Protein 1G9P (pdb70)

Secondary structure (DSSP, 8-state):
---BS--SSB-SSGGGSBTT--EEETTEEE---SS-SS-SS----

Foldseek 3Di:
DPFAPDQPQFADAQSNGGPQFSGQPPRGTHNDPDDDDDDDDDDDD

CATH classification: 4.10.40.10

GO terms:
  GO:0019855 calcium channel inhibitor activity (F, IDA)
  GO:0005576 extracellular region (C, EXP)

Nearest PDB structures (foldseek):
  1g9p-assembly1_A  TM=7.557E-01  e=1.421E-07  Hadronyche versuta
  1hp3-assembly1_A  TM=9.179E-01  e=2.725E-05  unclassified
  2n5q-assembly1_A  TM=6.840E-01  e=4.674E-01  Jasminum sambac
  5o57-assembly1_A  TM=5.249E-01  e=1.001E+00  Homo sapiens
  1g9p-assembly1_A  TM=7.283E-01  e=6.520E-08  Hadronyche versuta

Organism: Hadronyche versuta (NCBI:txid6904)

Structure (mmCIF, N/CA/C/O backbone):
data_1G9P
#
_entry.id   1G9P
#
_cell.length_a   1
_cell.length_b   1
_cell.length_c   1
_cell.angle_alpha   90
_cell.angle_beta   90
_cell.angle_gamma   90
#
_symmetry.space_group_name_H-M   'P 1'
#
loop_
_atom_site.group_PDB
_atom_site.id
_atom_site.type_symbol
_atom_site.label_atom_id
_atom_site.label_alt_id
_atom_site.label_comp_id
_atom_site.label_asym_id
_atom_site.label_entity_id
_atom_site.label_seq_id
_atom_site.pdbx_PDB_ins_code
_atom_site.Cartn_x
_atom_site.Cartn_y
_atom_site.Cartn_z
_atom_site.occupancy
_atom_site.B_iso_or_equiv
_atom_site.auth_seq_id
_atom_site.auth_comp_id
_atom_site.auth_asym_id
_atom_site.auth_atom_id
_atom_site.pdbx_PDB_model_num
ATOM 1 N N . LEU A 1 1 ? 2.931 -0.085 -16.172 1.00 0.00 1 LEU A N 1
ATOM 2 C CA . LEU A 1 1 ? 2.007 -0.473 -15.069 1.00 0.00 1 LEU A CA 1
ATOM 3 C C . LEU A 1 1 ? 2.770 -0.476 -13.742 1.00 0.00 1 LEU A C 1
ATOM 4 O O . LEU A 1 1 ? 3.901 -0.917 -13.670 1.00 0.00 1 LEU A O 1
ATOM 22 N N . LEU A 1 2 ? 2.155 0.013 -12.695 1.00 0.00 2 LEU A N 1
ATOM 23 C CA . LEU A 1 2 ? 2.836 0.043 -11.367 1.00 0.00 2 LEU A CA 1
ATOM 24 C C . LEU A 1 2 ? 1.787 0.124 -10.256 1.00 0.00 2 LEU A C 1
ATOM 25 O O . LEU A 1 2 ? 1.423 1.196 -9.813 1.00 0.00 2 LEU A O 1
ATOM 41 N N . ALA A 1 3 ? 1.302 -1.005 -9.806 1.00 0.00 3 ALA A N 1
ATOM 42 C CA . ALA A 1 3 ? 0.277 -1.008 -8.723 1.00 0.00 3 ALA A CA 1
ATOM 43 C C . ALA A 1 3 ? 0.438 -2.276 -7.877 1.00 0.00 3 ALA A C 1
ATOM 44 O O . ALA A 1 3 ? -0.481 -3.059 -7.725 1.00 0.00 3 ALA A O 1
ATOM 51 N N . CYS A 1 4 ? 1.608 -2.479 -7.325 1.00 0.00 4 CYS A N 1
ATOM 52 C CA . CYS A 1 4 ? 1.854 -3.687 -6.487 1.00 0.00 4 CYS A CA 1
ATOM 53 C C . CYS A 1 4 ? 3.276 -3.617 -5.929 1.00 0.00 4 CYS A C 1
ATOM 54 O O . CYS A 1 4 ? 4.231 -3.982 -6.589 1.00 0.00 4 CYS A O 1
ATOM 61 N N . LEU A 1 5 ? 3.417 -3.143 -4.721 1.00 0.00 5 LEU A N 1
ATOM 62 C CA . LEU A 1 5 ? 4.773 -3.030 -4.104 1.00 0.00 5 LEU A CA 1
ATOM 63 C C . LEU A 1 5 ? 5.275 -4.418 -3.708 1.00 0.00 5 LEU A C 1
ATOM 64 O O . LEU A 1 5 ? 6.465 -4.674 -3.695 1.00 0.00 5 LEU A O 1
ATOM 80 N N . PHE A 1 6 ? 4.378 -5.312 -3.378 1.00 0.00 6 PHE A N 1
ATOM 81 C CA . PHE A 1 6 ? 4.804 -6.686 -2.975 1.00 0.00 6 PHE A CA 1
ATOM 82 C C . PHE A 1 6 ? 3.878 -7.729 -3.607 1.00 0.00 6 PHE A C 1
ATOM 83 O O . PHE A 1 6 ? 4.220 -8.355 -4.593 1.00 0.00 6 PHE A O 1
ATOM 100 N N . GLY A 1 7 ? 2.712 -7.924 -3.046 1.00 0.00 7 GLY A N 1
ATOM 101 C CA . GLY A 1 7 ? 1.761 -8.929 -3.606 1.00 0.00 7 GLY A CA 1
ATOM 102 C C . GLY A 1 7 ? 2.151 -10.330 -3.129 1.00 0.00 7 GLY A C 1
ATOM 103 O O . GLY A 1 7 ? 1.885 -11.314 -3.794 1.00 0.00 7 GLY A O 1
ATOM 107 N N . ASN A 1 8 ? 2.778 -10.428 -1.983 1.00 0.00 8 ASN A N 1
ATOM 108 C CA . ASN A 1 8 ? 3.183 -11.767 -1.459 1.00 0.00 8 ASN A CA 1
ATOM 109 C C . ASN A 1 8 ? 2.074 -12.353 -0.573 1.00 0.00 8 ASN A C 1
ATOM 110 O O . ASN A 1 8 ? 2.265 -13.367 0.073 1.00 0.00 8 ASN A O 1
ATOM 121 N N . GLY A 1 9 ? 0.914 -11.734 -0.539 1.00 0.00 9 GLY A N 1
ATOM 122 C CA . GLY A 1 9 ? -0.199 -12.264 0.297 1.00 0.00 9 GLY A CA 1
ATOM 123 C C . GLY A 1 9 ? -0.047 -11.825 1.762 1.00 0.00 9 GLY A C 1
ATOM 124 O O . GLY A 1 9 ? -0.919 -12.077 2.572 1.00 0.00 9 GLY A O 1
ATOM 128 N N . ARG A 1 10 ? 1.041 -11.174 2.114 1.00 0.00 10 ARG A N 1
ATOM 129 C CA . ARG A 1 10 ? 1.224 -10.731 3.529 1.00 0.00 10 ARG A CA 1
ATOM 130 C C . ARG A 1 10 ? 1.491 -9.228 3.560 1.00 0.00 10 ARG A C 1
ATOM 131 O O . ARG A 1 10 ? 2.193 -8.695 2.720 1.00 0.00 10 ARG A O 1
ATOM 152 N N . CYS A 1 11 ? 0.929 -8.543 4.518 1.00 0.00 11 CYS A N 1
ATOM 153 C CA . CYS A 1 11 ? 1.136 -7.065 4.611 1.00 0.00 11 CYS A CA 1
ATOM 154 C C . CYS A 1 11 ? 1.061 -6.596 6.061 1.00 0.00 11 CYS A C 1
ATOM 155 O O . CYS A 1 11 ? 0.573 -7.288 6.933 1.00 0.00 11 CYS A O 1
ATOM 162 N N . SER A 1 12 ? 1.517 -5.396 6.304 1.00 0.00 12 SER A N 1
ATOM 163 C CA . SER A 1 12 ? 1.457 -4.819 7.678 1.00 0.00 12 SER A CA 1
ATOM 164 C C . SER A 1 12 ? 0.359 -3.751 7.715 1.00 0.00 12 SER A C 1
ATOM 165 O O . SER A 1 12 ? -0.228 -3.478 8.745 1.00 0.00 12 SER A O 1
ATOM 173 N N . SER A 1 13 ? 0.075 -3.158 6.585 1.00 0.00 13 SER A N 1
ATOM 174 C CA . SER A 1 13 ? -0.984 -2.116 6.502 1.00 0.00 13 SER A CA 1
ATOM 175 C C . SER A 1 13 ? -1.639 -2.207 5.121 1.00 0.00 13 SER A C 1
ATOM 176 O O . SER A 1 13 ? -1.296 -3.062 4.326 1.00 0.00 13 SER A O 1
ATOM 184 N N . ASN A 1 14 ? -2.575 -1.343 4.831 1.00 0.00 14 ASN A N 1
ATOM 185 C CA . ASN A 1 14 ? -3.251 -1.387 3.498 1.00 0.00 14 ASN A CA 1
ATOM 186 C C . ASN A 1 14 ? -2.255 -1.017 2.395 1.00 0.00 14 ASN A C 1
ATOM 187 O O . ASN A 1 14 ? -2.292 -1.559 1.305 1.00 0.00 14 ASN A O 1
ATOM 198 N N . ARG A 1 15 ? -1.367 -0.094 2.669 1.00 0.00 15 ARG A N 1
ATOM 199 C CA . ARG A 1 15 ? -0.369 0.325 1.637 1.00 0.00 15 ARG A CA 1
ATOM 200 C C . ARG A 1 15 ? 0.630 -0.804 1.351 1.00 0.00 15 ARG A C 1
ATOM 201 O O . ARG A 1 15 ? 1.396 -0.725 0.408 1.00 0.00 15 ARG A O 1
ATOM 222 N N . ASP A 1 16 ? 0.630 -1.851 2.140 1.00 0.00 16 ASP A N 1
ATOM 223 C CA . ASP A 1 16 ? 1.581 -2.974 1.892 1.00 0.00 16 ASP A CA 1
ATOM 224 C C . ASP A 1 16 ? 0.954 -4.002 0.937 1.00 0.00 16 ASP A C 1
ATOM 225 O O . ASP A 1 16 ? 1.445 -5.109 0.814 1.00 0.00 16 ASP A O 1
ATOM 234 N N . CYS A 1 17 ? -0.122 -3.656 0.261 1.00 0.00 17 CYS A N 1
ATOM 235 C CA . CYS A 1 17 ? -0.760 -4.631 -0.675 1.00 0.00 17 CYS A CA 1
ATOM 236 C C . CYS A 1 17 ? -0.670 -4.110 -2.112 1.00 0.00 17 CYS A C 1
ATOM 237 O O . CYS A 1 17 ? 0.010 -3.138 -2.384 1.00 0.00 17 CYS A O 1
ATOM 244 N N . CYS A 1 18 ? -1.343 -4.756 -3.036 1.00 0.00 18 CYS A N 1
ATOM 245 C CA . CYS A 1 18 ? -1.287 -4.306 -4.461 1.00 0.00 18 CYS A CA 1
ATOM 246 C C . CYS A 1 18 ? -2.676 -3.847 -4.914 1.00 0.00 18 CYS A C 1
ATOM 247 O O . CYS A 1 18 ? -3.613 -3.812 -4.139 1.00 0.00 18 CYS A O 1
ATOM 254 N N . GLU A 1 19 ? -2.809 -3.487 -6.166 1.00 0.00 19 GLU A N 1
ATOM 255 C CA . GLU A 1 19 ? -4.128 -3.017 -6.688 1.00 0.00 19 GLU A CA 1
ATOM 256 C C . GLU A 1 19 ? -5.172 -4.130 -6.561 1.00 0.00 19 GLU A C 1
ATOM 257 O O . GLU A 1 19 ? -6.262 -3.913 -6.066 1.00 0.00 19 GLU A O 1
ATOM 269 N N . LEU A 1 20 ? -4.848 -5.320 -7.007 1.00 0.00 20 LEU A N 1
ATOM 270 C CA . LEU A 1 20 ? -5.821 -6.457 -6.922 1.00 0.00 20 LEU A CA 1
ATOM 271 C C . LEU A 1 20 ? -6.293 -6.645 -5.472 1.00 0.00 20 LEU A C 1
ATOM 272 O O . LEU A 1 20 ? -7.357 -7.179 -5.224 1.00 0.00 20 LEU A O 1
ATOM 288 N N . THR A 1 21 ? -5.509 -6.206 -4.520 1.00 0.00 21 THR A N 1
ATOM 289 C CA . THR A 1 21 ? -5.900 -6.352 -3.089 1.00 0.00 21 THR A CA 1
ATOM 290 C C . THR A 1 21 ? -5.681 -5.013 -2.374 1.00 0.00 21 THR A C 1
ATOM 291 O O . THR A 1 21 ? -4.633 -4.789 -1.809 1.00 0.00 21 THR A O 1
ATOM 302 N N . PRO A 1 22 ? -6.670 -4.150 -2.417 1.00 0.00 22 PRO A N 1
ATOM 303 C CA . PRO A 1 22 ? -6.603 -2.803 -1.769 1.00 0.00 22 PRO A CA 1
ATOM 304 C C . PRO A 1 22 ? -6.842 -2.879 -0.255 1.00 0.00 22 PRO A C 1
ATOM 305 O O . PRO A 1 22 ? -6.938 -1.856 0.399 1.00 0.00 22 PRO A O 1
ATOM 316 N N . VAL A 1 23 ? -6.936 -4.063 0.318 1.00 0.00 23 VAL A N 1
ATOM 317 C CA . VAL A 1 23 ? -7.166 -4.145 1.795 1.00 0.00 23 VAL A CA 1
ATOM 318 C C . VAL A 1 23 ? -6.101 -5.024 2.465 1.00 0.00 23 VAL A C 1
ATOM 319 O O . VAL A 1 23 ? -5.612 -5.980 1.892 1.00 0.00 23 VAL A O 1
ATOM 332 N N . CYS A 1 24 ? -5.757 -4.702 3.686 1.00 0.00 24 CYS A N 1
ATOM 333 C CA . CYS A 1 24 ? -4.742 -5.499 4.434 1.00 0.00 24 CYS A CA 1
ATOM 334 C C . CYS A 1 24 ? -5.374 -5.969 5.746 1.00 0.00 24 CYS A C 1
ATOM 335 O O . CYS A 1 24 ? -5.427 -5.236 6.717 1.00 0.00 24 CYS A O 1
ATOM 342 N N . LYS A 1 25 ? -5.863 -7.180 5.774 1.00 0.00 25 LYS A N 1
ATOM 343 C CA . LYS A 1 25 ? -6.510 -7.706 7.014 1.00 0.00 25 LYS A CA 1
ATOM 344 C C . LYS A 1 25 ? -5.851 -9.023 7.430 1.00 0.00 25 LYS A C 1
ATOM 345 O O . LYS A 1 25 ? -5.471 -9.826 6.601 1.00 0.00 25 LYS A O 1
ATOM 364 N N . ARG A 1 26 ? -5.725 -9.249 8.715 1.00 0.00 26 ARG A N 1
ATOM 365 C CA . ARG A 1 26 ? -5.100 -10.514 9.211 1.00 0.00 26 ARG A CA 1
ATOM 366 C C . ARG A 1 26 ? -3.667 -10.631 8.687 1.00 0.00 26 ARG A C 1
ATOM 367 O O . ARG A 1 26 ? -3.195 -11.711 8.384 1.00 0.00 26 ARG A O 1
ATOM 388 N N . GLY A 1 27 ? -2.971 -9.526 8.581 1.00 0.00 27 GLY A N 1
ATOM 389 C CA . GLY A 1 27 ? -1.563 -9.562 8.080 1.00 0.00 27 GLY A CA 1
ATOM 390 C C . GLY A 1 27 ? -1.526 -10.156 6.668 1.00 0.00 27 GLY A C 1
ATOM 391 O O . GLY A 1 27 ? -0.542 -10.744 6.260 1.00 0.00 27 GLY A O 1
ATOM 395 N N . SER A 1 28 ? -2.591 -10.005 5.923 1.00 0.00 28 SER A N 1
ATOM 396 C CA . SER A 1 28 ? -2.629 -10.556 4.538 1.00 0.00 28 SER A CA 1
ATOM 397 C C . SER A 1 28 ? -3.335 -9.560 3.618 1.00 0.00 28 SER A C 1
ATOM 398 O O . SER A 1 28 ? -3.972 -8.633 4.075 1.00 0.00 28 SER A O 1
ATOM 406 N N . CYS A 1 29 ? -3.223 -9.740 2.327 1.00 0.00 29 CYS A N 1
ATOM 407 C CA . CYS A 1 29 ? -3.889 -8.796 1.379 1.00 0.00 29 CYS A CA 1
ATOM 408 C C . CYS A 1 29 ? -5.081 -9.475 0.711 1.00 0.00 29 CYS A C 1
ATOM 409 O O . CYS A 1 29 ? -5.007 -10.621 0.311 1.00 0.00 29 CYS A O 1
ATOM 416 N N . VAL A 1 30 ? -6.174 -8.766 0.561 1.00 0.00 30 VAL A N 1
ATOM 417 C CA . VAL A 1 30 ? -7.360 -9.356 -0.109 1.00 0.00 30 VAL A CA 1
ATOM 418 C C . VAL A 1 30 ? -8.153 -8.240 -0.796 1.00 0.00 30 VAL A C 1
ATOM 419 O O . VAL A 1 30 ? -7.719 -7.096 -0.861 1.00 0.00 30 VAL A O 1
ATOM 432 N N . SER A 1 31 ? -9.307 -8.573 -1.306 1.00 0.00 31 SER A N 1
ATOM 433 C CA . SER A 1 31 ? -10.149 -7.560 -1.999 1.00 0.00 31 SER A CA 1
ATOM 434 C C . SER A 1 31 ? -10.972 -6.783 -0.973 1.00 0.00 31 SER A C 1
ATOM 435 O O . SER A 1 31 ? -11.758 -7.347 -0.236 1.00 0.00 31 SER A O 1
ATOM 443 N N . SER A 1 32 ? -10.791 -5.489 -0.924 1.00 0.00 32 SER A N 1
ATOM 444 C CA . SER A 1 32 ? -11.552 -4.651 0.052 1.00 0.00 32 SER A CA 1
ATOM 445 C C . SER A 1 32 ? -13.054 -4.780 -0.216 1.00 0.00 32 SER A C 1
ATOM 446 O O . SER A 1 32 ? -13.815 -5.165 0.652 1.00 0.00 32 SER A O 1
ATOM 454 N N . GLY A 1 33 ? -13.482 -4.460 -1.410 1.00 0.00 33 GLY A N 1
ATOM 455 C CA . GLY A 1 33 ? -14.934 -4.560 -1.742 1.00 0.00 33 GLY A CA 1
ATOM 456 C C . GLY A 1 33 ? -15.690 -3.385 -1.100 1.00 0.00 33 GLY A C 1
ATOM 457 O O . GLY A 1 33 ? -15.125 -2.323 -0.925 1.00 0.00 33 GLY A O 1
ATOM 461 N N . PRO A 1 34 ? -16.949 -3.598 -0.762 1.00 0.00 34 PRO A N 1
ATOM 462 C CA . PRO A 1 34 ? -17.819 -2.559 -0.128 1.00 0.00 34 PRO A CA 1
ATOM 463 C C . PRO A 1 34 ? -17.633 -2.559 1.392 1.00 0.00 34 PRO A C 1
ATOM 464 O O . PRO A 1 34 ? -16.863 -3.332 1.930 1.00 0.00 34 PRO A O 1
ATOM 475 N N . GLY A 1 35 ? -18.333 -1.696 2.083 1.00 0.00 35 GLY A N 1
ATOM 476 C CA . GLY A 1 35 ? -18.204 -1.638 3.570 1.00 0.00 35 GLY A CA 1
ATOM 477 C C . GLY A 1 35 ? -18.674 -2.961 4.176 1.00 0.00 35 GLY A C 1
ATOM 478 O O . GLY A 1 35 ? -17.919 -3.910 4.276 1.00 0.00 35 GLY A O 1
ATOM 482 N N . LEU A 1 36 ? -19.917 -3.029 4.581 1.00 0.00 36 LEU A N 1
ATOM 483 C CA . LEU A 1 36 ? -20.446 -4.287 5.184 1.00 0.00 36 LEU A CA 1
ATOM 484 C C . LEU A 1 36 ? -21.865 -4.541 4.670 1.00 0.00 36 LEU A C 1
ATOM 485 O O . LEU A 1 36 ? -22.540 -3.636 4.216 1.00 0.00 36 LEU A O 1
ATOM 501 N N . VAL A 1 37 ? -22.321 -5.766 4.740 1.00 0.00 37 VAL A N 1
ATOM 502 C CA . VAL A 1 37 ? -23.696 -6.089 4.258 1.00 0.00 37 VAL A CA 1
ATOM 503 C C . VAL A 1 37 ? -24.724 -5.331 5.101 1.00 0.00 37 VAL A C 1
ATOM 504 O O . VAL A 1 37 ? -24.385 -4.686 6.075 1.00 0.00 37 VAL A O 1
ATOM 517 N N . GLY A 1 38 ? -25.978 -5.406 4.731 1.00 0.00 38 GLY A N 1
ATOM 518 C CA . GLY A 1 38 ? -27.036 -4.692 5.503 1.00 0.00 38 GLY A CA 1
ATOM 519 C C . GLY A 1 38 ? -26.917 -3.187 5.265 1.00 0.00 38 GLY A C 1
ATOM 520 O O . GLY A 1 38 ? -27.676 -2.608 4.511 1.00 0.00 38 GLY A O 1
ATOM 524 N N . GLY A 1 39 ? -25.965 -2.551 5.901 1.00 0.00 39 GLY A N 1
ATOM 525 C CA . GLY A 1 39 ? -25.787 -1.081 5.716 1.00 0.00 39 GLY A CA 1
ATOM 526 C C . GLY A 1 39 ? -26.171 -0.351 7.003 1.00 0.00 39 GLY A C 1
ATOM 527 O O . GLY A 1 39 ? -27.197 -0.623 7.598 1.00 0.00 39 GLY A O 1
ATOM 531 N N . ILE A 1 40 ? -25.353 0.575 7.437 1.00 0.00 40 ILE A N 1
ATOM 532 C CA . ILE A 1 40 ? -25.661 1.331 8.686 1.00 0.00 40 ILE A CA 1
ATOM 533 C C . ILE A 1 40 ? -26.772 2.349 8.420 1.00 0.00 40 ILE A C 1
ATOM 534 O O . ILE A 1 40 ? -27.488 2.747 9.319 1.00 0.00 40 ILE A O 1
ATOM 550 N N . LEU A 1 41 ? -26.919 2.769 7.192 1.00 0.00 41 LEU A N 1
ATOM 551 C CA . LEU A 1 41 ? -27.982 3.762 6.854 1.00 0.00 41 LEU A CA 1
ATOM 552 C C . LEU A 1 41 ? -28.949 3.148 5.840 1.00 0.00 41 LEU A C 1
ATOM 553 O O . LEU A 1 41 ? -28.695 3.148 4.650 1.00 0.00 41 LEU A O 1
ATOM 569 N N . GLY A 1 42 ? -30.056 2.626 6.305 1.00 0.00 42 GLY A N 1
ATOM 570 C CA . GLY A 1 42 ? -31.048 2.009 5.375 1.00 0.00 42 GLY A CA 1
ATOM 571 C C . GLY A 1 42 ? -30.566 0.617 4.963 1.00 0.00 42 GLY A C 1
ATOM 572 O O . GLY A 1 42 ? -29.651 0.478 4.172 1.00 0.00 42 GLY A O 1
ATOM 576 N N . GLY A 1 43 ? -31.176 -0.412 5.494 1.00 0.00 43 GLY A N 1
ATOM 577 C CA . GLY A 1 43 ? -30.762 -1.800 5.140 1.00 0.00 43 GLY A CA 1
ATOM 578 C C . GLY A 1 43 ? -31.702 -2.363 4.073 1.00 0.00 43 GLY A C 1
ATOM 579 O O . GLY A 1 43 ? -31.934 -3.555 4.006 1.00 0.00 43 GLY A O 1
ATOM 583 N N . ILE A 1 44 ? -32.243 -1.512 3.241 1.00 0.00 44 ILE A N 1
ATOM 584 C CA . ILE A 1 44 ? -33.172 -1.985 2.173 1.00 0.00 44 ILE A CA 1
ATOM 585 C C . ILE A 1 44 ? -32.755 -1.383 0.830 1.00 0.00 44 ILE A C 1
ATOM 586 O O . ILE A 1 44 ? -32.309 -0.255 0.756 1.00 0.00 44 ILE A O 1
ATOM 602 N N . LEU A 1 45 ? -32.899 -2.133 -0.236 1.00 0.00 45 LEU A N 1
ATOM 603 C CA . LEU A 1 45 ? -32.516 -1.620 -1.587 1.00 0.00 45 LEU A CA 1
ATOM 604 C C . LEU A 1 45 ? -31.026 -1.260 -1.600 1.00 0.00 45 LEU A C 1
ATOM 605 O O . LEU A 1 45 ? -30.591 -0.656 -2.565 1.00 0.00 45 LEU A O 1
ATOM 622 N N . LEU A 1 1 ? 0.826 3.416 -15.358 1.00 0.00 1 LEU A N 2
ATOM 623 C CA . LEU A 1 1 ? 1.633 3.155 -14.131 1.00 0.00 1 LEU A CA 2
ATOM 624 C C . LEU A 1 1 ? 1.309 1.760 -13.595 1.00 0.00 1 LEU A C 2
ATOM 625 O O . LEU A 1 1 ? 0.677 0.961 -14.261 1.00 0.00 1 LEU A O 2
ATOM 643 N N . LEU A 1 2 ? 1.737 1.463 -12.394 1.00 0.00 2 LEU A N 2
ATOM 644 C CA . LEU A 1 2 ? 1.459 0.126 -11.802 1.00 0.00 2 LEU A CA 2
ATOM 645 C C . LEU A 1 2 ? 0.910 0.314 -10.388 1.00 0.00 2 LEU A C 2
ATOM 646 O O . LEU A 1 2 ? 0.603 1.416 -9.972 1.00 0.00 2 LEU A O 2
ATOM 662 N N . ALA A 1 3 ? 0.785 -0.755 -9.650 1.00 0.00 3 ALA A N 2
ATOM 663 C CA . ALA A 1 3 ? 0.257 -0.656 -8.258 1.00 0.00 3 ALA A CA 2
ATOM 664 C C . ALA A 1 3 ? 0.440 -1.998 -7.545 1.00 0.00 3 ALA A C 2
ATOM 665 O O . ALA A 1 3 ? -0.467 -2.806 -7.484 1.00 0.00 3 ALA A O 2
ATOM 672 N N . CYS A 1 4 ? 1.608 -2.235 -7.004 1.00 0.00 4 CYS A N 2
ATOM 673 C CA . CYS A 1 4 ? 1.863 -3.519 -6.289 1.00 0.00 4 CYS A CA 2
ATOM 674 C C . CYS A 1 4 ? 3.276 -3.490 -5.704 1.00 0.00 4 CYS A C 2
ATOM 675 O O . CYS A 1 4 ? 4.245 -3.781 -6.379 1.00 0.00 4 CYS A O 2
ATOM 682 N N . LEU A 1 5 ? 3.390 -3.139 -4.452 1.00 0.00 5 LEU A N 2
ATOM 683 C CA . LEU A 1 5 ? 4.733 -3.082 -3.801 1.00 0.00 5 LEU A CA 2
ATOM 684 C C . LEU A 1 5 ? 5.236 -4.504 -3.549 1.00 0.00 5 LEU A C 2
ATOM 685 O O . LEU A 1 5 ? 6.425 -4.761 -3.563 1.00 0.00 5 LEU A O 2
ATOM 701 N N . PHE A 1 6 ? 4.336 -5.425 -3.317 1.00 0.00 6 PHE A N 2
ATOM 702 C CA . PHE A 1 6 ? 4.752 -6.834 -3.059 1.00 0.00 6 PHE A CA 2
ATOM 703 C C . PHE A 1 6 ? 3.712 -7.796 -3.642 1.00 0.00 6 PHE A C 2
ATOM 704 O O . PHE A 1 6 ? 3.908 -8.363 -4.702 1.00 0.00 6 PHE A O 2
ATOM 721 N N . GLY A 1 7 ? 2.613 -7.983 -2.959 1.00 0.00 7 GLY A N 2
ATOM 722 C CA . GLY A 1 7 ? 1.556 -8.908 -3.465 1.00 0.00 7 GLY A CA 2
ATOM 723 C C . GLY A 1 7 ? 1.896 -10.346 -3.066 1.00 0.00 7 GLY A C 2
ATOM 724 O O . GLY A 1 7 ? 1.523 -11.288 -3.740 1.00 0.00 7 GLY A O 2
ATOM 728 N N . ASN A 1 8 ? 2.599 -10.523 -1.973 1.00 0.00 8 ASN A N 2
ATOM 729 C CA . ASN A 1 8 ? 2.963 -11.900 -1.527 1.00 0.00 8 ASN A CA 2
ATOM 730 C C . ASN A 1 8 ? 1.883 -12.459 -0.589 1.00 0.00 8 ASN A C 2
ATOM 731 O O . ASN A 1 8 ? 2.080 -13.477 0.047 1.00 0.00 8 ASN A O 2
ATOM 742 N N . GLY A 1 9 ? 0.742 -11.811 -0.502 1.00 0.00 9 GLY A N 2
ATOM 743 C CA . GLY A 1 9 ? -0.344 -12.314 0.386 1.00 0.00 9 GLY A CA 2
ATOM 744 C C . GLY A 1 9 ? -0.108 -11.888 1.844 1.00 0.00 9 GLY A C 2
ATOM 745 O O . GLY A 1 9 ? -0.941 -12.132 2.696 1.00 0.00 9 GLY A O 2
ATOM 749 N N . ARG A 1 10 ? 1.006 -11.255 2.142 1.00 0.00 10 ARG A N 2
ATOM 750 C CA . ARG A 1 10 ? 1.272 -10.822 3.548 1.00 0.00 10 ARG A CA 2
ATOM 751 C C . ARG A 1 10 ? 1.568 -9.324 3.565 1.00 0.00 10 ARG A C 2
ATOM 752 O O . ARG A 1 10 ? 2.285 -8.815 2.725 1.00 0.00 10 ARG A O 2
ATOM 773 N N . CYS A 1 11 ? 1.013 -8.618 4.512 1.00 0.00 11 CYS A N 2
ATOM 774 C CA . CYS A 1 11 ? 1.247 -7.143 4.587 1.00 0.00 11 CYS A CA 2
ATOM 775 C C . CYS A 1 11 ? 1.162 -6.652 6.031 1.00 0.00 11 CYS A C 2
ATOM 776 O O . CYS A 1 11 ? 0.743 -7.363 6.925 1.00 0.00 11 CYS A O 2
ATOM 783 N N . SER A 1 12 ? 1.534 -5.418 6.246 1.00 0.00 12 SER A N 2
ATOM 784 C CA . SER A 1 12 ? 1.460 -4.821 7.612 1.00 0.00 12 SER A CA 2
ATOM 785 C C . SER A 1 12 ? 0.470 -3.640 7.606 1.00 0.00 12 SER A C 2
ATOM 786 O O . SER A 1 12 ? 0.162 -3.075 8.638 1.00 0.00 12 SER A O 2
ATOM 794 N N . SER A 1 13 ? -0.031 -3.269 6.449 1.00 0.00 13 SER A N 2
ATOM 795 C CA . SER A 1 13 ? -0.997 -2.142 6.352 1.00 0.00 13 SER A CA 2
ATOM 796 C C . SER A 1 13 ? -1.633 -2.180 4.961 1.00 0.00 13 SER A C 2
ATOM 797 O O . SER A 1 13 ? -1.234 -2.963 4.118 1.00 0.00 13 SER A O 2
ATOM 805 N N . ASN A 1 14 ? -2.616 -1.356 4.712 1.00 0.00 14 ASN A N 2
ATOM 806 C CA . ASN A 1 14 ? -3.276 -1.358 3.370 1.00 0.00 14 ASN A CA 2
ATOM 807 C C . ASN A 1 14 ? -2.259 -0.986 2.286 1.00 0.00 14 ASN A C 2
ATOM 808 O O . ASN A 1 14 ? -2.280 -1.525 1.193 1.00 0.00 14 ASN A O 2
ATOM 819 N N . ARG A 1 15 ? -1.373 -0.067 2.577 1.00 0.00 15 ARG A N 2
ATOM 820 C CA . ARG A 1 15 ? -0.356 0.350 1.563 1.00 0.00 15 ARG A CA 2
ATOM 821 C C . ARG A 1 15 ? 0.644 -0.781 1.291 1.00 0.00 15 ARG A C 2
ATOM 822 O O . ARG A 1 15 ? 1.422 -0.705 0.358 1.00 0.00 15 ARG A O 2
ATOM 843 N N . ASP A 1 16 ? 0.633 -1.825 2.083 1.00 0.00 16 ASP A N 2
ATOM 844 C CA . ASP A 1 16 ? 1.585 -2.950 1.851 1.00 0.00 16 ASP A CA 2
ATOM 845 C C . ASP A 1 16 ? 0.963 -3.987 0.903 1.00 0.00 16 ASP A C 2
ATOM 846 O O . ASP A 1 16 ? 1.447 -5.099 0.801 1.00 0.00 16 ASP A O 2
ATOM 855 N N . CYS A 1 17 ? -0.102 -3.643 0.210 1.00 0.00 17 CYS A N 2
ATOM 856 C CA . CYS A 1 17 ? -0.737 -4.627 -0.721 1.00 0.00 17 CYS A CA 2
ATOM 857 C C . CYS A 1 17 ? -0.665 -4.106 -2.160 1.00 0.00 17 CYS A C 2
ATOM 858 O O . CYS A 1 17 ? 0.002 -3.127 -2.438 1.00 0.00 17 CYS A O 2
ATOM 865 N N . CYS A 1 18 ? -1.338 -4.762 -3.079 1.00 0.00 18 CYS A N 2
ATOM 866 C CA . CYS A 1 18 ? -1.296 -4.311 -4.504 1.00 0.00 18 CYS A CA 2
ATOM 867 C C . CYS A 1 18 ? -2.690 -3.862 -4.953 1.00 0.00 18 CYS A C 2
ATOM 868 O O . CYS A 1 18 ? -3.629 -3.851 -4.180 1.00 0.00 18 CYS A O 2
ATOM 875 N N . GLU A 1 19 ? -2.824 -3.489 -6.202 1.00 0.00 19 GLU A N 2
ATOM 876 C CA . GLU A 1 19 ? -4.147 -3.029 -6.723 1.00 0.00 19 GLU A CA 2
ATOM 877 C C . GLU A 1 19 ? -5.176 -4.156 -6.605 1.00 0.00 19 GLU A C 2
ATOM 878 O O . GLU A 1 19 ? -6.270 -3.956 -6.111 1.00 0.00 19 GLU A O 2
ATOM 890 N N . LEU A 1 20 ? -4.837 -5.340 -7.057 1.00 0.00 20 LEU A N 2
ATOM 891 C CA . LEU A 1 20 ? -5.795 -6.490 -6.977 1.00 0.00 20 LEU A CA 2
ATOM 892 C C . LEU A 1 20 ? -6.267 -6.684 -5.530 1.00 0.00 20 LEU A C 2
ATOM 893 O O . LEU A 1 20 ? -7.336 -7.207 -5.282 1.00 0.00 20 LEU A O 2
ATOM 909 N N . THR A 1 21 ? -5.475 -6.260 -4.579 1.00 0.00 21 THR A N 2
ATOM 910 C CA . THR A 1 21 ? -5.860 -6.406 -3.147 1.00 0.00 21 THR A CA 2
ATOM 911 C C . THR A 1 21 ? -5.640 -5.063 -2.440 1.00 0.00 21 THR A C 2
ATOM 912 O O . THR A 1 21 ? -4.591 -4.835 -1.878 1.00 0.00 21 THR A O 2
ATOM 923 N N . PRO A 1 22 ? -6.631 -4.200 -2.487 1.00 0.00 22 PRO A N 2
ATOM 924 C CA . PRO A 1 22 ? -6.562 -2.847 -1.851 1.00 0.00 22 PRO A CA 2
ATOM 925 C C . PRO A 1 22 ? -6.788 -2.910 -0.335 1.00 0.00 22 PRO A C 2
ATOM 926 O O . PRO A 1 22 ? -6.871 -1.881 0.312 1.00 0.00 22 PRO A O 2
ATOM 937 N N . VAL A 1 23 ? -6.886 -4.088 0.247 1.00 0.00 23 VAL A N 2
ATOM 938 C CA . VAL A 1 23 ? -7.104 -4.157 1.725 1.00 0.00 23 VAL A CA 2
ATOM 939 C C . VAL A 1 23 ? -6.034 -5.033 2.394 1.00 0.00 23 VAL A C 2
ATOM 940 O O . VAL A 1 23 ? -5.571 -6.011 1.838 1.00 0.00 23 VAL A O 2
ATOM 953 N N . CYS A 1 24 ? -5.653 -4.679 3.594 1.00 0.00 24 CYS A N 2
ATOM 954 C CA . CYS A 1 24 ? -4.628 -5.465 4.340 1.00 0.00 24 CYS A CA 2
ATOM 955 C C . CYS A 1 24 ? -5.234 -5.880 5.684 1.00 0.00 24 CYS A C 2
ATOM 956 O O . CYS A 1 24 ? -5.235 -5.120 6.635 1.00 0.00 24 CYS A O 2
ATOM 963 N N . LYS A 1 25 ? -5.756 -7.074 5.759 1.00 0.00 25 LYS A N 2
ATOM 964 C CA . LYS A 1 25 ? -6.378 -7.547 7.032 1.00 0.00 25 LYS A CA 2
ATOM 965 C C . LYS A 1 25 ? -5.774 -8.891 7.441 1.00 0.00 25 LYS A C 2
ATOM 966 O O . LYS A 1 25 ? -5.396 -9.690 6.608 1.00 0.00 25 LYS A O 2
ATOM 985 N N . ARG A 1 26 ? -5.689 -9.142 8.725 1.00 0.00 26 ARG A N 2
ATOM 986 C CA . ARG A 1 26 ? -5.115 -10.432 9.216 1.00 0.00 26 ARG A CA 2
ATOM 987 C C . ARG A 1 26 ? -3.673 -10.582 8.725 1.00 0.00 26 ARG A C 2
ATOM 988 O O . ARG A 1 26 ? -3.207 -11.676 8.466 1.00 0.00 26 ARG A O 2
ATOM 1009 N N . GLY A 1 27 ? -2.964 -9.488 8.601 1.00 0.00 27 GLY A N 2
ATOM 1010 C CA . GLY A 1 27 ? -1.546 -9.554 8.133 1.00 0.00 27 GLY A CA 2
ATOM 1011 C C . GLY A 1 27 ? -1.491 -10.150 6.725 1.00 0.00 27 GLY A C 2
ATOM 1012 O O . GLY A 1 27 ? -0.523 -10.785 6.351 1.00 0.00 27 GLY A O 2
ATOM 1016 N N . SER A 1 28 ? -2.522 -9.949 5.945 1.00 0.00 28 SER A N 2
ATOM 1017 C CA . SER A 1 28 ? -2.536 -10.500 4.559 1.00 0.00 28 SER A CA 2
ATOM 1018 C C . SER A 1 28 ? -3.255 -9.523 3.630 1.00 0.00 28 SER A C 2
ATOM 1019 O O . SER A 1 28 ? -3.887 -8.589 4.078 1.00 0.00 28 SER A O 2
ATOM 1027 N N . CYS A 1 29 ? -3.158 -9.727 2.341 1.00 0.00 29 CYS A N 2
ATOM 1028 C CA . CYS A 1 29 ? -3.837 -8.800 1.384 1.00 0.00 29 CYS A CA 2
ATOM 1029 C C . CYS A 1 29 ? -5.028 -9.496 0.734 1.00 0.00 29 CYS A C 2
ATOM 1030 O O . CYS A 1 29 ? -4.951 -10.651 0.358 1.00 0.00 29 CYS A O 2
ATOM 1037 N N . VAL A 1 30 ? -6.121 -8.793 0.573 1.00 0.00 30 VAL A N 2
ATOM 1038 C CA . VAL A 1 30 ? -7.307 -9.398 -0.083 1.00 0.00 30 VAL A CA 2
ATOM 1039 C C . VAL A 1 30 ? -8.099 -8.295 -0.789 1.00 0.00 30 VAL A C 2
ATOM 1040 O O . VAL A 1 30 ? -7.672 -7.147 -0.857 1.00 0.00 30 VAL A O 2
ATOM 1053 N N . SER A 1 31 ? -9.242 -8.639 -1.313 1.00 0.00 31 SER A N 2
ATOM 1054 C CA . SER A 1 31 ? -10.078 -7.635 -2.024 1.00 0.00 31 SER A CA 2
ATOM 1055 C C . SER A 1 31 ? -10.918 -6.853 -1.016 1.00 0.00 31 SER A C 2
ATOM 1056 O O . SER A 1 31 ? -11.698 -7.416 -0.272 1.00 0.00 31 SER A O 2
ATOM 1064 N N . SER A 1 32 ? -10.760 -5.555 -0.992 1.00 0.00 32 SER A N 2
ATOM 1065 C CA . SER A 1 32 ? -11.542 -4.711 -0.037 1.00 0.00 32 SER A CA 2
ATOM 1066 C C . SER A 1 32 ? -13.041 -4.891 -0.296 1.00 0.00 32 SER A C 2
ATOM 1067 O O . SER A 1 32 ? -13.853 -4.766 0.602 1.00 0.00 32 SER A O 2
ATOM 1075 N N . GLY A 1 33 ? -13.410 -5.183 -1.518 1.00 0.00 33 GLY A N 2
ATOM 1076 C CA . GLY A 1 33 ? -14.854 -5.376 -1.844 1.00 0.00 33 GLY A CA 2
ATOM 1077 C C . GLY A 1 33 ? -15.540 -4.007 -1.976 1.00 0.00 33 GLY A C 2
ATOM 1078 O O . GLY A 1 33 ? -16.194 -3.564 -1.053 1.00 0.00 33 GLY A O 2
ATOM 1082 N N . PRO A 1 34 ? -15.376 -3.370 -3.120 1.00 0.00 34 PRO A N 2
ATOM 1083 C CA . PRO A 1 34 ? -15.977 -2.031 -3.411 1.00 0.00 34 PRO A CA 2
ATOM 1084 C C . PRO A 1 34 ? -17.396 -2.191 -3.965 1.00 0.00 34 PRO A C 2
ATOM 1085 O O . PRO A 1 34 ? -17.739 -1.630 -4.988 1.00 0.00 34 PRO A O 2
ATOM 1096 N N . GLY A 1 35 ? -18.220 -2.956 -3.292 1.00 0.00 35 GLY A N 2
ATOM 1097 C CA . GLY A 1 35 ? -19.619 -3.162 -3.770 1.00 0.00 35 GLY A CA 2
ATOM 1098 C C . GLY A 1 35 ? -19.982 -4.643 -3.662 1.00 0.00 35 GLY A C 2
ATOM 1099 O O . GLY A 1 35 ? -21.122 -4.994 -3.419 1.00 0.00 35 GLY A O 2
ATOM 1103 N N . LEU A 1 36 ? -19.020 -5.513 -3.841 1.00 0.00 36 LEU A N 2
ATOM 1104 C CA . LEU A 1 36 ? -19.299 -6.976 -3.751 1.00 0.00 36 LEU A CA 2
ATOM 1105 C C . LEU A 1 36 ? -18.686 -7.529 -2.460 1.00 0.00 36 LEU A C 2
ATOM 1106 O O . LEU A 1 36 ? -17.573 -7.195 -2.100 1.00 0.00 36 LEU A O 2
ATOM 1122 N N . VAL A 1 37 ? -19.408 -8.371 -1.765 1.00 0.00 37 VAL A N 2
ATOM 1123 C CA . VAL A 1 37 ? -18.876 -8.951 -0.495 1.00 0.00 37 VAL A CA 2
ATOM 1124 C C . VAL A 1 37 ? -18.416 -10.388 -0.742 1.00 0.00 37 VAL A C 2
ATOM 1125 O O . VAL A 1 37 ? -18.406 -10.863 -1.862 1.00 0.00 37 VAL A O 2
ATOM 1138 N N . GLY A 1 38 ? -18.033 -11.082 0.301 1.00 0.00 38 GLY A N 2
ATOM 1139 C CA . GLY A 1 38 ? -17.571 -12.491 0.140 1.00 0.00 38 GLY A CA 2
ATOM 1140 C C . GLY A 1 38 ? -17.163 -13.053 1.504 1.00 0.00 38 GLY A C 2
ATOM 1141 O O . GLY A 1 38 ? -17.843 -13.891 2.066 1.00 0.00 38 GLY A O 2
ATOM 1145 N N . GLY A 1 39 ? -16.058 -12.596 2.036 1.00 0.00 39 GLY A N 2
ATOM 1146 C CA . GLY A 1 39 ? -15.597 -13.098 3.365 1.00 0.00 39 GLY A CA 2
ATOM 1147 C C . GLY A 1 39 ? -14.178 -13.656 3.237 1.00 0.00 39 GLY A C 2
ATOM 1148 O O . GLY A 1 39 ? -13.222 -12.916 3.104 1.00 0.00 39 GLY A O 2
ATOM 1152 N N . ILE A 1 40 ? -14.039 -14.956 3.280 1.00 0.00 40 ILE A N 2
ATOM 1153 C CA . ILE A 1 40 ? -12.686 -15.575 3.162 1.00 0.00 40 ILE A CA 2
ATOM 1154 C C . ILE A 1 40 ? -12.627 -16.431 1.893 1.00 0.00 40 ILE A C 2
ATOM 1155 O O . ILE A 1 40 ? -12.282 -17.599 1.930 1.00 0.00 40 ILE A O 2
ATOM 1171 N N . LEU A 1 41 ? -12.963 -15.854 0.767 1.00 0.00 41 LEU A N 2
ATOM 1172 C CA . LEU A 1 41 ? -12.931 -16.620 -0.515 1.00 0.00 41 LEU A CA 2
ATOM 1173 C C . LEU A 1 41 ? -11.496 -17.056 -0.814 1.00 0.00 41 LEU A C 2
ATOM 1174 O O . LEU A 1 41 ? -10.548 -16.490 -0.303 1.00 0.00 41 LEU A O 2
ATOM 1190 N N . GLY A 1 42 ? -11.331 -18.058 -1.639 1.00 0.00 42 GLY A N 2
ATOM 1191 C CA . GLY A 1 42 ? -9.959 -18.539 -1.980 1.00 0.00 42 GLY A CA 2
ATOM 1192 C C . GLY A 1 42 ? -9.799 -19.991 -1.527 1.00 0.00 42 GLY A C 2
ATOM 1193 O O . GLY A 1 42 ? -8.935 -20.309 -0.731 1.00 0.00 42 GLY A O 2
ATOM 1197 N N . GLY A 1 43 ? -10.625 -20.873 -2.030 1.00 0.00 43 GLY A N 2
ATOM 1198 C CA . GLY A 1 43 ? -10.528 -22.310 -1.635 1.00 0.00 43 GLY A CA 2
ATOM 1199 C C . GLY A 1 43 ? -11.856 -23.011 -1.926 1.00 0.00 43 GLY A C 2
ATOM 1200 O O . GLY A 1 43 ? -12.302 -23.065 -3.057 1.00 0.00 43 GLY A O 2
ATOM 1204 N N . ILE A 1 44 ? -12.488 -23.546 -0.913 1.00 0.00 44 ILE A N 2
ATOM 1205 C CA . ILE A 1 44 ? -13.790 -24.246 -1.120 1.00 0.00 44 ILE A CA 2
ATOM 1206 C C . ILE A 1 44 ? -14.827 -23.244 -1.645 1.00 0.00 44 ILE A C 2
ATOM 1207 O O . ILE A 1 44 ? -14.667 -22.046 -1.507 1.00 0.00 44 ILE A O 2
ATOM 1223 N N . LEU A 1 45 ? -15.885 -23.730 -2.246 1.00 0.00 45 LEU A N 2
ATOM 1224 C CA . LEU A 1 45 ? -16.939 -22.816 -2.786 1.00 0.00 45 LEU A CA 2
ATOM 1225 C C . LEU A 1 45 ? -16.328 -21.891 -3.843 1.00 0.00 45 LEU A C 2
ATOM 1226 O O . LEU A 1 45 ? -17.063 -21.094 -4.401 1.00 0.00 45 LEU A O 2
ATOM 1243 N N . LEU A 1 1 ? 4.775 -0.976 -16.125 1.00 0.00 1 LEU A N 3
ATOM 1244 C CA . LEU A 1 1 ? 3.564 -1.104 -15.265 1.00 0.00 1 LEU A CA 3
ATOM 1245 C C . LEU A 1 1 ? 3.962 -0.939 -13.797 1.00 0.00 1 LEU A C 3
ATOM 1246 O O . LEU A 1 1 ? 5.044 -1.322 -13.392 1.00 0.00 1 LEU A O 3
ATOM 1264 N N . LEU A 1 2 ? 3.094 -0.371 -12.998 1.00 0.00 2 LEU A N 3
ATOM 1265 C CA . LEU A 1 2 ? 3.414 -0.177 -11.554 1.00 0.00 2 LEU A CA 3
ATOM 1266 C C . LEU A 1 2 ? 2.114 -0.131 -10.745 1.00 0.00 2 LEU A C 3
ATOM 1267 O O 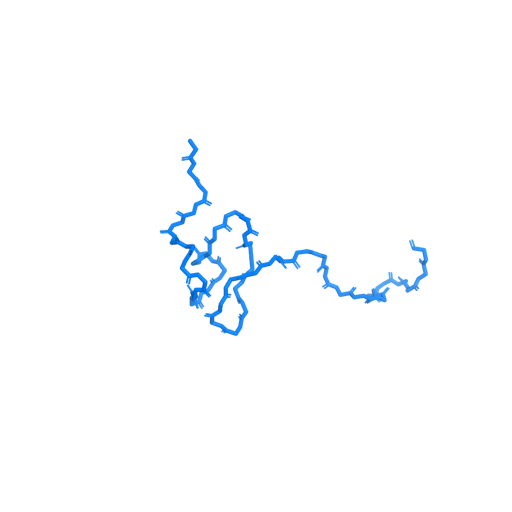. LEU A 1 2 ? 1.364 0.823 -10.815 1.00 0.00 2 LEU A O 3
ATOM 1283 N N . ALA A 1 3 ? 1.849 -1.159 -9.979 1.00 0.00 3 ALA A N 3
ATOM 1284 C CA . ALA A 1 3 ? 0.602 -1.189 -9.160 1.00 0.00 3 ALA A CA 3
ATOM 1285 C C . ALA A 1 3 ? 0.650 -2.389 -8.209 1.00 0.00 3 ALA A C 3
ATOM 1286 O O . ALA A 1 3 ? -0.317 -3.112 -8.056 1.00 0.00 3 ALA A O 3
ATOM 1293 N N . CYS A 1 4 ? 1.771 -2.599 -7.570 1.00 0.00 4 CYS A N 3
ATOM 1294 C CA . CYS A 1 4 ? 1.903 -3.745 -6.625 1.00 0.00 4 CYS A CA 3
ATOM 1295 C C . CYS A 1 4 ? 3.295 -3.695 -5.986 1.00 0.00 4 CYS A C 3
ATOM 1296 O O . CYS A 1 4 ? 4.267 -4.153 -6.554 1.00 0.00 4 CYS A O 3
ATOM 1303 N N . LEU A 1 5 ? 3.386 -3.133 -4.810 1.00 0.00 5 LEU A N 3
ATOM 1304 C CA . LEU A 1 5 ? 4.705 -3.035 -4.119 1.00 0.00 5 LEU A CA 3
ATOM 1305 C C . LEU A 1 5 ? 5.183 -4.432 -3.727 1.00 0.00 5 LEU A C 3
ATOM 1306 O O . LEU A 1 5 ? 6.367 -4.715 -3.728 1.00 0.00 5 LEU A O 3
ATOM 1322 N N . PHE A 1 6 ? 4.270 -5.304 -3.388 1.00 0.00 6 PHE A N 3
ATOM 1323 C CA . PHE A 1 6 ? 4.665 -6.689 -2.990 1.00 0.00 6 PHE A CA 3
ATOM 1324 C C . PHE A 1 6 ? 3.724 -7.709 -3.638 1.00 0.00 6 PHE A C 3
ATOM 1325 O O . PHE A 1 6 ? 4.056 -8.321 -4.636 1.00 0.00 6 PHE A O 3
ATOM 1342 N N . GLY A 1 7 ? 2.556 -7.899 -3.079 1.00 0.00 7 GLY A N 3
ATOM 1343 C CA . GLY A 1 7 ? 1.592 -8.883 -3.655 1.00 0.00 7 GLY A CA 3
ATOM 1344 C C . GLY A 1 7 ? 1.979 -10.297 -3.219 1.00 0.00 7 GLY A C 3
ATOM 1345 O O . GLY A 1 7 ? 1.719 -11.260 -3.917 1.00 0.00 7 GLY A O 3
ATOM 1349 N N . ASN A 1 8 ? 2.596 -10.429 -2.071 1.00 0.00 8 ASN A N 3
ATOM 1350 C CA . ASN A 1 8 ? 2.999 -11.782 -1.585 1.00 0.00 8 ASN A CA 3
ATOM 1351 C C . ASN A 1 8 ? 1.919 -12.364 -0.660 1.00 0.00 8 ASN A C 3
ATOM 1352 O O . ASN A 1 8 ? 2.123 -13.389 -0.037 1.00 0.00 8 ASN A O 3
ATOM 1363 N N . GLY A 1 9 ? 0.773 -11.729 -0.570 1.00 0.00 9 GLY A N 3
ATOM 1364 C CA . GLY A 1 9 ? -0.314 -12.254 0.304 1.00 0.00 9 GLY A CA 3
ATOM 1365 C C . GLY A 1 9 ? -0.092 -11.848 1.770 1.00 0.00 9 GLY A C 3
ATOM 1366 O O . GLY A 1 9 ? -0.933 -12.104 2.611 1.00 0.00 9 GLY A O 3
ATOM 1370 N N . ARG A 1 10 ? 1.018 -11.219 2.089 1.00 0.00 10 ARG A N 3
ATOM 1371 C CA . ARG A 1 10 ? 1.269 -10.809 3.504 1.00 0.00 10 ARG A CA 3
ATOM 1372 C C . ARG A 1 10 ? 1.547 -9.307 3.554 1.00 0.00 10 ARG A C 3
ATOM 1373 O O . ARG A 1 10 ? 2.255 -8.770 2.722 1.00 0.00 10 ARG A O 3
ATOM 1394 N N . CYS A 1 11 ? 0.990 -8.630 4.519 1.00 0.00 11 CYS A N 3
ATOM 1395 C CA . CYS A 1 11 ? 1.208 -7.156 4.629 1.00 0.00 11 CYS A CA 3
ATOM 1396 C C . CYS A 1 11 ? 1.121 -6.703 6.086 1.00 0.00 11 CYS A C 3
ATOM 1397 O O . CYS A 1 11 ? 0.760 -7.454 6.969 1.00 0.00 11 CYS A O 3
ATOM 1404 N N . SER A 1 12 ? 1.419 -5.453 6.319 1.00 0.00 12 SER A N 3
ATOM 1405 C CA . SER A 1 12 ? 1.332 -4.886 7.695 1.00 0.00 12 SER A CA 3
ATOM 1406 C C . SER A 1 12 ? 0.401 -3.656 7.682 1.00 0.00 12 SER A C 3
ATOM 1407 O O . SER A 1 12 ? 0.237 -2.984 8.682 1.00 0.00 12 SER A O 3
ATOM 1415 N N . SER A 1 13 ? -0.211 -3.362 6.553 1.00 0.00 13 SER A N 3
ATOM 1416 C CA . SER A 1 13 ? -1.127 -2.194 6.455 1.00 0.00 13 SER A CA 3
ATOM 1417 C C . SER A 1 13 ? -1.755 -2.200 5.059 1.00 0.00 13 SER A C 3
ATOM 1418 O O . SER A 1 13 ? -1.347 -2.958 4.200 1.00 0.00 13 SER A O 3
ATOM 1426 N N . ASN A 1 14 ? -2.740 -1.372 4.825 1.00 0.00 14 ASN A N 3
ATOM 1427 C CA . ASN A 1 14 ? -3.393 -1.345 3.479 1.00 0.00 14 ASN A CA 3
ATOM 1428 C C . ASN A 1 14 ? -2.369 -0.941 2.412 1.00 0.00 14 ASN A C 3
ATOM 1429 O O . ASN A 1 14 ? -2.366 -1.465 1.314 1.00 0.00 14 ASN A O 3
ATOM 1440 N N . ARG A 1 15 ? -1.501 -0.014 2.729 1.00 0.00 15 ARG A N 3
ATOM 1441 C CA . ARG A 1 15 ? -0.476 0.432 1.737 1.00 0.00 15 ARG A CA 3
ATOM 1442 C C . ARG A 1 15 ? 0.545 -0.682 1.468 1.00 0.00 15 ARG A C 3
ATOM 1443 O O . ARG A 1 15 ? 1.337 -0.586 0.549 1.00 0.00 15 ARG A O 3
ATOM 1464 N N . ASP A 1 16 ? 0.536 -1.734 2.250 1.00 0.00 16 ASP A N 3
ATOM 1465 C CA . ASP A 1 16 ? 1.506 -2.844 2.024 1.00 0.00 16 ASP A CA 3
ATOM 1466 C C . ASP A 1 16 ? 0.908 -3.881 1.060 1.00 0.00 16 ASP A C 3
ATOM 1467 O O . ASP A 1 16 ? 1.406 -4.987 0.959 1.00 0.00 16 ASP A O 3
ATOM 1476 N N . CYS A 1 17 ? -0.149 -3.543 0.352 1.00 0.00 17 CYS A N 3
ATOM 1477 C CA . CYS A 1 17 ? -0.758 -4.526 -0.595 1.00 0.00 17 CYS A CA 3
ATOM 1478 C C . CYS A 1 17 ? -0.671 -3.992 -2.028 1.00 0.00 17 CYS A C 3
ATOM 1479 O O . CYS A 1 17 ? -0.015 -3.001 -2.288 1.00 0.00 17 CYS A O 3
ATOM 1486 N N . CYS A 1 18 ? -1.319 -4.650 -2.962 1.00 0.00 18 CYS A N 3
ATOM 1487 C CA . CYS A 1 18 ? -1.264 -4.189 -4.382 1.00 0.00 18 CYS A CA 3
ATOM 1488 C C . CYS A 1 18 ? -2.658 -3.749 -4.840 1.00 0.00 18 CYS A C 3
ATOM 1489 O O . CYS A 1 18 ? -3.597 -3.728 -4.067 1.00 0.00 18 CYS A O 3
ATOM 1496 N N . GLU A 1 19 ? -2.793 -3.392 -6.093 1.00 0.00 19 GLU A N 3
ATOM 1497 C CA . GLU A 1 19 ? -4.119 -2.944 -6.616 1.00 0.00 19 GLU A CA 3
ATOM 1498 C C . GLU A 1 19 ? -5.130 -4.089 -6.521 1.00 0.00 19 GLU A C 3
ATOM 1499 O O . GLU A 1 19 ? -6.247 -3.904 -6.079 1.00 0.00 19 GLU A O 3
ATOM 1511 N N . LEU A 1 20 ? -4.745 -5.272 -6.933 1.00 0.00 20 LEU A N 3
ATOM 1512 C CA . LEU A 1 20 ? -5.679 -6.441 -6.870 1.00 0.00 20 LEU A CA 3
ATOM 1513 C C . LEU A 1 20 ? -6.173 -6.646 -5.432 1.00 0.00 20 LEU A C 3
ATOM 1514 O O . LEU A 1 20 ? -7.219 -7.224 -5.203 1.00 0.00 20 LEU A O 3
ATOM 1530 N N . THR A 1 21 ? -5.426 -6.174 -4.464 1.00 0.00 21 THR A N 3
ATOM 1531 C CA . THR A 1 21 ? -5.839 -6.331 -3.039 1.00 0.00 21 THR A CA 3
ATOM 1532 C C . THR A 1 21 ? -5.660 -4.989 -2.319 1.00 0.00 21 THR A C 3
ATOM 1533 O O . THR A 1 21 ? -4.623 -4.741 -1.744 1.00 0.00 21 THR A O 3
ATOM 1544 N N . PRO A 1 22 ? -6.670 -4.151 -2.369 1.00 0.00 22 PRO A N 3
ATOM 1545 C CA . PRO A 1 22 ? -6.641 -2.804 -1.717 1.00 0.00 22 PRO A CA 3
ATOM 1546 C C . PRO A 1 22 ? -6.866 -2.890 -0.201 1.00 0.00 22 PRO A C 3
ATOM 1547 O O . PRO A 1 22 ? -6.959 -1.873 0.460 1.00 0.00 22 PRO A O 3
ATOM 1558 N N . VAL A 1 23 ? -6.952 -4.077 0.363 1.00 0.00 23 VAL A N 3
ATOM 1559 C CA . VAL A 1 23 ? -7.167 -4.171 1.843 1.00 0.00 23 VAL A CA 3
ATOM 1560 C C . VAL A 1 23 ? -6.093 -5.054 2.494 1.00 0.00 23 VAL A C 3
ATOM 1561 O O . VAL A 1 23 ? -5.623 -6.015 1.918 1.00 0.00 23 VAL A O 3
ATOM 1574 N N . CYS A 1 24 ? -5.715 -4.723 3.704 1.00 0.00 24 CYS A N 3
ATOM 1575 C CA . CYS A 1 24 ? -4.685 -5.520 4.432 1.00 0.00 24 CYS A CA 3
ATOM 1576 C C . CYS A 1 24 ? -5.279 -5.962 5.772 1.00 0.00 24 CYS A C 3
ATOM 1577 O O . CYS A 1 24 ? -5.287 -5.217 6.735 1.00 0.00 24 CYS A O 3
ATOM 1584 N N . LYS A 1 25 ? -5.780 -7.167 5.834 1.00 0.00 25 LYS A N 3
ATOM 1585 C CA . LYS A 1 25 ? -6.384 -7.669 7.105 1.00 0.00 25 LYS A CA 3
ATOM 1586 C C . LYS A 1 25 ? -5.744 -9.002 7.493 1.00 0.00 25 LYS A C 3
ATOM 1587 O O . LYS A 1 25 ? -5.377 -9.794 6.647 1.00 0.00 25 LYS A O 3
ATOM 1606 N N . ARG A 1 26 ? -5.612 -9.253 8.772 1.00 0.00 26 ARG A N 3
ATOM 1607 C CA . ARG A 1 26 ? -4.999 -10.533 9.242 1.00 0.00 26 ARG A CA 3
ATOM 1608 C C . ARG A 1 26 ? -3.566 -10.648 8.714 1.00 0.00 26 ARG A C 3
ATOM 1609 O O . ARG A 1 26 ? -3.090 -11.729 8.424 1.00 0.00 26 ARG A O 3
ATOM 1630 N N . GLY A 1 27 ? -2.879 -9.541 8.591 1.00 0.00 27 GLY A N 3
ATOM 1631 C CA . GLY A 1 27 ? -1.473 -9.574 8.087 1.00 0.00 27 GLY A CA 3
ATOM 1632 C C . GLY A 1 27 ? -1.442 -10.159 6.673 1.00 0.00 27 GLY A C 3
ATOM 1633 O O . GLY A 1 27 ? -0.467 -10.760 6.263 1.00 0.00 27 GLY A O 3
ATOM 1637 N N . SER A 1 28 ? -2.504 -9.987 5.927 1.00 0.00 28 SER A N 3
ATOM 1638 C CA . SER A 1 28 ? -2.546 -10.528 4.538 1.00 0.00 28 SER A CA 3
ATOM 1639 C C . SER A 1 28 ? -3.280 -9.540 3.632 1.00 0.00 28 SER A C 3
ATOM 1640 O O . SER A 1 28 ? -3.921 -8.623 4.102 1.00 0.00 28 SER A O 3
ATOM 1648 N N . CYS A 1 29 ? -3.186 -9.715 2.338 1.00 0.00 29 CYS A N 3
ATOM 1649 C CA . CYS A 1 29 ? -3.879 -8.773 1.405 1.00 0.00 29 CYS A CA 3
ATOM 1650 C C . CYS A 1 29 ? -5.066 -9.468 0.742 1.00 0.00 29 CYS A C 3
ATOM 1651 O O . CYS A 1 29 ? -4.982 -10.617 0.351 1.00 0.00 29 CYS A O 3
ATOM 1658 N N . VAL A 1 30 ? -6.164 -8.768 0.588 1.00 0.00 30 VAL A N 3
ATOM 1659 C CA . VAL A 1 30 ? -7.344 -9.372 -0.080 1.00 0.00 30 VAL A CA 3
ATOM 1660 C C . VAL A 1 30 ? -8.143 -8.267 -0.775 1.00 0.00 30 VAL A C 3
ATOM 1661 O O . VAL A 1 30 ? -7.729 -7.113 -0.825 1.00 0.00 30 VAL A O 3
ATOM 1674 N N . SER A 1 31 ? -9.278 -8.618 -1.313 1.00 0.00 31 SER A N 3
ATOM 1675 C CA . SER A 1 31 ? -10.121 -7.616 -2.020 1.00 0.00 31 SER A CA 3
ATOM 1676 C C . SER A 1 31 ? -10.974 -6.847 -1.013 1.00 0.00 31 SER A C 3
ATOM 1677 O O . SER A 1 31 ? -11.797 -7.414 -0.319 1.00 0.00 31 SER A O 3
ATOM 1685 N N . SER A 1 32 ? -10.783 -5.555 -0.937 1.00 0.00 32 SER A N 3
ATOM 1686 C CA . SER A 1 32 ? -11.577 -4.728 0.018 1.00 0.00 32 SER A CA 3
ATOM 1687 C C . SER A 1 32 ? -13.059 -4.795 -0.362 1.00 0.00 32 SER A C 3
ATOM 1688 O O . SER A 1 32 ? -13.910 -5.051 0.469 1.00 0.00 32 SER A O 3
ATOM 1696 N N . GLY A 1 33 ? -13.368 -4.569 -1.613 1.00 0.00 33 GLY A N 3
ATOM 1697 C CA . GLY A 1 33 ? -14.792 -4.619 -2.061 1.00 0.00 33 GLY A CA 3
ATOM 1698 C C . GLY A 1 33 ? -15.499 -3.308 -1.676 1.00 0.00 33 GLY A C 3
ATOM 1699 O O . GLY A 1 33 ? -15.130 -2.684 -0.701 1.00 0.00 33 GLY A O 3
ATOM 1703 N N . PRO A 1 34 ? -16.500 -2.923 -2.447 1.00 0.00 34 PRO A N 3
ATOM 1704 C CA . PRO A 1 34 ? -17.291 -1.673 -2.204 1.00 0.00 34 PRO A CA 3
ATOM 1705 C C . PRO A 1 34 ? -18.414 -1.938 -1.197 1.00 0.00 34 PRO A C 3
ATOM 1706 O O . PRO A 1 34 ? -19.564 -2.094 -1.564 1.00 0.00 34 PRO A O 3
ATOM 1717 N N . GLY A 1 35 ? -18.087 -1.990 0.069 1.00 0.00 35 GLY A N 3
ATOM 1718 C CA . GLY A 1 35 ? -19.128 -2.243 1.108 1.00 0.00 35 GLY A CA 3
ATOM 1719 C C . GLY A 1 35 ? -18.923 -3.634 1.712 1.00 0.00 35 GLY A C 3
ATOM 1720 O O . GLY A 1 35 ? -19.196 -4.639 1.082 1.00 0.00 35 GLY A O 3
ATOM 1724 N N . LEU A 1 36 ? -18.441 -3.695 2.926 1.00 0.00 36 LEU A N 3
ATOM 1725 C CA . LEU A 1 36 ? -18.213 -5.017 3.581 1.00 0.00 36 LEU A CA 3
ATOM 1726 C C . LEU A 1 36 ? -19.511 -5.496 4.233 1.00 0.00 36 LEU A C 3
ATOM 1727 O O . LEU A 1 36 ? -19.939 -4.969 5.242 1.00 0.00 36 LEU A O 3
ATOM 1743 N N . VAL A 1 37 ? -20.140 -6.490 3.659 1.00 0.00 37 VAL A N 3
ATOM 1744 C CA . VAL A 1 37 ? -21.414 -7.012 4.236 1.00 0.00 37 VAL A CA 3
ATOM 1745 C C . VAL A 1 37 ? -21.120 -8.253 5.081 1.00 0.00 37 VAL A C 3
ATOM 1746 O O . VAL A 1 37 ? -21.707 -8.453 6.128 1.00 0.00 37 VAL A O 3
ATOM 1759 N N . GLY A 1 38 ? -20.217 -9.085 4.631 1.00 0.00 38 GLY A N 3
ATOM 1760 C CA . GLY A 1 38 ? -19.878 -10.320 5.401 1.00 0.00 38 GLY A CA 3
ATOM 1761 C C . GLY A 1 38 ? -18.699 -10.035 6.332 1.00 0.00 38 GLY A C 3
ATOM 1762 O O . GLY A 1 38 ? -18.879 -9.708 7.490 1.00 0.00 38 GLY A O 3
ATOM 1766 N N . GLY A 1 39 ? -17.495 -10.159 5.834 1.00 0.00 39 GLY A N 3
ATOM 1767 C CA . GLY A 1 39 ? -16.296 -9.898 6.683 1.00 0.00 39 GLY A CA 3
ATOM 1768 C C . GLY A 1 39 ? -15.874 -11.194 7.380 1.00 0.00 39 GLY A C 3
ATOM 1769 O O . GLY A 1 39 ? -16.397 -12.257 7.100 1.00 0.00 39 GLY A O 3
ATOM 1773 N N . ILE A 1 40 ? -14.933 -11.111 8.286 1.00 0.00 40 ILE A N 3
ATOM 1774 C CA . ILE A 1 40 ? -14.469 -12.333 9.007 1.00 0.00 40 ILE A CA 3
ATOM 1775 C C . ILE A 1 40 ? -15.124 -12.385 10.389 1.00 0.00 40 ILE A C 3
ATOM 1776 O O . ILE A 1 40 ? -14.527 -12.833 11.352 1.00 0.00 40 ILE A O 3
ATOM 1792 N N . LEU A 1 41 ? -16.347 -11.932 10.493 1.00 0.00 41 LEU A N 3
ATOM 1793 C CA . LEU A 1 41 ? -17.050 -11.951 11.809 1.00 0.00 41 LEU A CA 3
ATOM 1794 C C . LEU A 1 41 ? -18.218 -12.939 11.749 1.00 0.00 41 LEU A C 3
ATOM 1795 O O . LEU A 1 41 ? -19.345 -12.565 11.487 1.00 0.00 41 LEU A O 3
ATOM 1811 N N . GLY A 1 42 ? -17.952 -14.198 11.993 1.00 0.00 42 GLY A N 3
ATOM 1812 C CA . GLY A 1 42 ? -19.039 -15.220 11.952 1.00 0.00 42 GLY A CA 3
ATOM 1813 C C . GLY A 1 42 ? -18.430 -16.609 11.751 1.00 0.00 42 GLY A C 3
ATOM 1814 O O . GLY A 1 42 ? -17.913 -17.207 12.675 1.00 0.00 42 GLY A O 3
ATOM 1818 N N . GLY A 1 43 ? -18.491 -17.123 10.549 1.00 0.00 43 GLY A N 3
ATOM 1819 C CA . GLY A 1 43 ? -17.919 -18.474 10.277 1.00 0.00 43 GLY A CA 3
ATOM 1820 C C . GLY A 1 43 ? -18.905 -19.550 10.731 1.00 0.00 43 GLY A C 3
ATOM 1821 O O . GLY A 1 43 ? -18.517 -20.637 11.112 1.00 0.00 43 GLY A O 3
ATOM 1825 N N . ILE A 1 44 ? -20.180 -19.252 10.691 1.00 0.00 44 ILE A N 3
ATOM 1826 C CA . ILE A 1 44 ? -21.212 -20.246 11.117 1.00 0.00 44 ILE A CA 3
ATOM 1827 C C . ILE A 1 44 ? -20.989 -20.618 12.587 1.00 0.00 44 ILE A C 3
ATOM 1828 O O . ILE A 1 44 ? -19.928 -20.396 13.140 1.00 0.00 44 ILE A O 3
ATOM 1844 N N . LEU A 1 45 ? -21.986 -21.182 13.222 1.00 0.00 45 LEU A N 3
ATOM 1845 C CA . LEU A 1 45 ? -21.844 -21.572 14.655 1.00 0.00 45 LEU A CA 3
ATOM 1846 C C . LEU A 1 45 ? -21.885 -23.096 14.776 1.00 0.00 45 LEU A C 3
ATOM 1847 O O . LEU A 1 45 ? -22.173 -23.742 13.782 1.00 0.00 45 LEU A O 3
ATOM 1864 N N . LEU A 1 1 ? 4.393 -0.463 -14.228 1.00 0.00 1 LEU A N 4
ATOM 1865 C CA . LEU A 1 1 ? 3.423 0.239 -13.339 1.00 0.00 1 LEU A CA 4
ATOM 1866 C C . LEU A 1 1 ? 3.916 0.171 -11.892 1.00 0.00 1 LEU A C 4
ATOM 1867 O O . LEU A 1 1 ? 4.948 -0.408 -11.606 1.00 0.00 1 LEU A O 4
ATOM 1885 N N . LEU A 1 2 ? 3.184 0.759 -10.980 1.00 0.00 2 LEU A N 4
ATOM 1886 C CA . LEU A 1 2 ? 3.601 0.734 -9.548 1.00 0.00 2 LEU A CA 4
ATOM 1887 C C . LEU A 1 2 ? 2.378 0.471 -8.666 1.00 0.00 2 LEU A C 4
ATOM 1888 O O . LEU A 1 2 ? 2.244 1.028 -7.592 1.00 0.00 2 LEU A O 4
ATOM 1904 N N . ALA A 1 3 ? 1.486 -0.375 -9.115 1.00 0.00 3 ALA A N 4
ATOM 1905 C CA . ALA A 1 3 ? 0.265 -0.681 -8.313 1.00 0.00 3 ALA A CA 4
ATOM 1906 C C . ALA A 1 3 ? 0.450 -2.021 -7.595 1.00 0.00 3 ALA A C 4
ATOM 1907 O O . ALA A 1 3 ? -0.466 -2.817 -7.504 1.00 0.00 3 ALA A O 4
ATOM 1914 N N . CYS A 1 4 ? 1.628 -2.270 -7.082 1.00 0.00 4 CYS A N 4
ATOM 1915 C CA . CYS A 1 4 ? 1.886 -3.550 -6.363 1.00 0.00 4 CYS A CA 4
ATOM 1916 C C . CYS A 1 4 ? 3.318 -3.534 -5.827 1.00 0.00 4 CYS A C 4
ATOM 1917 O O . CYS A 1 4 ? 4.262 -3.826 -6.538 1.00 0.00 4 CYS A O 4
ATOM 1924 N N . LEU A 1 5 ? 3.478 -3.192 -4.578 1.00 0.00 5 LEU A N 4
ATOM 1925 C CA . LEU A 1 5 ? 4.845 -3.149 -3.976 1.00 0.00 5 LEU A CA 4
ATOM 1926 C C . LEU A 1 5 ? 5.342 -4.575 -3.742 1.00 0.00 5 LEU A C 4
ATOM 1927 O O . LEU A 1 5 ? 6.527 -4.844 -3.803 1.00 0.00 5 LEU A O 4
ATOM 1943 N N . PHE A 1 6 ? 4.444 -5.487 -3.475 1.00 0.00 6 PHE A N 4
ATOM 1944 C CA . PHE A 1 6 ? 4.856 -6.901 -3.233 1.00 0.00 6 PHE A CA 4
ATOM 1945 C C . PHE A 1 6 ? 3.787 -7.852 -3.779 1.00 0.00 6 PHE A C 4
ATOM 1946 O O . PHE A 1 6 ? 3.945 -8.434 -4.836 1.00 0.00 6 PHE A O 4
ATOM 1963 N N . GLY A 1 7 ? 2.705 -8.014 -3.064 1.00 0.00 7 GLY A N 4
ATOM 1964 C CA . GLY A 1 7 ? 1.622 -8.927 -3.528 1.00 0.00 7 GLY A CA 4
ATOM 1965 C C . GLY A 1 7 ? 1.943 -10.361 -3.101 1.00 0.00 7 GLY A C 4
ATOM 1966 O O . GLY A 1 7 ? 1.569 -11.312 -3.761 1.00 0.00 7 GLY A O 4
ATOM 1970 N N . ASN A 1 8 ? 2.636 -10.520 -2.000 1.00 0.00 8 ASN A N 4
ATOM 1971 C CA . ASN A 1 8 ? 2.985 -11.891 -1.522 1.00 0.00 8 ASN A CA 4
ATOM 1972 C C . ASN A 1 8 ? 1.888 -12.425 -0.590 1.00 0.00 8 ASN A C 4
ATOM 1973 O O . ASN A 1 8 ? 2.074 -13.425 0.078 1.00 0.00 8 ASN A O 4
ATOM 1984 N N . GLY A 1 9 ? 0.745 -11.777 -0.541 1.00 0.00 9 GLY A N 4
ATOM 1985 C CA . GLY A 1 9 ? -0.355 -12.256 0.341 1.00 0.00 9 GLY A CA 4
ATOM 1986 C C . GLY A 1 9 ? -0.123 -11.822 1.797 1.00 0.00 9 GLY A C 4
ATOM 1987 O O . GLY A 1 9 ? -0.945 -12.086 2.654 1.00 0.00 9 GLY A O 4
ATOM 1991 N N . ARG A 1 10 ? 0.978 -11.162 2.090 1.00 0.00 10 ARG A N 4
ATOM 1992 C CA . ARG A 1 10 ? 1.237 -10.724 3.495 1.00 0.00 10 ARG A CA 4
ATOM 1993 C C . ARG A 1 10 ? 1.510 -9.220 3.514 1.00 0.00 10 ARG A C 4
ATOM 1994 O O . ARG A 1 10 ? 2.205 -8.696 2.664 1.00 0.00 10 ARG A O 4
ATOM 2015 N N . CYS A 1 11 ? 0.962 -8.528 4.474 1.00 0.00 11 CYS A N 4
ATOM 2016 C CA . CYS A 1 11 ? 1.177 -7.049 4.556 1.00 0.00 11 CYS A CA 4
ATOM 2017 C C . CYS A 1 11 ? 1.116 -6.572 6.005 1.00 0.00 11 CYS A C 4
ATOM 2018 O O . CYS A 1 11 ? 0.651 -7.267 6.888 1.00 0.00 11 CYS A O 4
ATOM 2025 N N . SER A 1 12 ? 1.558 -5.364 6.235 1.00 0.00 12 SER A N 4
ATOM 2026 C CA . SER A 1 12 ? 1.511 -4.782 7.606 1.00 0.00 12 SER A CA 4
ATOM 2027 C C . SER A 1 12 ? 0.404 -3.721 7.655 1.00 0.00 12 SER A C 4
ATOM 2028 O O . SER A 1 12 ? -0.170 -3.450 8.691 1.00 0.00 12 SER A O 4
ATOM 2036 N N . SER A 1 13 ? 0.100 -3.137 6.526 1.00 0.00 13 SER A N 4
ATOM 2037 C CA . SER A 1 13 ? -0.969 -2.104 6.454 1.00 0.00 13 SER A CA 4
ATOM 2038 C C . SER A 1 13 ? -1.629 -2.190 5.076 1.00 0.00 13 SER A C 4
ATOM 2039 O O . SER A 1 13 ? -1.264 -3.017 4.261 1.00 0.00 13 SER A O 4
ATOM 2047 N N . ASN A 1 14 ? -2.595 -1.350 4.809 1.00 0.00 14 ASN A N 4
ATOM 2048 C CA . ASN A 1 14 ? -3.281 -1.392 3.481 1.00 0.00 14 ASN A CA 4
ATOM 2049 C C . ASN A 1 14 ? -2.292 -1.017 2.370 1.00 0.00 14 ASN A C 4
ATOM 2050 O O . ASN A 1 14 ? -2.325 -1.571 1.287 1.00 0.00 14 ASN A O 4
ATOM 2061 N N . ARG A 1 15 ? -1.420 -0.076 2.631 1.00 0.00 15 ARG A N 4
ATOM 2062 C CA . ARG A 1 15 ? -0.434 0.349 1.591 1.00 0.00 15 ARG A CA 4
ATOM 2063 C C . ARG A 1 15 ? 0.578 -0.766 1.299 1.00 0.00 15 ARG A C 4
ATOM 2064 O O . ARG A 1 15 ? 1.338 -0.675 0.353 1.00 0.00 15 ARG A O 4
ATOM 2085 N N . ASP A 1 16 ? 0.600 -1.813 2.088 1.00 0.00 16 ASP A N 4
ATOM 2086 C CA . ASP A 1 16 ? 1.567 -2.920 1.833 1.00 0.00 16 ASP A CA 4
ATOM 2087 C C . ASP A 1 16 ? 0.954 -3.959 0.882 1.00 0.00 16 ASP A C 4
ATOM 2088 O O . ASP A 1 16 ? 1.461 -5.058 0.758 1.00 0.00 16 ASP A O 4
ATOM 2097 N N . CYS A 1 17 ? -0.130 -3.630 0.209 1.00 0.00 17 CYS A N 4
ATOM 2098 C CA . CYS A 1 17 ? -0.755 -4.617 -0.725 1.00 0.00 17 CYS A CA 4
ATOM 2099 C C . CYS A 1 17 ? -0.671 -4.101 -2.164 1.00 0.00 17 CYS A C 4
ATOM 2100 O O . CYS A 1 17 ? -0.029 -3.105 -2.439 1.00 0.00 17 CYS A O 4
ATOM 2107 N N . CYS A 1 18 ? -1.313 -4.779 -3.087 1.00 0.00 18 CYS A N 4
ATOM 2108 C CA . CYS A 1 18 ? -1.269 -4.339 -4.514 1.00 0.00 18 CYS A CA 4
ATOM 2109 C C . CYS A 1 18 ? -2.665 -3.894 -4.961 1.00 0.00 18 CYS A C 4
ATOM 2110 O O . CYS A 1 18 ? -3.594 -3.849 -4.176 1.00 0.00 18 CYS A O 4
ATOM 2117 N N . GLU A 1 19 ? -2.815 -3.562 -6.220 1.00 0.00 19 GLU A N 4
ATOM 2118 C CA . GLU A 1 19 ? -4.142 -3.112 -6.734 1.00 0.00 19 GLU A CA 4
ATOM 2119 C C . GLU A 1 19 ? -5.162 -4.246 -6.609 1.00 0.00 19 GLU A C 4
ATOM 2120 O O . GLU A 1 19 ? -6.274 -4.042 -6.156 1.00 0.00 19 GLU A O 4
ATOM 2132 N N . LEU A 1 20 ? -4.794 -5.439 -7.006 1.00 0.00 20 LEU A N 4
ATOM 2133 C CA . LEU A 1 20 ? -5.740 -6.598 -6.915 1.00 0.00 20 LEU A CA 4
ATOM 2134 C C . LEU A 1 20 ? -6.217 -6.778 -5.466 1.00 0.00 20 LEU A C 4
ATOM 2135 O O . LEU A 1 20 ? -7.265 -7.345 -5.218 1.00 0.00 20 LEU A O 4
ATOM 2151 N N . THR A 1 21 ? -5.456 -6.299 -4.515 1.00 0.00 21 THR A N 4
ATOM 2152 C CA . THR A 1 21 ? -5.854 -6.436 -3.084 1.00 0.00 21 THR A CA 4
ATOM 2153 C C . THR A 1 21 ? -5.683 -5.078 -2.390 1.00 0.00 21 THR A C 4
ATOM 2154 O O . THR A 1 21 ? -4.646 -4.812 -1.822 1.00 0.00 21 THR A O 4
ATOM 2165 N N . PRO A 1 22 ? -6.700 -4.248 -2.458 1.00 0.00 22 PRO A N 4
ATOM 2166 C CA . PRO A 1 22 ? -6.680 -2.886 -1.838 1.00 0.00 22 PRO A CA 4
ATOM 2167 C C . PRO A 1 22 ? -6.898 -2.935 -0.320 1.00 0.00 22 PRO A C 4
ATOM 2168 O O . PRO A 1 22 ? -7.000 -1.901 0.315 1.00 0.00 22 PRO A O 4
ATOM 2179 N N . VAL A 1 23 ? -6.970 -4.107 0.277 1.00 0.00 23 VAL A N 4
ATOM 2180 C CA . VAL A 1 23 ? -7.178 -4.161 1.759 1.00 0.00 23 VAL A CA 4
ATOM 2181 C C . VAL A 1 23 ? -6.108 -5.033 2.432 1.00 0.00 23 VAL A C 4
ATOM 2182 O O . VAL A 1 23 ? -5.645 -6.012 1.879 1.00 0.00 23 VAL A O 4
ATOM 2195 N N . CYS A 1 24 ? -5.729 -4.676 3.632 1.00 0.00 24 CYS A N 4
ATOM 2196 C CA . CYS A 1 24 ? -4.708 -5.465 4.382 1.00 0.00 24 CYS A CA 4
ATOM 2197 C C . CYS A 1 24 ? -5.331 -5.916 5.706 1.00 0.00 24 CYS A C 4
ATOM 2198 O O . CYS A 1 24 ? -5.358 -5.176 6.672 1.00 0.00 24 CYS A O 4
ATOM 2205 N N . LYS A 1 25 ? -5.839 -7.118 5.747 1.00 0.00 25 LYS A N 4
ATOM 2206 C CA . LYS A 1 25 ? -6.477 -7.626 7.000 1.00 0.00 25 LYS A CA 4
ATOM 2207 C C . LYS A 1 25 ? -5.824 -8.944 7.421 1.00 0.00 25 LYS A C 4
ATOM 2208 O O . LYS A 1 25 ? -5.437 -9.746 6.595 1.00 0.00 25 LYS A O 4
ATOM 2227 N N . ARG A 1 26 ? -5.705 -9.170 8.707 1.00 0.00 26 ARG A N 4
ATOM 2228 C CA . ARG A 1 26 ? -5.083 -10.434 9.207 1.00 0.00 26 ARG A CA 4
ATOM 2229 C C . ARG A 1 26 ? -3.644 -10.543 8.695 1.00 0.00 26 ARG A C 4
ATOM 2230 O O . ARG A 1 26 ? -3.157 -11.623 8.418 1.00 0.00 26 ARG A O 4
ATOM 2251 N N . GLY A 1 27 ? -2.962 -9.433 8.573 1.00 0.00 27 GLY A N 4
ATOM 2252 C CA . GLY A 1 27 ? -1.550 -9.461 8.083 1.00 0.00 27 GLY A CA 4
ATOM 2253 C C . GLY A 1 27 ? -1.500 -10.067 6.678 1.00 0.00 27 GLY A C 4
ATOM 2254 O O . GLY A 1 27 ? -0.515 -10.665 6.287 1.00 0.00 27 GLY A O 4
ATOM 2258 N N . SER A 1 28 ? -2.557 -9.917 5.920 1.00 0.00 28 SER A N 4
ATOM 2259 C CA . SER A 1 28 ? -2.582 -10.482 4.541 1.00 0.00 28 SER A CA 4
ATOM 2260 C C . SER A 1 28 ? -3.304 -9.510 3.609 1.00 0.00 28 SER A C 4
ATOM 2261 O O . SER A 1 28 ? -3.943 -8.578 4.054 1.00 0.00 28 SER A O 4
ATOM 2269 N N . CYS A 1 29 ? -3.203 -9.713 2.321 1.00 0.00 29 CYS A N 4
ATOM 2270 C CA . CYS A 1 29 ? -3.882 -8.790 1.361 1.00 0.00 29 CYS A CA 4
ATOM 2271 C C . CYS A 1 29 ? -5.070 -9.491 0.703 1.00 0.00 29 CYS A C 4
ATOM 2272 O O . CYS A 1 29 ? -4.981 -10.639 0.308 1.00 0.00 29 CYS A O 4
ATOM 2279 N N . VAL A 1 30 ? -6.173 -8.798 0.560 1.00 0.00 30 VAL A N 4
ATOM 2280 C CA . VAL A 1 30 ? -7.357 -9.407 -0.097 1.00 0.00 30 VAL A CA 4
ATOM 2281 C C . VAL A 1 30 ? -8.177 -8.308 -0.781 1.00 0.00 30 VAL A C 4
ATOM 2282 O O . VAL A 1 30 ? -7.770 -7.152 -0.844 1.00 0.00 30 VAL A O 4
ATOM 2295 N N . SER A 1 31 ? -9.324 -8.666 -1.286 1.00 0.00 31 SER A N 4
ATOM 2296 C CA . SER A 1 31 ? -10.192 -7.672 -1.973 1.00 0.00 31 SER A CA 4
ATOM 2297 C C . SER A 1 31 ? -10.972 -6.862 -0.940 1.00 0.00 31 SER A C 4
ATOM 2298 O O . SER A 1 31 ? -11.785 -7.390 -0.205 1.00 0.00 31 SER A O 4
ATOM 2306 N N . SER A 1 32 ? -10.723 -5.578 -0.880 1.00 0.00 32 SER A N 4
ATOM 2307 C CA . SER A 1 32 ? -11.438 -4.707 0.103 1.00 0.00 32 SER A CA 4
ATOM 2308 C C . SER A 1 32 ? -12.953 -4.815 -0.102 1.00 0.00 32 SER A C 4
ATOM 2309 O O . SER A 1 32 ? -13.724 -4.676 0.828 1.00 0.00 32 SER A O 4
ATOM 2317 N N . GLY A 1 33 ? -13.381 -5.060 -1.315 1.00 0.00 33 GLY A N 4
ATOM 2318 C CA . GLY A 1 33 ? -14.844 -5.177 -1.589 1.00 0.00 33 GLY A CA 4
ATOM 2319 C C . GLY A 1 33 ? -15.062 -5.825 -2.964 1.00 0.00 33 GLY A C 4
ATOM 2320 O O . GLY A 1 33 ? -15.545 -6.937 -3.043 1.00 0.00 33 GLY A O 4
ATOM 2324 N N . PRO A 1 34 ? -14.702 -5.116 -4.018 1.00 0.00 34 PRO A N 4
ATOM 2325 C CA . PRO A 1 34 ? -14.849 -5.600 -5.426 1.00 0.00 34 PRO A CA 4
ATOM 2326 C C . PRO A 1 34 ? -13.630 -6.432 -5.837 1.00 0.00 34 PRO A C 4
ATOM 2327 O O . PRO A 1 34 ? -12.582 -5.899 -6.150 1.00 0.00 34 PRO A O 4
ATOM 2338 N N . GLY A 1 35 ? -13.766 -7.734 -5.838 1.00 0.00 35 GLY A N 4
ATOM 2339 C CA . GLY A 1 35 ? -12.622 -8.611 -6.229 1.00 0.00 35 GLY A CA 4
ATOM 2340 C C . GLY A 1 35 ? -13.086 -9.612 -7.288 1.00 0.00 35 GLY A C 4
ATOM 2341 O O . GLY A 1 35 ? -12.438 -9.805 -8.299 1.00 0.00 35 GLY A O 4
ATOM 2345 N N . LEU A 1 36 ? -14.208 -10.250 -7.062 1.00 0.00 36 LEU A N 4
ATOM 2346 C CA . LEU A 1 36 ? -14.733 -11.243 -8.048 1.00 0.00 36 LEU A CA 4
ATOM 2347 C C . LEU A 1 36 ? -13.695 -12.353 -8.270 1.00 0.00 36 LEU A C 4
ATOM 2348 O O . LEU A 1 36 ? -13.210 -12.555 -9.369 1.00 0.00 36 LEU A O 4
ATOM 2364 N N . VAL A 1 37 ? -13.355 -13.071 -7.230 1.00 0.00 37 VAL A N 4
ATOM 2365 C CA . VAL A 1 37 ? -12.353 -14.170 -7.366 1.00 0.00 37 VAL A CA 4
ATOM 2366 C C . VAL A 1 37 ? -13.049 -15.520 -7.191 1.00 0.00 37 VAL A C 4
ATOM 2367 O O . VAL A 1 37 ? -14.259 -15.596 -7.089 1.00 0.00 37 VAL A O 4
ATOM 2380 N N . GLY A 1 38 ? -12.290 -16.586 -7.155 1.00 0.00 38 GLY A N 4
ATOM 2381 C CA . GLY A 1 38 ? -12.897 -17.939 -6.986 1.00 0.00 38 GLY A CA 4
ATOM 2382 C C . GLY A 1 38 ? -13.429 -18.088 -5.560 1.00 0.00 38 GLY A C 4
ATOM 2383 O O . GLY A 1 38 ? -12.758 -17.753 -4.601 1.00 0.00 38 GLY A O 4
ATOM 2387 N N . GLY A 1 39 ? -14.629 -18.588 -5.415 1.00 0.00 39 GLY A N 4
ATOM 2388 C CA . GLY A 1 39 ? -15.215 -18.763 -4.053 1.00 0.00 39 GLY A CA 4
ATOM 2389 C C . GLY A 1 39 ? -15.271 -20.252 -3.708 1.00 0.00 39 GLY A C 4
ATOM 2390 O O . GLY A 1 39 ? -14.320 -20.982 -3.915 1.00 0.00 39 GLY A O 4
ATOM 2394 N N . ILE A 1 40 ? -16.380 -20.706 -3.180 1.00 0.00 40 ILE A N 4
ATOM 2395 C CA . ILE A 1 40 ? -16.509 -22.148 -2.817 1.00 0.00 40 ILE A CA 4
ATOM 2396 C C . ILE A 1 40 ? -17.663 -22.772 -3.604 1.00 0.00 40 ILE A C 4
ATOM 2397 O O . ILE A 1 40 ? -18.343 -23.660 -3.125 1.00 0.00 40 ILE A O 4
ATOM 2413 N N . LEU A 1 41 ? -17.886 -22.312 -4.809 1.00 0.00 41 LEU A N 4
ATOM 2414 C CA . LEU A 1 41 ? -18.993 -22.872 -5.638 1.00 0.00 41 LEU A CA 4
ATOM 2415 C C . LEU A 1 41 ? -18.404 -23.655 -6.813 1.00 0.00 41 LEU A C 4
ATOM 2416 O O . LEU A 1 41 ? -17.528 -23.176 -7.509 1.00 0.00 41 LEU A O 4
ATOM 2432 N N . GLY A 1 42 ? -18.877 -24.854 -7.035 1.00 0.00 42 GLY A N 4
ATOM 2433 C CA . GLY A 1 42 ? -18.350 -25.678 -8.163 1.00 0.00 42 GLY A CA 4
ATOM 2434 C C . GLY A 1 42 ? -18.670 -24.990 -9.491 1.00 0.00 42 GLY A C 4
ATOM 2435 O O . GLY A 1 42 ? -18.083 -23.980 -9.832 1.00 0.00 42 GLY A O 4
ATOM 2439 N N . GLY A 1 43 ? -19.594 -25.533 -10.241 1.00 0.00 43 GLY A N 4
ATOM 2440 C CA . GLY A 1 43 ? -19.959 -24.918 -11.552 1.00 0.00 43 GLY A CA 4
ATOM 2441 C C . GLY A 1 43 ? -20.595 -25.977 -12.454 1.00 0.00 43 GLY A C 4
ATOM 2442 O O . GLY A 1 43 ? -19.920 -26.846 -12.975 1.00 0.00 43 GLY A O 4
ATOM 2446 N N . ILE A 1 44 ? -21.889 -25.910 -12.639 1.00 0.00 44 ILE A N 4
ATOM 2447 C CA . ILE A 1 44 ? -22.579 -26.910 -13.506 1.00 0.00 44 ILE A CA 4
ATOM 2448 C C . ILE A 1 44 ? -23.026 -26.235 -14.804 1.00 0.00 44 ILE A C 4
ATOM 2449 O O . ILE A 1 44 ? -23.090 -26.861 -15.847 1.00 0.00 44 ILE A O 4
ATOM 2465 N N . LEU A 1 45 ? -23.334 -24.965 -14.747 1.00 0.00 45 LEU A N 4
ATOM 2466 C CA . LEU A 1 45 ? -23.777 -24.240 -15.974 1.00 0.00 45 LEU A CA 4
ATOM 2467 C C . LEU A 1 45 ? -22.995 -22.932 -16.103 1.00 0.00 45 LEU A C 4
ATOM 2468 O O . LEU A 1 45 ? -21.976 -22.806 -15.445 1.00 0.00 45 LEU A O 4
ATOM 2485 N N . LEU A 1 1 ? 3.775 1.214 -15.189 1.00 0.00 1 LEU A N 5
ATOM 2486 C CA . LEU A 1 1 ? 2.762 0.291 -14.606 1.00 0.00 1 LEU A CA 5
ATOM 2487 C C . LEU A 1 1 ? 3.259 -0.222 -13.253 1.00 0.00 1 LEU A C 5
ATOM 2488 O O . LEU A 1 1 ? 3.951 -1.219 -13.175 1.00 0.00 1 LEU A O 5
ATOM 2506 N N . LEU A 1 2 ? 2.909 0.454 -12.188 1.00 0.00 2 LEU A N 5
ATOM 2507 C CA . LEU A 1 2 ? 3.357 0.014 -10.834 1.00 0.00 2 LEU A CA 5
ATOM 2508 C C . LEU A 1 2 ? 2.160 0.005 -9.878 1.00 0.00 2 LEU A C 5
ATOM 2509 O O . LEU A 1 2 ? 1.878 0.987 -9.216 1.00 0.00 2 LEU A O 5
ATOM 2525 N N . ALA A 1 3 ? 1.457 -1.097 -9.805 1.00 0.00 3 ALA A N 5
ATOM 2526 C CA . ALA A 1 3 ? 0.278 -1.182 -8.895 1.00 0.00 3 ALA A CA 5
ATOM 2527 C C . ALA A 1 3 ? 0.419 -2.414 -7.996 1.00 0.00 3 ALA A C 5
ATOM 2528 O O . ALA A 1 3 ? -0.503 -3.194 -7.839 1.00 0.00 3 ALA A O 5
ATOM 2535 N N . CYS A 1 4 ? 1.573 -2.592 -7.404 1.00 0.00 4 CYS A N 5
ATOM 2536 C CA . CYS A 1 4 ? 1.797 -3.766 -6.512 1.00 0.00 4 CYS A CA 5
ATOM 2537 C C . CYS A 1 4 ? 3.202 -3.668 -5.913 1.00 0.00 4 CYS A C 5
ATOM 2538 O O . CYS A 1 4 ? 4.178 -4.062 -6.524 1.00 0.00 4 CYS A O 5
ATOM 2545 N N . LEU A 1 5 ? 3.305 -3.138 -4.724 1.00 0.00 5 LEU A N 5
ATOM 2546 C CA . LEU A 1 5 ? 4.640 -2.997 -4.069 1.00 0.00 5 LEU A CA 5
ATOM 2547 C C . LEU A 1 5 ? 5.156 -4.371 -3.649 1.00 0.00 5 LEU A C 5
ATOM 2548 O O . LEU A 1 5 ? 6.349 -4.613 -3.620 1.00 0.00 5 LEU A O 5
ATOM 2564 N N . PHE A 1 6 ? 4.267 -5.269 -3.316 1.00 0.00 6 PHE A N 5
ATOM 2565 C CA . PHE A 1 6 ? 4.702 -6.632 -2.886 1.00 0.00 6 PHE A CA 5
ATOM 2566 C C . PHE A 1 6 ? 3.862 -7.701 -3.595 1.00 0.00 6 PHE A C 5
ATOM 2567 O O . PHE A 1 6 ? 4.291 -8.285 -4.573 1.00 0.00 6 PHE A O 5
ATOM 2584 N N . GLY A 1 7 ? 2.675 -7.962 -3.109 1.00 0.00 7 GLY A N 5
ATOM 2585 C CA . GLY A 1 7 ? 1.808 -8.995 -3.747 1.00 0.00 7 GLY A CA 5
ATOM 2586 C C . GLY A 1 7 ? 2.202 -10.383 -3.240 1.00 0.00 7 GLY A C 5
ATOM 2587 O O . GLY A 1 7 ? 2.040 -11.372 -3.931 1.00 0.00 7 GLY A O 5
ATOM 2591 N N . ASN A 1 8 ? 2.718 -10.465 -2.039 1.00 0.00 8 ASN A N 5
ATOM 2592 C CA . ASN A 1 8 ? 3.123 -11.790 -1.481 1.00 0.00 8 ASN A CA 5
ATOM 2593 C C . ASN A 1 8 ? 2.014 -12.358 -0.584 1.00 0.00 8 ASN A C 5
ATOM 2594 O O . ASN A 1 8 ? 2.199 -13.369 0.068 1.00 0.00 8 ASN A O 5
ATOM 2605 N N . GLY A 1 9 ? 0.863 -11.725 -0.546 1.00 0.00 9 GLY A N 5
ATOM 2606 C CA . GLY A 1 9 ? -0.252 -12.237 0.301 1.00 0.00 9 GLY A CA 5
ATOM 2607 C C . GLY A 1 9 ? -0.071 -11.817 1.769 1.00 0.00 9 GLY A C 5
ATOM 2608 O O . GLY A 1 9 ? -0.929 -12.076 2.591 1.00 0.00 9 GLY A O 5
ATOM 2612 N N . ARG A 1 10 ? 1.024 -11.173 2.110 1.00 0.00 10 ARG A N 5
ATOM 2613 C CA . ARG A 1 10 ? 1.236 -10.748 3.526 1.00 0.00 10 ARG A CA 5
ATOM 2614 C C . ARG A 1 10 ? 1.508 -9.245 3.570 1.00 0.00 10 ARG A C 5
ATOM 2615 O O . ARG A 1 10 ? 2.214 -8.709 2.735 1.00 0.00 10 ARG A O 5
ATOM 2636 N N . CYS A 1 11 ? 0.947 -8.565 4.532 1.00 0.00 11 CYS A N 5
ATOM 2637 C CA . CYS A 1 11 ? 1.161 -7.087 4.635 1.00 0.00 11 CYS A CA 5
ATOM 2638 C C . CYS A 1 11 ? 1.082 -6.624 6.087 1.00 0.00 11 CYS A C 5
ATOM 2639 O O . CYS A 1 11 ? 0.602 -7.326 6.956 1.00 0.00 11 CYS A O 5
ATOM 2646 N N . SER A 1 12 ? 1.526 -5.421 6.334 1.00 0.00 12 SER A N 5
ATOM 2647 C CA . SER A 1 12 ? 1.460 -4.849 7.709 1.00 0.00 12 SER A CA 5
ATOM 2648 C C . SER A 1 12 ? 0.358 -3.784 7.750 1.00 0.00 12 SER A C 5
ATOM 2649 O O . SER A 1 12 ? -0.230 -3.517 8.781 1.00 0.00 12 SER A O 5
ATOM 2657 N N . SER A 1 13 ? 0.074 -3.188 6.622 1.00 0.00 13 SER A N 5
ATOM 2658 C CA . SER A 1 13 ? -0.989 -2.149 6.544 1.00 0.00 13 SER A CA 5
ATOM 2659 C C . SER A 1 13 ? -1.630 -2.221 5.154 1.00 0.00 13 SER A C 5
ATOM 2660 O O . SER A 1 13 ? -1.267 -3.054 4.344 1.00 0.00 13 SER A O 5
ATOM 2668 N N . ASN A 1 14 ? -2.576 -1.363 4.872 1.00 0.00 14 ASN A N 5
ATOM 2669 C CA . ASN A 1 14 ? -3.242 -1.390 3.534 1.00 0.00 14 ASN A CA 5
ATOM 2670 C C . ASN A 1 14 ? -2.235 -1.010 2.442 1.00 0.00 14 ASN A C 5
ATOM 2671 O O . ASN A 1 14 ? -2.265 -1.542 1.347 1.00 0.00 14 ASN A O 5
ATOM 2682 N N . ARG A 1 15 ? -1.349 -0.091 2.731 1.00 0.00 15 ARG A N 5
ATOM 2683 C CA . ARG A 1 15 ? -0.342 0.336 1.711 1.00 0.00 15 ARG A CA 5
ATOM 2684 C C . ARG A 1 15 ? 0.653 -0.792 1.415 1.00 0.00 15 ARG A C 5
ATOM 2685 O O . ARG A 1 15 ? 1.423 -0.706 0.476 1.00 0.00 15 ARG A O 5
ATOM 2706 N N . ASP A 1 16 ? 0.649 -1.848 2.194 1.00 0.00 16 ASP A N 5
ATOM 2707 C CA . ASP A 1 16 ? 1.598 -2.971 1.937 1.00 0.00 16 ASP A CA 5
ATOM 2708 C C . ASP A 1 16 ? 0.960 -3.996 0.986 1.00 0.00 16 ASP A C 5
ATOM 2709 O O . ASP A 1 16 ? 1.436 -5.111 0.872 1.00 0.00 16 ASP A O 5
ATOM 2718 N N . CYS A 1 17 ? -0.109 -3.638 0.307 1.00 0.00 17 CYS A N 5
ATOM 2719 C CA . CYS A 1 17 ? -0.761 -4.609 -0.625 1.00 0.00 17 CYS A CA 5
ATOM 2720 C C . CYS A 1 17 ? -0.658 -4.101 -2.066 1.00 0.00 17 CYS A C 5
ATOM 2721 O O . CYS A 1 17 ? 0.044 -3.146 -2.343 1.00 0.00 17 CYS A O 5
ATOM 2728 N N . CYS A 1 18 ? -1.344 -4.738 -2.988 1.00 0.00 18 CYS A N 5
ATOM 2729 C CA . CYS A 1 18 ? -1.274 -4.298 -4.415 1.00 0.00 1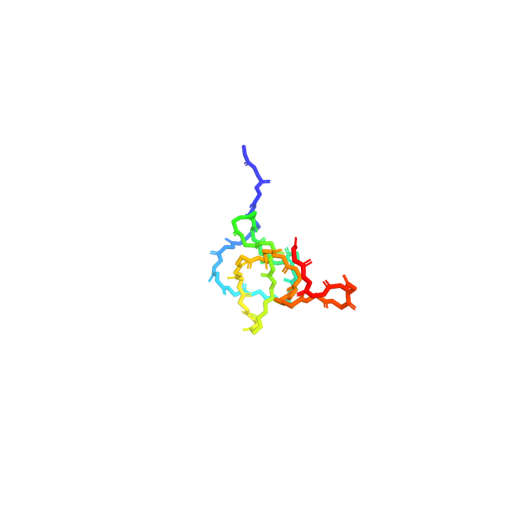8 CYS A CA 5
ATOM 2730 C C . CYS A 1 18 ? -2.651 -3.820 -4.883 1.00 0.00 18 CYS A C 5
ATOM 2731 O O . CYS A 1 18 ? -3.597 -3.775 -4.119 1.00 0.00 18 CYS A O 5
ATOM 2738 N N . GLU A 1 19 ? -2.763 -3.454 -6.136 1.00 0.00 19 GLU A N 5
ATOM 2739 C CA . GLU A 1 19 ? -4.068 -2.964 -6.672 1.00 0.00 19 GLU A CA 5
ATOM 2740 C C . GLU A 1 19 ? -5.131 -4.061 -6.563 1.00 0.00 19 GLU A C 5
ATOM 2741 O O . GLU A 1 19 ? -6.222 -3.830 -6.076 1.00 0.00 19 GLU A O 5
ATOM 2753 N N . LEU A 1 20 ? -4.825 -5.253 -7.017 1.00 0.00 20 LEU A N 5
ATOM 2754 C CA . LEU A 1 20 ? -5.819 -6.372 -6.947 1.00 0.00 20 LEU A CA 5
ATOM 2755 C C . LEU A 1 20 ? -6.303 -6.565 -5.503 1.00 0.00 20 LEU A C 5
ATOM 2756 O O . LEU A 1 20 ? -7.376 -7.090 -5.266 1.00 0.00 20 LEU A O 5
ATOM 2772 N N . THR A 1 21 ? -5.521 -6.145 -4.542 1.00 0.00 21 THR A N 5
ATOM 2773 C CA . THR A 1 21 ? -5.924 -6.296 -3.115 1.00 0.00 21 THR A CA 5
ATOM 2774 C C . THR A 1 21 ? -5.688 -4.966 -2.387 1.00 0.00 21 THR A C 5
ATOM 2775 O O . THR A 1 21 ? -4.631 -4.757 -1.834 1.00 0.00 21 THR A O 5
ATOM 2786 N N . PRO A 1 22 ? -6.671 -4.096 -2.406 1.00 0.00 22 PRO A N 5
ATOM 2787 C CA . PRO A 1 22 ? -6.583 -2.759 -1.742 1.00 0.00 22 PRO A CA 5
ATOM 2788 C C . PRO A 1 22 ? -6.835 -2.852 -0.231 1.00 0.00 22 PRO A C 5
ATOM 2789 O O . PRO A 1 22 ? -6.932 -1.837 0.435 1.00 0.00 22 PRO A O 5
ATOM 2800 N N . VAL A 1 23 ? -6.938 -4.042 0.325 1.00 0.00 23 VAL A N 5
ATOM 2801 C CA . VAL A 1 23 ? -7.179 -4.143 1.800 1.00 0.00 23 VAL A CA 5
ATOM 2802 C C . VAL A 1 23 ? -6.112 -5.024 2.465 1.00 0.00 23 VAL A C 5
ATOM 2803 O O . VAL A 1 23 ? -5.630 -5.983 1.893 1.00 0.00 23 VAL A O 5
ATOM 2816 N N . CYS A 1 24 ? -5.751 -4.694 3.679 1.00 0.00 24 CYS A N 5
ATOM 2817 C CA . CYS A 1 24 ? -4.730 -5.490 4.421 1.00 0.00 24 CYS A CA 5
ATOM 2818 C C . CYS A 1 24 ? -5.347 -5.946 5.746 1.00 0.00 24 CYS A C 5
ATOM 2819 O O . CYS A 1 24 ? -5.387 -5.205 6.710 1.00 0.00 24 CYS A O 5
ATOM 2826 N N . LYS A 1 25 ? -5.836 -7.156 5.790 1.00 0.00 25 LYS A N 5
ATOM 2827 C CA . LYS A 1 25 ? -6.465 -7.670 7.045 1.00 0.00 25 LYS A CA 5
ATOM 2828 C C . LYS A 1 25 ? -5.807 -8.988 7.459 1.00 0.00 25 LYS A C 5
ATOM 2829 O O . LYS A 1 25 ? -5.439 -9.796 6.629 1.00 0.00 25 LYS A O 5
ATOM 2848 N N . ARG A 1 26 ? -5.665 -9.208 8.743 1.00 0.00 26 ARG A N 5
ATOM 2849 C CA . ARG A 1 26 ? -5.038 -10.471 9.238 1.00 0.00 26 ARG A CA 5
ATOM 2850 C C . ARG A 1 26 ? -3.609 -10.591 8.699 1.00 0.00 26 ARG A C 5
ATOM 2851 O O . ARG A 1 26 ? -3.143 -11.672 8.392 1.00 0.00 26 ARG A O 5
ATOM 2872 N N . GLY A 1 27 ? -2.913 -9.486 8.586 1.00 0.00 27 GLY A N 5
ATOM 2873 C CA . GLY A 1 27 ? -1.510 -9.524 8.071 1.00 0.00 27 GLY A CA 5
ATOM 2874 C C . GLY A 1 27 ? -1.486 -10.123 6.662 1.00 0.00 27 GLY A C 5
ATOM 2875 O O . GLY A 1 27 ? -0.508 -10.716 6.249 1.00 0.00 27 GLY A O 5
ATOM 2879 N N . SER A 1 28 ? -2.557 -9.971 5.925 1.00 0.00 28 SER A N 5
ATOM 2880 C CA . SER A 1 28 ? -2.608 -10.527 4.542 1.00 0.00 28 SER A CA 5
ATOM 2881 C C . SER A 1 28 ? -3.317 -9.534 3.623 1.00 0.00 28 SER A C 5
ATOM 2882 O O . SER A 1 28 ? -3.951 -8.604 4.080 1.00 0.00 28 SER A O 5
ATOM 2890 N N . CYS A 1 29 ? -3.209 -9.717 2.332 1.00 0.00 29 CYS A N 5
ATOM 2891 C CA . CYS A 1 29 ? -3.876 -8.774 1.383 1.00 0.00 29 CYS A CA 5
ATOM 2892 C C . CYS A 1 29 ? -5.059 -9.458 0.703 1.00 0.00 29 CYS A C 5
ATOM 2893 O O . CYS A 1 29 ? -4.974 -10.603 0.299 1.00 0.00 29 CYS A O 5
ATOM 2900 N N . VAL A 1 30 ? -6.152 -8.754 0.543 1.00 0.00 30 VAL A N 5
ATOM 2901 C CA . VAL A 1 30 ? -7.327 -9.348 -0.143 1.00 0.00 30 VAL A CA 5
ATOM 2902 C C . VAL A 1 30 ? -8.114 -8.233 -0.833 1.00 0.00 30 VAL A C 5
ATOM 2903 O O . VAL A 1 30 ? -7.697 -7.080 -0.859 1.00 0.00 30 VAL A O 5
ATOM 2916 N N . SER A 1 31 ? -9.244 -8.572 -1.387 1.00 0.00 31 SER A N 5
ATOM 2917 C CA . SER A 1 31 ? -10.077 -7.558 -2.086 1.00 0.00 31 SER A CA 5
ATOM 2918 C C . SER A 1 31 ? -10.990 -6.859 -1.081 1.00 0.00 31 SER A C 5
ATOM 2919 O O . SER A 1 31 ? -11.803 -7.482 -0.425 1.00 0.00 31 SER A O 5
ATOM 2927 N N . SER A 1 32 ? -10.859 -5.564 -0.960 1.00 0.00 32 SER A N 5
ATOM 2928 C CA . SER A 1 32 ? -11.713 -4.801 0.000 1.00 0.00 32 SER A CA 5
ATOM 2929 C C . SER A 1 32 ? -13.188 -4.971 -0.376 1.00 0.00 32 SER A C 5
ATOM 2930 O O . SER A 1 32 ? -14.029 -5.202 0.472 1.00 0.00 32 SER A O 5
ATOM 2938 N N . GLY A 1 33 ? -13.503 -4.859 -1.641 1.00 0.00 33 GLY A N 5
ATOM 2939 C CA . GLY A 1 33 ? -14.921 -5.014 -2.083 1.00 0.00 33 GLY A CA 5
ATOM 2940 C C . GLY A 1 33 ? -15.785 -3.918 -1.441 1.00 0.00 33 GLY A C 5
ATOM 2941 O O . GLY A 1 33 ? -15.304 -3.174 -0.608 1.00 0.00 33 GLY A O 5
ATOM 2945 N N . PRO A 1 34 ? -17.040 -3.842 -1.841 1.00 0.00 34 PRO A N 5
ATOM 2946 C CA . PRO A 1 34 ? -18.014 -2.833 -1.317 1.00 0.00 34 PRO A CA 5
ATOM 2947 C C . PRO A 1 34 ? -18.687 -3.352 -0.042 1.00 0.00 34 PRO A C 5
ATOM 2948 O O . PRO A 1 34 ? -18.248 -4.317 0.552 1.00 0.00 34 PRO A O 5
ATOM 2959 N N . GLY A 1 35 ? -19.752 -2.714 0.376 1.00 0.00 35 GLY A N 5
ATOM 2960 C CA . GLY A 1 35 ? -20.462 -3.162 1.611 1.00 0.00 35 GLY A CA 5
ATOM 2961 C C . GLY A 1 35 ? -21.793 -3.810 1.227 1.00 0.00 35 GLY A C 5
ATOM 2962 O O . GLY A 1 35 ? -22.849 -3.372 1.645 1.00 0.00 35 GLY A O 5
ATOM 2966 N N . LEU A 1 36 ? -21.749 -4.850 0.432 1.00 0.00 36 LEU A N 5
ATOM 2967 C CA . LEU A 1 36 ? -23.008 -5.533 0.014 1.00 0.00 36 LEU A CA 5
ATOM 2968 C C . LEU A 1 36 ? -22.972 -6.992 0.472 1.00 0.00 36 LEU A C 5
ATOM 2969 O O . LEU A 1 36 ? -22.601 -7.877 -0.275 1.00 0.00 36 LEU A O 5
ATOM 2985 N N . VAL A 1 37 ? -23.358 -7.247 1.697 1.00 0.00 37 VAL A N 5
ATOM 2986 C CA . VAL A 1 37 ? -23.351 -8.646 2.216 1.00 0.00 37 VAL A CA 5
ATOM 2987 C C . VAL A 1 37 ? -24.790 -9.109 2.445 1.00 0.00 37 VAL A C 5
ATOM 2988 O O . VAL A 1 37 ? -25.274 -10.010 1.785 1.00 0.00 37 VAL A O 5
ATOM 3001 N N . GLY A 1 38 ? -25.474 -8.500 3.380 1.00 0.00 38 GLY A N 5
ATOM 3002 C CA . GLY A 1 38 ? -26.883 -8.895 3.665 1.00 0.00 38 GLY A CA 5
ATOM 3003 C C . GLY A 1 38 ? -26.894 -10.118 4.584 1.00 0.00 38 GLY A C 5
ATOM 3004 O O . GLY A 1 38 ? -26.972 -11.244 4.130 1.00 0.00 38 GLY A O 5
ATOM 3008 N N . GLY A 1 39 ? -26.814 -9.902 5.873 1.00 0.00 39 GLY A N 5
ATOM 3009 C CA . GLY A 1 39 ? -26.818 -11.046 6.831 1.00 0.00 39 GLY A CA 5
ATOM 3010 C C . GLY A 1 39 ? -28.218 -11.217 7.425 1.00 0.00 39 GLY A C 5
ATOM 3011 O O . GLY A 1 39 ? -28.618 -12.309 7.781 1.00 0.00 39 GLY A O 5
ATOM 3015 N N . ILE A 1 40 ? -28.962 -10.145 7.535 1.00 0.00 40 ILE A N 5
ATOM 3016 C CA . ILE A 1 40 ? -30.338 -10.239 8.106 1.00 0.00 40 ILE A CA 5
ATOM 3017 C C . ILE A 1 40 ? -31.339 -9.624 7.125 1.00 0.00 40 ILE A C 5
ATOM 3018 O O . ILE A 1 40 ? -31.746 -8.485 7.267 1.00 0.00 40 ILE A O 5
ATOM 3034 N N . LEU A 1 41 ? -31.733 -10.374 6.134 1.00 0.00 41 LEU A N 5
ATOM 3035 C CA . LEU A 1 41 ? -32.709 -9.852 5.132 1.00 0.00 41 LEU A CA 5
ATOM 3036 C C . LEU A 1 41 ? -34.130 -10.228 5.558 1.00 0.00 41 LEU A C 5
ATOM 3037 O O . LEU A 1 41 ? -34.363 -11.296 6.094 1.00 0.00 41 LEU A O 5
ATOM 3053 N N . GLY A 1 42 ? -35.078 -9.357 5.324 1.00 0.00 42 GLY A N 5
ATOM 3054 C CA . GLY A 1 42 ? -36.488 -9.654 5.713 1.00 0.00 42 GLY A CA 5
ATOM 3055 C C . GLY A 1 42 ? -37.052 -10.740 4.796 1.00 0.00 42 GLY A C 5
ATOM 3056 O O . GLY A 1 42 ? -37.108 -11.901 5.156 1.00 0.00 42 GLY A O 5
ATOM 3060 N N . GLY A 1 43 ? -37.469 -10.369 3.612 1.00 0.00 43 GLY A N 5
ATOM 3061 C CA . GLY A 1 43 ? -38.031 -11.371 2.660 1.00 0.00 43 GLY A CA 5
ATOM 3062 C C . GLY A 1 43 ? -37.687 -10.963 1.227 1.00 0.00 43 GLY A C 5
ATOM 3063 O O . GLY A 1 43 ? -38.353 -10.140 0.630 1.00 0.00 43 GLY A O 5
ATOM 3067 N N . ILE A 1 44 ? -36.646 -11.536 0.673 1.00 0.00 44 ILE A N 5
ATOM 3068 C CA . ILE A 1 44 ? -36.243 -11.191 -0.725 1.00 0.00 44 ILE A CA 5
ATOM 3069 C C . ILE A 1 44 ? -35.931 -9.693 -0.818 1.00 0.00 44 ILE A C 5
ATOM 3070 O O . ILE A 1 44 ? -36.715 -8.914 -1.326 1.00 0.00 44 ILE A O 5
ATOM 3086 N N . LEU A 1 45 ? -34.785 -9.286 -0.325 1.00 0.00 45 LEU A N 5
ATOM 3087 C CA . LEU A 1 45 ? -34.406 -7.841 -0.374 1.00 0.00 45 LEU A CA 5
ATOM 3088 C C . LEU A 1 45 ? -35.439 -7.010 0.391 1.00 0.00 45 LEU A C 5
ATOM 3089 O O . LEU A 1 45 ? -35.187 -6.703 1.546 1.00 0.00 45 LEU A O 5
ATOM 3106 N N . LEU A 1 1 ? 2.414 0.165 -15.302 1.00 0.00 1 LEU A N 6
ATOM 3107 C CA . LEU A 1 1 ? 2.082 -1.111 -14.608 1.00 0.00 1 LEU A CA 6
ATOM 3108 C C . LEU A 1 1 ? 2.576 -1.045 -13.160 1.00 0.00 1 LEU A C 6
ATOM 3109 O O . LEU A 1 1 ? 3.056 -2.023 -12.616 1.00 0.00 1 LEU A O 6
ATOM 3127 N N . LEU A 1 2 ? 2.461 0.099 -12.536 1.00 0.00 2 LEU A N 6
ATOM 3128 C CA . LEU A 1 2 ? 2.921 0.239 -11.124 1.00 0.00 2 LEU A CA 6
ATOM 3129 C C . LEU A 1 2 ? 1.712 0.202 -10.187 1.00 0.00 2 LEU A C 6
ATOM 3130 O O . LEU A 1 2 ? 1.047 1.200 -9.981 1.00 0.00 2 LEU A O 6
ATOM 3146 N N . ALA A 1 3 ? 1.425 -0.943 -9.621 1.00 0.00 3 ALA A N 6
ATOM 3147 C CA . ALA A 1 3 ? 0.261 -1.055 -8.694 1.00 0.00 3 ALA A CA 6
ATOM 3148 C C . ALA A 1 3 ? 0.405 -2.324 -7.848 1.00 0.00 3 ALA A C 6
ATOM 3149 O O . ALA A 1 3 ? -0.541 -3.066 -7.657 1.00 0.00 3 ALA A O 6
ATOM 3156 N N . CYS A 1 4 ? 1.584 -2.571 -7.336 1.00 0.00 4 CYS A N 6
ATOM 3157 C CA . CYS A 1 4 ? 1.807 -3.783 -6.497 1.00 0.00 4 CYS A CA 6
ATOM 3158 C C . CYS A 1 4 ? 3.252 -3.775 -5.992 1.00 0.00 4 CYS A C 6
ATOM 3159 O O . CYS A 1 4 ? 4.164 -4.193 -6.681 1.00 0.00 4 CYS A O 6
ATOM 3166 N N . LEU A 1 5 ? 3.459 -3.300 -4.794 1.00 0.00 5 LEU A N 6
ATOM 3167 C CA . LEU A 1 5 ? 4.839 -3.253 -4.226 1.00 0.00 5 LEU A CA 6
ATOM 3168 C C . LEU A 1 5 ? 5.364 -4.676 -4.053 1.00 0.00 5 LEU A C 6
ATOM 3169 O O . LEU A 1 5 ? 6.533 -4.947 -4.253 1.00 0.00 5 LEU A O 6
ATOM 3185 N N . PHE A 1 6 ? 4.501 -5.583 -3.682 1.00 0.00 6 PHE A N 6
ATOM 3186 C CA . PHE A 1 6 ? 4.933 -7.000 -3.490 1.00 0.00 6 PHE A CA 6
ATOM 3187 C C . PHE A 1 6 ? 3.834 -7.941 -3.989 1.00 0.00 6 PHE A C 6
ATOM 3188 O O . PHE A 1 6 ? 3.935 -8.513 -5.059 1.00 0.00 6 PHE A O 6
ATOM 3205 N N . GLY A 1 7 ? 2.788 -8.102 -3.222 1.00 0.00 7 GLY A N 6
ATOM 3206 C CA . GLY A 1 7 ? 1.675 -9.004 -3.641 1.00 0.00 7 GLY A CA 6
ATOM 3207 C C . GLY A 1 7 ? 1.945 -10.424 -3.141 1.00 0.00 7 GLY A C 6
ATOM 3208 O O . GLY A 1 7 ? 1.570 -11.394 -3.773 1.00 0.00 7 GLY A O 6
ATOM 3212 N N . ASN A 1 8 ? 2.592 -10.552 -2.010 1.00 0.00 8 ASN A N 6
ATOM 3213 C CA . ASN A 1 8 ? 2.888 -11.910 -1.463 1.00 0.00 8 ASN A CA 6
ATOM 3214 C C . ASN A 1 8 ? 1.776 -12.345 -0.496 1.00 0.00 8 ASN A C 6
ATOM 3215 O O . ASN A 1 8 ? 1.946 -13.273 0.271 1.00 0.00 8 ASN A O 6
ATOM 3226 N N . GLY A 1 9 ? 0.638 -11.688 -0.531 1.00 0.00 9 GLY A N 6
ATOM 3227 C CA . GLY A 1 9 ? -0.481 -12.068 0.378 1.00 0.00 9 GLY A CA 6
ATOM 3228 C C . GLY A 1 9 ? -0.152 -11.711 1.836 1.00 0.00 9 GLY A C 6
ATOM 3229 O O . GLY A 1 9 ? -0.881 -12.078 2.737 1.00 0.00 9 GLY A O 6
ATOM 3233 N N . ARG A 1 10 ? 0.926 -10.998 2.080 1.00 0.00 10 ARG A N 6
ATOM 3234 C CA . ARG A 1 10 ? 1.281 -10.626 3.482 1.00 0.00 10 ARG A CA 6
ATOM 3235 C C . ARG A 1 10 ? 1.548 -9.123 3.547 1.00 0.00 10 ARG A C 6
ATOM 3236 O O . ARG A 1 10 ? 2.223 -8.568 2.699 1.00 0.00 10 ARG A O 6
ATOM 3257 N N . CYS A 1 11 ? 1.014 -8.462 4.537 1.00 0.00 11 CYS A N 6
ATOM 3258 C CA . CYS A 1 11 ? 1.223 -6.984 4.654 1.00 0.00 11 CYS A CA 6
ATOM 3259 C C . CYS A 1 11 ? 1.184 -6.536 6.110 1.00 0.00 11 CYS A C 6
ATOM 3260 O O . CYS A 1 11 ? 0.742 -7.249 6.990 1.00 0.00 11 CYS A O 6
ATOM 3267 N N . SER A 1 12 ? 1.614 -5.326 6.349 1.00 0.00 12 SER A N 6
ATOM 3268 C CA . SER A 1 12 ? 1.582 -4.760 7.728 1.00 0.00 12 SER A CA 6
ATOM 3269 C C . SER A 1 12 ? 0.460 -3.717 7.799 1.00 0.00 12 SER A C 6
ATOM 3270 O O . SER A 1 12 ? -0.134 -3.492 8.835 1.00 0.00 12 SER A O 6
ATOM 3278 N N . SER A 1 13 ? 0.166 -3.096 6.687 1.00 0.00 13 SER A N 6
ATOM 3279 C CA . SER A 1 13 ? -0.917 -2.077 6.634 1.00 0.00 13 SER A CA 6
ATOM 3280 C C . SER A 1 13 ? -1.598 -2.172 5.265 1.00 0.00 13 SER A C 6
ATOM 3281 O O . SER A 1 13 ? -1.259 -3.019 4.460 1.00 0.00 13 SER A O 6
ATOM 3289 N N . ASN A 1 14 ? -2.553 -1.318 4.993 1.00 0.00 14 ASN A N 6
ATOM 3290 C CA . ASN A 1 14 ? -3.254 -1.369 3.675 1.00 0.00 14 ASN A CA 6
ATOM 3291 C C . ASN A 1 14 ? -2.287 -0.979 2.551 1.00 0.00 14 ASN A C 6
ATOM 3292 O O . ASN A 1 14 ? -2.327 -1.532 1.467 1.00 0.00 14 ASN A O 6
ATOM 3303 N N . ARG A 1 15 ? -1.422 -0.028 2.800 1.00 0.00 15 ARG A N 6
ATOM 3304 C CA . ARG A 1 15 ? -0.454 0.409 1.747 1.00 0.00 15 ARG A CA 6
ATOM 3305 C C . ARG A 1 15 ? 0.560 -0.700 1.436 1.00 0.00 15 ARG A C 6
ATOM 3306 O O . ARG A 1 15 ? 1.302 -0.606 0.477 1.00 0.00 15 A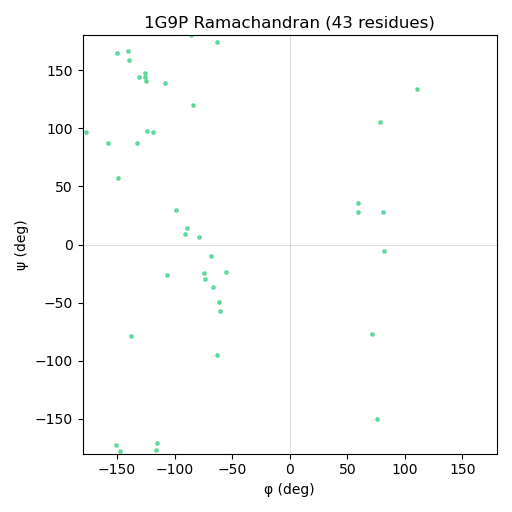RG A O 6
ATOM 3327 N N . ASP A 1 16 ? 0.600 -1.748 2.225 1.00 0.00 16 ASP A N 6
ATOM 3328 C CA . ASP A 1 16 ? 1.567 -2.851 1.956 1.00 0.00 16 ASP A CA 6
ATOM 3329 C C . ASP A 1 16 ? 0.943 -3.889 1.009 1.00 0.00 16 ASP A C 6
ATOM 3330 O O . ASP A 1 16 ? 1.446 -4.991 0.884 1.00 0.00 16 ASP A O 6
ATOM 3339 N N . CYS A 1 17 ? -0.145 -3.559 0.345 1.00 0.00 17 CYS A N 6
ATOM 3340 C CA . CYS A 1 17 ? -0.782 -4.545 -0.582 1.00 0.00 17 CYS A CA 6
ATOM 3341 C C . CYS A 1 17 ? -0.698 -4.042 -2.027 1.00 0.00 17 CYS A C 6
ATOM 3342 O O . CYS A 1 17 ? -0.026 -3.068 -2.314 1.00 0.00 17 CYS A O 6
ATOM 3349 N N . CYS A 1 18 ? -1.365 -4.708 -2.943 1.00 0.00 18 CYS A N 6
ATOM 3350 C CA . CYS A 1 18 ? -1.314 -4.278 -4.375 1.00 0.00 18 CYS A CA 6
ATOM 3351 C C . CYS A 1 18 ? -2.689 -3.770 -4.820 1.00 0.00 18 CYS A C 6
ATOM 3352 O O . CYS A 1 18 ? -3.630 -3.735 -4.050 1.00 0.00 18 CYS A O 6
ATOM 3359 N N . GLU A 1 19 ? -2.805 -3.370 -6.063 1.00 0.00 19 GLU A N 6
ATOM 3360 C CA . GLU A 1 19 ? -4.107 -2.850 -6.579 1.00 0.00 19 GLU A CA 6
ATOM 3361 C C . GLU A 1 19 ? -5.184 -3.936 -6.486 1.00 0.00 19 GLU A C 6
ATOM 3362 O O . GLU A 1 19 ? -6.261 -3.706 -5.967 1.00 0.00 19 GLU A O 6
ATOM 3374 N N . LEU A 1 20 ? -4.905 -5.116 -6.984 1.00 0.00 20 LEU A N 6
ATOM 3375 C CA . LEU A 1 20 ? -5.912 -6.225 -6.929 1.00 0.00 20 LEU A CA 6
ATOM 3376 C C . LEU A 1 20 ? -6.379 -6.447 -5.482 1.00 0.00 20 LEU A C 6
ATOM 3377 O O . LEU A 1 20 ? -7.459 -6.951 -5.240 1.00 0.00 20 LEU A O 6
ATOM 3393 N N . THR A 1 21 ? -5.572 -6.066 -4.526 1.00 0.00 21 THR A N 6
ATOM 3394 C CA . THR A 1 21 ? -5.949 -6.238 -3.096 1.00 0.00 21 THR A CA 6
ATOM 3395 C C . THR A 1 21 ? -5.675 -4.924 -2.360 1.00 0.00 21 THR A C 6
ATOM 3396 O O . THR A 1 21 ? -4.597 -4.731 -1.844 1.00 0.00 21 THR A O 6
ATOM 3407 N N . PRO A 1 22 ? -6.647 -4.041 -2.331 1.00 0.00 22 PRO A N 6
ATOM 3408 C CA . PRO A 1 22 ? -6.518 -2.717 -1.657 1.00 0.00 22 PRO A CA 6
ATOM 3409 C C . PRO A 1 22 ? -6.783 -2.821 -0.151 1.00 0.00 22 PRO A C 6
ATOM 3410 O O . PRO A 1 22 ? -6.902 -1.812 0.521 1.00 0.00 22 PRO A O 6
ATOM 3421 N N . VAL A 1 23 ? -6.875 -4.017 0.395 1.00 0.00 23 VAL A N 6
ATOM 3422 C CA . VAL A 1 23 ? -7.130 -4.132 1.863 1.00 0.00 23 VAL A CA 6
ATOM 3423 C C . VAL A 1 23 ? -6.069 -5.015 2.531 1.00 0.00 23 VAL A C 6
ATOM 3424 O O . VAL A 1 23 ? -5.589 -5.978 1.963 1.00 0.00 23 VAL A O 6
ATOM 3437 N N . CYS A 1 24 ? -5.713 -4.684 3.745 1.00 0.00 24 CYS A N 6
ATOM 3438 C CA . CYS A 1 24 ? -4.696 -5.479 4.490 1.00 0.00 24 CYS A CA 6
ATOM 3439 C C . CYS A 1 24 ? -5.333 -5.954 5.799 1.00 0.00 24 CYS A C 6
ATOM 3440 O O . CYS A 1 24 ? -5.386 -5.228 6.773 1.00 0.00 24 CYS A O 6
ATOM 3447 N N . LYS A 1 25 ? -5.826 -7.164 5.816 1.00 0.00 25 LYS A N 6
ATOM 3448 C CA . LYS A 1 25 ? -6.478 -7.693 7.052 1.00 0.00 25 LYS A CA 6
ATOM 3449 C C . LYS A 1 25 ? -5.833 -9.019 7.457 1.00 0.00 25 LYS A C 6
ATOM 3450 O O . LYS A 1 25 ? -5.423 -9.799 6.620 1.00 0.00 25 LYS A O 6
ATOM 3469 N N . ARG A 1 26 ? -5.745 -9.274 8.738 1.00 0.00 26 ARG A N 6
ATOM 3470 C CA . ARG A 1 26 ? -5.130 -10.546 9.228 1.00 0.00 26 ARG A CA 6
ATOM 3471 C C . ARG A 1 26 ? -3.683 -10.647 8.738 1.00 0.00 26 ARG A C 6
ATOM 3472 O O . ARG A 1 26 ? -3.192 -11.721 8.446 1.00 0.00 26 ARG A O 6
ATOM 3493 N N . GLY A 1 27 ? -3.000 -9.534 8.654 1.00 0.00 27 GLY A N 6
ATOM 3494 C CA . GLY A 1 27 ? -1.579 -9.547 8.192 1.00 0.00 27 GLY A CA 6
ATOM 3495 C C . GLY A 1 27 ? -1.494 -10.113 6.772 1.00 0.00 27 GLY A C 6
ATOM 3496 O O . GLY A 1 27 ? -0.486 -10.672 6.380 1.00 0.00 27 GLY A O 6
ATOM 3500 N N . SER A 1 28 ? -2.541 -9.970 5.999 1.00 0.00 28 SER A N 6
ATOM 3501 C CA . SER A 1 28 ? -2.524 -10.495 4.604 1.00 0.00 28 SER A CA 6
ATOM 3502 C C . SER A 1 28 ? -3.234 -9.506 3.680 1.00 0.00 28 SER A C 6
ATOM 3503 O O . SER A 1 28 ? -3.873 -8.578 4.133 1.00 0.00 28 SER A O 6
ATOM 3511 N N . CYS A 1 29 ? -3.120 -9.692 2.390 1.00 0.00 29 CYS A N 6
ATOM 3512 C CA . CYS A 1 29 ? -3.785 -8.753 1.435 1.00 0.00 29 CYS A CA 6
ATOM 3513 C C . CYS A 1 29 ? -4.955 -9.444 0.742 1.00 0.00 29 CYS A C 6
ATOM 3514 O O . CYS A 1 29 ? -4.861 -10.593 0.353 1.00 0.00 29 CYS A O 6
ATOM 3521 N N . VAL A 1 30 ? -6.045 -8.741 0.552 1.00 0.00 30 VAL A N 6
ATOM 3522 C CA . VAL A 1 30 ? -7.202 -9.344 -0.153 1.00 0.00 30 VAL A CA 6
ATOM 3523 C C . VAL A 1 30 ? -7.968 -8.237 -0.879 1.00 0.00 30 VAL A C 6
ATOM 3524 O O . VAL A 1 30 ? -7.614 -7.064 -0.812 1.00 0.00 30 VAL A O 6
ATOM 3537 N N . SER A 1 31 ? -9.005 -8.609 -1.574 1.00 0.00 31 SER A N 6
ATOM 3538 C CA . SER A 1 31 ? -9.809 -7.609 -2.325 1.00 0.00 31 SER A CA 6
ATOM 3539 C C . SER A 1 31 ? -10.986 -7.144 -1.471 1.00 0.00 31 SER A C 6
ATOM 3540 O O . SER A 1 31 ? -11.923 -7.884 -1.233 1.00 0.00 31 SER A O 6
ATOM 3548 N N . SER A 1 32 ? -10.945 -5.920 -1.016 1.00 0.00 32 SER A N 6
ATOM 3549 C CA . SER A 1 32 ? -12.062 -5.390 -0.178 1.00 0.00 32 SER A CA 6
ATOM 3550 C C . SER A 1 32 ? -13.316 -5.234 -1.039 1.00 0.00 32 SER A C 6
ATOM 3551 O O . SER A 1 32 ? -14.344 -5.828 -0.767 1.00 0.00 32 SER A O 6
ATOM 3559 N N . GLY A 1 33 ? -13.239 -4.439 -2.076 1.00 0.00 33 GLY A N 6
ATOM 3560 C CA . GLY A 1 33 ? -14.423 -4.237 -2.962 1.00 0.00 33 GLY A CA 6
ATOM 3561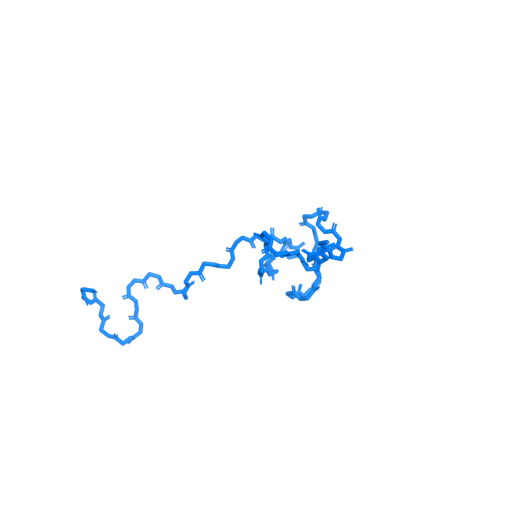 C C . GLY A 1 33 ? -15.520 -3.488 -2.189 1.00 0.00 33 GLY A C 6
ATOM 3562 O O . GLY A 1 33 ? -16.537 -4.066 -1.864 1.00 0.00 33 GLY A O 6
ATOM 3566 N N . PRO A 1 34 ? -15.289 -2.218 -1.913 1.00 0.00 34 PRO A N 6
ATOM 3567 C CA . PRO A 1 34 ? -16.252 -1.347 -1.169 1.00 0.00 34 PRO A CA 6
ATOM 3568 C C . PRO A 1 34 ? -17.271 -0.732 -2.135 1.00 0.00 34 PRO A C 6
ATOM 3569 O O . PRO A 1 34 ? -17.153 0.414 -2.525 1.00 0.00 34 PRO A O 6
ATOM 3580 N N . GLY A 1 35 ? -18.267 -1.489 -2.518 1.00 0.00 35 GLY A N 6
ATOM 3581 C CA . GLY A 1 35 ? -19.298 -0.959 -3.459 1.00 0.00 35 GLY A CA 6
ATOM 3582 C C . GLY A 1 35 ? -18.898 -1.300 -4.896 1.00 0.00 35 GLY A C 6
ATOM 3583 O O . GLY A 1 35 ? -18.298 -0.500 -5.588 1.00 0.00 35 GLY A O 6
ATOM 3587 N N . LEU A 1 36 ? -19.228 -2.485 -5.347 1.00 0.00 36 LEU A N 6
ATOM 3588 C CA . LEU A 1 36 ? -18.870 -2.889 -6.739 1.00 0.00 36 LEU A CA 6
ATOM 3589 C C . LEU A 1 36 ? -20.143 -3.224 -7.521 1.00 0.00 36 LEU A C 6
ATOM 3590 O O . LEU A 1 36 ? -20.125 -4.036 -8.426 1.00 0.00 36 LEU A O 6
ATOM 3606 N N . VAL A 1 37 ? -21.244 -2.606 -7.175 1.00 0.00 37 VAL A N 6
ATOM 3607 C CA . VAL A 1 37 ? -22.521 -2.884 -7.895 1.00 0.00 37 VAL A CA 6
ATOM 3608 C C . VAL A 1 37 ? -22.937 -1.647 -8.693 1.00 0.00 37 VAL A C 6
ATOM 3609 O O . VAL A 1 37 ? -22.276 -0.626 -8.658 1.00 0.00 37 VAL A O 6
ATOM 3622 N N . GLY A 1 38 ? -24.029 -1.731 -9.409 1.00 0.00 38 GLY A N 6
ATOM 3623 C CA . GLY A 1 38 ? -24.497 -0.563 -10.212 1.00 0.00 38 GLY A CA 6
ATOM 3624 C C . GLY A 1 38 ? -24.950 -1.041 -11.592 1.00 0.00 38 GLY A C 6
ATOM 3625 O O . GLY A 1 38 ? -24.220 -1.717 -12.293 1.00 0.00 38 GLY A O 6
ATOM 3629 N N . GLY A 1 39 ? -26.149 -0.694 -11.986 1.00 0.00 39 GLY A N 6
ATOM 3630 C CA . GLY A 1 39 ? -26.658 -1.124 -13.321 1.00 0.00 39 GLY A CA 6
ATOM 3631 C C . GLY A 1 39 ? -28.136 -0.751 -13.449 1.00 0.00 39 GLY A C 6
ATOM 3632 O O . GLY A 1 39 ? -28.617 0.151 -12.789 1.00 0.00 39 GLY A O 6
ATOM 3636 N N . ILE A 1 40 ? -28.858 -1.442 -14.294 1.00 0.00 40 ILE A N 6
ATOM 3637 C CA . ILE A 1 40 ? -30.308 -1.137 -14.474 1.00 0.00 40 ILE A CA 6
ATOM 3638 C C . ILE A 1 40 ? -31.142 -2.312 -13.956 1.00 0.00 40 ILE A C 6
ATOM 3639 O O . ILE A 1 40 ? -32.132 -2.694 -14.553 1.00 0.00 40 ILE A O 6
ATOM 3655 N N . LEU A 1 41 ? -30.747 -2.886 -12.848 1.00 0.00 41 LEU A N 6
ATOM 3656 C CA . LEU A 1 41 ? -31.506 -4.039 -12.281 1.00 0.00 41 LEU A CA 6
ATOM 3657 C C . LEU A 1 41 ? -32.486 -3.533 -11.220 1.00 0.00 41 LEU A C 6
ATOM 3658 O O . LEU A 1 41 ? -32.418 -2.396 -10.792 1.00 0.00 41 LEU A O 6
ATOM 3674 N N . GLY A 1 42 ? -33.396 -4.372 -10.795 1.00 0.00 42 GLY A N 6
ATOM 3675 C CA . GLY A 1 42 ? -34.386 -3.952 -9.760 1.00 0.00 42 GLY A CA 6
ATOM 3676 C C . GLY A 1 42 ? -34.096 -4.685 -8.449 1.00 0.00 42 GLY A C 6
ATOM 3677 O O . GLY A 1 42 ? -34.285 -4.147 -7.374 1.00 0.00 42 GLY A O 6
ATOM 3681 N N . GLY A 1 43 ? -33.641 -5.909 -8.533 1.00 0.00 43 GLY A N 6
ATOM 3682 C CA . GLY A 1 43 ? -33.336 -6.687 -7.295 1.00 0.00 43 GLY A CA 6
ATOM 3683 C C . GLY A 1 43 ? -32.800 -8.068 -7.676 1.00 0.00 43 GLY A C 6
ATOM 3684 O O . GLY A 1 43 ? -33.460 -8.833 -8.354 1.00 0.00 43 GLY A O 6
ATOM 3688 N N . ILE A 1 44 ? -31.608 -8.389 -7.242 1.00 0.00 44 ILE A N 6
ATOM 3689 C CA . ILE A 1 44 ? -31.018 -9.720 -7.572 1.00 0.00 44 ILE A CA 6
ATOM 3690 C C . ILE A 1 44 ? -31.150 -10.650 -6.364 1.00 0.00 44 ILE A C 6
ATOM 3691 O O . ILE A 1 44 ? -30.307 -10.662 -5.487 1.00 0.00 44 ILE A O 6
ATOM 3707 N N . LEU A 1 45 ? -32.202 -11.426 -6.314 1.00 0.00 45 LEU A N 6
ATOM 3708 C CA . LEU A 1 45 ? -32.398 -12.359 -5.165 1.00 0.00 45 LEU A CA 6
ATOM 3709 C C . LEU A 1 45 ? -31.797 -13.723 -5.506 1.00 0.00 45 LEU A C 6
ATOM 3710 O O . LEU A 1 45 ? -32.315 -14.371 -6.400 1.00 0.00 45 LEU A O 6
ATOM 3727 N N . LEU A 1 1 ? 4.228 0.729 -13.882 1.00 0.00 1 LEU A N 7
ATOM 3728 C CA . LEU A 1 1 ? 3.264 -0.111 -13.116 1.00 0.00 1 LEU A CA 7
ATOM 3729 C C . LEU A 1 1 ? 3.418 0.170 -11.621 1.00 0.00 1 LEU A C 7
ATOM 3730 O O . LEU A 1 1 ? 4.118 -0.533 -10.917 1.00 0.00 1 LEU A O 7
ATOM 3748 N N . LEU A 1 2 ? 2.765 1.195 -11.132 1.00 0.00 2 LEU A N 7
ATOM 3749 C CA . LEU A 1 2 ? 2.865 1.531 -9.682 1.00 0.00 2 LEU A CA 7
ATOM 3750 C C . LEU A 1 2 ? 1.553 1.160 -8.985 1.00 0.00 2 LEU A C 7
ATOM 3751 O O . LEU A 1 2 ? 0.742 2.012 -8.672 1.00 0.00 2 LEU A O 7
ATOM 3767 N N . ALA A 1 3 ? 1.340 -0.109 -8.741 1.00 0.00 3 ALA A N 7
ATOM 3768 C CA . ALA A 1 3 ? 0.083 -0.546 -8.066 1.00 0.00 3 ALA A CA 7
ATOM 3769 C C . ALA A 1 3 ? 0.297 -1.916 -7.418 1.00 0.00 3 ALA A C 7
ATOM 3770 O O . ALA A 1 3 ? -0.605 -2.730 -7.360 1.00 0.00 3 ALA A O 7
ATOM 3777 N N . CYS A 1 4 ? 1.483 -2.170 -6.925 1.00 0.00 4 CYS A N 7
ATOM 3778 C CA . CYS A 1 4 ? 1.767 -3.479 -6.271 1.00 0.00 4 CYS A CA 7
ATOM 3779 C C . CYS A 1 4 ? 3.199 -3.472 -5.739 1.00 0.00 4 CYS A C 7
ATOM 3780 O O . CYS A 1 4 ? 4.145 -3.717 -6.466 1.00 0.00 4 CYS A O 7
ATOM 3787 N N . LEU A 1 5 ? 3.357 -3.193 -4.476 1.00 0.00 5 LEU A N 7
ATOM 3788 C CA . LEU A 1 5 ? 4.721 -3.165 -3.871 1.00 0.00 5 LEU A CA 7
ATOM 3789 C C . LEU A 1 5 ? 5.212 -4.598 -3.660 1.00 0.00 5 LEU A C 7
ATOM 3790 O O . LEU A 1 5 ? 6.396 -4.870 -3.708 1.00 0.00 5 LEU A O 7
ATOM 3806 N N . PHE A 1 6 ? 4.306 -5.513 -3.424 1.00 0.00 6 PHE A N 7
ATOM 3807 C CA . PHE A 1 6 ? 4.709 -6.932 -3.206 1.00 0.00 6 PHE A CA 7
ATOM 3808 C C . PHE A 1 6 ? 3.615 -7.865 -3.731 1.00 0.00 6 PHE A C 7
ATOM 3809 O O . PHE A 1 6 ? 3.744 -8.453 -4.788 1.00 0.00 6 PHE A O 7
ATOM 3826 N N . GLY A 1 7 ? 2.544 -8.006 -2.994 1.00 0.00 7 GLY A N 7
ATOM 3827 C CA . GLY A 1 7 ? 1.436 -8.902 -3.435 1.00 0.00 7 GLY A CA 7
ATOM 3828 C C . GLY A 1 7 ? 1.762 -10.345 -3.051 1.00 0.00 7 GLY A C 7
ATOM 3829 O O . GLY A 1 7 ? 1.361 -11.280 -3.719 1.00 0.00 7 GLY A O 7
ATOM 3833 N N . ASN A 1 8 ? 2.487 -10.532 -1.975 1.00 0.00 8 ASN A N 7
ATOM 3834 C CA . ASN A 1 8 ? 2.843 -11.914 -1.538 1.00 0.00 8 ASN A CA 7
ATOM 3835 C C . ASN A 1 8 ? 1.776 -12.458 -0.577 1.00 0.00 8 ASN A C 7
ATOM 3836 O O . ASN A 1 8 ? 1.980 -13.471 0.068 1.00 0.00 8 ASN A O 7
ATOM 3847 N N . GLY A 1 9 ? 0.640 -11.805 -0.476 1.00 0.00 9 GLY A N 7
ATOM 3848 C CA . GLY A 1 9 ? -0.431 -12.292 0.437 1.00 0.00 9 GLY A CA 7
ATOM 3849 C C . GLY A 1 9 ? -0.162 -11.853 1.884 1.00 0.00 9 GLY A C 7
ATOM 3850 O O . GLY A 1 9 ? -0.968 -12.100 2.762 1.00 0.00 9 GLY A O 7
ATOM 3854 N N . ARG A 1 10 ? 0.955 -11.208 2.149 1.00 0.00 10 ARG A N 7
ATOM 3855 C CA . ARG A 1 10 ? 1.254 -10.764 3.542 1.00 0.00 10 ARG A CA 7
ATOM 3856 C C . ARG A 1 10 ? 1.547 -9.264 3.545 1.00 0.00 10 ARG A C 7
ATOM 3857 O O . ARG A 1 10 ? 2.228 -8.754 2.675 1.00 0.00 10 ARG A O 7
ATOM 3878 N N . CYS A 1 11 ? 1.032 -8.558 4.514 1.00 0.00 11 CYS A N 7
ATOM 3879 C CA . CYS A 1 11 ? 1.270 -7.082 4.579 1.00 0.00 11 CYS A CA 7
ATOM 3880 C C . CYS A 1 11 ? 1.253 -6.589 6.022 1.00 0.00 11 CYS A C 7
ATOM 3881 O O . CYS A 1 11 ? 0.799 -7.265 6.925 1.00 0.00 11 CYS A O 7
ATOM 3888 N N . SER A 1 12 ? 1.720 -5.385 6.225 1.00 0.00 12 SER A N 7
ATOM 3889 C CA . SER A 1 12 ? 1.714 -4.783 7.588 1.00 0.00 12 SER A CA 7
ATOM 3890 C C . SER A 1 12 ? 0.622 -3.709 7.644 1.00 0.00 12 SER A C 7
ATOM 3891 O O . SER A 1 12 ? 0.050 -3.437 8.681 1.00 0.00 12 SER A O 7
ATOM 3899 N N . SER A 1 13 ? 0.327 -3.115 6.519 1.00 0.00 13 SER A N 7
ATOM 3900 C CA . SER A 1 13 ? -0.729 -2.069 6.452 1.00 0.00 13 SER A CA 7
ATOM 3901 C C . SER A 1 13 ? -1.430 -2.180 5.095 1.00 0.00 13 SER A C 7
ATOM 3902 O O . SER A 1 13 ? -1.123 -3.057 4.308 1.00 0.00 13 SER A O 7
ATOM 3910 N N . ASN A 1 14 ? -2.364 -1.309 4.814 1.00 0.00 14 ASN A N 7
ATOM 3911 C CA . ASN A 1 14 ? -3.083 -1.375 3.505 1.00 0.00 14 ASN A CA 7
ATOM 3912 C C . ASN A 1 14 ? -2.121 -1.026 2.365 1.00 0.00 14 ASN A C 7
ATOM 3913 O O . ASN A 1 14 ? -2.192 -1.590 1.288 1.00 0.00 14 ASN A O 7
ATOM 3924 N N . ARG A 1 15 ? -1.224 -0.101 2.594 1.00 0.00 15 ARG A N 7
ATOM 3925 C CA . ARG A 1 15 ? -0.256 0.294 1.525 1.00 0.00 15 ARG A CA 7
ATOM 3926 C C . ARG A 1 15 ? 0.723 -0.847 1.222 1.00 0.00 15 ARG A C 7
ATOM 3927 O O . ARG A 1 15 ? 1.458 -0.789 0.256 1.00 0.00 15 ARG A O 7
ATOM 3948 N N . ASP A 1 16 ? 0.743 -1.883 2.02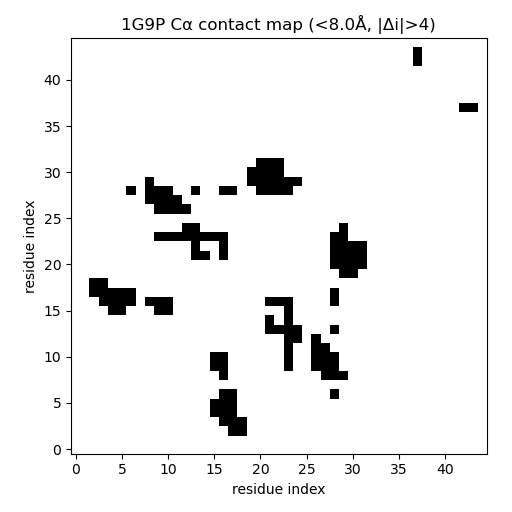9 1.00 0.00 16 ASP A N 7
ATOM 3949 C CA . ASP A 1 16 ? 1.677 -3.016 1.768 1.00 0.00 16 ASP A CA 7
ATOM 3950 C C . ASP A 1 16 ? 1.023 -4.047 0.834 1.00 0.00 16 ASP A C 7
ATOM 3951 O O . ASP A 1 16 ? 1.505 -5.158 0.709 1.00 0.00 16 ASP A O 7
ATOM 3960 N N . CYS A 1 17 ? -0.064 -3.699 0.178 1.00 0.00 17 CYS A N 7
ATOM 3961 C CA . CYS A 1 17 ? -0.728 -4.679 -0.738 1.00 0.00 17 CYS A CA 7
ATOM 3962 C C . CYS A 1 17 ? -0.683 -4.162 -2.181 1.00 0.00 17 CYS A C 7
ATOM 3963 O O . CYS A 1 17 ? 0.005 -3.204 -2.479 1.00 0.00 17 CYS A O 7
ATOM 3970 N N . CYS A 1 18 ? -1.399 -4.799 -3.081 1.00 0.00 18 CYS A N 7
ATOM 3971 C CA . CYS A 1 18 ? -1.382 -4.350 -4.508 1.00 0.00 18 CYS A CA 7
ATOM 3972 C C . CYS A 1 18 ? -2.781 -3.901 -4.942 1.00 0.00 18 CYS A C 7
ATOM 3973 O O . CYS A 1 18 ? -3.713 -3.890 -4.161 1.00 0.00 18 CYS A O 7
ATOM 3980 N N . GLU A 1 19 ? -2.924 -3.526 -6.191 1.00 0.00 19 GLU A N 7
ATOM 3981 C CA . GLU A 1 19 ? -4.250 -3.063 -6.703 1.00 0.00 19 GLU A CA 7
ATOM 3982 C C . GLU A 1 19 ? -5.292 -4.176 -6.557 1.00 0.00 19 GLU A C 7
ATOM 3983 O O . GLU A 1 19 ? -6.354 -3.970 -6.001 1.00 0.00 19 GLU A O 7
ATOM 3995 N N . LEU A 1 20 ? -4.998 -5.356 -7.053 1.00 0.00 20 LEU A N 7
ATOM 3996 C CA . LEU A 1 20 ? -5.972 -6.492 -6.947 1.00 0.00 20 LEU A CA 7
ATOM 3997 C C . LEU A 1 20 ? -6.408 -6.680 -5.487 1.00 0.00 20 LEU A C 7
ATOM 3998 O O . LEU A 1 20 ? -7.481 -7.180 -5.208 1.00 0.00 20 LEU A O 7
ATOM 4014 N N . THR A 1 21 ? -5.580 -6.272 -4.561 1.00 0.00 21 THR A N 7
ATOM 4015 C CA . THR A 1 21 ? -5.923 -6.406 -3.119 1.00 0.00 21 THR A CA 7
ATOM 4016 C C . THR A 1 21 ? -5.625 -5.071 -2.426 1.00 0.00 21 THR A C 7
ATOM 4017 O O . THR A 1 21 ? -4.540 -4.877 -1.923 1.00 0.00 21 THR A O 7
ATOM 4028 N N . PRO A 1 22 ? -6.586 -4.174 -2.423 1.00 0.00 22 PRO A N 7
ATOM 4029 C CA . PRO A 1 22 ? -6.433 -2.828 -1.798 1.00 0.00 22 PRO A CA 7
ATOM 4030 C C . PRO A 1 22 ? -6.688 -2.873 -0.288 1.00 0.00 22 PRO A C 7
ATOM 4031 O O . PRO A 1 22 ? -6.759 -1.840 0.351 1.00 0.00 22 PRO A O 7
ATOM 4042 N N . VAL A 1 23 ? -6.821 -4.048 0.295 1.00 0.00 23 VAL A N 7
ATOM 4043 C CA . VAL A 1 23 ? -7.064 -4.106 1.770 1.00 0.00 23 VAL A CA 7
ATOM 4044 C C . VAL A 1 23 ? -6.021 -5.000 2.451 1.00 0.00 23 VAL A C 7
ATOM 4045 O O . VAL A 1 23 ? -5.579 -5.994 1.906 1.00 0.00 23 VAL A O 7
ATOM 4058 N N . CYS A 1 24 ? -5.634 -4.640 3.646 1.00 0.00 24 CYS A N 7
ATOM 4059 C CA . CYS A 1 24 ? -4.628 -5.441 4.401 1.00 0.00 24 CYS A CA 7
ATOM 4060 C C . CYS A 1 24 ? -5.249 -5.853 5.738 1.00 0.00 24 CYS A C 7
ATOM 4061 O O . CYS A 1 24 ? -5.249 -5.097 6.692 1.00 0.00 24 CYS A O 7
ATOM 4068 N N . LYS A 1 25 ? -5.785 -7.043 5.807 1.00 0.00 25 LYS A N 7
ATOM 4069 C CA . LYS A 1 25 ? -6.419 -7.512 7.075 1.00 0.00 25 LYS A CA 7
ATOM 4070 C C . LYS A 1 25 ? -5.800 -8.842 7.506 1.00 0.00 25 LYS A C 7
ATOM 4071 O O . LYS A 1 25 ? -5.425 -9.658 6.687 1.00 0.00 25 LYS A O 7
ATOM 4090 N N . ARG A 1 26 ? -5.695 -9.063 8.793 1.00 0.00 26 ARG A N 7
ATOM 4091 C CA . ARG A 1 26 ? -5.105 -10.337 9.307 1.00 0.00 26 ARG A CA 7
ATOM 4092 C C . ARG A 1 26 ? -3.665 -10.484 8.805 1.00 0.00 26 ARG A C 7
ATOM 4093 O O . ARG A 1 26 ? -3.194 -11.578 8.555 1.00 0.00 26 ARG A O 7
ATOM 4114 N N . GLY A 1 27 ? -2.963 -9.387 8.662 1.00 0.00 27 GLY A N 7
ATOM 4115 C CA . GLY A 1 27 ? -1.549 -9.450 8.183 1.00 0.00 27 GLY A CA 7
ATOM 4116 C C . GLY A 1 27 ? -1.500 -10.060 6.781 1.00 0.00 27 GLY A C 7
ATOM 4117 O O . GLY A 1 27 ? -0.525 -10.684 6.403 1.00 0.00 27 GLY A O 7
ATOM 4121 N N . SER A 1 28 ? -2.541 -9.884 6.009 1.00 0.00 28 SER A N 7
ATOM 4122 C CA . SER A 1 28 ? -2.560 -10.450 4.629 1.00 0.00 28 SER A CA 7
ATOM 4123 C C . SER A 1 28 ? -3.273 -9.476 3.692 1.00 0.00 28 SER A C 7
ATOM 4124 O O . SER A 1 28 ? -3.901 -8.534 4.131 1.00 0.00 28 SER A O 7
ATOM 4132 N N . CYS A 1 29 ? -3.176 -9.691 2.406 1.00 0.00 29 CYS A N 7
ATOM 4133 C CA . CYS A 1 29 ? -3.847 -8.768 1.440 1.00 0.00 29 CYS A CA 7
ATOM 4134 C C . CYS A 1 29 ? -5.029 -9.468 0.777 1.00 0.00 29 CYS A C 7
ATOM 4135 O O . CYS A 1 29 ? -4.955 -10.633 0.432 1.00 0.00 29 CYS A O 7
ATOM 4142 N N . VAL A 1 30 ? -6.108 -8.756 0.563 1.00 0.00 30 VAL A N 7
ATOM 4143 C CA . VAL A 1 30 ? -7.277 -9.367 -0.115 1.00 0.00 30 VAL A CA 7
ATOM 4144 C C . VAL A 1 30 ? -8.027 -8.276 -0.881 1.00 0.00 30 VAL A C 7
ATOM 4145 O O . VAL A 1 30 ? -7.675 -7.102 -0.828 1.00 0.00 30 VAL A O 7
ATOM 4158 N N . SER A 1 31 ? -9.043 -8.664 -1.597 1.00 0.00 31 SER A N 7
ATOM 4159 C CA . SER A 1 31 ? -9.828 -7.679 -2.388 1.00 0.00 31 SER A CA 7
ATOM 4160 C C . SER A 1 31 ? -11.013 -7.180 -1.564 1.00 0.00 31 SER A C 7
ATOM 4161 O O . SER A 1 31 ? -11.964 -7.901 -1.325 1.00 0.00 31 SER A O 7
ATOM 4169 N N . SER A 1 32 ? -10.957 -5.948 -1.132 1.00 0.00 32 SER A N 7
ATOM 4170 C CA . SER A 1 32 ? -12.076 -5.383 -0.324 1.00 0.00 32 SER A CA 7
ATOM 4171 C C . SER A 1 32 ? -13.261 -5.072 -1.240 1.00 0.00 32 SER A C 7
ATOM 4172 O O . SER A 1 32 ? -14.382 -5.461 -0.971 1.00 0.00 32 SER A O 7
ATOM 4180 N N . GLY A 1 33 ? -13.017 -4.372 -2.319 1.00 0.00 33 GLY A N 7
ATOM 4181 C CA . GLY A 1 33 ? -14.122 -4.027 -3.261 1.00 0.00 33 GLY A CA 7
ATOM 4182 C C . GLY A 1 33 ? -14.344 -2.507 -3.253 1.00 0.00 33 GLY A C 7
ATOM 4183 O O . GLY A 1 33 ? -14.061 -1.846 -4.232 1.00 0.00 33 GLY A O 7
ATOM 4187 N N . PRO A 1 34 ? -14.842 -1.987 -2.146 1.00 0.00 34 PRO A N 7
ATOM 4188 C CA . PRO A 1 34 ? -15.116 -0.526 -1.971 1.00 0.00 34 PRO A CA 7
ATOM 4189 C C . PRO A 1 34 ? -13.860 0.195 -1.473 1.00 0.00 34 PRO A C 7
ATOM 4190 O O . PRO A 1 34 ? -12.767 -0.337 -1.529 1.00 0.00 34 PRO A O 7
ATOM 4201 N N . GLY A 1 35 ? -14.009 1.402 -0.988 1.00 0.00 35 GLY A N 7
ATOM 4202 C CA . GLY A 1 35 ? -12.827 2.163 -0.485 1.00 0.00 35 GLY A CA 7
ATOM 4203 C C . GLY A 1 35 ? -13.170 2.836 0.846 1.00 0.00 35 GLY A C 7
ATOM 4204 O O . GLY A 1 35 ? -12.394 2.805 1.783 1.00 0.00 35 GLY A O 7
ATOM 4208 N N . LEU A 1 36 ? -14.325 3.448 0.933 1.00 0.00 36 LEU A N 7
ATOM 4209 C CA . LEU A 1 36 ? -14.723 4.129 2.200 1.00 0.00 36 LEU A CA 7
ATOM 4210 C C . LEU A 1 36 ? -15.570 3.178 3.054 1.00 0.00 36 LEU A C 7
ATOM 4211 O O . LEU A 1 36 ? -16.765 3.359 3.204 1.00 0.00 36 LEU A O 7
ATOM 4227 N N . VAL A 1 37 ? -14.955 2.167 3.614 1.00 0.00 37 VAL A N 7
ATOM 4228 C CA . VAL A 1 37 ? -15.710 1.199 4.459 1.00 0.00 37 VAL A CA 7
ATOM 4229 C C . VAL A 1 37 ? -15.002 1.040 5.807 1.00 0.00 37 VAL A C 7
ATOM 4230 O O . VAL A 1 37 ? -13.834 1.349 5.943 1.00 0.00 37 VAL A O 7
ATOM 4243 N N . GLY A 1 38 ? -15.705 0.558 6.801 1.00 0.00 38 GLY A N 7
ATOM 4244 C CA . GLY A 1 38 ? -15.083 0.374 8.146 1.00 0.00 38 GLY A CA 7
ATOM 4245 C C . GLY A 1 38 ? -14.663 1.733 8.705 1.00 0.00 38 GLY A C 7
ATOM 4246 O O . GLY A 1 38 ? -13.542 2.169 8.522 1.00 0.00 38 GLY A O 7
ATOM 4250 N N . GLY A 1 39 ? -15.555 2.406 9.387 1.00 0.00 39 GLY A N 7
ATOM 4251 C CA . GLY A 1 39 ? -15.217 3.740 9.965 1.00 0.00 39 GLY A CA 7
ATOM 4252 C C . GLY A 1 39 ? -16.211 4.085 11.075 1.00 0.00 39 GLY A C 7
ATOM 4253 O O . GLY A 1 39 ? -17.176 3.377 11.295 1.00 0.00 39 GLY A O 7
ATOM 4257 N N . ILE A 1 40 ? -15.981 5.166 11.774 1.00 0.00 40 ILE A N 7
ATOM 4258 C CA . ILE A 1 40 ? -16.907 5.566 12.873 1.00 0.00 40 ILE A CA 7
ATOM 4259 C C . ILE A 1 40 ? -17.866 6.648 12.363 1.00 0.00 40 ILE A C 7
ATOM 4260 O O . ILE A 1 40 ? -18.025 7.692 12.972 1.00 0.00 40 ILE A O 7
ATOM 4276 N N . LEU A 1 41 ? -18.507 6.402 11.249 1.00 0.00 41 LEU A N 7
ATOM 4277 C CA . LEU A 1 41 ? -19.459 7.405 10.689 1.00 0.00 41 LEU A CA 7
ATOM 4278 C C . LEU A 1 41 ? -20.894 6.987 11.019 1.00 0.00 41 LEU A C 7
ATOM 4279 O O . LEU A 1 41 ? -21.125 5.956 11.621 1.00 0.00 41 LEU A O 7
ATOM 4295 N N . GLY A 1 42 ? -21.857 7.783 10.627 1.00 0.00 42 GLY A N 7
ATOM 4296 C CA . GLY A 1 42 ? -23.282 7.439 10.914 1.00 0.00 42 GLY A CA 7
ATOM 4297 C C . GLY A 1 42 ? -23.824 6.540 9.801 1.00 0.00 42 GLY A C 7
ATOM 4298 O O . GLY A 1 42 ? -24.783 6.876 9.132 1.00 0.00 42 GLY A O 7
ATOM 4302 N N . GLY A 1 43 ? -23.215 5.398 9.601 1.00 0.00 43 GLY A N 7
ATOM 4303 C CA . GLY A 1 43 ? -23.688 4.469 8.533 1.00 0.00 43 GLY A CA 7
ATOM 4304 C C . GLY A 1 43 ? -23.232 3.045 8.854 1.00 0.00 43 GLY A C 7
ATOM 4305 O O . GLY A 1 43 ? -22.064 2.721 8.759 1.00 0.00 43 GLY A O 7
ATOM 4309 N N . ILE A 1 44 ? -24.150 2.191 9.234 1.00 0.00 44 ILE A N 7
ATOM 4310 C CA . ILE A 1 44 ? -23.783 0.783 9.562 1.00 0.00 44 ILE A CA 7
ATOM 4311 C C . ILE A 1 44 ? -24.548 -0.170 8.642 1.00 0.00 44 ILE A C 7
ATOM 4312 O O . ILE A 1 44 ? -24.005 -1.144 8.154 1.00 0.00 44 ILE A O 7
ATOM 4328 N N . LEU A 1 45 ? -25.806 0.106 8.405 1.00 0.00 45 LEU A N 7
ATOM 4329 C CA . LEU A 1 45 ? -26.617 -0.777 7.518 1.00 0.00 45 LEU A CA 7
ATOM 4330 C C . LEU A 1 45 ? -26.428 -0.349 6.061 1.00 0.00 45 LEU A C 7
ATOM 4331 O O . LEU A 1 45 ? -27.308 -0.629 5.263 1.00 0.00 45 LEU A O 7
ATOM 4348 N N . LEU A 1 1 ? 2.871 1.242 -15.831 1.00 0.00 1 LEU A N 8
ATOM 4349 C CA . LEU A 1 1 ? 1.741 1.054 -14.877 1.00 0.00 1 LEU A CA 8
ATOM 4350 C C . LEU A 1 1 ? 2.148 0.051 -13.795 1.00 0.00 1 LEU A C 8
ATOM 4351 O O . LEU A 1 1 ? 2.145 -1.145 -14.016 1.00 0.00 1 LEU A O 8
ATOM 4369 N N . LEU A 1 2 ? 2.498 0.533 -12.629 1.00 0.00 2 LEU A N 8
ATOM 4370 C CA . LEU A 1 2 ? 2.908 -0.386 -11.525 1.00 0.00 2 LEU A CA 8
ATOM 4371 C C . LEU A 1 2 ? 1.988 -0.183 -10.318 1.00 0.00 2 LEU A C 8
ATOM 4372 O O . LEU A 1 2 ? 1.978 0.867 -9.704 1.00 0.00 2 LEU A O 8
ATOM 4388 N N . ALA A 1 3 ? 1.217 -1.183 -9.978 1.00 0.00 3 ALA A N 8
ATOM 4389 C CA . ALA A 1 3 ? 0.294 -1.063 -8.812 1.00 0.00 3 ALA A CA 8
ATOM 4390 C C . ALA A 1 3 ? 0.424 -2.311 -7.931 1.00 0.00 3 ALA A C 8
ATOM 4391 O O . ALA A 1 3 ? -0.526 -3.043 -7.723 1.00 0.00 3 ALA A O 8
ATOM 4398 N N . CYS A 1 4 ? 1.601 -2.553 -7.411 1.00 0.00 4 CYS A N 8
ATOM 4399 C CA . CYS A 1 4 ? 1.816 -3.745 -6.541 1.00 0.00 4 CYS A CA 8
ATOM 4400 C C . CYS A 1 4 ? 3.259 -3.732 -6.033 1.00 0.00 4 CYS A C 8
ATOM 4401 O O . CYS A 1 4 ? 4.172 -4.161 -6.713 1.00 0.00 4 CYS A O 8
ATOM 4408 N N . LEU A 1 5 ? 3.464 -3.235 -4.844 1.00 0.00 5 LEU A N 8
ATOM 4409 C CA . LEU A 1 5 ? 4.844 -3.177 -4.273 1.00 0.00 5 LEU A CA 8
ATOM 4410 C C . LEU A 1 5 ? 5.287 -4.579 -3.855 1.00 0.00 5 LEU A C 8
ATOM 4411 O O . LEU A 1 5 ? 6.460 -4.900 -3.880 1.00 0.00 5 LEU A O 8
ATOM 4427 N N . PHE A 1 6 ? 4.357 -5.411 -3.465 1.00 0.00 6 PHE A N 8
ATOM 4428 C CA . PHE A 1 6 ? 4.721 -6.795 -3.036 1.00 0.00 6 PHE A CA 8
ATOM 4429 C C . PHE A 1 6 ? 3.748 -7.807 -3.653 1.00 0.00 6 PHE A C 8
ATOM 4430 O O . PHE A 1 6 ? 4.057 -8.453 -4.636 1.00 0.00 6 PHE A O 8
ATOM 4447 N N . GLY A 1 7 ? 2.579 -7.950 -3.081 1.00 0.00 7 GLY A N 8
ATOM 4448 C CA . GLY A 1 7 ? 1.584 -8.919 -3.626 1.00 0.00 7 GLY A CA 8
ATOM 4449 C C . GLY A 1 7 ? 1.940 -10.334 -3.166 1.00 0.00 7 GLY A C 8
ATOM 4450 O O . GLY A 1 7 ? 1.649 -11.305 -3.841 1.00 0.00 7 GLY A O 8
ATOM 4454 N N . ASN A 1 8 ? 2.566 -10.458 -2.021 1.00 0.00 8 ASN A N 8
ATOM 4455 C CA . ASN A 1 8 ? 2.940 -11.811 -1.512 1.00 0.00 8 ASN A CA 8
ATOM 4456 C C . ASN A 1 8 ? 1.854 -12.347 -0.568 1.00 0.00 8 ASN A C 8
ATOM 4457 O O . ASN A 1 8 ? 2.043 -13.357 0.086 1.00 0.00 8 ASN A O 8
ATOM 4468 N N . GLY A 1 9 ? 0.717 -11.693 -0.494 1.00 0.00 9 GLY A N 8
ATOM 4469 C CA . GLY A 1 9 ? -0.375 -12.173 0.399 1.00 0.00 9 GLY A CA 8
ATOM 4470 C C . GLY A 1 9 ? -0.114 -11.767 1.860 1.00 0.00 9 GLY A C 8
ATOM 4471 O O . GLY A 1 9 ? -0.929 -12.030 2.723 1.00 0.00 9 GLY A O 8
ATOM 4475 N N . ARG A 1 10 ? 1.000 -11.129 2.148 1.00 0.00 10 ARG A N 8
ATOM 4476 C CA . ARG A 1 10 ? 1.288 -10.717 3.554 1.00 0.00 10 ARG A CA 8
ATOM 4477 C C . ARG A 1 10 ? 1.564 -9.213 3.593 1.00 0.00 10 ARG A C 8
ATOM 4478 O O . ARG A 1 10 ? 2.255 -8.678 2.746 1.00 0.00 10 ARG A O 8
ATOM 4499 N N . CYS A 1 11 ? 1.021 -8.532 4.566 1.00 0.00 11 CYS A N 8
ATOM 4500 C CA . CYS A 1 11 ? 1.241 -7.054 4.663 1.00 0.00 11 CYS A CA 8
ATOM 4501 C C . CYS A 1 11 ? 1.188 -6.588 6.114 1.00 0.00 11 CYS A C 8
ATOM 4502 O O . CYS A 1 11 ? 0.716 -7.283 6.994 1.00 0.00 11 CYS A O 8
ATOM 4509 N N . SER A 1 12 ? 1.643 -5.387 6.351 1.00 0.00 12 SER A N 8
ATOM 4510 C CA . SER A 1 12 ? 1.605 -4.810 7.725 1.00 0.00 12 SER A CA 8
ATOM 4511 C C . SER A 1 12 ? 0.498 -3.751 7.783 1.00 0.00 12 SER A C 8
ATOM 4512 O O . SER A 1 12 ? -0.077 -3.490 8.822 1.00 0.00 12 SER A O 8
ATOM 4520 N N . SER A 1 13 ? 0.194 -3.155 6.660 1.00 0.00 13 SER A N 8
ATOM 4521 C CA . SER A 1 13 ? -0.875 -2.121 6.599 1.00 0.00 13 SER A CA 8
ATOM 4522 C C . SER A 1 13 ? -1.530 -2.188 5.215 1.00 0.00 13 SER A C 8
ATOM 4523 O O . SER A 1 13 ? -1.181 -3.023 4.402 1.00 0.00 13 SER A O 8
ATOM 4531 N N . ASN A 1 14 ? -2.471 -1.322 4.942 1.00 0.00 14 ASN A N 8
ATOM 4532 C CA . ASN A 1 14 ? -3.146 -1.343 3.608 1.00 0.00 14 ASN A CA 8
ATOM 4533 C C . ASN A 1 14 ? -2.148 -0.952 2.513 1.00 0.00 14 ASN A C 8
ATOM 4534 O O . ASN A 1 14 ? -2.193 -1.467 1.410 1.00 0.00 14 ASN A O 8
ATOM 4545 N N . ARG A 1 15 ? -1.252 -0.045 2.808 1.00 0.00 15 ARG A N 8
ATOM 4546 C CA . ARG A 1 15 ? -0.251 0.390 1.786 1.00 0.00 15 ARG A CA 8
ATOM 4547 C C . ARG A 1 15 ? 0.730 -0.743 1.463 1.00 0.00 15 ARG A C 8
ATOM 4548 O O . ARG A 1 15 ? 1.487 -0.654 0.514 1.00 0.00 15 ARG A O 8
ATOM 4569 N N . ASP A 1 16 ? 0.725 -1.808 2.228 1.00 0.00 16 ASP A N 8
ATOM 4570 C CA . ASP A 1 16 ? 1.658 -2.938 1.948 1.00 0.00 16 ASP A CA 8
ATOM 4571 C C . ASP A 1 16 ? 0.992 -3.951 1.004 1.00 0.00 16 ASP A C 8
ATOM 4572 O O . ASP A 1 16 ? 1.442 -5.076 0.890 1.00 0.00 16 ASP A O 8
ATOM 4581 N N . CYS A 1 17 ? -0.075 -3.573 0.334 1.00 0.00 17 CYS A N 8
ATOM 4582 C CA . CYS A 1 17 ? -0.755 -4.533 -0.589 1.00 0.00 17 CYS A CA 8
ATOM 4583 C C . CYS A 1 17 ? -0.688 -4.018 -2.030 1.00 0.00 17 CYS A C 8
ATOM 4584 O O . CYS A 1 17 ? 0.009 -3.062 -2.323 1.00 0.00 17 CYS A O 8
ATOM 4591 N N . CYS A 1 18 ? -1.395 -4.653 -2.939 1.00 0.00 18 CYS A N 8
ATOM 4592 C CA . CYS A 1 18 ? -1.358 -4.211 -4.367 1.00 0.00 18 CYS A CA 8
ATOM 4593 C C . CYS A 1 18 ? -2.750 -3.743 -4.809 1.00 0.00 18 CYS A C 8
ATOM 4594 O O . CYS A 1 18 ? -3.689 -3.738 -4.034 1.00 0.00 18 CYS A O 8
ATOM 4601 N N . GLU A 1 19 ? -2.883 -3.346 -6.051 1.00 0.00 19 GLU A N 8
ATOM 4602 C CA . GLU A 1 19 ? -4.203 -2.867 -6.561 1.00 0.00 19 GLU A CA 8
ATOM 4603 C C . GLU A 1 19 ? -5.244 -3.985 -6.461 1.00 0.00 19 GLU A C 8
ATOM 4604 O O . GLU A 1 19 ? -6.323 -3.790 -5.933 1.00 0.00 19 GLU A O 8
ATOM 4616 N N . LEU A 1 20 ? -4.932 -5.156 -6.963 1.00 0.00 20 LEU A N 8
ATOM 4617 C CA . LEU A 1 20 ? -5.904 -6.297 -6.899 1.00 0.00 20 LEU A CA 8
ATOM 4618 C C . LEU A 1 20 ? -6.369 -6.514 -5.453 1.00 0.00 20 LEU A C 8
ATOM 4619 O O . LEU A 1 20 ? -7.442 -7.032 -5.206 1.00 0.00 20 LEU A O 8
ATOM 4635 N N . THR A 1 21 ? -5.568 -6.111 -4.501 1.00 0.00 21 THR A N 8
ATOM 4636 C CA . THR A 1 21 ? -5.942 -6.272 -3.069 1.00 0.00 21 THR A CA 8
ATOM 4637 C C . THR A 1 21 ? -5.679 -4.945 -2.351 1.00 0.00 21 THR A C 8
ATOM 4638 O O . THR A 1 21 ? -4.603 -4.736 -1.838 1.00 0.00 21 THR A O 8
ATOM 4649 N N . PRO A 1 22 ? -6.658 -4.070 -2.336 1.00 0.00 22 PRO A N 8
ATOM 4650 C CA . PRO A 1 22 ? -6.538 -2.734 -1.683 1.00 0.00 22 PRO A CA 8
ATOM 4651 C C . PRO A 1 22 ? -6.795 -2.820 -0.175 1.00 0.00 22 PRO A C 8
ATOM 4652 O O . PRO A 1 22 ? -6.891 -1.803 0.489 1.00 0.00 22 PRO A O 8
ATOM 4663 N N . VAL A 1 23 ? -6.904 -4.010 0.382 1.00 0.00 23 VAL A N 8
ATOM 4664 C CA . VAL A 1 23 ? -7.148 -4.108 1.853 1.00 0.00 23 VAL A CA 8
ATOM 4665 C C . VAL A 1 23 ? -6.085 -4.996 2.515 1.00 0.00 23 VAL A C 8
ATOM 4666 O O . VAL A 1 23 ? -5.631 -5.974 1.955 1.00 0.00 23 VAL A O 8
ATOM 4679 N N . CYS A 1 24 ? -5.694 -4.646 3.714 1.00 0.00 24 CYS A N 8
ATOM 4680 C CA . CYS A 1 24 ? -4.670 -5.444 4.448 1.00 0.00 24 CYS A CA 8
ATOM 4681 C C . CYS A 1 24 ? -5.276 -5.884 5.784 1.00 0.00 24 CYS A C 8
ATOM 4682 O O . CYS A 1 24 ? -5.278 -5.143 6.749 1.00 0.00 24 CYS A O 8
ATOM 4689 N N . LYS A 1 25 ? -5.792 -7.082 5.837 1.00 0.00 25 LYS A N 8
ATOM 4690 C CA . LYS A 1 25 ? -6.409 -7.583 7.102 1.00 0.00 25 LYS A CA 8
ATOM 4691 C C . LYS A 1 25 ? -5.828 -8.954 7.449 1.00 0.00 25 LYS A C 8
ATOM 4692 O O . LYS A 1 25 ? -5.433 -9.705 6.579 1.00 0.00 25 LYS A O 8
ATOM 4711 N N . ARG A 1 26 ? -5.774 -9.279 8.716 1.00 0.00 26 ARG A N 8
ATOM 4712 C CA . ARG A 1 26 ? -5.217 -10.599 9.142 1.00 0.00 26 ARG A CA 8
ATOM 4713 C C . ARG A 1 26 ? -3.758 -10.711 8.693 1.00 0.00 26 ARG A C 8
ATOM 4714 O O . ARG A 1 26 ? -3.266 -11.788 8.412 1.00 0.00 26 ARG A O 8
ATOM 4735 N N . GLY A 1 27 ? -3.065 -9.601 8.628 1.00 0.00 27 GLY A N 8
ATOM 4736 C CA . GLY A 1 27 ? -1.634 -9.626 8.202 1.00 0.00 27 GLY A CA 8
ATOM 4737 C C . GLY A 1 27 ? -1.526 -10.152 6.770 1.00 0.00 27 GLY A C 8
ATOM 4738 O O . GLY A 1 27 ? -0.524 -10.730 6.389 1.00 0.00 27 GLY A O 8
ATOM 4742 N N . SER A 1 28 ? -2.548 -9.956 5.975 1.00 0.00 28 SER A N 8
ATOM 4743 C CA . SER A 1 28 ? -2.507 -10.444 4.566 1.00 0.00 28 SER A CA 8
ATOM 4744 C C . SER A 1 28 ? -3.246 -9.457 3.663 1.00 0.00 28 SER A C 8
ATOM 4745 O O . SER A 1 28 ? -3.896 -8.545 4.133 1.00 0.00 28 SER A O 8
ATOM 4753 N N . CYS A 1 29 ? -3.145 -9.630 2.370 1.00 0.00 29 CYS A N 8
ATOM 4754 C CA . CYS A 1 29 ? -3.838 -8.696 1.432 1.00 0.00 29 CYS A CA 8
ATOM 4755 C C . CYS A 1 29 ? -5.003 -9.404 0.747 1.00 0.00 29 CYS A C 8
ATOM 4756 O O . CYS A 1 29 ? -4.900 -10.558 0.372 1.00 0.00 29 CYS A O 8
ATOM 4763 N N . VAL A 1 30 ? -6.094 -8.711 0.546 1.00 0.00 30 VAL A N 8
ATOM 4764 C CA . VAL A 1 30 ? -7.247 -9.328 -0.152 1.00 0.00 30 VAL A CA 8
ATOM 4765 C C . VAL A 1 30 ? -8.016 -8.235 -0.893 1.00 0.00 30 VAL A C 8
ATOM 4766 O O . VAL A 1 30 ? -7.684 -7.056 -0.814 1.00 0.00 30 VAL A O 8
ATOM 4779 N N . SER A 1 31 ? -9.027 -8.622 -1.617 1.00 0.00 31 SER A N 8
ATOM 4780 C CA . SER A 1 31 ? -9.829 -7.633 -2.384 1.00 0.00 31 SER A CA 8
ATOM 4781 C C . SER A 1 31 ? -11.017 -7.167 -1.546 1.00 0.00 31 SER A C 8
ATOM 4782 O O . SER A 1 31 ? -11.983 -7.887 -1.369 1.00 0.00 31 SER A O 8
ATOM 4790 N N . SER A 1 32 ? -10.952 -5.967 -1.034 1.00 0.00 32 SER A N 8
ATOM 4791 C CA . SER A 1 32 ? -12.079 -5.440 -0.208 1.00 0.00 32 SER A CA 8
ATOM 4792 C C . SER A 1 32 ? -13.327 -5.307 -1.084 1.00 0.00 32 SER A C 8
ATOM 4793 O O . SER A 1 32 ? -14.427 -5.610 -0.663 1.00 0.00 32 SER A O 8
ATOM 4801 N N . GLY A 1 33 ? -13.159 -4.855 -2.301 1.00 0.00 33 GLY A N 8
ATOM 4802 C CA . GLY A 1 33 ? -14.326 -4.699 -3.217 1.00 0.00 33 GLY A CA 8
ATOM 4803 C C . GLY A 1 33 ? -15.299 -3.657 -2.641 1.00 0.00 33 GLY A C 8
ATOM 4804 O O . GLY A 1 33 ? -15.286 -3.407 -1.453 1.00 0.00 33 GLY A O 8
ATOM 4808 N N . PRO A 1 34 ? -16.120 -3.073 -3.495 1.00 0.00 34 PRO A N 8
ATOM 4809 C CA . PRO A 1 34 ? -17.126 -2.040 -3.098 1.00 0.00 34 PRO A CA 8
ATOM 4810 C C . PRO A 1 34 ? -18.433 -2.709 -2.658 1.00 0.00 34 PRO A C 8
ATOM 4811 O O . PRO A 1 34 ? -19.506 -2.341 -3.099 1.00 0.00 34 PRO A O 8
ATOM 4822 N N . GLY A 1 35 ? -18.348 -3.687 -1.792 1.00 0.00 35 GLY A N 8
ATOM 4823 C CA . GLY A 1 35 ? -19.578 -4.386 -1.319 1.00 0.00 35 GLY A CA 8
ATOM 4824 C C . GLY A 1 35 ? -20.072 -5.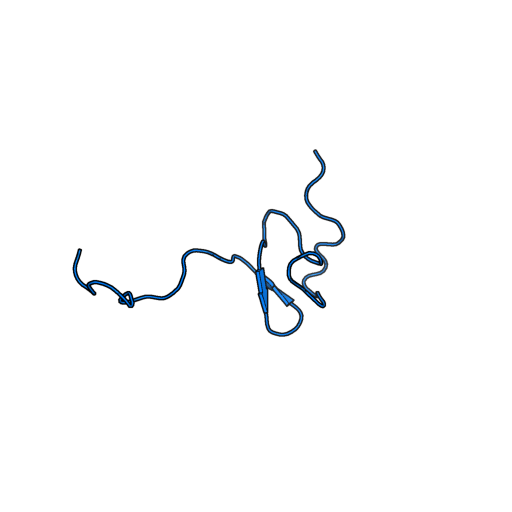342 -2.406 1.00 0.00 35 GLY A C 8
ATOM 4825 O O . GLY A 1 35 ? -21.227 -5.316 -2.789 1.00 0.00 35 GLY A O 8
ATOM 4829 N N . LEU A 1 36 ? -19.204 -6.186 -2.903 1.00 0.00 36 LEU A N 8
ATOM 4830 C CA . LEU A 1 36 ? -19.613 -7.149 -3.967 1.00 0.00 36 LEU A CA 8
ATOM 4831 C C . LEU A 1 36 ? -20.677 -8.101 -3.415 1.00 0.00 36 LEU A C 8
ATOM 4832 O O . LEU A 1 36 ? -20.796 -8.284 -2.218 1.00 0.00 36 LEU A O 8
ATOM 4848 N N . VAL A 1 37 ? -21.450 -8.705 -4.281 1.00 0.00 37 VAL A N 8
ATOM 4849 C CA . VAL A 1 37 ? -22.514 -9.648 -3.816 1.00 0.00 37 VAL A CA 8
ATOM 4850 C C . VAL A 1 37 ? -22.298 -11.009 -4.476 1.00 0.00 37 VAL A C 8
ATOM 4851 O O . VAL A 1 37 ? -21.538 -11.136 -5.418 1.00 0.00 37 VAL A O 8
ATOM 4864 N N . GLY A 1 38 ? -22.965 -12.026 -3.992 1.00 0.00 38 GLY A N 8
ATOM 4865 C CA . GLY A 1 38 ? -22.809 -13.380 -4.592 1.00 0.00 38 GLY A CA 8
ATOM 4866 C C . GLY A 1 38 ? -22.914 -14.441 -3.496 1.00 0.00 38 GLY A C 8
ATOM 4867 O O . GLY A 1 38 ? -23.484 -15.498 -3.696 1.00 0.00 38 GLY A O 8
ATOM 4871 N N . GLY A 1 39 ? -22.371 -14.165 -2.338 1.00 0.00 39 GLY A N 8
ATOM 4872 C CA . GLY A 1 39 ? -22.435 -15.150 -1.219 1.00 0.00 39 GLY A CA 8
ATOM 4873 C C . GLY A 1 39 ? -23.520 -14.726 -0.227 1.00 0.00 39 GLY A C 8
ATOM 4874 O O . GLY A 1 39 ? -23.574 -13.586 0.194 1.00 0.00 39 GLY A O 8
ATOM 4878 N N . ILE A 1 40 ? -24.383 -15.636 0.145 1.00 0.00 40 ILE A N 8
ATOM 4879 C CA . ILE A 1 40 ? -25.470 -15.296 1.109 1.00 0.00 40 ILE A CA 8
ATOM 4880 C C . ILE A 1 40 ? -24.983 -15.553 2.540 1.00 0.00 40 ILE A C 8
ATOM 4881 O O . ILE A 1 40 ? -25.627 -16.236 3.315 1.00 0.00 40 ILE A O 8
ATOM 4897 N N . LEU A 1 41 ? -23.847 -15.005 2.892 1.00 0.00 41 LEU A N 8
ATOM 4898 C CA . LEU A 1 41 ? -23.307 -15.208 4.269 1.00 0.00 41 LEU A CA 8
ATOM 4899 C C . LEU A 1 41 ? -23.921 -14.174 5.215 1.00 0.00 41 LEU A C 8
ATOM 4900 O O . LEU A 1 41 ? -23.628 -12.996 5.133 1.00 0.00 41 LEU A O 8
ATOM 4916 N N . GLY A 1 42 ? -24.771 -14.608 6.110 1.00 0.00 42 GLY A N 8
ATOM 4917 C CA . GLY A 1 42 ? -25.411 -13.657 7.066 1.00 0.00 42 GLY A CA 8
ATOM 4918 C C . GLY A 1 42 ? -26.620 -12.998 6.400 1.00 0.00 42 GLY A C 8
ATOM 4919 O O . GLY A 1 42 ? -26.491 -12.316 5.400 1.00 0.00 42 GLY A O 8
ATOM 4923 N N . GLY A 1 43 ? -27.792 -13.197 6.948 1.00 0.00 43 GLY A N 8
ATOM 4924 C CA . GLY A 1 43 ? -29.016 -12.585 6.353 1.00 0.00 43 GLY A CA 8
ATOM 4925 C C . GLY A 1 43 ? -30.062 -12.366 7.447 1.00 0.00 43 GLY A C 8
ATOM 4926 O O . GLY A 1 43 ? -29.785 -11.772 8.473 1.00 0.00 43 GLY A O 8
ATOM 4930 N N . ILE A 1 44 ? -31.262 -12.844 7.235 1.00 0.00 44 ILE A N 8
ATOM 4931 C CA . ILE A 1 44 ? -32.336 -12.669 8.256 1.00 0.00 44 ILE A CA 8
ATOM 4932 C C . ILE A 1 44 ? -32.678 -14.026 8.873 1.00 0.00 44 ILE A C 8
ATOM 4933 O O . ILE A 1 44 ? -32.779 -15.023 8.183 1.00 0.00 44 ILE A O 8
ATOM 4949 N N . LEU A 1 45 ? -32.858 -14.069 10.169 1.00 0.00 45 LEU A N 8
ATOM 4950 C CA . LEU A 1 45 ? -33.194 -15.358 10.843 1.00 0.00 45 LEU A CA 8
ATOM 4951 C C . LEU A 1 45 ? -34.710 -15.559 10.830 1.00 0.00 45 LEU A C 8
ATOM 4952 O O . LEU A 1 45 ? -35.416 -14.625 11.175 1.00 0.00 45 LEU A O 8
ATOM 4969 N N . LEU A 1 1 ? 3.459 -0.743 -15.947 1.00 0.00 1 LEU A N 9
ATOM 4970 C CA . LEU A 1 1 ? 2.544 -1.535 -15.078 1.00 0.00 1 LEU A CA 9
ATOM 4971 C C . LEU A 1 1 ? 2.991 -1.411 -13.619 1.00 0.00 1 LEU A C 9
ATOM 4972 O O . LEU A 1 1 ? 3.796 -2.187 -13.141 1.00 0.00 1 LEU A O 9
ATOM 4990 N N . LEU A 1 2 ? 2.471 -0.439 -12.912 1.00 0.00 2 LEU A N 9
ATOM 4991 C CA . LEU A 1 2 ? 2.860 -0.257 -11.482 1.00 0.00 2 LEU A CA 9
ATOM 4992 C C . LEU A 1 2 ? 1.604 -0.258 -10.608 1.00 0.00 2 LEU A C 9
ATOM 4993 O O . LEU A 1 2 ? 0.839 0.688 -10.607 1.00 0.00 2 LEU A O 9
ATOM 5009 N N . ALA A 1 3 ? 1.390 -1.315 -9.868 1.00 0.00 3 ALA A N 9
ATOM 5010 C CA . ALA A 1 3 ? 0.185 -1.390 -8.990 1.00 0.00 3 ALA A CA 9
ATOM 5011 C C . ALA A 1 3 ? 0.321 -2.586 -8.045 1.00 0.00 3 ALA A C 9
ATOM 5012 O O . ALA A 1 3 ? -0.633 -3.295 -7.784 1.00 0.00 3 ALA A O 9
ATOM 5019 N N . CYS A 1 4 ? 1.503 -2.811 -7.530 1.00 0.00 4 CYS A N 9
ATOM 5020 C CA . CYS A 1 4 ? 1.722 -3.954 -6.599 1.00 0.00 4 CYS A CA 9
ATOM 5021 C C . CYS A 1 4 ? 3.173 -3.925 -6.116 1.00 0.00 4 CYS A C 9
ATOM 5022 O O . CYS A 1 4 ? 4.072 -4.396 -6.788 1.00 0.00 4 CYS A O 9
ATOM 5029 N N . LEU A 1 5 ? 3.402 -3.368 -4.958 1.00 0.00 5 LEU A N 9
ATOM 5030 C CA . LEU A 1 5 ? 4.791 -3.291 -4.415 1.00 0.00 5 LEU A CA 9
ATOM 5031 C C . LEU A 1 5 ? 5.269 -4.690 -4.035 1.00 0.00 5 LEU A C 9
ATOM 5032 O O . LEU A 1 5 ? 6.439 -5.007 -4.141 1.00 0.00 5 LEU A O 9
ATOM 5048 N N . PHE A 1 6 ? 4.370 -5.526 -3.588 1.00 0.00 6 PHE A N 9
ATOM 5049 C CA . PHE A 1 6 ? 4.762 -6.912 -3.191 1.00 0.00 6 PHE A CA 9
ATOM 5050 C C . PHE A 1 6 ? 3.780 -7.921 -3.796 1.00 0.00 6 PHE A C 9
ATOM 5051 O O . PHE A 1 6 ? 4.068 -8.555 -4.794 1.00 0.00 6 PHE A O 9
ATOM 5068 N N . GLY A 1 7 ? 2.627 -8.073 -3.199 1.00 0.00 7 GLY A N 9
ATOM 5069 C CA . GLY A 1 7 ? 1.621 -9.039 -3.730 1.00 0.00 7 GLY A CA 9
ATOM 5070 C C . GLY A 1 7 ? 1.919 -10.443 -3.196 1.00 0.00 7 GLY A C 9
ATOM 5071 O O . GLY A 1 7 ? 1.605 -11.433 -3.829 1.00 0.00 7 GLY A O 9
ATOM 5075 N N . ASN A 1 8 ? 2.518 -10.534 -2.034 1.00 0.00 8 ASN A N 9
ATOM 5076 C CA . ASN A 1 8 ? 2.833 -11.874 -1.454 1.00 0.00 8 ASN A CA 9
ATOM 5077 C C . ASN A 1 8 ? 1.728 -12.301 -0.475 1.00 0.00 8 ASN A C 9
ATOM 5078 O O . ASN A 1 8 ? 1.901 -13.230 0.291 1.00 0.00 8 ASN A O 9
ATOM 5089 N N . GLY A 1 9 ? 0.595 -11.636 -0.495 1.00 0.00 9 GLY A N 9
ATOM 5090 C CA . GLY A 1 9 ? -0.516 -12.008 0.429 1.00 0.00 9 GLY A CA 9
ATOM 5091 C C . GLY A 1 9 ? -0.150 -11.676 1.885 1.00 0.00 9 GLY A C 9
ATOM 5092 O O . GLY A 1 9 ? -0.857 -12.057 2.797 1.00 0.00 9 GLY A O 9
ATOM 5096 N N . ARG A 1 10 ? 0.935 -10.968 2.113 1.00 0.00 10 ARG A N 9
ATOM 5097 C CA . ARG A 1 10 ? 1.328 -10.615 3.510 1.00 0.00 10 ARG A CA 9
ATOM 5098 C C . ARG A 1 10 ? 1.592 -9.112 3.585 1.00 0.00 10 ARG A C 9
ATOM 5099 O O . ARG A 1 10 ? 2.269 -8.551 2.744 1.00 0.00 10 ARG A O 9
ATOM 5120 N N . CYS A 1 11 ? 1.055 -8.457 4.578 1.00 0.00 11 CYS A N 9
ATOM 5121 C CA . CYS A 1 11 ? 1.264 -6.980 4.703 1.00 0.00 11 CYS A CA 9
ATOM 5122 C C . CYS A 1 11 ? 1.216 -6.537 6.162 1.00 0.00 11 CYS A C 9
ATOM 5123 O O . CYS A 1 11 ? 0.767 -7.254 7.035 1.00 0.00 11 CYS A O 9
ATOM 5130 N N . SER A 1 12 ? 1.646 -5.328 6.409 1.00 0.00 12 SER A N 9
ATOM 5131 C CA . SER A 1 12 ? 1.605 -4.769 7.790 1.00 0.00 12 SER A CA 9
ATOM 5132 C C . SER A 1 12 ? 0.481 -3.730 7.863 1.00 0.00 12 SER A C 9
ATOM 5133 O O . SER A 1 12 ? -0.112 -3.505 8.900 1.00 0.00 12 SER A O 9
ATOM 5141 N N . SER A 1 13 ? 0.183 -3.110 6.752 1.00 0.00 13 SER A N 9
ATOM 5142 C CA . SER A 1 13 ? -0.902 -2.092 6.702 1.00 0.00 13 SER A CA 9
ATOM 5143 C C . SER A 1 13 ? -1.569 -2.169 5.325 1.00 0.00 13 SER A C 9
ATOM 5144 O O . SER A 1 13 ? -1.214 -2.999 4.508 1.00 0.00 13 SER A O 9
ATOM 5152 N N . ASN A 1 14 ? -2.527 -1.320 5.059 1.00 0.00 14 ASN A N 9
ATOM 5153 C CA . ASN A 1 14 ? -3.213 -1.354 3.731 1.00 0.00 14 ASN A CA 9
ATOM 5154 C C . ASN A 1 14 ? -2.235 -0.930 2.630 1.00 0.00 14 ASN A C 9
ATOM 5155 O O . ASN A 1 14 ? -2.273 -1.441 1.525 1.00 0.00 14 ASN A O 9
ATOM 5166 N N . ARG A 1 15 ? -1.359 -0.002 2.924 1.00 0.00 15 ARG A N 9
ATOM 5167 C CA . ARG A 1 15 ? -0.377 0.463 1.896 1.00 0.00 15 ARG A CA 9
ATOM 5168 C C . ARG A 1 15 ? 0.629 -0.647 1.561 1.00 0.00 15 ARG A C 9
ATOM 5169 O O . ARG A 1 15 ? 1.378 -0.534 0.608 1.00 0.00 15 ARG A O 9
ATOM 5190 N N . ASP A 1 16 ? 0.654 -1.714 2.322 1.00 0.00 16 ASP A N 9
ATOM 5191 C CA . ASP A 1 16 ? 1.610 -2.821 2.029 1.00 0.00 16 ASP A CA 9
ATOM 5192 C C . ASP A 1 16 ? 0.964 -3.843 1.083 1.00 0.00 16 ASP A C 9
ATOM 5193 O O . ASP A 1 16 ? 1.438 -4.958 0.961 1.00 0.00 16 ASP A O 9
ATOM 5202 N N . CYS A 1 17 ? -0.114 -3.485 0.416 1.00 0.00 17 CYS A N 9
ATOM 5203 C CA . CYS A 1 17 ? -0.776 -4.457 -0.508 1.00 0.00 17 CYS A CA 9
ATOM 5204 C C . CYS A 1 17 ? -0.697 -3.955 -1.953 1.00 0.00 17 CYS A C 9
ATOM 5205 O O . CYS A 1 17 ? -0.010 -2.993 -2.246 1.00 0.00 17 CYS A O 9
ATOM 5212 N N . CYS A 1 18 ? -1.382 -4.611 -2.862 1.00 0.00 18 CYS A N 9
ATOM 5213 C CA . CYS A 1 18 ? -1.333 -4.186 -4.296 1.00 0.00 18 CYS A CA 9
ATOM 5214 C C . CYS A 1 18 ? -2.704 -3.657 -4.732 1.00 0.00 18 CYS A C 9
ATOM 5215 O O . CYS A 1 18 ? -3.653 -3.658 -3.970 1.00 0.00 18 CYS A O 9
ATOM 5222 N N . GLU A 1 19 ? -2.807 -3.204 -5.957 1.00 0.00 19 GLU A N 9
ATOM 5223 C CA . GLU A 1 19 ? -4.106 -2.667 -6.463 1.00 0.00 19 GLU A CA 9
ATOM 5224 C C . GLU A 1 19 ? -5.166 -3.771 -6.445 1.00 0.00 19 GLU A C 9
ATOM 5225 O O . GLU A 1 19 ? -6.269 -3.573 -5.972 1.00 0.00 19 GLU A O 9
ATOM 5237 N N . LEU A 1 20 ? -4.839 -4.935 -6.954 1.00 0.00 20 LEU A N 9
ATOM 5238 C CA . LEU A 1 20 ? -5.825 -6.064 -6.965 1.00 0.00 20 LEU A CA 9
ATOM 5239 C C . LEU A 1 20 ? -6.327 -6.329 -5.538 1.00 0.00 20 LEU A C 9
ATOM 5240 O O . LEU A 1 20 ? -7.420 -6.824 -5.335 1.00 0.00 20 LEU A O 9
ATOM 5256 N N . THR A 1 21 ? -5.534 -5.988 -4.556 1.00 0.00 21 THR A N 9
ATOM 5257 C CA . THR A 1 21 ? -5.942 -6.195 -3.138 1.00 0.00 21 THR A CA 9
ATOM 5258 C C . THR A 1 21 ? -5.688 -4.893 -2.370 1.00 0.00 21 THR A C 9
ATOM 5259 O O . THR A 1 21 ? -4.621 -4.707 -1.829 1.00 0.00 21 THR A O 9
ATOM 5270 N N . PRO A 1 22 ? -6.664 -4.013 -2.348 1.00 0.00 22 PRO A N 9
ATOM 5271 C CA . PRO A 1 22 ? -6.554 -2.698 -1.650 1.00 0.00 22 PRO A CA 9
ATOM 5272 C C . PRO A 1 22 ? -6.814 -2.825 -0.144 1.00 0.00 22 PRO A C 9
ATOM 5273 O O . PRO A 1 22 ? -6.939 -1.825 0.540 1.00 0.00 22 PRO A O 9
ATOM 5284 N N . VAL A 1 23 ? -6.896 -4.029 0.389 1.00 0.00 23 VAL A N 9
ATOM 5285 C CA . VAL A 1 23 ? -7.147 -4.160 1.858 1.00 0.00 23 VAL A CA 9
ATOM 5286 C C . VAL A 1 23 ? -6.069 -5.031 2.518 1.00 0.00 23 VAL A C 9
ATOM 5287 O O . VAL A 1 23 ? -5.585 -5.990 1.948 1.00 0.00 23 VAL A O 9
ATOM 5300 N N . CYS A 1 24 ? -5.703 -4.693 3.729 1.00 0.00 24 CYS A N 9
ATOM 5301 C CA . CYS A 1 24 ? -4.672 -5.478 4.467 1.00 0.00 24 CYS A CA 9
ATOM 5302 C C . CYS A 1 24 ? -5.294 -5.956 5.782 1.00 0.00 24 CYS A C 9
ATOM 5303 O O . CYS A 1 24 ? -5.323 -5.236 6.763 1.00 0.00 24 CYS A O 9
ATOM 5310 N N . LYS A 1 25 ? -5.797 -7.161 5.801 1.00 0.00 25 LYS A N 9
ATOM 5311 C CA . LYS A 1 25 ? -6.433 -7.694 7.043 1.00 0.00 25 LYS A CA 9
ATOM 5312 C C . LYS A 1 25 ? -5.815 -9.045 7.401 1.00 0.00 25 LYS A C 9
ATOM 5313 O O . LYS A 1 25 ? -5.380 -9.783 6.540 1.00 0.00 25 LYS A O 9
ATOM 5332 N N . ARG A 1 26 ? -5.772 -9.367 8.671 1.00 0.00 26 ARG A N 9
ATOM 5333 C CA . ARG A 1 26 ? -5.181 -10.668 9.112 1.00 0.00 26 ARG A CA 9
ATOM 5334 C C . ARG A 1 26 ? -3.716 -10.742 8.674 1.00 0.00 26 ARG A C 9
ATOM 5335 O O . ARG A 1 26 ? -3.199 -11.804 8.384 1.00 0.00 26 ARG A O 9
ATOM 5356 N N . GLY A 1 27 ? -3.048 -9.618 8.630 1.00 0.00 27 GLY A N 9
ATOM 5357 C CA . GLY A 1 27 ? -1.614 -9.604 8.217 1.00 0.00 27 GLY A CA 9
ATOM 5358 C C . GLY A 1 27 ? -1.477 -10.125 6.785 1.00 0.00 27 GLY A C 9
ATOM 5359 O O . GLY A 1 27 ? -0.456 -10.673 6.413 1.00 0.00 27 GLY A O 9
ATOM 5363 N N . SER A 1 28 ? -2.497 -9.959 5.980 1.00 0.00 28 SER A N 9
ATOM 5364 C CA . SER A 1 28 ? -2.430 -10.444 4.573 1.00 0.00 28 SER A CA 9
ATOM 5365 C C . SER A 1 28 ? -3.164 -9.465 3.660 1.00 0.00 28 SER A C 9
ATOM 5366 O O . SER A 1 28 ? -3.829 -8.559 4.120 1.00 0.00 28 SER A O 9
ATOM 5374 N N . CYS A 1 29 ? -3.042 -9.634 2.367 1.00 0.00 29 CYS A N 9
ATOM 5375 C CA . CYS A 1 29 ? -3.729 -8.703 1.422 1.00 0.00 29 CYS A CA 9
ATOM 5376 C C . CYS A 1 29 ? -4.878 -9.417 0.719 1.00 0.00 29 CYS A C 9
ATOM 5377 O O . CYS A 1 29 ? -4.757 -10.563 0.326 1.00 0.00 29 CYS A O 9
ATOM 5384 N N . VAL A 1 30 ? -5.980 -8.738 0.528 1.00 0.00 30 VAL A N 9
ATOM 5385 C CA . VAL A 1 30 ? -7.122 -9.361 -0.184 1.00 0.00 30 VAL A CA 9
ATOM 5386 C C . VAL A 1 30 ? -7.906 -8.262 -0.903 1.00 0.00 30 VAL A C 9
ATOM 5387 O O . VAL A 1 30 ? -7.570 -7.085 -0.828 1.00 0.00 30 VAL A O 9
ATOM 5400 N N . SER A 1 31 ? -8.937 -8.643 -1.603 1.00 0.00 31 SER A N 9
ATOM 5401 C CA . SER A 1 31 ? -9.753 -7.647 -2.343 1.00 0.00 31 SER A CA 9
ATOM 5402 C C . SER A 1 31 ? -10.895 -7.159 -1.455 1.00 0.00 31 SER A C 9
ATOM 5403 O O . SER A 1 31 ? -11.659 -7.940 -0.922 1.00 0.00 31 SER A O 9
ATOM 5411 N N . SER A 1 32 ? -11.013 -5.866 -1.297 1.00 0.00 32 SER A N 9
ATOM 5412 C CA . SER A 1 32 ? -12.102 -5.303 -0.444 1.00 0.00 32 SER A CA 9
ATOM 5413 C C . SER A 1 32 ? -13.464 -5.703 -1.020 1.00 0.00 32 SER A C 9
ATOM 5414 O O . SER A 1 32 ? -14.303 -6.247 -0.327 1.00 0.00 32 SER A O 9
ATOM 5422 N N . GLY A 1 33 ? -13.685 -5.439 -2.283 1.00 0.00 33 GLY A N 9
ATOM 5423 C CA . GLY A 1 33 ? -14.989 -5.802 -2.912 1.00 0.00 33 GLY A CA 9
ATOM 5424 C C . GLY A 1 33 ? -15.799 -4.528 -3.199 1.00 0.00 33 GLY A C 9
ATOM 5425 O O . GLY A 1 33 ? -15.870 -4.095 -4.332 1.00 0.00 33 GLY A O 9
ATOM 5429 N N . PRO A 1 34 ? -16.390 -3.957 -2.167 1.00 0.00 34 PRO A N 9
ATOM 5430 C CA . PRO A 1 34 ? -17.216 -2.713 -2.274 1.00 0.00 34 PRO A CA 9
ATOM 5431 C C . PRO A 1 34 ? -16.328 -1.467 -2.191 1.00 0.00 34 PRO A C 9
ATOM 5432 O O . PRO A 1 34 ? -16.409 -0.696 -1.253 1.00 0.00 34 PRO A O 9
ATOM 5443 N N . GLY A 1 35 ? -15.482 -1.268 -3.170 1.00 0.00 35 GLY A N 9
ATOM 5444 C CA . GLY A 1 35 ? -14.584 -0.075 -3.161 1.00 0.00 35 GLY A CA 9
ATOM 5445 C C . GLY A 1 35 ? -15.062 0.927 -4.214 1.00 0.00 35 GLY A C 9
ATOM 5446 O O . GLY A 1 35 ? -14.950 2.126 -4.038 1.00 0.00 35 GLY A O 9
ATOM 5450 N N . LEU A 1 36 ? -15.594 0.440 -5.307 1.00 0.00 36 LEU A N 9
ATOM 5451 C CA . LEU A 1 36 ? -16.084 1.355 -6.380 1.00 0.00 36 LEU A CA 9
ATOM 5452 C C . LEU A 1 36 ? -17.490 0.922 -6.807 1.00 0.00 36 LEU A C 9
ATOM 5453 O O . LEU A 1 36 ? -17.783 -0.255 -6.902 1.00 0.00 36 LEU A O 9
ATOM 5469 N N . VAL A 1 37 ? -18.359 1.868 -7.065 1.00 0.00 37 VAL A N 9
ATOM 5470 C CA . VAL A 1 37 ? -19.748 1.521 -7.489 1.00 0.00 37 VAL A CA 9
ATOM 5471 C C . VAL A 1 37 ? -19.702 0.788 -8.831 1.00 0.00 37 VAL A C 9
ATOM 5472 O O . VAL A 1 37 ? -18.643 0.480 -9.343 1.00 0.00 37 VAL A O 9
ATOM 5485 N N . GLY A 1 38 ? -20.847 0.509 -9.402 1.00 0.00 38 GLY A N 9
ATOM 5486 C CA . GLY A 1 38 ? -20.881 -0.204 -10.714 1.00 0.00 38 GLY A CA 9
ATOM 5487 C C . GLY A 1 38 ? -22.316 -0.636 -11.023 1.00 0.00 38 GLY A C 9
ATOM 5488 O O . GLY A 1 38 ? -23.012 -1.160 -10.174 1.00 0.00 38 GLY A O 9
ATOM 5492 N N . GLY A 1 39 ? -22.761 -0.418 -12.234 1.00 0.00 39 GLY A N 9
ATOM 5493 C CA . GLY A 1 39 ? -24.151 -0.811 -12.610 1.00 0.00 39 GLY A CA 9
ATOM 5494 C C . GLY A 1 39 ? -24.105 -1.981 -13.595 1.00 0.00 39 GLY A C 9
ATOM 5495 O O . GLY A 1 39 ? -23.492 -2.999 -13.333 1.00 0.00 39 GLY A O 9
ATOM 5499 N N . ILE A 1 40 ? -24.749 -1.841 -14.726 1.00 0.00 40 ILE A N 9
ATOM 5500 C CA . ILE A 1 40 ? -24.749 -2.939 -15.738 1.00 0.00 40 ILE A CA 9
ATOM 5501 C C . ILE A 1 40 ? -23.623 -2.701 -16.750 1.00 0.00 40 ILE A C 9
ATOM 5502 O O . ILE A 1 40 ? -23.816 -2.816 -17.946 1.00 0.00 40 ILE A O 9
ATOM 5518 N N . LEU A 1 41 ? -22.449 -2.368 -16.275 1.00 0.00 41 LEU A N 9
ATOM 5519 C CA . LEU A 1 41 ? -21.306 -2.117 -17.199 1.00 0.00 41 LEU A CA 9
ATOM 5520 C C . LEU A 1 41 ? -20.335 -3.298 -17.144 1.00 0.00 41 LEU A C 9
ATOM 5521 O O . LEU A 1 41 ? -19.133 -3.128 -17.232 1.00 0.00 41 LEU A O 9
ATOM 5537 N N . GLY A 1 42 ? -20.848 -4.493 -16.999 1.00 0.00 42 GLY A N 9
ATOM 5538 C CA . GLY A 1 42 ? -19.963 -5.693 -16.938 1.00 0.00 42 GLY A CA 9
ATOM 5539 C C . GLY A 1 42 ? -19.716 -6.075 -15.478 1.00 0.00 42 GLY A C 9
ATOM 5540 O O . GLY A 1 42 ? -20.287 -7.022 -14.971 1.00 0.00 42 GLY A O 9
ATOM 5544 N N . GLY A 1 43 ? -18.867 -5.344 -14.802 1.00 0.00 43 GLY A N 9
ATOM 5545 C CA . GLY A 1 43 ? -18.574 -5.656 -13.373 1.00 0.00 43 GLY A CA 9
ATOM 5546 C C . GLY A 1 43 ? -17.273 -6.455 -13.281 1.00 0.00 43 GLY A C 9
ATOM 5547 O O . GLY A 1 43 ? -17.177 -7.561 -13.781 1.00 0.00 43 GLY A O 9
ATOM 5551 N N . ILE A 1 44 ? -16.271 -5.902 -12.645 1.00 0.00 44 ILE A N 9
ATOM 5552 C CA . ILE A 1 44 ? -14.970 -6.619 -12.514 1.00 0.00 44 ILE A CA 9
ATOM 5553 C C . ILE A 1 44 ? -14.999 -7.490 -11.249 1.00 0.00 44 ILE A C 9
ATOM 5554 O O . ILE A 1 44 ? -14.161 -7.360 -10.376 1.00 0.00 44 ILE A O 9
ATOM 5570 N N . LEU A 1 45 ? -15.960 -8.372 -11.149 1.00 0.00 45 LEU A N 9
ATOM 5571 C CA . LEU A 1 45 ? -16.055 -9.253 -9.949 1.00 0.00 45 LEU A CA 9
ATOM 5572 C C . LEU A 1 45 ? -17.095 -10.347 -10.199 1.00 0.00 45 LEU A C 9
ATOM 5573 O O . LEU A 1 45 ? -17.034 -11.360 -9.523 1.00 0.00 45 LEU A O 9
ATOM 5590 N N . LEU A 1 1 ? 4.430 4.031 -13.104 1.00 0.00 1 LEU A N 10
ATOM 5591 C CA . LEU A 1 1 ? 4.383 3.731 -11.645 1.00 0.00 1 LEU A CA 10
ATOM 5592 C C . LEU A 1 1 ? 4.142 2.231 -11.445 1.00 0.00 1 LEU A C 10
ATOM 5593 O O . LEU A 1 1 ? 4.322 1.441 -12.352 1.00 0.00 1 LEU A O 10
ATOM 5611 N N . LEU A 1 2 ? 3.738 1.834 -10.263 1.00 0.00 2 LEU A N 10
ATOM 5612 C CA . LEU A 1 2 ? 3.486 0.388 -9.998 1.00 0.00 2 LEU A CA 10
ATOM 5613 C C . LEU A 1 2 ? 2.309 0.243 -9.030 1.00 0.00 2 LEU A C 10
ATOM 5614 O O . LEU A 1 2 ? 2.243 0.909 -8.015 1.00 0.00 2 LEU A O 10
ATOM 5630 N N . ALA A 1 3 ? 1.383 -0.629 -9.341 1.00 0.00 3 ALA A N 10
ATOM 5631 C CA . ALA A 1 3 ? 0.206 -0.832 -8.447 1.00 0.00 3 ALA A CA 10
ATOM 5632 C C . ALA A 1 3 ? 0.383 -2.140 -7.669 1.00 0.00 3 ALA A C 10
ATOM 5633 O O . ALA A 1 3 ? -0.525 -2.944 -7.568 1.00 0.00 3 ALA A O 10
ATOM 5640 N N . CYS A 1 4 ? 1.550 -2.352 -7.116 1.00 0.00 4 CYS A N 10
ATOM 5641 C CA . CYS A 1 4 ? 1.806 -3.599 -6.341 1.00 0.00 4 CYS A CA 10
ATOM 5642 C C . CYS A 1 4 ? 3.216 -3.534 -5.752 1.00 0.00 4 CYS A C 10
ATOM 5643 O O . CYS A 1 4 ? 4.190 -3.851 -6.408 1.00 0.00 4 CYS A O 10
ATOM 5650 N N . LEU A 1 5 ? 3.324 -3.117 -4.519 1.00 0.00 5 LEU A N 10
ATOM 5651 C CA . LEU A 1 5 ? 4.665 -3.013 -3.869 1.00 0.00 5 LEU A CA 10
ATOM 5652 C C . LEU A 1 5 ? 5.161 -4.407 -3.483 1.00 0.00 5 LEU A C 10
ATOM 5653 O O . LEU A 1 5 ? 6.351 -4.653 -3.422 1.00 0.00 5 LEU A O 10
ATOM 5669 N N . PHE A 1 6 ? 4.259 -5.317 -3.215 1.00 0.00 6 PHE A N 10
ATOM 5670 C CA . PHE A 1 6 ? 4.681 -6.697 -2.826 1.00 0.00 6 PHE A CA 10
ATOM 5671 C C . PHE A 1 6 ? 3.780 -7.732 -3.509 1.00 0.00 6 PHE A C 10
ATOM 5672 O O . PHE A 1 6 ? 4.153 -8.327 -4.501 1.00 0.00 6 PHE A O 10
ATOM 5689 N N . GLY A 1 7 ? 2.603 -7.952 -2.980 1.00 0.00 7 GLY A N 10
ATOM 5690 C CA . GLY A 1 7 ? 1.677 -8.950 -3.590 1.00 0.00 7 GLY A CA 10
ATOM 5691 C C . GLY A 1 7 ? 2.075 -10.359 -3.145 1.00 0.00 7 GLY A C 10
ATOM 5692 O O . GLY A 1 7 ? 1.834 -11.327 -3.843 1.00 0.00 7 GLY A O 10
ATOM 5696 N N . ASN A 1 8 ? 2.680 -10.483 -1.990 1.00 0.00 8 ASN A N 10
ATOM 5697 C CA . ASN A 1 8 ? 3.092 -11.831 -1.496 1.00 0.00 8 ASN A CA 10
ATOM 5698 C C . ASN A 1 8 ? 2.008 -12.422 -0.583 1.00 0.00 8 ASN A C 10
ATOM 5699 O O . ASN A 1 8 ? 2.211 -13.450 0.037 1.00 0.00 8 ASN A O 10
ATOM 5710 N N . GLY A 1 9 ? 0.858 -11.791 -0.497 1.00 0.00 9 GLY A N 10
ATOM 5711 C CA . GLY A 1 9 ? -0.233 -12.324 0.368 1.00 0.00 9 GLY A CA 10
ATOM 5712 C C . GLY A 1 9 ? -0.057 -11.867 1.824 1.00 0.00 9 GLY A C 10
ATOM 5713 O O . GLY A 1 9 ? -0.937 -12.066 2.641 1.00 0.00 9 GLY A O 10
ATOM 5717 N N . ARG A 1 10 ? 1.057 -11.258 2.159 1.00 0.00 10 ARG A N 10
ATOM 5718 C CA . ARG A 1 10 ? 1.268 -10.798 3.564 1.00 0.00 10 ARG A CA 10
ATOM 5719 C C . ARG A 1 10 ? 1.557 -9.298 3.568 1.00 0.00 10 ARG A C 10
ATOM 5720 O O . ARG A 1 10 ? 2.275 -8.792 2.726 1.00 0.00 10 ARG A O 10
ATOM 5741 N N . CYS A 1 11 ? 0.996 -8.586 4.508 1.00 0.00 11 CYS A N 10
ATOM 5742 C CA . CYS A 1 11 ? 1.226 -7.110 4.576 1.00 0.00 11 CYS A CA 10
ATOM 5743 C C . CYS A 1 11 ? 1.148 -6.616 6.018 1.00 0.00 11 CYS A C 10
ATOM 5744 O O . CYS A 1 11 ? 0.671 -7.300 6.902 1.00 0.00 11 CYS A O 10
ATOM 5751 N N . SER A 1 12 ? 1.593 -5.408 6.242 1.00 0.00 12 SER A N 10
ATOM 5752 C CA . SER A 1 12 ? 1.532 -4.814 7.609 1.00 0.00 12 SER A CA 10
ATOM 5753 C C . SER A 1 12 ? 0.445 -3.732 7.635 1.00 0.00 12 SER A C 10
ATOM 5754 O O . SER A 1 12 ? -0.117 -3.423 8.669 1.00 0.00 12 SER A O 10
ATOM 5762 N N . SER A 1 13 ? 0.145 -3.167 6.496 1.00 0.00 13 SER A N 10
ATOM 5763 C CA . SER A 1 13 ? -0.904 -2.114 6.408 1.00 0.00 13 SER A CA 10
ATOM 5764 C C . SER A 1 13 ? -1.546 -2.188 5.021 1.00 0.00 13 SER A C 10
ATOM 5765 O O . SER A 1 13 ? -1.181 -3.019 4.210 1.00 0.00 13 SER A O 10
ATOM 5773 N N . ASN A 1 14 ? -2.496 -1.335 4.740 1.00 0.00 14 ASN A N 10
ATOM 5774 C CA . ASN A 1 14 ? -3.161 -1.365 3.403 1.00 0.00 14 ASN A CA 10
ATOM 5775 C C . ASN A 1 14 ? -2.153 -0.995 2.311 1.00 0.00 14 ASN A C 10
ATOM 5776 O O . ASN A 1 14 ? -2.196 -1.518 1.212 1.00 0.00 14 ASN A O 10
ATOM 5787 N N . ARG A 1 15 ? -1.249 -0.093 2.603 1.00 0.00 15 ARG A N 10
ATOM 5788 C CA . ARG A 1 15 ? -0.238 0.321 1.582 1.00 0.00 15 ARG A CA 10
ATOM 5789 C C . ARG A 1 15 ? 0.739 -0.823 1.285 1.00 0.00 15 ARG A C 10
ATOM 5790 O O . ARG A 1 15 ? 1.504 -0.753 0.339 1.00 0.00 15 ARG A O 10
ATOM 5811 N N . ASP A 1 16 ? 0.722 -1.875 2.067 1.00 0.00 16 ASP A N 10
ATOM 5812 C CA . ASP A 1 16 ? 1.649 -3.016 1.809 1.00 0.00 16 ASP A CA 10
ATOM 5813 C C . ASP A 1 16 ? 0.982 -4.039 0.877 1.00 0.00 16 ASP A C 10
ATOM 5814 O O . ASP A 1 16 ? 1.431 -5.165 0.772 1.00 0.00 16 ASP A O 10
ATOM 5823 N N . CYS A 1 17 ? -0.086 -3.665 0.204 1.00 0.00 17 CYS A N 10
ATOM 5824 C CA . CYS A 1 17 ? -0.769 -4.629 -0.711 1.00 0.00 17 CYS A CA 10
ATOM 5825 C C . CYS A 1 17 ? -0.685 -4.127 -2.155 1.00 0.00 17 CYS A C 10
ATOM 5826 O O . CYS A 1 17 ? 0.020 -3.179 -2.447 1.00 0.00 17 CYS A O 10
ATOM 5833 N N . CYS A 1 18 ? -1.392 -4.761 -3.062 1.00 0.00 18 CYS A N 10
ATOM 5834 C CA . CYS A 1 18 ? -1.340 -4.325 -4.493 1.00 0.00 18 CYS A CA 10
ATOM 5835 C C . CYS A 1 18 ? -2.732 -3.878 -4.951 1.00 0.00 18 CYS A C 10
ATOM 5836 O O . CYS A 1 18 ? -3.670 -3.844 -4.178 1.00 0.00 18 CYS A O 10
ATOM 5843 N N . GLU A 1 19 ? -2.864 -3.528 -6.207 1.00 0.00 19 GLU A N 10
ATOM 5844 C CA . GLU A 1 19 ? -4.186 -3.071 -6.734 1.00 0.00 19 GLU A CA 10
ATOM 5845 C C . GLU A 1 19 ? -5.214 -4.200 -6.619 1.00 0.00 19 GLU A C 10
ATOM 5846 O O . GLU A 1 19 ? -6.315 -3.997 -6.146 1.00 0.00 19 GLU A O 10
ATOM 5858 N N . LEU A 1 20 ? -4.862 -5.388 -7.049 1.00 0.00 20 LEU A N 10
ATOM 5859 C CA . LEU A 1 20 ? -5.815 -6.540 -6.970 1.00 0.00 20 LEU A CA 10
ATOM 5860 C C . LEU A 1 20 ? -6.305 -6.722 -5.525 1.00 0.00 20 LEU A C 10
ATOM 5861 O O . LEU A 1 20 ? -7.363 -7.271 -5.285 1.00 0.00 20 LEU A O 10
ATOM 5877 N N . THR A 1 21 ? -5.540 -6.260 -4.569 1.00 0.00 21 THR A N 10
ATOM 5878 C CA . THR A 1 21 ? -5.944 -6.393 -3.140 1.00 0.00 21 THR A CA 10
ATOM 5879 C C . THR A 1 21 ? -5.730 -5.046 -2.441 1.00 0.00 21 THR A C 10
ATOM 5880 O O . THR A 1 21 ? -4.680 -4.808 -1.885 1.00 0.00 21 THR A O 10
ATOM 5891 N N . PRO A 1 22 ? -6.726 -4.189 -2.486 1.00 0.00 22 PRO A N 10
ATOM 5892 C CA . PRO A 1 22 ? -6.662 -2.834 -1.854 1.00 0.00 22 PRO A CA 10
ATOM 5893 C C . PRO A 1 22 ? -6.873 -2.895 -0.335 1.00 0.00 22 PRO A C 10
ATOM 5894 O O . PRO A 1 22 ? -6.956 -1.867 0.311 1.00 0.00 22 PRO A O 10
ATOM 5905 N N . VAL A 1 23 ? -6.959 -4.072 0.249 1.00 0.00 23 VAL A N 10
ATOM 5906 C CA . VAL A 1 23 ? -7.162 -4.143 1.730 1.00 0.00 23 VAL A CA 10
ATOM 5907 C C . VAL A 1 23 ? -6.083 -5.016 2.388 1.00 0.00 23 VAL A C 10
ATOM 5908 O O . VAL A 1 23 ? -5.622 -5.992 1.828 1.00 0.00 23 VAL A O 10
ATOM 5921 N N . CYS A 1 24 ? -5.694 -4.662 3.587 1.00 0.00 24 CYS A N 10
ATOM 5922 C CA . CYS A 1 24 ? -4.662 -5.446 4.325 1.00 0.00 24 CYS A CA 10
ATOM 5923 C C . CYS A 1 24 ? -5.258 -5.863 5.673 1.00 0.00 24 CYS A C 10
ATOM 5924 O O . CYS A 1 24 ? -5.248 -5.107 6.626 1.00 0.00 24 CYS A O 10
ATOM 5931 N N . LYS A 1 25 ? -5.783 -7.058 5.750 1.00 0.00 25 LYS A N 10
ATOM 5932 C CA . LYS A 1 25 ? -6.395 -7.533 7.027 1.00 0.00 25 LYS A CA 10
ATOM 5933 C C . LYS A 1 25 ? -5.813 -8.895 7.405 1.00 0.00 25 LYS A C 10
ATOM 5934 O O . LYS A 1 25 ? -5.432 -9.675 6.554 1.00 0.00 25 LYS A O 10
ATOM 5953 N N . ARG A 1 26 ? -5.744 -9.185 8.682 1.00 0.00 26 ARG A N 10
ATOM 5954 C CA . ARG A 1 26 ? -5.188 -10.494 9.140 1.00 0.00 26 ARG A CA 10
ATOM 5955 C C . ARG A 1 26 ? -3.737 -10.631 8.672 1.00 0.00 26 ARG A C 10
ATOM 5956 O O . ARG A 1 26 ? -3.262 -11.718 8.405 1.00 0.00 26 ARG A O 10
ATOM 5977 N N . GLY A 1 27 ? -3.032 -9.531 8.574 1.00 0.00 27 GLY A N 10
ATOM 5978 C CA . GLY A 1 27 ? -1.608 -9.582 8.127 1.00 0.00 27 GLY A CA 10
ATOM 5979 C C . GLY A 1 27 ? -1.532 -10.150 6.708 1.00 0.00 27 GLY A C 10
ATOM 5980 O O . GLY A 1 27 ? -0.554 -10.768 6.331 1.00 0.00 27 GLY A O 10
ATOM 5984 N N . SER A 1 28 ? -2.559 -9.946 5.921 1.00 0.00 28 SER A N 10
ATOM 5985 C CA . SER A 1 28 ? -2.556 -10.472 4.526 1.00 0.00 28 SER A CA 10
ATOM 5986 C C . SER A 1 28 ? -3.279 -9.489 3.609 1.00 0.00 28 SER A C 10
ATOM 5987 O O . SER A 1 28 ? -3.914 -8.559 4.064 1.00 0.00 28 SER A O 10
ATOM 5995 N N . CYS A 1 29 ? -3.185 -9.685 2.319 1.00 0.00 29 CYS A N 10
ATOM 5996 C CA . CYS A 1 29 ? -3.866 -8.757 1.366 1.00 0.00 29 CYS A CA 10
ATOM 5997 C C . CYS A 1 29 ? -5.055 -9.456 0.713 1.00 0.00 29 CYS A C 10
ATOM 5998 O O . CYS A 1 29 ? -4.971 -10.609 0.331 1.00 0.00 29 CYS A O 10
ATOM 6005 N N . VAL A 1 30 ? -6.154 -8.760 0.556 1.00 0.00 30 VAL A N 10
ATOM 6006 C CA . VAL A 1 30 ? -7.335 -9.372 -0.100 1.00 0.00 30 VAL A CA 10
ATOM 6007 C C . VAL A 1 30 ? -8.140 -8.277 -0.805 1.00 0.00 30 VAL A C 10
ATOM 6008 O O . VAL A 1 30 ? -7.716 -7.130 -0.894 1.00 0.00 30 VAL A O 10
ATOM 6021 N N . SER A 1 31 ? -9.296 -8.629 -1.299 1.00 0.00 31 SER A N 10
ATOM 6022 C CA . SER A 1 31 ? -10.151 -7.637 -2.002 1.00 0.00 31 SER A CA 10
ATOM 6023 C C . SER A 1 31 ? -10.956 -6.840 -0.978 1.00 0.00 31 SER A C 10
ATOM 6024 O O . SER A 1 31 ? -11.665 -7.397 -0.161 1.00 0.00 31 SER A O 10
ATOM 6032 N N . SER A 1 32 ? -10.843 -5.538 -1.017 1.00 0.00 32 SER A N 10
ATOM 6033 C CA . SER A 1 32 ? -11.591 -4.673 -0.047 1.00 0.00 32 SER A CA 10
ATOM 6034 C C . SER A 1 32 ? -13.086 -5.019 -0.067 1.00 0.00 32 SER A C 10
ATOM 6035 O O . SER A 1 32 ? -13.693 -5.231 0.966 1.00 0.00 32 SER A O 10
ATOM 6043 N N . GLY A 1 33 ? -13.679 -5.078 -1.233 1.00 0.00 33 GLY A N 10
ATOM 6044 C CA . GLY A 1 33 ? -15.132 -5.413 -1.323 1.00 0.00 33 GLY A CA 10
ATOM 6045 C C . GLY A 1 33 ? -15.954 -4.331 -0.602 1.00 0.00 33 GLY A C 10
ATOM 6046 O O . GLY A 1 33 ? -15.583 -3.174 -0.622 1.00 0.00 33 GLY A O 10
ATOM 6050 N N . PRO A 1 34 ? -17.052 -4.725 0.021 1.00 0.00 34 PRO A N 10
ATOM 6051 C CA . PRO A 1 34 ? -17.953 -3.789 0.766 1.00 0.00 34 PRO A CA 10
ATOM 6052 C C . PRO A 1 34 ? -17.425 -3.552 2.185 1.00 0.00 34 PRO A C 10
ATOM 6053 O O . PRO A 1 34 ? -16.290 -3.863 2.492 1.00 0.00 34 PRO A O 10
ATOM 6064 N N . GLY A 1 35 ? -18.242 -3.003 3.049 1.00 0.00 35 GLY A N 10
ATOM 6065 C CA . GLY A 1 35 ? -17.795 -2.740 4.449 1.00 0.00 35 GLY A CA 10
ATOM 6066 C C . GLY A 1 35 ? -18.257 -3.880 5.359 1.00 0.00 35 GLY A C 10
ATOM 6067 O O . GLY A 1 35 ? -17.764 -4.988 5.277 1.00 0.00 35 GLY A O 10
ATOM 6071 N N . LEU A 1 36 ? -19.199 -3.611 6.226 1.00 0.00 36 LEU A N 10
ATOM 6072 C CA . LEU A 1 36 ? -19.701 -4.672 7.148 1.00 0.00 36 LEU A CA 10
ATOM 6073 C C . LEU A 1 36 ? -20.793 -5.483 6.449 1.00 0.00 36 LEU A C 10
ATOM 6074 O O . LEU A 1 36 ? -21.419 -5.018 5.519 1.00 0.00 36 LEU A O 10
ATOM 6090 N N . VAL A 1 37 ? -21.022 -6.695 6.897 1.00 0.00 37 VAL A N 10
ATOM 6091 C CA . VAL A 1 37 ? -22.072 -7.567 6.278 1.00 0.00 37 VAL A CA 10
ATOM 6092 C C . VAL A 1 37 ? -21.653 -7.957 4.856 1.00 0.00 37 VAL A C 10
ATOM 6093 O O . VAL A 1 37 ? -21.324 -9.098 4.593 1.00 0.00 37 VAL A O 10
ATOM 6106 N N . GLY A 1 38 ? -21.663 -7.022 3.939 1.00 0.00 38 GLY A N 10
ATOM 6107 C CA . GLY A 1 38 ? -21.266 -7.337 2.534 1.00 0.00 38 GLY A CA 10
ATOM 6108 C C . GLY A 1 38 ? -22.318 -8.245 1.896 1.00 0.00 38 GLY A C 10
ATOM 6109 O O . GLY A 1 38 ? -23.492 -8.160 2.203 1.00 0.00 38 GLY A O 10
ATOM 6113 N N . GLY A 1 39 ? -21.903 -9.114 1.009 1.00 0.00 39 GLY A N 10
ATOM 6114 C CA . GLY A 1 39 ? -22.871 -10.034 0.343 1.00 0.00 39 GLY A CA 10
ATOM 6115 C C . GLY A 1 39 ? -22.329 -10.442 -1.027 1.00 0.00 39 GLY A C 10
ATOM 6116 O O . GLY A 1 39 ? -21.553 -9.727 -1.635 1.00 0.00 39 GLY A O 10
ATOM 6120 N N . ILE A 1 40 ? -22.733 -11.586 -1.517 1.00 0.00 40 ILE A N 10
ATOM 6121 C CA . ILE A 1 40 ? -22.246 -12.051 -2.849 1.00 0.00 40 ILE A CA 10
ATOM 6122 C C . ILE A 1 40 ? -23.357 -11.902 -3.894 1.00 0.00 40 ILE A C 10
ATOM 6123 O O . ILE A 1 40 ? -23.094 -11.805 -5.078 1.00 0.00 40 ILE A O 10
ATOM 6139 N N . LEU A 1 41 ? -24.589 -11.885 -3.463 1.00 0.00 41 LEU A N 10
ATOM 6140 C CA . LEU A 1 41 ? -25.724 -11.743 -4.422 1.00 0.00 41 LEU A CA 10
ATOM 6141 C C . LEU A 1 41 ? -26.788 -10.822 -3.821 1.00 0.00 41 LEU A C 10
ATOM 6142 O O . LEU A 1 41 ? -26.787 -10.552 -2.635 1.00 0.00 41 LEU A O 10
ATOM 6158 N N . GLY A 1 42 ? -27.694 -10.340 -4.633 1.00 0.00 42 GLY A N 10
ATOM 6159 C CA . GLY A 1 42 ? -28.763 -9.434 -4.119 1.00 0.00 42 GLY A CA 10
ATOM 6160 C C . GLY A 1 42 ? -29.933 -10.270 -3.595 1.00 0.00 42 GLY A C 10
ATOM 6161 O O . GLY A 1 42 ? -30.031 -10.540 -2.412 1.00 0.00 42 GLY A O 10
ATOM 6165 N N . GLY A 1 43 ? -30.817 -10.679 -4.467 1.00 0.00 43 GLY A N 10
ATOM 6166 C CA . GLY A 1 43 ? -31.986 -11.498 -4.030 1.00 0.00 43 GLY A CA 10
ATOM 6167 C C . GLY A 1 43 ? -32.737 -12.016 -5.259 1.00 0.00 43 GLY A C 10
ATOM 6168 O O . GLY A 1 43 ? -32.161 -12.640 -6.129 1.00 0.00 43 GLY A O 10
ATOM 6172 N N . ILE A 1 44 ? -34.018 -11.761 -5.331 1.00 0.00 44 ILE A N 10
ATOM 6173 C CA . ILE A 1 44 ? -34.816 -12.234 -6.500 1.00 0.00 44 ILE A CA 10
ATOM 6174 C C . ILE A 1 44 ? -35.642 -11.073 -7.059 1.00 0.00 44 ILE A C 10
ATOM 6175 O O . ILE A 1 44 ? -36.598 -10.632 -6.448 1.00 0.00 44 ILE A O 10
ATOM 6191 N N . LEU A 1 45 ? -35.279 -10.578 -8.214 1.00 0.00 45 LEU A N 10
ATOM 6192 C CA . LEU A 1 45 ? -36.037 -9.446 -8.822 1.00 0.00 45 LEU A CA 10
ATOM 6193 C C . LEU A 1 45 ? -36.783 -9.939 -10.064 1.00 0.00 45 LEU A C 10
ATOM 6194 O O . LEU A 1 45 ? -38.000 -9.859 -10.071 1.00 0.00 45 LEU A O 10
ATOM 6211 N N . LEU A 1 1 ? 3.261 -2.173 -14.576 1.00 0.00 1 LEU A N 11
ATOM 6212 C CA . LEU A 1 1 ? 2.905 -0.796 -14.134 1.00 0.00 1 LEU A CA 11
ATOM 6213 C C . LEU A 1 1 ? 3.150 -0.662 -12.631 1.00 0.00 1 LEU A C 11
ATOM 6214 O O . LEU A 1 1 ? 3.292 -1.645 -11.927 1.00 0.00 1 LEU A O 11
ATOM 6232 N N . LEU A 1 2 ? 3.203 0.549 -12.135 1.00 0.00 2 LEU A N 11
ATOM 6233 C CA . LEU A 1 2 ? 3.440 0.758 -10.676 1.00 0.00 2 LEU A CA 11
ATOM 6234 C C . LEU A 1 2 ? 2.113 0.646 -9.922 1.00 0.00 2 LEU A C 11
ATOM 6235 O O . LEU A 1 2 ? 1.333 1.579 -9.881 1.00 0.00 2 LEU A O 11
ATOM 6251 N N . ALA A 1 3 ? 1.856 -0.490 -9.326 1.00 0.00 3 ALA A N 11
ATOM 6252 C CA . ALA A 1 3 ? 0.581 -0.675 -8.571 1.00 0.00 3 ALA A CA 11
ATOM 6253 C C . ALA A 1 3 ? 0.636 -1.993 -7.795 1.00 0.00 3 ALA A C 11
ATOM 6254 O O . ALA A 1 3 ? -0.350 -2.697 -7.683 1.00 0.00 3 ALA A O 11
ATOM 6261 N N . CYS A 1 4 ? 1.781 -2.326 -7.258 1.00 0.00 4 CYS A N 11
ATOM 6262 C CA . CYS A 1 4 ? 1.916 -3.594 -6.484 1.00 0.00 4 CYS A CA 11
ATOM 6263 C C . CYS A 1 4 ? 3.342 -3.688 -5.935 1.00 0.00 4 CYS A C 11
ATOM 6264 O O . CYS A 1 4 ? 4.257 -4.100 -6.622 1.00 0.00 4 CYS A O 11
ATOM 6271 N N . LEU A 1 5 ? 3.527 -3.305 -4.700 1.00 0.00 5 LEU A N 11
ATOM 6272 C CA . LEU A 1 5 ? 4.887 -3.366 -4.087 1.00 0.00 5 LEU A CA 11
ATOM 6273 C C . LEU A 1 5 ? 5.310 -4.826 -3.946 1.00 0.00 5 LEU A C 11
ATOM 6274 O O . LEU A 1 5 ? 6.469 -5.165 -4.097 1.00 0.00 5 LEU A O 11
ATOM 6290 N N . PHE A 1 6 ? 4.373 -5.688 -3.657 1.00 0.00 6 PHE A N 11
ATOM 6291 C CA . PHE A 1 6 ? 4.702 -7.135 -3.501 1.00 0.00 6 PHE A CA 11
ATOM 6292 C C . PHE A 1 6 ? 3.503 -7.982 -3.929 1.00 0.00 6 PHE A C 11
ATOM 6293 O O . PHE A 1 6 ? 3.499 -8.574 -4.992 1.00 0.00 6 PHE A O 11
ATOM 6310 N N . GLY A 1 7 ? 2.490 -8.044 -3.106 1.00 0.00 7 GLY A N 11
ATOM 6311 C CA . GLY A 1 7 ? 1.284 -8.852 -3.450 1.00 0.00 7 GLY A CA 11
ATOM 6312 C C . GLY A 1 7 ? 1.530 -10.317 -3.090 1.00 0.00 7 GLY A C 11
ATOM 6313 O O . GLY A 1 7 ? 1.067 -11.216 -3.768 1.00 0.00 7 GLY A O 11
ATOM 6317 N N . ASN A 1 8 ? 2.256 -10.565 -2.028 1.00 0.00 8 ASN A N 11
ATOM 6318 C CA . ASN A 1 8 ? 2.533 -11.972 -1.617 1.00 0.00 8 ASN A CA 11
ATOM 6319 C C . ASN A 1 8 ? 1.515 -12.419 -0.559 1.00 0.00 8 ASN A C 11
ATOM 6320 O O . ASN A 1 8 ? 1.757 -13.350 0.186 1.00 0.00 8 ASN A O 11
ATOM 6331 N N . GLY A 1 9 ? 0.375 -11.773 -0.497 1.00 0.00 9 GLY A N 11
ATOM 6332 C CA . GLY A 1 9 ? -0.666 -12.164 0.496 1.00 0.00 9 GLY A CA 11
ATOM 6333 C C . GLY A 1 9 ? -0.249 -11.778 1.923 1.00 0.00 9 GLY A C 11
ATOM 6334 O O . GLY A 1 9 ? -0.922 -12.131 2.872 1.00 0.00 9 GLY A O 11
ATOM 6338 N N . ARG A 1 10 ? 0.839 -11.057 2.091 1.00 0.00 10 ARG A N 11
ATOM 6339 C CA . ARG A 1 10 ? 1.272 -10.660 3.467 1.00 0.00 10 ARG A CA 11
ATOM 6340 C C . ARG A 1 10 ? 1.544 -9.155 3.498 1.00 0.00 10 ARG A C 11
ATOM 6341 O O . ARG A 1 10 ? 2.191 -8.614 2.622 1.00 0.00 10 ARG A O 11
ATOM 6362 N N . CYS A 1 11 ? 1.045 -8.479 4.498 1.00 0.00 11 CYS A N 11
ATOM 6363 C CA . CYS A 1 11 ? 1.262 -7.001 4.593 1.00 0.00 11 CYS A CA 11
ATOM 6364 C C . CYS A 1 11 ? 1.256 -6.540 6.048 1.00 0.00 11 CYS A C 11
ATOM 6365 O O . CYS A 1 11 ? 0.841 -7.251 6.942 1.00 0.00 11 CYS A O 11
ATOM 6372 N N . SER A 1 12 ? 1.679 -5.325 6.269 1.00 0.00 12 SER A N 11
ATOM 6373 C CA . SER A 1 12 ? 1.674 -4.752 7.644 1.00 0.00 12 SER A CA 11
ATOM 6374 C C . SER A 1 12 ? 0.535 -3.730 7.738 1.00 0.00 12 SER A C 11
ATOM 6375 O O . SER A 1 12 ? -0.047 -3.519 8.784 1.00 0.00 12 SER A O 11
ATOM 6383 N N . SER A 1 13 ? 0.213 -3.111 6.633 1.00 0.00 13 SER A N 11
ATOM 6384 C CA . SER A 1 13 ? -0.889 -2.111 6.598 1.00 0.00 13 SER A CA 11
ATOM 6385 C C . SER A 1 13 ? -1.586 -2.210 5.238 1.00 0.00 13 SER A C 11
ATOM 6386 O O . SER A 1 13 ? -1.242 -3.046 4.422 1.00 0.00 13 SER A O 11
ATOM 6394 N N . ASN A 1 14 ? -2.558 -1.373 4.984 1.00 0.00 14 ASN A N 11
ATOM 6395 C CA . ASN A 1 14 ? -3.275 -1.427 3.674 1.00 0.00 14 ASN A CA 11
ATOM 6396 C C . ASN A 1 14 ? -2.327 -1.020 2.541 1.00 0.00 14 ASN A C 11
ATOM 6397 O O . ASN A 1 14 ? -2.373 -1.569 1.454 1.00 0.00 14 ASN A O 11
ATOM 6408 N N . ARG A 1 15 ? -1.473 -0.058 2.784 1.00 0.00 15 ARG A N 11
ATOM 6409 C CA . ARG A 1 15 ? -0.525 0.398 1.721 1.00 0.00 15 ARG A CA 11
ATOM 6410 C C . ARG A 1 15 ? 0.510 -0.688 1.400 1.00 0.00 15 ARG A C 11
ATOM 6411 O O . ARG A 1 15 ? 1.251 -0.570 0.441 1.00 0.00 15 ARG A O 11
ATOM 6432 N N . ASP A 1 16 ? 0.573 -1.741 2.180 1.00 0.00 16 ASP A N 11
ATOM 6433 C CA . ASP A 1 16 ? 1.565 -2.821 1.899 1.00 0.00 16 ASP A CA 11
ATOM 6434 C C . ASP A 1 16 ? 0.968 -3.859 0.937 1.00 0.00 16 ASP A C 11
ATOM 6435 O O . ASP A 1 16 ? 1.510 -4.938 0.782 1.00 0.00 16 ASP A O 11
ATOM 6444 N N . CYS A 1 17 ? -0.139 -3.556 0.289 1.00 0.00 17 CYS A N 11
ATOM 6445 C CA . CYS A 1 17 ? -0.746 -4.545 -0.653 1.00 0.00 17 CYS A CA 11
ATOM 6446 C C . CYS A 1 17 ? -0.690 -4.008 -2.087 1.00 0.00 17 CYS A C 11
ATOM 6447 O O . CYS A 1 17 ? -0.056 -3.005 -2.356 1.00 0.00 17 CYS A O 11
ATOM 6454 N N . CYS A 1 18 ? -1.341 -4.677 -3.011 1.00 0.00 18 CYS A N 11
ATOM 6455 C CA . CYS A 1 18 ? -1.317 -4.214 -4.433 1.00 0.00 18 CYS A CA 11
ATOM 6456 C C . CYS A 1 18 ? -2.713 -3.741 -4.852 1.00 0.00 18 CYS A C 11
ATOM 6457 O O . CYS A 1 18 ? -3.649 -3.771 -4.075 1.00 0.00 18 CYS A O 11
ATOM 6464 N N . GLU A 1 19 ? -2.852 -3.302 -6.078 1.00 0.00 19 GLU A N 11
ATOM 6465 C CA . GLU A 1 19 ? -4.177 -2.816 -6.568 1.00 0.00 19 GLU A CA 11
ATOM 6466 C C . GLU A 1 19 ? -5.205 -3.948 -6.501 1.00 0.00 19 GLU A C 11
ATOM 6467 O O . GLU A 1 19 ? -6.309 -3.765 -6.024 1.00 0.00 19 GLU A O 11
ATOM 6479 N N . LEU A 1 20 ? -4.852 -5.119 -6.976 1.00 0.00 20 LEU A N 11
ATOM 6480 C CA . LEU A 1 20 ? -5.807 -6.274 -6.943 1.00 0.00 20 LEU A CA 11
ATOM 6481 C C . LEU A 1 20 ? -6.280 -6.516 -5.504 1.00 0.00 20 LEU A C 11
ATOM 6482 O O . LEU A 1 20 ? -7.371 -7.001 -5.272 1.00 0.00 20 LEU A O 11
ATOM 6498 N N . THR A 1 21 ? -5.464 -6.169 -4.543 1.00 0.00 21 THR A N 11
ATOM 6499 C CA . THR A 1 21 ? -5.846 -6.358 -3.115 1.00 0.00 21 THR A CA 11
ATOM 6500 C C . THR A 1 21 ? -5.624 -5.035 -2.374 1.00 0.00 21 THR A C 11
ATOM 6501 O O . THR A 1 21 ? -4.567 -4.817 -1.821 1.00 0.00 21 THR A O 11
ATOM 6512 N N . PRO A 1 22 ? -6.616 -4.173 -2.386 1.00 0.00 22 PRO A N 11
ATOM 6513 C CA . PRO A 1 22 ? -6.541 -2.840 -1.717 1.00 0.00 22 PRO A CA 11
ATOM 6514 C C . PRO A 1 22 ? -6.808 -2.940 -0.212 1.00 0.00 22 PRO A C 11
ATOM 6515 O O . PRO A 1 22 ? -6.924 -1.927 0.456 1.00 0.00 22 PRO A O 11
ATOM 6526 N N . VAL A 1 23 ? -6.908 -4.133 0.339 1.00 0.00 23 VAL A N 11
ATOM 6527 C CA . VAL A 1 23 ? -7.165 -4.239 1.809 1.00 0.00 23 VAL A CA 11
ATOM 6528 C C . VAL A 1 23 ? -6.096 -5.109 2.485 1.00 0.00 23 VAL A C 11
ATOM 6529 O O . VAL A 1 23 ? -5.629 -6.089 1.936 1.00 0.00 23 VAL A O 11
ATOM 6542 N N . CYS A 1 24 ? -5.716 -4.744 3.683 1.00 0.00 24 CYS A N 11
ATOM 6543 C CA . CYS A 1 24 ? -4.689 -5.523 4.434 1.00 0.00 24 CYS A CA 11
ATOM 6544 C C . CYS A 1 24 ? -5.310 -5.976 5.758 1.00 0.00 24 CYS A C 11
ATOM 6545 O O . CYS A 1 24 ? -5.335 -5.242 6.727 1.00 0.00 24 CYS A O 11
ATOM 6552 N N . LYS A 1 25 ? -5.820 -7.179 5.796 1.00 0.00 25 LYS A N 11
ATOM 6553 C CA . LYS A 1 25 ? -6.457 -7.690 7.047 1.00 0.00 25 LYS A CA 11
ATOM 6554 C C . LYS A 1 25 ? -5.750 -8.964 7.515 1.00 0.00 25 LYS A C 11
ATOM 6555 O O . LYS A 1 25 ? -5.333 -9.780 6.718 1.00 0.00 25 LYS A O 11
ATOM 6574 N N . ARG A 1 26 ? -5.621 -9.133 8.807 1.00 0.00 26 ARG A N 11
ATOM 6575 C CA . ARG A 1 26 ? -4.949 -10.350 9.358 1.00 0.00 26 ARG A CA 11
ATOM 6576 C C . ARG A 1 26 ? -3.512 -10.438 8.833 1.00 0.00 26 ARG A C 11
ATOM 6577 O O . ARG A 1 26 ? -2.997 -11.513 8.590 1.00 0.00 26 ARG A O 11
ATOM 6598 N N . GLY A 1 27 ? -2.864 -9.313 8.665 1.00 0.00 27 GLY A N 11
ATOM 6599 C CA . GLY A 1 27 ? -1.457 -9.317 8.163 1.00 0.00 27 GLY A CA 11
ATOM 6600 C C . GLY A 1 27 ? -1.402 -9.952 6.772 1.00 0.00 27 GLY A C 11
ATOM 6601 O O . GLY A 1 27 ? -0.408 -10.542 6.392 1.00 0.00 27 GLY A O 11
ATOM 6605 N N . SER A 1 28 ? -2.460 -9.831 6.012 1.00 0.00 28 SER A N 11
ATOM 6606 C CA . SER A 1 28 ? -2.475 -10.424 4.643 1.00 0.00 28 SER A CA 11
ATOM 6607 C C . SER A 1 28 ? -3.206 -9.477 3.690 1.00 0.00 28 SER A C 11
ATOM 6608 O O . SER A 1 28 ? -3.867 -8.554 4.119 1.00 0.00 28 SER A O 11
ATOM 6616 N N . CYS A 1 29 ? -3.087 -9.691 2.404 1.00 0.00 29 CYS A N 11
ATOM 6617 C CA . CYS A 1 29 ? -3.774 -8.786 1.433 1.00 0.00 29 CYS A CA 11
ATOM 6618 C C . CYS A 1 29 ? -4.931 -9.512 0.755 1.00 0.00 29 CYS A C 11
ATOM 6619 O O . CYS A 1 29 ? -4.817 -10.667 0.387 1.00 0.00 29 CYS A O 11
ATOM 6626 N N . VAL A 1 30 ? -6.032 -8.832 0.555 1.00 0.00 30 VAL A N 11
ATOM 6627 C CA . VAL A 1 30 ? -7.180 -9.463 -0.136 1.00 0.00 30 VAL A CA 11
ATOM 6628 C C . VAL A 1 30 ? -7.963 -8.377 -0.876 1.00 0.00 30 VAL A C 11
ATOM 6629 O O . VAL A 1 30 ? -7.613 -7.202 -0.840 1.00 0.00 30 VAL A O 11
ATOM 6642 N N . SER A 1 31 ? -9.008 -8.767 -1.549 1.00 0.00 31 SER A N 11
ATOM 6643 C CA . SER A 1 31 ? -9.823 -7.782 -2.309 1.00 0.00 31 SER A CA 11
ATOM 6644 C C . SER A 1 31 ? -10.934 -7.231 -1.416 1.00 0.00 31 SER A C 11
ATOM 6645 O O . SER A 1 31 ? -11.811 -7.953 -0.981 1.00 0.00 31 SER A O 11
ATOM 6653 N N . SER A 1 32 ? -10.899 -5.952 -1.147 1.00 0.00 32 SER A N 11
ATOM 6654 C CA . SER A 1 32 ? -11.950 -5.331 -0.286 1.00 0.00 32 SER A CA 11
ATOM 6655 C C . SER A 1 32 ? -13.321 -5.505 -0.946 1.00 0.00 32 SER A C 11
ATOM 6656 O O . SER A 1 32 ? -14.329 -5.630 -0.277 1.00 0.00 32 SER A O 11
ATOM 6664 N N . GLY A 1 33 ? -13.360 -5.515 -2.255 1.00 0.00 33 GLY A N 11
ATOM 6665 C CA . GLY A 1 33 ? -14.658 -5.684 -2.971 1.00 0.00 33 GLY A CA 11
ATOM 6666 C C . GLY A 1 33 ? -14.573 -6.899 -3.908 1.00 0.00 33 GLY A C 11
ATOM 6667 O O . GLY A 1 33 ? -13.492 -7.380 -4.182 1.00 0.00 33 GLY A O 11
ATOM 6671 N N . PRO A 1 34 ? -15.714 -7.370 -4.376 1.00 0.00 34 PRO A N 11
ATOM 6672 C CA . PRO A 1 34 ? -15.805 -8.547 -5.296 1.00 0.00 34 PRO A CA 11
ATOM 6673 C C . PRO A 1 34 ? -15.642 -8.104 -6.754 1.00 0.00 34 PRO A C 11
ATOM 6674 O O . PRO A 1 34 ? -15.706 -6.929 -7.064 1.00 0.00 34 PRO A O 11
ATOM 6685 N N . GLY A 1 35 ? -15.431 -9.038 -7.646 1.00 0.00 35 GLY A N 11
ATOM 6686 C CA . GLY A 1 35 ? -15.262 -8.683 -9.086 1.00 0.00 35 GLY A CA 11
ATOM 6687 C C . GLY A 1 35 ? -15.318 -9.952 -9.938 1.00 0.00 35 GLY A C 11
ATOM 6688 O O . GLY A 1 35 ? -16.254 -10.165 -10.687 1.00 0.00 35 GLY A O 11
ATOM 6692 N N . LEU A 1 36 ? -14.323 -10.796 -9.828 1.00 0.00 36 LEU A N 11
ATOM 6693 C CA . LEU A 1 36 ? -14.309 -12.055 -10.628 1.00 0.00 36 LEU A CA 11
ATOM 6694 C C . LEU A 1 36 ? -14.719 -13.231 -9.738 1.00 0.00 36 LEU A C 11
ATOM 6695 O O . LEU A 1 36 ? -13.884 -13.953 -9.225 1.00 0.00 36 LEU A O 11
ATOM 6711 N N . VAL A 1 37 ? -16.000 -13.424 -9.550 1.00 0.00 37 VAL A N 11
ATOM 6712 C CA . VAL A 1 37 ? -16.475 -14.551 -8.694 1.00 0.00 37 VAL A CA 11
ATOM 6713 C C . VAL A 1 37 ? -17.178 -15.594 -9.563 1.00 0.00 37 VAL A C 11
ATOM 6714 O O . VAL A 1 37 ? -17.196 -15.491 -10.776 1.00 0.00 37 VAL A O 11
ATOM 6727 N N . GLY A 1 38 ? -17.758 -16.594 -8.951 1.00 0.00 38 GLY A N 11
ATOM 6728 C CA . GLY A 1 38 ? -18.465 -17.650 -9.732 1.00 0.00 38 GLY A CA 11
ATOM 6729 C C . GLY A 1 38 ? -19.904 -17.207 -10.006 1.00 0.00 38 GLY A C 11
ATOM 6730 O O . GLY A 1 38 ? -20.847 -17.795 -9.510 1.00 0.00 38 GLY A O 11
ATOM 6734 N N . GLY A 1 39 ? -20.075 -16.175 -10.790 1.00 0.00 39 GLY A N 11
ATOM 6735 C CA . GLY A 1 39 ? -21.450 -15.684 -11.103 1.00 0.00 39 GLY A CA 11
ATOM 6736 C C . GLY A 1 39 ? -22.055 -16.534 -12.220 1.00 0.00 39 GLY A C 11
ATOM 6737 O O . GLY A 1 39 ? -21.546 -16.574 -13.325 1.00 0.00 39 GLY A O 11
ATOM 6741 N N . ILE A 1 40 ? -23.138 -17.214 -11.939 1.00 0.00 40 ILE A N 11
ATOM 6742 C CA . ILE A 1 40 ? -23.786 -18.065 -12.980 1.00 0.00 40 ILE A CA 11
ATOM 6743 C C . ILE A 1 40 ? -24.764 -17.226 -13.806 1.00 0.00 40 ILE A C 11
ATOM 6744 O O . ILE A 1 40 ? -25.070 -17.553 -14.937 1.00 0.00 40 ILE A O 11
ATOM 6760 N N . LEU A 1 41 ? -25.254 -16.151 -13.250 1.00 0.00 41 LEU A N 11
ATOM 6761 C CA . LEU A 1 41 ? -26.213 -15.283 -13.994 1.00 0.00 41 LEU A CA 11
ATOM 6762 C C . LEU A 1 41 ? -25.926 -13.814 -13.676 1.00 0.00 41 LEU A C 11
ATOM 6763 O O . LEU A 1 41 ? -25.515 -13.477 -12.581 1.00 0.00 41 LEU A O 11
ATOM 6779 N N . GLY A 1 42 ? -26.141 -12.940 -14.627 1.00 0.00 42 GLY A N 11
ATOM 6780 C CA . GLY A 1 42 ? -25.883 -11.489 -14.391 1.00 0.00 42 GLY A CA 11
ATOM 6781 C C . GLY A 1 42 ? -26.672 -10.658 -15.405 1.00 0.00 42 GLY A C 11
ATOM 6782 O O . GLY A 1 42 ? -26.151 -10.256 -16.428 1.00 0.00 42 GLY A O 11
ATOM 6786 N N . GLY A 1 43 ? -27.925 -10.402 -15.127 1.00 0.00 43 GLY A N 11
ATOM 6787 C CA . GLY A 1 43 ? -28.758 -9.600 -16.070 1.00 0.00 43 GLY A CA 11
ATOM 6788 C C . GLY A 1 43 ? -28.752 -8.132 -15.638 1.00 0.00 43 GLY A C 11
ATOM 6789 O O . GLY A 1 43 ? -27.711 -7.559 -15.375 1.00 0.00 43 GLY A O 11
ATOM 6793 N N . ILE A 1 44 ? -29.908 -7.524 -15.563 1.00 0.00 44 ILE A N 11
ATOM 6794 C CA . ILE A 1 44 ? -29.983 -6.092 -15.149 1.00 0.00 44 ILE A CA 11
ATOM 6795 C C . ILE A 1 44 ? -30.084 -6.012 -13.623 1.00 0.00 44 ILE A C 11
ATOM 6796 O O . ILE A 1 44 ? -30.548 -6.931 -12.975 1.00 0.00 44 ILE A O 11
ATOM 6812 N N . LEU A 1 45 ? -29.651 -4.918 -13.049 1.00 0.00 45 LEU A N 11
ATOM 6813 C CA . LEU A 1 45 ? -29.717 -4.767 -11.566 1.00 0.00 45 LEU A CA 11
ATOM 6814 C C . LEU A 1 45 ? -29.715 -3.280 -11.205 1.00 0.00 45 LEU A C 11
ATOM 6815 O O . LEU A 1 45 ? -30.783 -2.754 -10.934 1.00 0.00 45 LEU A O 11
ATOM 6832 N N . LEU A 1 1 ? 4.658 -0.807 -15.483 1.00 0.00 1 LEU A N 12
ATOM 6833 C CA . LEU A 1 1 ? 3.596 -1.202 -14.515 1.00 0.00 1 LEU A CA 12
ATOM 6834 C C . LEU A 1 1 ? 3.873 -0.543 -13.161 1.00 0.00 1 LEU A C 12
ATOM 6835 O O . LEU A 1 1 ? 5.009 -0.289 -12.807 1.00 0.00 1 LEU A O 12
ATOM 6853 N N . LEU A 1 2 ? 2.841 -0.266 -12.406 1.00 0.00 2 LEU A N 12
ATOM 6854 C CA . LEU A 1 2 ? 3.032 0.375 -11.072 1.00 0.00 2 LEU A CA 12
ATOM 6855 C C . LEU A 1 2 ? 1.745 0.248 -10.256 1.00 0.00 2 LEU A C 12
ATOM 6856 O O . LEU A 1 2 ? 0.910 1.134 -10.257 1.00 0.00 2 LEU A O 12
ATOM 6872 N N . ALA A 1 3 ? 1.579 -0.848 -9.561 1.00 0.00 3 ALA A N 12
ATOM 6873 C CA . ALA A 1 3 ? 0.348 -1.044 -8.741 1.00 0.00 3 ALA A CA 12
ATOM 6874 C C . ALA A 1 3 ? 0.501 -2.301 -7.881 1.00 0.00 3 ALA A C 12
ATOM 6875 O O . ALA A 1 3 ? -0.434 -3.058 -7.704 1.00 0.00 3 ALA A O 12
ATOM 6882 N N . CYS A 1 4 ? 1.674 -2.522 -7.345 1.00 0.00 4 CYS A N 12
ATOM 6883 C CA . CYS A 1 4 ? 1.905 -3.723 -6.492 1.00 0.00 4 CYS A CA 12
ATOM 6884 C C . CYS A 1 4 ? 3.339 -3.685 -5.963 1.00 0.00 4 CYS A C 12
ATOM 6885 O O . CYS A 1 4 ? 4.271 -4.085 -6.635 1.00 0.00 4 CYS A O 12
ATOM 6892 N N . LEU A 1 5 ? 3.517 -3.204 -4.762 1.00 0.00 5 LEU A N 12
ATOM 6893 C CA . LEU A 1 5 ? 4.885 -3.129 -4.171 1.00 0.00 5 LEU A CA 12
ATOM 6894 C C . LEU A 1 5 ? 5.395 -4.541 -3.885 1.00 0.00 5 LEU A C 12
ATOM 6895 O O . LEU A 1 5 ? 6.574 -4.819 -3.990 1.00 0.00 5 LEU A O 12
ATOM 6911 N N . PHE A 1 6 ? 4.509 -5.432 -3.524 1.00 0.00 6 PHE A N 12
ATOM 6912 C CA . PHE A 1 6 ? 4.930 -6.834 -3.227 1.00 0.00 6 PHE A CA 12
ATOM 6913 C C . PHE A 1 6 ? 3.913 -7.816 -3.817 1.00 0.00 6 PHE A C 12
ATOM 6914 O O . PHE A 1 6 ? 4.134 -8.391 -4.865 1.00 0.00 6 PHE A O 12
ATOM 6931 N N . GLY A 1 7 ? 2.804 -8.010 -3.152 1.00 0.00 7 GLY A N 12
ATOM 6932 C CA . GLY A 1 7 ? 1.768 -8.954 -3.666 1.00 0.00 7 GLY A CA 12
ATOM 6933 C C . GLY A 1 7 ? 2.076 -10.373 -3.183 1.00 0.00 7 GLY A C 12
ATOM 6934 O O . GLY A 1 7 ? 1.738 -11.342 -3.836 1.00 0.00 7 GLY A O 12
ATOM 6938 N N . ASN A 1 8 ? 2.712 -10.500 -2.045 1.00 0.00 8 ASN A N 12
ATOM 6939 C CA . ASN A 1 8 ? 3.040 -11.857 -1.515 1.00 0.00 8 ASN A CA 12
ATOM 6940 C C . ASN A 1 8 ? 1.912 -12.358 -0.602 1.00 0.00 8 ASN A C 12
ATOM 6941 O O . ASN A 1 8 ? 2.068 -13.345 0.094 1.00 0.00 8 ASN A O 12
ATOM 6952 N N . GLY A 1 9 ? 0.777 -11.697 -0.597 1.00 0.00 9 GLY A N 12
ATOM 6953 C CA . GLY A 1 9 ? -0.353 -12.141 0.266 1.00 0.00 9 GLY A CA 12
ATOM 6954 C C . GLY A 1 9 ? -0.112 -11.752 1.734 1.00 0.00 9 GLY A C 12
ATOM 6955 O O . GLY A 1 9 ? -0.922 -12.049 2.590 1.00 0.00 9 GLY A O 12
ATOM 6959 N N . ARG A 1 10 ? 0.984 -11.087 2.037 1.00 0.00 10 ARG A N 12
ATOM 6960 C CA . ARG A 1 10 ? 1.255 -10.687 3.450 1.00 0.00 10 ARG A CA 12
ATOM 6961 C C . ARG A 1 10 ? 1.518 -9.183 3.504 1.00 0.00 10 ARG A C 12
ATOM 6962 O O . ARG A 1 10 ? 2.219 -8.637 2.674 1.00 0.00 10 ARG A O 12
ATOM 6983 N N . CYS A 1 11 ? 0.955 -8.515 4.473 1.00 0.00 11 CYS A N 12
ATOM 6984 C CA . CYS A 1 11 ? 1.160 -7.038 4.587 1.00 0.00 11 CYS A CA 12
ATOM 6985 C C . CYS A 1 11 ? 1.078 -6.590 6.045 1.00 0.00 11 CYS A C 12
ATOM 6986 O O . CYS A 1 11 ? 0.604 -7.306 6.906 1.00 0.00 11 CYS A O 12
ATOM 6993 N N . SER A 1 12 ? 1.510 -5.386 6.306 1.00 0.00 12 SER A N 12
ATOM 6994 C CA . SER A 1 12 ? 1.440 -4.834 7.691 1.00 0.00 12 SER A CA 12
ATOM 6995 C C . SER A 1 12 ? 0.333 -3.772 7.748 1.00 0.00 12 SER A C 12
ATOM 6996 O O . SER A 1 12 ? -0.235 -3.502 8.788 1.00 0.00 12 SER A O 12
ATOM 7004 N N . SER A 1 13 ? 0.022 -3.183 6.623 1.00 0.00 13 SER A N 12
ATOM 7005 C CA . SER A 1 13 ? -1.046 -2.149 6.560 1.00 0.00 13 SER A CA 12
ATOM 7006 C C . SER A 1 13 ? -1.684 -2.199 5.170 1.00 0.00 13 SER A C 12
ATOM 7007 O O . SER A 1 13 ? -1.285 -2.985 4.330 1.00 0.00 13 SER A O 12
ATOM 7015 N N . ASN A 1 14 ? -2.669 -1.377 4.919 1.00 0.00 14 ASN A N 12
ATOM 7016 C CA . ASN A 1 14 ? -3.335 -1.386 3.582 1.00 0.00 14 ASN A CA 12
ATOM 7017 C C . ASN A 1 14 ? -2.334 -0.984 2.493 1.00 0.00 14 ASN A C 12
ATOM 7018 O O . ASN A 1 14 ? -2.357 -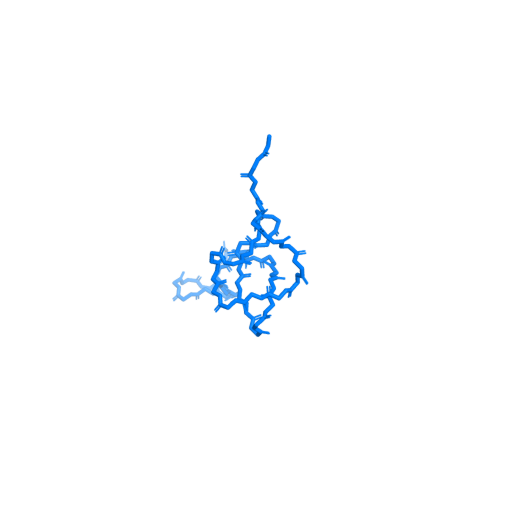1.508 1.394 1.00 0.00 14 ASN A O 12
ATOM 7029 N N . ARG A 1 15 ? -1.463 -0.053 2.788 1.00 0.00 15 ARG A N 12
ATOM 7030 C CA . ARG A 1 15 ? -0.464 0.399 1.770 1.00 0.00 15 ARG A CA 12
ATOM 7031 C C . ARG A 1 15 ? 0.550 -0.710 1.461 1.00 0.00 15 ARG A C 12
ATOM 7032 O O . ARG A 1 15 ? 1.316 -0.599 0.521 1.00 0.00 15 ARG A O 12
ATOM 7053 N N . ASP A 1 16 ? 0.565 -1.773 2.226 1.00 0.00 16 ASP A N 12
ATOM 7054 C CA . ASP A 1 16 ? 1.532 -2.876 1.953 1.00 0.00 16 ASP A CA 12
ATOM 7055 C C . ASP A 1 16 ? 0.907 -3.907 1.001 1.00 0.00 16 ASP A C 12
ATOM 7056 O O . ASP A 1 16 ? 1.400 -5.012 0.877 1.00 0.00 16 ASP A O 12
ATOM 7065 N N . CYS A 1 17 ? -0.171 -3.563 0.330 1.00 0.00 17 CYS A N 12
ATOM 7066 C CA . CYS A 1 17 ? -0.811 -4.539 -0.605 1.00 0.00 17 CYS A CA 12
ATOM 7067 C C . CYS A 1 17 ? -0.697 -4.034 -2.046 1.00 0.00 17 CYS A C 12
ATOM 7068 O O . CYS A 1 17 ? -0.035 -3.050 -2.316 1.00 0.00 17 CYS A O 12
ATOM 7075 N N . CYS A 1 18 ? -1.334 -4.708 -2.975 1.00 0.00 18 CYS A N 12
ATOM 7076 C CA . CYS A 1 18 ? -1.261 -4.275 -4.403 1.00 0.00 18 CYS A CA 12
ATOM 7077 C C . CYS A 1 18 ? -2.643 -3.814 -4.873 1.00 0.00 18 CYS A C 12
ATOM 7078 O O . CYS A 1 18 ? -3.583 -3.757 -4.102 1.00 0.00 18 CYS A O 12
ATOM 7085 N N . GLU A 1 19 ? -2.769 -3.480 -6.133 1.00 0.00 19 GLU A N 12
ATOM 7086 C CA . GLU A 1 19 ? -4.083 -3.017 -6.667 1.00 0.00 19 GLU A CA 12
ATOM 7087 C C . GLU A 1 19 ? -5.105 -4.152 -6.584 1.00 0.00 19 GLU A C 12
ATOM 7088 O O . GLU A 1 19 ? -6.230 -3.956 -6.165 1.00 0.00 19 GLU A O 12
ATOM 7100 N N . LEU A 1 20 ? -4.720 -5.340 -6.981 1.00 0.00 20 LEU A N 12
ATOM 7101 C CA . LEU A 1 20 ? -5.664 -6.502 -6.928 1.00 0.00 20 LEU A CA 12
ATOM 7102 C C . LEU A 1 20 ? -6.164 -6.716 -5.491 1.00 0.00 20 LEU A C 12
ATOM 7103 O O . LEU A 1 20 ? -7.196 -7.321 -5.273 1.00 0.00 20 LEU A O 12
ATOM 7119 N N . THR A 1 21 ? -5.447 -6.214 -4.513 1.00 0.00 21 THR A N 12
ATOM 7120 C CA . THR A 1 21 ? -5.882 -6.371 -3.094 1.00 0.00 21 THR A CA 12
ATOM 7121 C C . THR A 1 21 ? -5.753 -5.015 -2.390 1.00 0.00 21 THR A C 12
ATOM 7122 O O . THR A 1 21 ? -4.727 -4.723 -1.816 1.00 0.00 21 THR A O 12
ATOM 7133 N N . PRO A 1 22 ? -6.791 -4.211 -2.455 1.00 0.00 22 PRO A N 12
ATOM 7134 C CA . PRO A 1 22 ? -6.809 -2.852 -1.827 1.00 0.00 22 PRO A CA 12
ATOM 7135 C C . PRO A 1 22 ? -7.009 -2.913 -0.307 1.00 0.00 22 PRO A C 12
ATOM 7136 O O . PRO A 1 22 ? -7.132 -1.883 0.333 1.00 0.00 22 PRO A O 12
ATOM 7147 N N . VAL A 1 23 ? -7.041 -4.088 0.287 1.00 0.00 23 VAL A N 12
ATOM 7148 C CA . VAL A 1 23 ? -7.232 -4.149 1.773 1.00 0.00 23 VAL A CA 12
ATOM 7149 C C . VAL A 1 23 ? -6.146 -5.015 2.432 1.00 0.00 23 VAL A C 12
ATOM 7150 O O . VAL A 1 23 ? -5.673 -5.982 1.866 1.00 0.00 23 VAL A O 12
ATOM 7163 N N . CYS A 1 24 ? -5.770 -4.670 3.636 1.00 0.00 24 CYS A N 12
ATOM 7164 C CA . CYS A 1 24 ? -4.735 -5.452 4.373 1.00 0.00 24 CYS A CA 12
ATOM 7165 C C . CYS A 1 24 ? -5.339 -5.902 5.707 1.00 0.00 24 CYS A C 12
ATOM 7166 O O . CYS A 1 24 ? -5.374 -5.153 6.665 1.00 0.00 24 CYS A O 12
ATOM 7173 N N . LYS A 1 25 ? -5.823 -7.114 5.765 1.00 0.00 25 LYS A N 12
ATOM 7174 C CA . LYS A 1 25 ? -6.440 -7.620 7.029 1.00 0.00 25 LYS A CA 12
ATOM 7175 C C . LYS A 1 25 ? -5.808 -8.957 7.421 1.00 0.00 25 LYS A C 12
ATOM 7176 O O . LYS A 1 25 ? -5.429 -9.746 6.578 1.00 0.00 25 LYS A O 12
ATOM 7195 N N . ARG A 1 26 ? -5.699 -9.214 8.702 1.00 0.00 26 ARG A N 12
ATOM 7196 C CA . ARG A 1 26 ? -5.098 -10.498 9.176 1.00 0.00 26 ARG A CA 12
ATOM 7197 C C . ARG A 1 26 ? -3.658 -10.618 8.669 1.00 0.00 26 ARG A C 12
ATOM 7198 O O . ARG A 1 26 ? -3.183 -11.700 8.379 1.00 0.00 26 ARG A O 12
ATOM 7219 N N . GLY A 1 27 ? -2.962 -9.514 8.565 1.00 0.00 27 GLY A N 12
ATOM 7220 C CA . GLY A 1 27 ? -1.548 -9.551 8.083 1.00 0.00 27 GLY A CA 12
ATOM 7221 C C . GLY A 1 27 ? -1.496 -10.133 6.668 1.00 0.00 27 GLY A C 12
ATOM 7222 O O . GLY A 1 27 ? -0.518 -10.741 6.275 1.00 0.00 27 GLY A O 12
ATOM 7226 N N . SER A 1 28 ? -2.543 -9.951 5.904 1.00 0.00 28 SER A N 12
ATOM 7227 C CA . SER A 1 28 ? -2.563 -10.490 4.514 1.00 0.00 28 SER A CA 12
ATOM 7228 C C . SER A 1 28 ? -3.295 -9.508 3.601 1.00 0.00 28 SER A C 12
ATOM 7229 O O . SER A 1 28 ? -3.934 -8.583 4.062 1.00 0.00 28 SER A O 12
ATOM 7237 N N . CYS A 1 29 ? -3.202 -9.696 2.310 1.00 0.00 29 CYS A N 12
ATOM 7238 C CA . CYS A 1 29 ? -3.892 -8.764 1.364 1.00 0.00 29 CYS A CA 12
ATOM 7239 C C . CYS A 1 29 ? -5.079 -9.468 0.707 1.00 0.00 29 CYS A C 12
ATOM 7240 O O . CYS A 1 29 ? -4.985 -10.613 0.306 1.00 0.00 29 CYS A O 12
ATOM 7247 N N . VAL A 1 30 ? -6.190 -8.783 0.576 1.00 0.00 30 VAL A N 12
ATOM 7248 C CA . VAL A 1 30 ? -7.374 -9.400 -0.077 1.00 0.00 30 VAL A CA 12
ATOM 7249 C C . VAL A 1 30 ? -8.204 -8.306 -0.756 1.00 0.00 30 VAL A C 12
ATOM 7250 O O . VAL A 1 30 ? -7.806 -7.148 -0.822 1.00 0.00 30 VAL A O 12
ATOM 7263 N N . SER A 1 31 ? -9.352 -8.672 -1.255 1.00 0.00 31 SER A N 12
ATOM 7264 C CA . SER A 1 31 ? -10.230 -7.684 -1.938 1.00 0.00 31 SER A CA 12
ATOM 7265 C C . SER A 1 31 ? -10.991 -6.864 -0.898 1.00 0.00 31 SER A C 12
ATOM 7266 O O . SER A 1 31 ? -11.800 -7.381 -0.153 1.00 0.00 31 SER A O 12
ATOM 7274 N N . SER A 1 32 ? -10.731 -5.582 -0.846 1.00 0.00 32 SER A N 12
ATOM 7275 C CA . SER A 1 32 ? -11.425 -4.698 0.143 1.00 0.00 32 SER A CA 12
ATOM 7276 C C . SER A 1 32 ? -12.946 -4.829 -0.007 1.00 0.00 32 SER A C 12
ATOM 7277 O O . SER A 1 32 ? -13.687 -4.643 0.939 1.00 0.00 32 SER A O 12
ATOM 7285 N N . GLY A 1 33 ? -13.411 -5.150 -1.188 1.00 0.00 33 GLY A N 12
ATOM 7286 C CA . GLY A 1 33 ? -14.880 -5.296 -1.404 1.00 0.00 33 GLY A CA 12
ATOM 7287 C C . GLY A 1 33 ? -15.252 -6.790 -1.380 1.00 0.00 33 GLY A C 12
ATOM 7288 O O . GLY A 1 33 ? -14.479 -7.611 -1.832 1.00 0.00 33 GLY A O 12
ATOM 7292 N N . PRO A 1 34 ? -16.422 -7.113 -0.859 1.00 0.00 34 PRO A N 12
ATOM 7293 C CA . PRO A 1 34 ? -16.919 -8.523 -0.769 1.00 0.00 34 PRO A CA 12
ATOM 7294 C C . PRO A 1 34 ? -17.605 -8.933 -2.075 1.00 0.00 34 PRO A C 12
ATOM 7295 O O . PRO A 1 34 ? -17.813 -8.121 -2.957 1.00 0.00 34 PRO A O 12
ATOM 7306 N N . GLY A 1 35 ? -17.960 -10.187 -2.199 1.00 0.00 35 GLY A N 12
ATOM 7307 C CA . GLY A 1 35 ? -18.637 -10.660 -3.442 1.00 0.00 35 GLY A CA 12
ATOM 7308 C C . GLY A 1 35 ? -20.125 -10.870 -3.163 1.00 0.00 35 GLY A C 12
ATOM 7309 O O . GLY A 1 35 ? -20.760 -11.728 -3.748 1.00 0.00 35 GLY A O 12
ATOM 7313 N N . LEU A 1 36 ? -20.684 -10.090 -2.272 1.00 0.00 36 LEU A N 12
ATOM 7314 C CA . LEU A 1 36 ? -22.133 -10.235 -1.944 1.00 0.00 36 LEU A CA 12
ATOM 7315 C C . LEU A 1 36 ? -22.747 -8.850 -1.730 1.00 0.00 36 LEU A C 12
ATOM 7316 O O . LEU A 1 36 ? -22.055 -7.894 -1.432 1.00 0.00 36 LEU A O 12
ATOM 7332 N N . VAL A 1 37 ? -24.043 -8.736 -1.881 1.00 0.00 37 VAL A N 12
ATOM 7333 C CA . VAL A 1 37 ? -24.713 -7.416 -1.688 1.00 0.00 37 VAL A CA 12
ATOM 7334 C C . VAL A 1 37 ? -25.011 -7.207 -0.201 1.00 0.00 37 VAL A C 12
ATOM 7335 O O . VAL A 1 37 ? -24.479 -6.311 0.426 1.00 0.00 37 VAL A O 12
ATOM 7348 N N . GLY A 1 38 ? -25.859 -8.030 0.364 1.00 0.00 38 GLY A N 12
ATOM 7349 C CA . GLY A 1 38 ? -26.199 -7.887 1.811 1.00 0.00 38 GLY A CA 12
ATOM 7350 C C . GLY A 1 38 ? -26.059 -9.242 2.506 1.00 0.00 38 GLY A C 12
ATOM 7351 O O . GLY A 1 38 ? -25.202 -10.036 2.166 1.00 0.00 38 GLY A O 12
ATOM 7355 N N . GLY A 1 39 ? -26.897 -9.510 3.475 1.00 0.00 39 GLY A N 12
ATOM 7356 C CA . GLY A 1 39 ? -26.822 -10.813 4.200 1.00 0.00 39 GLY A CA 12
ATOM 7357 C C . GLY A 1 39 ? -28.227 -11.401 4.342 1.00 0.00 39 GLY A C 12
ATOM 7358 O O . GLY A 1 39 ? -28.493 -12.505 3.905 1.00 0.00 39 GLY A O 12
ATOM 7362 N N . ILE A 1 40 ? -29.126 -10.670 4.950 1.00 0.00 40 ILE A N 12
ATOM 7363 C CA . ILE A 1 40 ? -30.518 -11.177 5.127 1.00 0.00 40 ILE A CA 12
ATOM 7364 C C . ILE A 1 40 ? -31.513 -10.121 4.634 1.00 0.00 40 ILE A C 12
ATOM 7365 O O . ILE A 1 40 ? -32.491 -9.816 5.293 1.00 0.00 40 ILE A O 12
ATOM 7381 N N . LEU A 1 41 ? -31.268 -9.562 3.476 1.00 0.00 41 LEU A N 12
ATOM 7382 C CA . LEU A 1 41 ? -32.192 -8.525 2.927 1.00 0.00 41 LEU A CA 12
ATOM 7383 C C . LEU A 1 41 ? -33.571 -9.143 2.691 1.00 0.00 41 LEU A C 12
ATOM 7384 O O . LEU A 1 41 ? -33.700 -10.166 2.045 1.00 0.00 41 LEU A O 12
ATOM 7400 N N . GLY A 1 42 ? -34.602 -8.526 3.210 1.00 0.00 42 GLY A N 12
ATOM 7401 C CA . GLY A 1 42 ? -35.980 -9.069 3.023 1.00 0.00 42 GLY A CA 12
ATOM 7402 C C . GLY A 1 42 ? -36.796 -8.840 4.297 1.00 0.00 42 GLY A C 12
ATOM 7403 O O . GLY A 1 42 ? -37.334 -9.766 4.874 1.00 0.00 42 GLY A O 12
ATOM 7407 N N . GLY A 1 43 ? -36.888 -7.610 4.738 1.00 0.00 43 GLY A N 12
ATOM 7408 C CA . GLY A 1 43 ? -37.666 -7.308 5.975 1.00 0.00 43 GLY A CA 12
ATOM 7409 C C . GLY A 1 43 ? -39.153 -7.203 5.634 1.00 0.00 43 GLY A C 12
ATOM 7410 O O . GLY A 1 43 ? -39.755 -8.144 5.151 1.00 0.00 43 GLY A O 12
ATOM 7414 N N . ILE A 1 44 ? -39.748 -6.064 5.883 1.00 0.00 44 ILE A N 12
ATOM 7415 C CA . ILE A 1 44 ? -41.198 -5.888 5.577 1.00 0.00 44 ILE A CA 12
ATOM 7416 C C . ILE A 1 44 ? -41.408 -5.927 4.062 1.00 0.00 44 ILE A C 12
ATOM 7417 O O . ILE A 1 44 ? -42.222 -6.679 3.561 1.00 0.00 44 ILE A O 12
ATOM 7433 N N . LEU A 1 45 ? -40.679 -5.122 3.332 1.00 0.00 45 LEU A N 12
ATOM 7434 C CA . LEU A 1 45 ? -40.830 -5.105 1.847 1.00 0.00 45 LEU A CA 12
ATOM 7435 C C . LEU A 1 45 ? -40.042 -6.268 1.241 1.00 0.00 45 LEU A C 12
ATOM 7436 O O . LEU A 1 45 ? -40.619 -7.005 0.459 1.00 0.00 45 LEU A O 12
ATOM 7453 N N . LEU A 1 1 ? 4.642 -0.366 -16.194 1.00 0.00 1 LEU A N 13
ATOM 7454 C CA . LEU A 1 1 ? 3.497 -0.853 -15.374 1.00 0.00 1 LEU A CA 13
ATOM 7455 C C . LEU A 1 1 ? 3.864 -0.780 -13.891 1.00 0.00 1 LEU A C 13
ATOM 7456 O O . LEU A 1 1 ? 4.951 -1.153 -13.493 1.00 0.00 1 LEU A O 13
ATOM 7474 N N . LEU A 1 2 ? 2.960 -0.303 -13.072 1.00 0.00 2 LEU A N 13
ATOM 7475 C CA . LEU A 1 2 ? 3.245 -0.201 -11.611 1.00 0.00 2 LEU A CA 13
ATOM 7476 C C . LEU A 1 2 ? 1.927 -0.207 -10.835 1.00 0.00 2 LEU A C 13
ATOM 7477 O O . LEU A 1 2 ? 1.085 0.651 -11.019 1.00 0.00 2 LEU A O 13
ATOM 7493 N N . ALA A 1 3 ? 1.740 -1.174 -9.971 1.00 0.00 3 ALA A N 13
ATOM 7494 C CA . ALA A 1 3 ? 0.477 -1.249 -9.180 1.00 0.00 3 ALA A CA 13
ATOM 7495 C C . ALA A 1 3 ? 0.546 -2.442 -8.222 1.00 0.00 3 ALA A C 13
ATOM 7496 O O . ALA A 1 3 ? -0.415 -3.168 -8.048 1.00 0.00 3 ALA A O 13
ATOM 7503 N N . CYS A 1 4 ? 1.680 -2.647 -7.598 1.00 0.00 4 CYS A N 13
ATOM 7504 C CA . CYS A 1 4 ? 1.830 -3.787 -6.648 1.00 0.00 4 CYS A CA 13
ATOM 7505 C C . CYS A 1 4 ? 3.233 -3.736 -6.036 1.00 0.00 4 CYS A C 13
ATOM 7506 O O . CYS A 1 4 ? 4.192 -4.202 -6.620 1.00 0.00 4 CYS A O 13
ATOM 7513 N N . LEU A 1 5 ? 3.350 -3.170 -4.864 1.00 0.00 5 LEU A N 13
ATOM 7514 C CA . LEU A 1 5 ? 4.683 -3.078 -4.197 1.00 0.00 5 LEU A CA 13
ATOM 7515 C C . LEU A 1 5 ? 5.209 -4.483 -3.913 1.00 0.00 5 LEU A C 13
ATOM 7516 O O . LEU A 1 5 ? 6.391 -4.749 -4.024 1.00 0.00 5 LEU A O 13
ATOM 7532 N N . PHE A 1 6 ? 4.334 -5.378 -3.544 1.00 0.00 6 PHE A N 13
ATOM 7533 C CA . PHE A 1 6 ? 4.767 -6.775 -3.243 1.00 0.00 6 PHE A CA 13
ATOM 7534 C C . PHE A 1 6 ? 3.732 -7.766 -3.787 1.00 0.00 6 PHE A C 13
ATOM 7535 O O . PHE A 1 6 ? 3.929 -8.374 -4.821 1.00 0.00 6 PHE A O 13
ATOM 7552 N N . GLY A 1 7 ? 2.633 -7.930 -3.095 1.00 0.00 7 GLY A N 13
ATOM 7553 C CA . GLY A 1 7 ? 1.580 -8.879 -3.564 1.00 0.00 7 GLY A CA 13
ATOM 7554 C C . GLY A 1 7 ? 1.926 -10.299 -3.113 1.00 0.00 7 GLY A C 13
ATOM 7555 O O . GLY A 1 7 ? 1.564 -11.266 -3.758 1.00 0.00 7 GLY A O 13
ATOM 7559 N N . ASN A 1 8 ? 2.621 -10.432 -2.011 1.00 0.00 8 ASN A N 13
ATOM 7560 C CA . ASN A 1 8 ? 2.990 -11.792 -1.515 1.00 0.00 8 ASN A CA 13
ATOM 7561 C C . ASN A 1 8 ? 1.903 -12.327 -0.569 1.00 0.00 8 ASN A C 13
ATOM 7562 O O . ASN A 1 8 ? 2.100 -13.323 0.103 1.00 0.00 8 ASN A O 13
ATOM 7573 N N . GLY A 1 9 ? 0.757 -11.685 -0.516 1.00 0.00 9 GLY A N 13
ATOM 7574 C CA . GLY A 1 9 ? -0.337 -12.167 0.374 1.00 0.00 9 GLY A CA 13
ATOM 7575 C C . GLY A 1 9 ? -0.081 -11.765 1.836 1.00 0.00 9 GLY A C 13
ATOM 7576 O O . GLY A 1 9 ? -0.883 -12.059 2.703 1.00 0.00 9 GLY A O 13
ATOM 7580 N N . ARG A 1 10 ? 1.016 -11.098 2.124 1.00 0.00 10 ARG A N 13
ATOM 7581 C CA . ARG A 1 10 ? 1.297 -10.689 3.534 1.00 0.00 10 ARG A CA 13
ATOM 7582 C C . ARG A 1 10 ? 1.559 -9.185 3.583 1.00 0.00 10 ARG A C 13
ATOM 7583 O O . ARG A 1 10 ? 2.252 -8.640 2.743 1.00 0.00 10 ARG A O 13
ATOM 7604 N N . CYS A 1 11 ? 1.005 -8.514 4.555 1.00 0.00 11 CYS A N 13
ATOM 7605 C CA . CYS A 1 11 ? 1.210 -7.035 4.662 1.00 0.00 11 CYS A CA 13
ATOM 7606 C C . CYS A 1 11 ? 1.143 -6.580 6.117 1.00 0.00 11 CYS A C 13
ATOM 7607 O O . CYS A 1 11 ? 0.676 -7.289 6.988 1.00 0.00 11 CYS A O 13
ATOM 7614 N N . SER A 1 12 ? 1.581 -5.376 6.367 1.00 0.00 12 SER A N 13
ATOM 7615 C CA . SER A 1 12 ? 1.527 -4.813 7.747 1.00 0.00 12 SER A CA 13
ATOM 7616 C C . SER A 1 12 ? 0.407 -3.768 7.808 1.00 0.00 12 SER A C 13
ATOM 7617 O O . SER A 1 12 ? -0.177 -3.523 8.846 1.00 0.00 12 SER A O 13
ATOM 7625 N N . SER A 1 13 ? 0.103 -3.165 6.689 1.00 0.00 13 SER A N 13
ATOM 7626 C CA . SER A 1 13 ? -0.978 -2.145 6.630 1.00 0.00 13 SER A CA 13
ATOM 7627 C C . SER A 1 13 ? -1.629 -2.215 5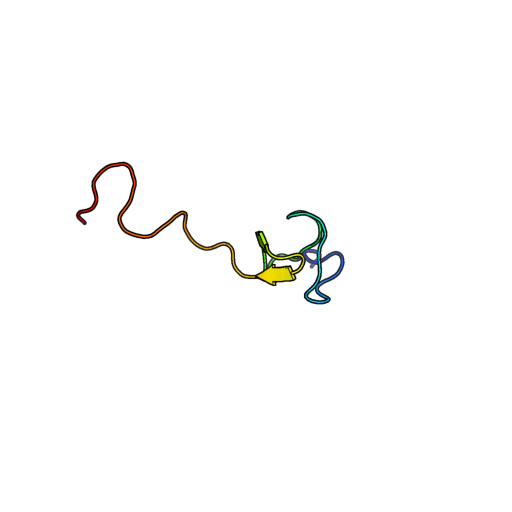.245 1.00 0.00 13 SER A C 13
ATOM 7628 O O . SER A 1 13 ? -1.256 -3.030 4.423 1.00 0.00 13 SER A O 13
ATOM 7636 N N . ASN A 1 14 ? -2.598 -1.376 4.981 1.00 0.00 14 ASN A N 13
ATOM 7637 C CA . ASN A 1 14 ? -3.273 -1.404 3.648 1.00 0.00 14 ASN A CA 13
ATOM 7638 C C . ASN A 1 14 ? -2.282 -0.995 2.553 1.00 0.00 14 ASN A C 13
ATOM 7639 O O . ASN A 1 14 ? -2.311 -1.516 1.453 1.00 0.00 14 ASN A O 13
ATOM 7650 N N . ARG A 1 15 ? -1.409 -0.063 2.846 1.00 0.00 15 ARG A N 13
ATOM 7651 C CA . ARG A 1 15 ? -0.418 0.393 1.823 1.00 0.00 15 ARG A CA 13
ATOM 7652 C C . ARG A 1 15 ? 0.593 -0.716 1.505 1.00 0.00 15 ARG A C 13
ATOM 7653 O O . ARG A 1 15 ? 1.355 -0.604 0.561 1.00 0.00 15 ARG A O 13
ATOM 7674 N N . ASP A 1 16 ? 0.613 -1.780 2.269 1.00 0.00 16 ASP A N 13
ATOM 7675 C CA . ASP A 1 16 ? 1.577 -2.885 1.990 1.00 0.00 16 ASP A CA 13
ATOM 7676 C C . ASP A 1 16 ? 0.951 -3.908 1.032 1.00 0.00 16 ASP A C 13
ATOM 7677 O O . ASP A 1 16 ? 1.442 -5.014 0.902 1.00 0.00 16 ASP A O 13
ATOM 7686 N N . CYS A 1 17 ? -0.127 -3.560 0.362 1.00 0.00 17 CYS A N 13
ATOM 7687 C CA . CYS A 1 17 ? -0.769 -4.530 -0.576 1.00 0.00 17 CYS A CA 13
ATOM 7688 C C . CYS A 1 17 ? -0.681 -4.006 -2.014 1.00 0.00 17 CYS A C 13
ATOM 7689 O O . CYS A 1 17 ? -0.007 -3.030 -2.284 1.00 0.00 17 CYS A O 13
ATOM 7696 N N . CYS A 1 18 ? -1.351 -4.656 -2.939 1.00 0.00 18 CYS A N 13
ATOM 7697 C CA . CYS A 1 18 ? -1.296 -4.203 -4.363 1.00 0.00 18 CYS A CA 13
ATOM 7698 C C . CYS A 1 18 ? -2.684 -3.741 -4.819 1.00 0.00 18 CYS A C 13
ATOM 7699 O O . CYS A 1 18 ? -3.630 -3.740 -4.055 1.00 0.00 18 CYS A O 13
ATOM 7706 N N . GLU A 1 19 ? -2.802 -3.339 -6.060 1.00 0.00 19 GLU A N 13
ATOM 7707 C CA . GLU A 1 19 ? -4.117 -2.863 -6.584 1.00 0.00 19 GLU A CA 13
ATOM 7708 C C . GLU A 1 19 ? -5.153 -3.987 -6.509 1.00 0.00 19 GLU A C 13
ATOM 7709 O O . GLU A 1 19 ? -6.248 -3.798 -6.015 1.00 0.00 19 GLU A O 13
ATOM 7721 N N . LEU A 1 20 ? -4.817 -5.158 -6.997 1.00 0.00 20 LEU A N 13
ATOM 7722 C CA . LEU A 1 20 ? -5.782 -6.304 -6.960 1.00 0.00 20 LEU A CA 13
ATOM 7723 C C . LEU A 1 20 ? -6.267 -6.539 -5.522 1.00 0.00 20 LEU A C 13
ATOM 7724 O O . LEU A 1 20 ? -7.335 -7.078 -5.299 1.00 0.00 20 LEU A O 13
ATOM 7740 N N . THR A 1 21 ? -5.490 -6.131 -4.552 1.00 0.00 21 THR A N 13
ATOM 7741 C CA . THR A 1 21 ? -5.890 -6.316 -3.128 1.00 0.00 21 THR A CA 13
ATOM 7742 C C . THR A 1 21 ? -5.684 -4.991 -2.383 1.00 0.00 21 THR A C 13
ATOM 7743 O O . THR A 1 21 ? -4.638 -4.768 -1.817 1.00 0.00 21 THR A O 13
ATOM 7754 N N . PRO A 1 22 ? -6.683 -4.136 -2.409 1.00 0.00 22 PRO A N 13
ATOM 7755 C CA . PRO A 1 22 ? -6.626 -2.799 -1.737 1.00 0.00 22 PRO A CA 13
ATOM 7756 C C . PRO A 1 22 ? -6.871 -2.901 -0.225 1.00 0.00 22 PRO A C 13
ATOM 7757 O O . PRO A 1 22 ? -6.989 -1.890 0.442 1.00 0.00 22 PRO A O 13
ATOM 7768 N N . VAL A 1 23 ? -6.946 -4.093 0.330 1.00 0.00 23 VAL A N 13
ATOM 7769 C CA . VAL A 1 23 ? -7.182 -4.200 1.804 1.00 0.00 23 VAL A CA 13
ATOM 7770 C C . VAL A 1 23 ? -6.103 -5.067 2.470 1.00 0.00 23 VAL A C 13
ATOM 7771 O O . VAL A 1 23 ? -5.621 -6.031 1.907 1.00 0.00 23 VAL A O 13
ATOM 7784 N N . CYS A 1 24 ? -5.736 -4.720 3.677 1.00 0.00 24 CYS A N 13
ATOM 7785 C CA . CYS A 1 24 ? -4.706 -5.500 4.423 1.00 0.00 24 CYS A CA 13
ATOM 7786 C C . CYS A 1 24 ? -5.329 -5.960 5.744 1.00 0.00 24 CYS A C 13
ATOM 7787 O O . CYS A 1 24 ? -5.354 -5.229 6.717 1.00 0.00 24 CYS A O 13
ATOM 7794 N N . LYS A 1 25 ? -5.839 -7.162 5.774 1.00 0.00 25 LYS A N 13
ATOM 7795 C CA . LYS A 1 25 ? -6.477 -7.680 7.022 1.00 0.00 25 LYS A CA 13
ATOM 7796 C C . LYS A 1 25 ? -5.850 -9.021 7.406 1.00 0.00 25 LYS A C 13
ATOM 7797 O O . LYS A 1 25 ? -5.429 -9.781 6.558 1.00 0.00 25 LYS A O 13
ATOM 7816 N N . ARG A 1 26 ? -5.790 -9.309 8.683 1.00 0.00 26 ARG A N 13
ATOM 7817 C CA . ARG A 1 26 ? -5.193 -10.598 9.150 1.00 0.00 26 ARG A CA 13
ATOM 7818 C C . ARG A 1 26 ? -3.735 -10.693 8.687 1.00 0.00 26 ARG A C 13
ATOM 7819 O O . ARG A 1 26 ? -3.233 -11.765 8.406 1.00 0.00 26 ARG A O 13
ATOM 7840 N N . GLY A 1 27 ? -3.055 -9.576 8.612 1.00 0.00 27 GLY A N 13
ATOM 7841 C CA . GLY A 1 27 ? -1.627 -9.586 8.173 1.00 0.00 27 GLY A CA 13
ATOM 7842 C C . GLY A 1 27 ? -1.522 -10.141 6.752 1.00 0.00 27 GLY A C 13
ATOM 7843 O O . GLY A 1 27 ? -0.520 -10.721 6.377 1.00 0.00 27 GLY A O 13
ATOM 7847 N N . SER A 1 28 ? -2.550 -9.968 5.959 1.00 0.00 28 SER A N 13
ATOM 7848 C CA . SER A 1 28 ? -2.517 -10.482 4.560 1.00 0.00 28 SER A CA 13
ATOM 7849 C C . SER A 1 28 ? -3.243 -9.502 3.641 1.00 0.00 28 SER A C 13
ATOM 7850 O O . SER A 1 28 ? -3.898 -8.587 4.097 1.00 0.00 28 SER A O 13
ATOM 7858 N N . CYS A 1 29 ? -3.128 -9.683 2.350 1.00 0.00 29 CYS A N 13
ATOM 7859 C CA . CYS A 1 29 ? -3.812 -8.752 1.400 1.00 0.00 29 CYS A CA 13
ATOM 7860 C C . CYS A 1 29 ? -4.979 -9.461 0.716 1.00 0.00 29 CYS A C 13
ATOM 7861 O O . CYS A 1 29 ? -4.870 -10.605 0.317 1.00 0.00 29 CYS A O 13
ATOM 7868 N N . VAL A 1 30 ? -6.085 -8.779 0.556 1.00 0.00 30 VAL A N 13
ATOM 7869 C CA . VAL A 1 30 ? -7.247 -9.396 -0.130 1.00 0.00 30 VAL A CA 13
ATOM 7870 C C . VAL A 1 30 ? -8.056 -8.298 -0.824 1.00 0.00 30 VAL A C 13
ATOM 7871 O O . VAL A 1 30 ? -7.659 -7.138 -0.856 1.00 0.00 30 VAL A O 13
ATOM 7884 N N . SER A 1 31 ? -9.181 -8.659 -1.377 1.00 0.00 31 SER A N 13
ATOM 7885 C CA . SER A 1 31 ? -10.031 -7.660 -2.079 1.00 0.00 31 SER A CA 13
ATOM 7886 C C . SER A 1 31 ? -10.938 -6.955 -1.073 1.00 0.00 31 SER A C 13
ATOM 7887 O O . SER A 1 31 ? -11.737 -7.577 -0.398 1.00 0.00 31 SER A O 13
ATOM 7895 N N . SER A 1 32 ? -10.815 -5.657 -0.971 1.00 0.00 32 SER A N 13
ATOM 7896 C CA . SER A 1 32 ? -11.662 -4.889 -0.012 1.00 0.00 32 SER A CA 13
ATOM 7897 C C . SER A 1 32 ? -13.136 -5.039 -0.395 1.00 0.00 32 SER A C 13
ATOM 7898 O O . SER A 1 32 ? -14.008 -5.040 0.454 1.00 0.00 32 SER A O 13
ATOM 7906 N N . GLY A 1 33 ? -13.417 -5.164 -1.667 1.00 0.00 33 GLY A N 13
ATOM 7907 C CA . GLY A 1 33 ? -14.833 -5.313 -2.115 1.00 0.00 33 GLY A CA 13
ATOM 7908 C C . GLY A 1 33 ? -15.564 -3.970 -1.960 1.00 0.00 33 GLY A C 13
ATOM 7909 O O . GLY A 1 33 ? -15.024 -3.049 -1.381 1.00 0.00 33 GLY A O 13
ATOM 7913 N N . PRO A 1 34 ? -16.774 -3.889 -2.479 1.00 0.00 34 PRO A N 13
ATOM 7914 C CA . PRO A 1 34 ? -17.618 -2.655 -2.415 1.00 0.00 34 PRO A CA 13
ATOM 7915 C C . PRO A 1 34 ? -18.410 -2.614 -1.105 1.00 0.00 34 PRO A C 13
ATOM 7916 O O . PRO A 1 34 ? -18.516 -3.603 -0.404 1.00 0.00 34 PRO A O 13
ATOM 7927 N N . GLY A 1 35 ? -18.965 -1.477 -0.774 1.00 0.00 35 GLY A N 13
ATOM 7928 C CA . GLY A 1 35 ? -19.753 -1.360 0.489 1.00 0.00 35 GLY A CA 13
ATOM 7929 C C . GLY A 1 35 ? -20.988 -0.491 0.242 1.00 0.00 35 GLY A C 13
ATOM 7930 O O . GLY A 1 35 ? -22.106 -0.969 0.260 1.00 0.00 35 GLY A O 13
ATOM 7934 N N . LEU A 1 36 ? -20.789 0.782 0.014 1.00 0.00 36 LEU A N 13
ATOM 7935 C CA . LEU A 1 36 ? -21.945 1.693 -0.236 1.00 0.00 36 LEU A CA 13
ATOM 7936 C C . LEU A 1 36 ? -21.570 2.706 -1.320 1.00 0.00 36 LEU A C 13
ATOM 7937 O O . LEU A 1 36 ? -20.697 3.533 -1.133 1.00 0.00 36 LEU A O 13
ATOM 7953 N N . VAL A 1 37 ? -22.224 2.644 -2.453 1.00 0.00 37 VAL A N 13
ATOM 7954 C CA . VAL A 1 37 ? -21.914 3.600 -3.558 1.00 0.00 37 VAL A CA 13
ATOM 7955 C C . VAL A 1 37 ? -22.203 5.031 -3.096 1.00 0.00 37 VAL A C 13
ATOM 7956 O O . VAL A 1 37 ? -22.699 5.252 -2.007 1.00 0.00 37 VAL A O 13
ATOM 7969 N N . GLY A 1 38 ? -21.895 6.001 -3.919 1.00 0.00 38 GLY A N 13
ATOM 7970 C CA . GLY A 1 38 ? -22.148 7.422 -3.538 1.00 0.00 38 GLY A CA 13
ATOM 7971 C C . GLY A 1 38 ? -20.817 8.169 -3.435 1.00 0.00 38 GLY A C 13
ATOM 7972 O O . GLY A 1 38 ? -20.244 8.570 -4.430 1.00 0.00 38 GLY A O 13
ATOM 7976 N N . GLY A 1 39 ? -20.324 8.357 -2.237 1.00 0.00 39 GLY A N 13
ATOM 7977 C CA . GLY A 1 39 ? -19.030 9.077 -2.058 1.00 0.00 39 GLY A CA 13
ATOM 7978 C C . GLY A 1 39 ? -18.487 8.815 -0.652 1.00 0.00 39 GLY A C 13
ATOM 7979 O O . GLY A 1 39 ? -19.238 8.648 0.290 1.00 0.00 39 GLY A O 13
ATOM 7983 N N . ILE A 1 40 ? -17.188 8.777 -0.509 1.00 0.00 40 ILE A N 13
ATOM 7984 C CA . ILE A 1 40 ? -16.581 8.526 0.832 1.00 0.00 40 ILE A CA 13
ATOM 7985 C C . ILE A 1 40 ? -16.130 9.853 1.461 1.00 0.00 40 ILE A C 13
ATOM 7986 O O . ILE A 1 40 ? -15.976 9.955 2.663 1.00 0.00 40 ILE A O 13
ATOM 8002 N N . LEU A 1 41 ? -15.915 10.861 0.656 1.00 0.00 41 LEU A N 13
ATOM 8003 C CA . LEU A 1 41 ? -15.470 12.179 1.197 1.00 0.00 41 LEU A CA 13
ATOM 8004 C C . LEU A 1 41 ? -16.687 12.986 1.651 1.00 0.00 41 LEU A C 13
ATOM 8005 O O . LEU A 1 41 ? -17.787 12.796 1.166 1.00 0.00 41 LEU A O 13
ATOM 8021 N N . GLY A 1 42 ? -16.496 13.888 2.582 1.00 0.00 42 GLY A N 13
ATOM 8022 C CA . GLY A 1 42 ? -17.634 14.717 3.078 1.00 0.00 42 GLY A CA 13
ATOM 8023 C C . GLY A 1 42 ? -17.388 16.186 2.729 1.00 0.00 42 GLY A C 13
ATOM 8024 O O . GLY A 1 42 ? -17.501 16.586 1.586 1.00 0.00 42 GLY A O 13
ATOM 8028 N N . GLY A 1 43 ? -17.054 16.989 3.708 1.00 0.00 43 GLY A N 13
ATOM 8029 C CA . GLY A 1 43 ? -16.798 18.436 3.441 1.00 0.00 43 GLY A CA 13
ATOM 8030 C C . GLY A 1 43 ? -15.878 19.010 4.520 1.00 0.00 43 GLY A C 13
ATOM 8031 O O . GLY A 1 43 ? -15.911 20.191 4.809 1.00 0.00 43 GLY A O 13
ATOM 8035 N N . ILE A 1 44 ? -15.054 18.185 5.114 1.00 0.00 44 ILE A N 13
ATOM 8036 C CA . ILE A 1 44 ? -14.126 18.676 6.174 1.00 0.00 44 ILE A CA 13
ATOM 8037 C C . ILE A 1 44 ? -12.768 17.987 6.020 1.00 0.00 44 ILE A C 13
ATOM 8038 O O . ILE A 1 44 ? -12.692 16.798 5.775 1.00 0.00 44 ILE A O 13
ATOM 8054 N N . LEU A 1 45 ? -11.698 18.728 6.163 1.00 0.00 45 LEU A N 13
ATOM 8055 C CA . LEU A 1 45 ? -10.340 18.125 6.026 1.00 0.00 45 LEU A CA 13
ATOM 8056 C C . LEU A 1 45 ? -9.703 17.986 7.410 1.00 0.00 45 LEU A C 13
ATOM 8057 O O . LEU A 1 45 ? -9.228 16.904 7.716 1.00 0.00 45 LEU A O 13
ATOM 8074 N N . LEU A 1 1 ? 1.737 0.942 -15.232 1.00 0.00 1 LEU A N 14
ATOM 8075 C CA . LEU A 1 1 ? 2.531 1.359 -14.041 1.00 0.00 1 LEU A CA 14
ATOM 8076 C C . LEU A 1 1 ? 2.632 0.190 -13.060 1.00 0.00 1 LEU A C 14
ATOM 8077 O O . LEU A 1 1 ? 2.096 -0.877 -13.298 1.00 0.00 1 LEU A O 14
ATOM 8095 N N . LEU A 1 2 ? 3.316 0.385 -11.962 1.00 0.00 2 LEU A N 14
ATOM 8096 C CA . LEU A 1 2 ? 3.460 -0.711 -10.959 1.00 0.00 2 LEU A CA 14
ATOM 8097 C C . LEU A 1 2 ? 2.292 -0.655 -9.972 1.00 0.00 2 LEU A C 14
ATOM 8098 O O . LEU A 1 2 ? 2.289 0.135 -9.046 1.00 0.00 2 LEU A O 14
ATOM 8114 N N . ALA A 1 3 ? 1.303 -1.490 -10.164 1.00 0.00 3 ALA A N 14
ATOM 8115 C CA . ALA A 1 3 ? 0.129 -1.496 -9.243 1.00 0.00 3 ALA A CA 14
ATOM 8116 C C . ALA A 1 3 ? 0.263 -2.662 -8.257 1.00 0.00 3 ALA A C 14
ATOM 8117 O O . ALA A 1 3 ? -0.676 -3.399 -8.018 1.00 0.00 3 ALA A O 14
ATOM 8124 N N . CYS A 1 4 ? 1.427 -2.828 -7.680 1.00 0.00 4 CYS A N 14
ATOM 8125 C CA . CYS A 1 4 ? 1.642 -3.938 -6.708 1.00 0.00 4 CYS A CA 14
ATOM 8126 C C . CYS A 1 4 ? 3.070 -3.842 -6.163 1.00 0.00 4 CYS A C 14
ATOM 8127 O O . CYS A 1 4 ? 4.014 -4.293 -6.784 1.00 0.00 4 CYS A O 14
ATOM 8134 N N . LEU A 1 5 ? 3.225 -3.249 -5.011 1.00 0.00 5 LEU A N 14
ATOM 8135 C CA . LEU A 1 5 ? 4.585 -3.101 -4.410 1.00 0.00 5 LEU A CA 14
ATOM 8136 C C . LEU A 1 5 ? 5.083 -4.462 -3.925 1.00 0.00 5 LEU A C 14
ATOM 8137 O O . LEU A 1 5 ? 6.270 -4.733 -3.931 1.00 0.00 5 LEU A O 14
ATOM 8153 N N . PHE A 1 6 ? 4.187 -5.313 -3.499 1.00 0.00 6 PHE A N 14
ATOM 8154 C CA . PHE A 1 6 ? 4.608 -6.658 -3.004 1.00 0.00 6 PHE A CA 14
ATOM 8155 C C . PHE A 1 6 ? 3.731 -7.746 -3.632 1.00 0.00 6 PHE A C 14
ATOM 8156 O O . PHE A 1 6 ? 4.128 -8.404 -4.575 1.00 0.00 6 PHE A O 14
ATOM 8173 N N . GLY A 1 7 ? 2.545 -7.940 -3.115 1.00 0.00 7 GLY A N 14
ATOM 8174 C CA . GLY A 1 7 ? 1.639 -8.985 -3.675 1.00 0.00 7 GLY A CA 14
ATOM 8175 C C . GLY A 1 7 ? 2.060 -10.363 -3.160 1.00 0.00 7 GLY A C 14
ATOM 8176 O O . GLY A 1 7 ? 1.840 -11.369 -3.809 1.00 0.00 7 GLY A O 14
ATOM 8180 N N . ASN A 1 8 ? 2.661 -10.418 -1.997 1.00 0.00 8 ASN A N 14
ATOM 8181 C CA . ASN A 1 8 ? 3.096 -11.731 -1.436 1.00 0.00 8 ASN A CA 14
ATOM 8182 C C . ASN A 1 8 ? 2.009 -12.306 -0.514 1.00 0.00 8 ASN A C 14
ATOM 8183 O O . ASN A 1 8 ? 2.220 -13.308 0.146 1.00 0.00 8 ASN A O 14
ATOM 8194 N N . GLY A 1 9 ? 0.849 -11.693 -0.467 1.00 0.00 9 GLY A N 14
ATOM 8195 C CA . GLY A 1 9 ? -0.246 -12.212 0.401 1.00 0.00 9 GLY A CA 14
ATOM 8196 C C . GLY A 1 9 ? -0.035 -11.802 1.867 1.00 0.00 9 GLY A C 14
ATOM 8197 O O . GLY A 1 9 ? -0.862 -12.093 2.712 1.00 0.00 9 GLY A O 14
ATOM 8201 N N . ARG A 1 10 ? 1.050 -11.129 2.185 1.00 0.00 10 ARG A N 14
ATOM 8202 C CA . ARG A 1 10 ? 1.288 -10.712 3.600 1.00 0.00 10 ARG A CA 14
ATOM 8203 C C . ARG A 1 10 ? 1.562 -9.211 3.649 1.00 0.00 10 ARG A C 14
ATOM 8204 O O . ARG A 1 10 ? 2.254 -8.670 2.807 1.00 0.00 10 ARG A O 14
ATOM 8225 N N . CYS A 1 11 ? 1.016 -8.537 4.624 1.00 0.00 11 CYS A N 14
ATOM 8226 C CA . CYS A 1 11 ? 1.230 -7.059 4.733 1.00 0.00 11 CYS A CA 14
ATOM 8227 C C . CYS A 1 11 ? 1.181 -6.603 6.188 1.00 0.00 11 CYS A C 14
ATOM 8228 O O . CYS A 1 11 ? 0.726 -7.311 7.065 1.00 0.00 11 CYS A O 14
ATOM 8235 N N . SER A 1 12 ? 1.621 -5.397 6.428 1.00 0.00 12 SER A N 14
ATOM 8236 C CA . SER A 1 12 ? 1.585 -4.830 7.807 1.00 0.00 12 SER A CA 14
ATOM 8237 C C . SER A 1 12 ? 0.477 -3.773 7.871 1.00 0.00 12 SER A C 14
ATOM 8238 O O . SER A 1 12 ? -0.113 -3.532 8.907 1.00 0.00 12 SER A O 14
ATOM 8246 N N . SER A 1 13 ? 0.189 -3.155 6.757 1.00 0.00 13 SER A N 14
ATOM 8247 C CA . SER A 1 13 ? -0.880 -2.121 6.700 1.00 0.00 13 SER A CA 14
ATOM 8248 C C . SER A 1 13 ? -1.562 -2.210 5.331 1.00 0.00 13 SER A C 14
ATOM 8249 O O . SER A 1 13 ? -1.228 -3.057 4.525 1.00 0.00 13 SER A O 14
ATOM 8257 N N . ASN A 1 14 ? -2.511 -1.351 5.064 1.00 0.00 14 ASN A N 14
ATOM 8258 C CA . ASN A 1 14 ? -3.213 -1.393 3.746 1.00 0.00 14 ASN A CA 14
ATOM 8259 C C . ASN A 1 14 ? -2.241 -1.003 2.626 1.00 0.00 14 ASN A C 14
ATOM 8260 O O . ASN A 1 14 ? -2.289 -1.542 1.535 1.00 0.00 14 ASN A O 14
ATOM 8271 N N . ARG A 1 15 ? -1.362 -0.070 2.890 1.00 0.00 15 ARG A N 14
ATOM 8272 C CA . ARG A 1 15 ? -0.387 0.368 1.845 1.00 0.00 15 ARG A CA 14
ATOM 8273 C C . ARG A 1 15 ? 0.615 -0.749 1.526 1.00 0.00 15 ARG A C 14
ATOM 8274 O O . ARG A 1 15 ? 1.362 -0.654 0.570 1.00 0.00 15 ARG A O 14
ATOM 8295 N N . ASP A 1 16 ? 0.641 -1.804 2.306 1.00 0.00 16 ASP A N 14
ATOM 8296 C CA . ASP A 1 16 ? 1.597 -2.916 2.031 1.00 0.00 16 ASP A CA 14
ATOM 8297 C C . ASP A 1 16 ? 0.969 -3.935 1.067 1.00 0.00 16 ASP A C 14
ATOM 8298 O O . ASP A 1 16 ? 1.465 -5.038 0.928 1.00 0.00 16 ASP A O 14
ATOM 8307 N N . CYS A 1 17 ? -0.114 -3.588 0.402 1.00 0.00 17 CYS A N 14
ATOM 8308 C CA . CYS A 1 17 ? -0.752 -4.559 -0.541 1.00 0.00 17 CYS A CA 14
ATOM 8309 C C . CYS A 1 17 ? -0.677 -4.029 -1.978 1.00 0.00 17 CYS A C 14
ATOM 8310 O O . CYS A 1 17 ? 0.013 -3.066 -2.254 1.00 0.00 17 CYS A O 14
ATOM 8317 N N . CYS A 1 18 ? -1.368 -4.663 -2.899 1.00 0.00 18 CYS A N 14
ATOM 8318 C CA . CYS A 1 18 ? -1.319 -4.208 -4.325 1.00 0.00 18 CYS A CA 14
ATOM 8319 C C . CYS A 1 18 ? -2.694 -3.687 -4.760 1.00 0.00 18 CYS A C 14
ATOM 8320 O O . CYS A 1 18 ? -3.639 -3.685 -3.994 1.00 0.00 18 CYS A O 14
ATOM 8327 N N . GLU A 1 19 ? -2.803 -3.242 -5.988 1.00 0.00 19 GLU A N 14
ATOM 8328 C CA . GLU A 1 19 ? -4.105 -2.708 -6.493 1.00 0.00 19 GLU A CA 14
ATOM 8329 C C . GLU A 1 19 ? -5.178 -3.801 -6.431 1.00 0.00 19 GLU A C 14
ATOM 8330 O O . GLU A 1 19 ? -6.247 -3.597 -5.888 1.00 0.00 19 GLU A O 14
ATOM 8342 N N . LEU A 1 20 ? -4.901 -4.960 -6.982 1.00 0.00 20 LEU A N 14
ATOM 8343 C CA . LEU A 1 20 ? -5.905 -6.075 -6.954 1.00 0.00 20 LEU A CA 14
ATOM 8344 C C . LEU A 1 20 ? -6.370 -6.327 -5.512 1.00 0.00 20 LEU A C 14
ATOM 8345 O O . LEU A 1 20 ? -7.462 -6.810 -5.277 1.00 0.00 20 LEU A O 14
ATOM 8361 N N . THR A 1 21 ? -5.546 -5.990 -4.554 1.00 0.00 21 THR A N 14
ATOM 8362 C CA . THR A 1 21 ? -5.916 -6.186 -3.126 1.00 0.00 21 THR A CA 14
ATOM 8363 C C . THR A 1 21 ? -5.605 -4.893 -2.363 1.00 0.00 21 THR A C 14
ATOM 8364 O O . THR A 1 21 ? -4.526 -4.744 -1.835 1.00 0.00 21 THR A O 14
ATOM 8375 N N . PRO A 1 22 ? -6.549 -3.981 -2.329 1.00 0.00 22 PRO A N 14
ATOM 8376 C CA . PRO A 1 22 ? -6.383 -2.669 -1.633 1.00 0.00 22 PRO A CA 14
ATOM 8377 C C . PRO A 1 22 ? -6.668 -2.784 -0.131 1.00 0.00 22 PRO A C 14
ATOM 8378 O O . PRO A 1 22 ? -6.774 -1.779 0.549 1.00 0.00 22 PRO A O 14
ATOM 8389 N N . VAL A 1 23 ? -6.789 -3.984 0.403 1.00 0.00 23 VAL A N 14
ATOM 8390 C CA . VAL A 1 23 ? -7.064 -4.106 1.868 1.00 0.00 23 VAL A CA 14
ATOM 8391 C C . VAL A 1 23 ? -6.019 -5.007 2.541 1.00 0.00 23 VAL A C 14
ATOM 8392 O O . VAL A 1 23 ? -5.542 -5.968 1.970 1.00 0.00 23 VAL A O 14
ATOM 8405 N N . CYS A 1 24 ? -5.675 -4.692 3.763 1.00 0.00 24 CYS A N 14
ATOM 8406 C CA . CYS A 1 24 ? -4.676 -5.506 4.514 1.00 0.00 24 CYS A CA 14
ATOM 8407 C C . CYS A 1 24 ? -5.327 -5.982 5.814 1.00 0.00 24 CYS A C 14
ATOM 8408 O O . CYS A 1 24 ? -5.387 -5.258 6.791 1.00 0.00 24 CYS A O 14
ATOM 8415 N N . LYS A 1 25 ? -5.824 -7.190 5.825 1.00 0.00 25 LYS A N 14
ATOM 8416 C CA . LYS A 1 25 ? -6.489 -7.722 7.054 1.00 0.00 25 LYS A CA 14
ATOM 8417 C C . LYS A 1 25 ? -5.857 -9.057 7.453 1.00 0.00 25 LYS A C 14
ATOM 8418 O O . LYS A 1 25 ? -5.461 -9.841 6.614 1.00 0.00 25 LYS A O 14
ATOM 8437 N N . ARG A 1 26 ? -5.768 -9.318 8.735 1.00 0.00 26 ARG A N 14
ATOM 8438 C CA . ARG A 1 26 ? -5.169 -10.601 9.213 1.00 0.00 26 ARG A CA 14
ATOM 8439 C C . ARG A 1 26 ? -3.721 -10.709 8.731 1.00 0.00 26 ARG A C 14
ATOM 8440 O O . ARG A 1 26 ? -3.238 -11.784 8.426 1.00 0.00 26 ARG A O 14
ATOM 8461 N N . GLY A 1 27 ? -3.024 -9.602 8.663 1.00 0.00 27 GLY A N 14
ATOM 8462 C CA . GLY A 1 27 ? -1.601 -9.628 8.204 1.00 0.00 27 GLY A CA 14
ATOM 8463 C C . GLY A 1 27 ? -1.522 -10.190 6.783 1.00 0.00 27 GLY A C 14
ATOM 8464 O O . GLY A 1 27 ? -0.524 -10.766 6.390 1.00 0.00 27 GLY A O 14
ATOM 8468 N N . SER A 1 28 ? -2.566 -10.027 6.010 1.00 0.00 28 SER A N 14
ATOM 8469 C CA . SER A 1 28 ? -2.558 -10.549 4.613 1.00 0.00 28 SER A CA 14
ATOM 8470 C C . SER A 1 28 ? -3.247 -9.543 3.692 1.00 0.00 28 SER A C 14
ATOM 8471 O O . SER A 1 28 ? -3.885 -8.615 4.145 1.00 0.00 28 SER A O 14
ATOM 8479 N N . CYS A 1 29 ? -3.117 -9.716 2.401 1.00 0.00 29 CYS A N 14
ATOM 8480 C CA . CYS A 1 29 ? -3.763 -8.762 1.447 1.00 0.00 29 CYS A CA 14
ATOM 8481 C C . CYS A 1 29 ? -4.933 -9.434 0.735 1.00 0.00 29 CYS A C 14
ATOM 8482 O O . CYS A 1 29 ? -4.849 -10.582 0.338 1.00 0.00 29 CYS A O 14
ATOM 8489 N N . VAL A 1 30 ? -6.012 -8.717 0.536 1.00 0.00 30 VAL A N 14
ATOM 8490 C CA . VAL A 1 30 ? -7.168 -9.300 -0.187 1.00 0.00 30 VAL A CA 14
ATOM 8491 C C . VAL A 1 30 ? -7.911 -8.176 -0.912 1.00 0.00 30 VAL A C 14
ATOM 8492 O O . VAL A 1 30 ? -7.537 -7.010 -0.833 1.00 0.00 30 VAL A O 14
ATOM 8505 N N . SER A 1 31 ? -8.946 -8.523 -1.622 1.00 0.00 31 SER A N 14
ATOM 8506 C CA . SER A 1 31 ? -9.722 -7.500 -2.374 1.00 0.00 31 SER A CA 14
ATOM 8507 C C . SER A 1 31 ? -10.914 -7.033 -1.540 1.00 0.00 31 SER A C 14
ATOM 8508 O O . SER A 1 31 ? -11.771 -7.814 -1.172 1.00 0.00 31 SER A O 14
ATOM 8516 N N . SER A 1 32 ? -10.972 -5.761 -1.250 1.00 0.00 32 SER A N 14
ATOM 8517 C CA . SER A 1 32 ? -12.107 -5.219 -0.447 1.00 0.00 32 SER A CA 14
ATOM 8518 C C . SER A 1 32 ? -13.372 -5.195 -1.308 1.00 0.00 32 SER A C 14
ATOM 8519 O O . SER A 1 32 ? -14.432 -5.614 -0.882 1.00 0.00 32 SER A O 14
ATOM 8527 N N . GLY A 1 33 ? -13.262 -4.710 -2.518 1.00 0.00 33 GLY A N 14
ATOM 8528 C CA . GLY A 1 33 ? -14.450 -4.654 -3.420 1.00 0.00 33 GLY A CA 14
ATOM 8529 C C . GLY A 1 33 ? -13.980 -4.642 -4.884 1.00 0.00 33 GLY A C 14
ATOM 8530 O O . GLY A 1 33 ? -12.851 -4.994 -5.162 1.00 0.00 33 GLY A O 14
ATOM 8534 N N . PRO A 1 34 ? -14.855 -4.240 -5.785 1.00 0.00 34 PRO A N 14
ATOM 8535 C CA . PRO A 1 34 ? -14.557 -4.171 -7.251 1.00 0.00 34 PRO A CA 14
ATOM 8536 C C . PRO A 1 34 ? -13.909 -2.830 -7.604 1.00 0.00 34 PRO A C 14
ATOM 8537 O O . PRO A 1 34 ? -14.068 -1.850 -6.900 1.00 0.00 34 PRO A O 14
ATOM 8548 N N . GLY A 1 35 ? -13.180 -2.782 -8.691 1.00 0.00 35 GLY A N 14
ATOM 8549 C CA . GLY A 1 35 ? -12.515 -1.510 -9.101 1.00 0.00 35 GLY A CA 14
ATOM 8550 C C . GLY A 1 35 ? -11.815 -1.710 -10.445 1.00 0.00 35 GLY A C 14
ATOM 8551 O O . GLY A 1 35 ? -12.050 -0.981 -11.391 1.00 0.00 35 GLY A O 14
ATOM 8555 N N . LEU A 1 36 ? -10.956 -2.694 -10.535 1.00 0.00 36 LEU A N 14
ATOM 8556 C CA . LEU A 1 36 ? -10.235 -2.951 -11.816 1.00 0.00 36 LEU A CA 14
ATOM 8557 C C . LEU A 1 36 ? -11.206 -3.544 -12.838 1.00 0.00 36 LEU A C 14
ATOM 8558 O O . LEU A 1 36 ? -12.194 -4.159 -12.481 1.00 0.00 36 LEU A O 14
ATOM 8574 N N . VAL A 1 37 ? -10.931 -3.364 -14.104 1.00 0.00 37 VAL A N 14
ATOM 8575 C CA . VAL A 1 37 ? -11.833 -3.914 -15.158 1.00 0.00 37 VAL A CA 14
ATOM 8576 C C . VAL A 1 37 ? -11.259 -5.231 -15.685 1.00 0.00 37 VAL A C 14
ATOM 8577 O O . VAL A 1 37 ? -10.283 -5.742 -15.169 1.00 0.00 37 VAL A O 14
ATOM 8590 N N . GLY A 1 38 ? -11.860 -5.780 -16.710 1.00 0.00 38 GLY A N 14
ATOM 8591 C CA . GLY A 1 38 ? -11.356 -7.065 -17.280 1.00 0.00 38 GLY A CA 14
ATOM 8592 C C . GLY A 1 38 ? -12.123 -8.234 -16.658 1.00 0.00 38 GLY A C 14
ATOM 8593 O O . GLY A 1 38 ? -11.536 -9.197 -16.199 1.00 0.00 38 GLY A O 14
ATOM 8597 N N . GLY A 1 39 ? -13.428 -8.156 -16.641 1.00 0.00 39 GLY A N 14
ATOM 8598 C CA . GLY A 1 39 ? -14.244 -9.259 -16.051 1.00 0.00 39 GLY A CA 14
ATOM 8599 C C . GLY A 1 39 ? -14.031 -9.297 -14.537 1.00 0.00 39 GLY A C 14
ATOM 8600 O O . GLY A 1 39 ? -13.295 -8.500 -13.985 1.00 0.00 39 GLY A O 14
ATOM 8604 N N . ILE A 1 40 ? -14.672 -10.218 -13.864 1.00 0.00 40 ILE A N 14
ATOM 8605 C CA . ILE A 1 40 ? -14.514 -10.318 -12.383 1.00 0.00 40 ILE A CA 14
ATOM 8606 C C . ILE A 1 40 ? -14.267 -11.778 -11.994 1.00 0.00 40 ILE A C 14
ATOM 8607 O O . ILE A 1 40 ? -14.816 -12.275 -11.027 1.00 0.00 40 ILE A O 14
ATOM 8623 N N . LEU A 1 41 ? -13.444 -12.467 -12.743 1.00 0.00 41 LEU A N 14
ATOM 8624 C CA . LEU A 1 41 ? -13.152 -13.896 -12.427 1.00 0.00 41 LEU A CA 14
ATOM 8625 C C . LEU A 1 41 ? -11.847 -13.987 -11.632 1.00 0.00 41 LEU A C 14
ATOM 8626 O O . LEU A 1 41 ? -11.043 -14.877 -11.840 1.00 0.00 41 LEU A O 14
ATOM 8642 N N . GLY A 1 42 ? -11.633 -13.072 -10.721 1.00 0.00 42 GLY A N 14
ATOM 8643 C CA . GLY A 1 42 ? -10.383 -13.095 -9.906 1.00 0.00 42 GLY A CA 14
ATOM 8644 C C . GLY A 1 42 ? -9.244 -12.449 -10.696 1.00 0.00 42 GLY A C 14
ATOM 8645 O O . GLY A 1 42 ? -8.686 -11.447 -10.290 1.00 0.00 42 GLY A O 14
ATOM 8649 N N . GLY A 1 43 ? -8.896 -13.018 -11.823 1.00 0.00 43 GLY A N 14
ATOM 8650 C CA . GLY A 1 43 ? -7.793 -12.445 -12.648 1.00 0.00 43 GLY A CA 14
ATOM 8651 C C . GLY A 1 43 ? -7.327 -13.483 -13.671 1.00 0.00 43 GLY A C 14
ATOM 8652 O O . GLY A 1 43 ? -6.709 -14.472 -13.325 1.00 0.00 43 GLY A O 14
ATOM 8656 N N . ILE A 1 44 ? -7.619 -13.261 -14.928 1.00 0.00 44 ILE A N 14
ATOM 8657 C CA . ILE A 1 44 ? -7.198 -14.229 -15.982 1.00 0.00 44 ILE A CA 14
ATOM 8658 C C . ILE A 1 44 ? -5.666 -14.287 -16.036 1.00 0.00 44 ILE A C 14
ATOM 8659 O O . ILE A 1 44 ? -4.987 -13.371 -15.611 1.00 0.00 44 ILE A O 14
ATOM 8675 N N . LEU A 1 45 ? -5.121 -15.360 -16.556 1.00 0.00 45 LEU A N 14
ATOM 8676 C CA . LEU A 1 45 ? -3.633 -15.492 -16.644 1.00 0.00 45 LEU A CA 14
ATOM 8677 C C . LEU A 1 45 ? -3.026 -15.430 -15.240 1.00 0.00 45 LEU A C 14
ATOM 8678 O O . LEU A 1 45 ? -2.785 -16.483 -14.673 1.00 0.00 45 LEU A O 14
ATOM 8695 N N . LEU A 1 1 ? 4.093 5.712 -10.041 1.00 0.00 1 LEU A N 15
ATOM 8696 C CA . LEU A 1 1 ? 4.313 4.526 -9.166 1.00 0.00 1 LEU A CA 15
ATOM 8697 C C . LEU A 1 1 ? 3.741 3.280 -9.843 1.00 0.00 1 LEU A C 15
ATOM 8698 O O . LEU A 1 1 ? 3.291 3.329 -10.973 1.00 0.00 1 LEU A O 15
ATOM 8716 N N . LEU A 1 2 ? 3.756 2.165 -9.159 1.00 0.00 2 LEU A N 15
ATOM 8717 C CA . LEU A 1 2 ? 3.213 0.911 -9.749 1.00 0.00 2 LEU A CA 15
ATOM 8718 C C . LEU A 1 2 ? 1.883 0.575 -9.066 1.00 0.00 2 LEU A C 15
ATOM 8719 O O . LEU A 1 2 ? 1.260 1.426 -8.458 1.00 0.00 2 LEU A O 15
ATOM 8735 N N . ALA A 1 3 ? 1.446 -0.652 -9.163 1.00 0.00 3 ALA A N 15
ATOM 8736 C CA . ALA A 1 3 ? 0.157 -1.049 -8.525 1.00 0.00 3 ALA A CA 15
ATOM 8737 C C . ALA A 1 3 ? 0.360 -2.334 -7.719 1.00 0.00 3 ALA A C 15
ATOM 8738 O O . ALA A 1 3 ? -0.535 -3.149 -7.601 1.00 0.00 3 ALA A O 15
ATOM 8745 N N . CYS A 1 4 ? 1.532 -2.514 -7.163 1.00 0.00 4 CYS A N 15
ATOM 8746 C CA . CYS A 1 4 ? 1.810 -3.739 -6.359 1.00 0.00 4 CYS A CA 15
ATOM 8747 C C . CYS A 1 4 ? 3.229 -3.650 -5.797 1.00 0.00 4 CYS A C 15
ATOM 8748 O O . CYS A 1 4 ? 4.195 -3.958 -6.469 1.00 0.00 4 CYS A O 15
ATOM 8755 N N . LEU A 1 5 ? 3.355 -3.216 -4.572 1.00 0.00 5 LEU A N 15
ATOM 8756 C CA . LEU A 1 5 ? 4.706 -3.085 -3.948 1.00 0.00 5 LEU A CA 15
ATOM 8757 C C . LEU A 1 5 ? 5.225 -4.463 -3.536 1.00 0.00 5 LEU A C 15
ATOM 8758 O O . LEU A 1 5 ? 6.419 -4.696 -3.495 1.00 0.00 5 LEU A O 15
ATOM 8774 N N . PHE A 1 6 ? 4.339 -5.374 -3.224 1.00 0.00 6 PHE A N 15
ATOM 8775 C CA . PHE A 1 6 ? 4.785 -6.737 -2.805 1.00 0.00 6 PHE A CA 15
ATOM 8776 C C . PHE A 1 6 ? 3.892 -7.805 -3.440 1.00 0.00 6 PHE A C 15
ATOM 8777 O O . PHE A 1 6 ? 4.296 -8.497 -4.355 1.00 0.00 6 PHE A O 15
ATOM 8794 N N . GLY A 1 7 ? 2.688 -7.948 -2.953 1.00 0.00 7 GLY A N 15
ATOM 8795 C CA . GLY A 1 7 ? 1.766 -8.976 -3.515 1.00 0.00 7 GLY A CA 15
ATOM 8796 C C . GLY A 1 7 ? 2.224 -10.368 -3.080 1.00 0.00 7 GLY A C 15
ATOM 8797 O O . GLY A 1 7 ? 1.990 -11.347 -3.763 1.00 0.00 7 GLY A O 15
ATOM 8801 N N . ASN A 1 8 ? 2.876 -10.464 -1.946 1.00 0.00 8 ASN A N 15
ATOM 8802 C CA . ASN A 1 8 ? 3.350 -11.794 -1.462 1.00 0.00 8 ASN A CA 15
ATOM 8803 C C . ASN A 1 8 ? 2.274 -12.461 -0.590 1.00 0.00 8 ASN A C 15
ATOM 8804 O O . ASN A 1 8 ? 2.509 -13.497 0.001 1.00 0.00 8 ASN A O 15
ATOM 8815 N N . GLY A 1 9 ? 1.095 -11.886 -0.514 1.00 0.00 9 GLY A N 15
ATOM 8816 C CA . GLY A 1 9 ? 0.011 -12.494 0.304 1.00 0.00 9 GLY A CA 15
ATOM 8817 C C . GLY A 1 9 ? 0.043 -11.966 1.743 1.00 0.00 9 GLY A C 15
ATOM 8818 O O . GLY A 1 9 ? -0.924 -12.094 2.469 1.00 0.00 9 GLY A O 15
ATOM 8822 N N . ARG A 1 10 ? 1.137 -11.377 2.164 1.00 0.00 10 ARG A N 15
ATOM 8823 C CA . ARG A 1 10 ? 1.215 -10.851 3.561 1.00 0.00 10 ARG A CA 15
ATOM 8824 C C . ARG A 1 10 ? 1.509 -9.349 3.535 1.00 0.00 10 ARG A C 15
ATOM 8825 O O . ARG A 1 10 ? 2.197 -8.857 2.660 1.00 0.00 10 ARG A O 15
ATOM 8846 N N . CYS A 1 11 ? 0.991 -8.625 4.491 1.00 0.00 11 CYS A N 15
ATOM 8847 C CA . CYS A 1 11 ? 1.231 -7.149 4.535 1.00 0.00 11 CYS A CA 15
ATOM 8848 C C . CYS A 1 11 ? 1.194 -6.641 5.976 1.00 0.00 11 CYS A C 15
ATOM 8849 O O . CYS A 1 11 ? 0.848 -7.357 6.895 1.00 0.00 11 CYS A O 15
ATOM 8856 N N . SER A 1 12 ? 1.525 -5.391 6.160 1.00 0.00 12 SER A N 15
ATOM 8857 C CA . SER A 1 12 ? 1.491 -4.781 7.522 1.00 0.00 12 SER A CA 15
ATOM 8858 C C . SER A 1 12 ? 0.583 -3.538 7.506 1.00 0.00 12 SER A C 15
ATOM 8859 O O . SER A 1 12 ? 0.493 -2.814 8.480 1.00 0.00 12 SER A O 15
ATOM 8867 N N . SER A 1 13 ? -0.091 -3.285 6.404 1.00 0.00 13 SER A N 15
ATOM 8868 C CA . SER A 1 13 ? -0.991 -2.105 6.305 1.00 0.00 13 SER A CA 15
ATOM 8869 C C . SER A 1 13 ? -1.661 -2.134 4.930 1.00 0.00 13 SER A C 15
ATOM 8870 O O . SER A 1 13 ? -1.285 -2.912 4.075 1.00 0.00 13 SER A O 15
ATOM 8878 N N . ASN A 1 14 ? -2.646 -1.302 4.708 1.00 0.00 14 ASN A N 15
ATOM 8879 C CA . ASN A 1 14 ? -3.336 -1.296 3.383 1.00 0.00 14 ASN A CA 15
ATOM 8880 C C . ASN A 1 14 ? -2.341 -0.916 2.281 1.00 0.00 14 ASN A C 15
ATOM 8881 O O . ASN A 1 14 ? -2.367 -1.466 1.195 1.00 0.00 14 ASN A O 15
ATOM 8892 N N . ARG A 1 15 ? -1.465 0.017 2.553 1.00 0.00 15 ARG A N 15
ATOM 8893 C CA . ARG A 1 15 ? -0.467 0.439 1.525 1.00 0.00 15 ARG A CA 15
ATOM 8894 C C . ARG A 1 15 ? 0.551 -0.680 1.263 1.00 0.00 15 ARG A C 15
ATOM 8895 O O . ARG A 1 15 ? 1.321 -0.607 0.323 1.00 0.00 15 ARG A O 15
ATOM 8916 N N . ASP A 1 16 ? 0.561 -1.713 2.071 1.00 0.00 16 ASP A N 15
ATOM 8917 C CA . ASP A 1 16 ? 1.529 -2.826 1.849 1.00 0.00 16 ASP A CA 15
ATOM 8918 C C . ASP A 1 16 ? 0.913 -3.886 0.923 1.00 0.00 16 ASP A C 15
ATOM 8919 O O . ASP A 1 16 ? 1.411 -4.992 0.833 1.00 0.00 16 ASP A O 15
ATOM 8928 N N . CYS A 1 17 ? -0.164 -3.567 0.235 1.00 0.00 17 CYS A N 15
ATOM 8929 C CA . CYS A 1 17 ? -0.793 -4.572 -0.674 1.00 0.00 17 CYS A CA 15
ATOM 8930 C C . CYS A 1 17 ? -0.710 -4.086 -2.125 1.00 0.00 17 CYS A C 15
ATOM 8931 O O . CYS A 1 17 ? -0.042 -3.113 -2.421 1.00 0.00 17 CYS A O 15
ATOM 8938 N N . CYS A 1 18 ? -1.374 -4.764 -3.034 1.00 0.00 18 CYS A N 15
ATOM 8939 C CA . CYS A 1 18 ? -1.321 -4.348 -4.469 1.00 0.00 18 CYS A CA 15
ATOM 8940 C C . CYS A 1 18 ? -2.706 -3.873 -4.922 1.00 0.00 18 CYS A C 15
ATOM 8941 O O . CYS A 1 18 ? -3.640 -3.827 -4.145 1.00 0.00 18 CYS A O 15
ATOM 8948 N N . GLU A 1 19 ? -2.836 -3.513 -6.175 1.00 0.00 19 GLU A N 15
ATOM 8949 C CA . GLU A 1 19 ? -4.152 -3.030 -6.693 1.00 0.00 19 GLU A CA 15
ATOM 8950 C C . GLU A 1 19 ? -5.200 -4.141 -6.579 1.00 0.00 19 GLU A C 15
ATOM 8951 O O . GLU A 1 19 ? -6.296 -3.921 -6.099 1.00 0.00 19 GLU A O 15
ATOM 8963 N N . LEU A 1 20 ? -4.873 -5.333 -7.017 1.00 0.00 20 LEU A N 15
ATOM 8964 C CA . LEU A 1 20 ? -5.850 -6.467 -6.939 1.00 0.00 20 LEU A CA 15
ATOM 8965 C C . LEU A 1 20 ? -6.330 -6.651 -5.490 1.00 0.00 20 LEU A C 15
ATOM 8966 O O . LEU A 1 20 ? -7.394 -7.184 -5.245 1.00 0.00 20 LEU A O 15
ATOM 8982 N N . THR A 1 21 ? -5.550 -6.208 -4.536 1.00 0.00 21 THR A N 15
ATOM 8983 C CA . THR A 1 21 ? -5.946 -6.344 -3.106 1.00 0.00 21 THR A CA 15
ATOM 8984 C C . THR A 1 21 ? -5.720 -5.001 -2.401 1.00 0.00 21 THR A C 15
ATOM 8985 O O . THR A 1 21 ? -4.667 -4.774 -1.848 1.00 0.00 21 THR A O 15
ATOM 8996 N N . PRO A 1 22 ? -6.710 -4.138 -2.441 1.00 0.00 22 PRO A N 15
ATOM 8997 C CA . PRO A 1 22 ? -6.633 -2.786 -1.802 1.00 0.00 22 PRO A CA 15
ATOM 8998 C C . PRO A 1 22 ? -6.841 -2.850 -0.283 1.00 0.00 22 PRO A C 15
ATOM 8999 O O . PRO A 1 22 ? -6.916 -1.823 0.366 1.00 0.00 22 PRO A O 15
ATOM 9010 N N . VAL A 1 23 ? -6.933 -4.029 0.299 1.00 0.00 23 VAL A N 15
ATOM 9011 C CA . VAL A 1 23 ? -7.131 -4.100 1.781 1.00 0.00 23 VAL A CA 15
ATOM 9012 C C . VAL A 1 23 ? -6.059 -4.985 2.434 1.00 0.00 23 VAL A C 15
ATOM 9013 O O . VAL A 1 23 ? -5.601 -5.957 1.864 1.00 0.00 23 VAL A O 15
ATOM 9026 N N . CYS A 1 24 ? -5.672 -4.646 3.638 1.00 0.00 24 CYS A N 15
ATOM 9027 C CA . CYS A 1 24 ? -4.644 -5.447 4.367 1.00 0.00 24 CYS A CA 15
ATOM 9028 C C . CYS A 1 24 ? -5.237 -5.862 5.718 1.00 0.00 24 CYS A C 15
ATOM 9029 O O . CYS A 1 24 ? -5.240 -5.098 6.666 1.00 0.00 24 CYS A O 15
ATOM 9036 N N . LYS A 1 25 ? -5.742 -7.064 5.804 1.00 0.00 25 LYS A N 15
ATOM 9037 C CA . LYS A 1 25 ? -6.345 -7.539 7.086 1.00 0.00 25 LYS A CA 15
ATOM 9038 C C . LYS A 1 25 ? -5.783 -8.915 7.444 1.00 0.00 25 LYS A C 15
ATOM 9039 O O . LYS A 1 25 ? -5.462 -9.706 6.580 1.00 0.00 25 LYS A O 15
ATOM 9058 N N . ARG A 1 26 ? -5.661 -9.199 8.718 1.00 0.00 26 ARG A N 15
ATOM 9059 C CA . ARG A 1 26 ? -5.119 -10.521 9.159 1.00 0.00 26 ARG A CA 15
ATOM 9060 C C . ARG A 1 26 ? -3.699 -10.707 8.615 1.00 0.00 26 ARG A C 15
ATOM 9061 O O . ARG A 1 26 ? -3.286 -11.806 8.298 1.00 0.00 26 ARG A O 15
ATOM 9082 N N . GLY A 1 27 ? -2.951 -9.637 8.512 1.00 0.00 27 GLY A N 15
ATOM 9083 C CA . GLY A 1 27 ? -1.551 -9.734 7.996 1.00 0.00 27 GLY A CA 15
ATOM 9084 C C . GLY A 1 27 ? -1.552 -10.307 6.576 1.00 0.00 27 GLY A C 15
ATOM 9085 O O . GLY A 1 27 ? -0.580 -10.896 6.139 1.00 0.00 27 GLY A O 15
ATOM 9089 N N . SER A 1 28 ? -2.630 -10.137 5.853 1.00 0.00 28 SER A N 15
ATOM 9090 C CA . SER A 1 28 ? -2.696 -10.669 4.461 1.00 0.00 28 SER A CA 15
ATOM 9091 C C . SER A 1 28 ? -3.447 -9.677 3.574 1.00 0.00 28 SER A C 15
ATOM 9092 O O . SER A 1 28 ? -4.224 -8.876 4.054 1.00 0.00 28 SER A O 15
ATOM 9100 N N . CYS A 1 29 ? -3.217 -9.720 2.287 1.00 0.00 29 CYS A N 15
ATOM 9101 C CA . CYS A 1 29 ? -3.915 -8.770 1.369 1.00 0.00 29 CYS A CA 15
ATOM 9102 C C . CYS A 1 29 ? -5.117 -9.453 0.725 1.00 0.00 29 CYS A C 15
ATOM 9103 O O . CYS A 1 29 ? -5.053 -10.604 0.336 1.00 0.00 29 CYS A O 15
ATOM 9110 N N . VAL A 1 30 ? -6.205 -8.740 0.583 1.00 0.00 30 VAL A N 15
ATOM 9111 C CA . VAL A 1 30 ? -7.404 -9.327 -0.064 1.00 0.00 30 VAL A CA 15
ATOM 9112 C C . VAL A 1 30 ? -8.196 -8.212 -0.753 1.00 0.00 30 VAL A C 15
ATOM 9113 O O . VAL A 1 30 ? -7.757 -7.071 -0.831 1.00 0.00 30 VAL A O 15
ATOM 9126 N N . SER A 1 31 ? -9.356 -8.542 -1.250 1.00 0.00 31 SER A N 15
ATOM 9127 C CA . SER A 1 31 ? -10.196 -7.531 -1.946 1.00 0.00 31 SER A CA 15
ATOM 9128 C C . SER A 1 31 ? -11.007 -6.733 -0.925 1.00 0.00 31 SER A C 15
ATOM 9129 O O . SER A 1 31 ? -11.802 -7.280 -0.184 1.00 0.00 31 SER A O 15
ATOM 9137 N N . SER A 1 32 ? -10.806 -5.442 -0.887 1.00 0.00 32 SER A N 15
ATOM 9138 C CA . SER A 1 32 ? -11.559 -4.588 0.079 1.00 0.00 32 SER A CA 15
ATOM 9139 C C . SER A 1 32 ? -13.053 -4.652 -0.243 1.00 0.00 32 SER A C 15
ATOM 9140 O O . SER A 1 32 ? -13.886 -4.701 0.643 1.00 0.00 32 SER A O 15
ATOM 9148 N N . GLY A 1 33 ? -13.395 -4.651 -1.507 1.00 0.00 33 GLY A N 15
ATOM 9149 C CA . GLY A 1 33 ? -14.834 -4.712 -1.900 1.00 0.00 33 GLY A CA 15
ATOM 9150 C C . GLY A 1 33 ? -15.521 -3.385 -1.545 1.00 0.00 33 GLY A C 15
ATOM 9151 O O . GLY A 1 33 ? -16.367 -3.353 -0.673 1.00 0.00 33 GLY A O 15
ATOM 9155 N N . PRO A 1 34 ? -15.147 -2.319 -2.228 1.00 0.00 34 PRO A N 15
ATOM 9156 C CA . PRO A 1 34 ? -15.719 -0.955 -2.008 1.00 0.00 34 PRO A CA 15
ATOM 9157 C C . PRO A 1 34 ? -16.984 -0.763 -2.850 1.00 0.00 34 PRO A C 15
ATOM 9158 O O . PRO A 1 34 ? -16.914 -0.491 -4.033 1.00 0.00 34 PRO A O 15
ATOM 9169 N N . GLY A 1 35 ? -18.136 -0.904 -2.246 1.00 0.00 35 GLY A N 15
ATOM 9170 C CA . GLY A 1 35 ? -19.411 -0.732 -3.003 1.00 0.00 35 GLY A CA 15
ATOM 9171 C C . GLY A 1 35 ? -19.543 -1.850 -4.039 1.00 0.00 35 GLY A C 15
ATOM 9172 O O . GLY A 1 35 ? -19.162 -1.692 -5.185 1.00 0.00 35 GLY A O 15
ATOM 9176 N N . LEU A 1 36 ? -20.078 -2.977 -3.643 1.00 0.00 36 LEU A N 15
ATOM 9177 C CA . LEU A 1 36 ? -20.238 -4.112 -4.598 1.00 0.00 36 LEU A CA 15
ATOM 9178 C C . LEU A 1 36 ? -21.235 -3.725 -5.692 1.00 0.00 36 LEU A C 15
ATOM 9179 O O . LEU A 1 36 ? -22.432 -3.876 -5.534 1.00 0.00 36 LEU A O 15
ATOM 9195 N N . VAL A 1 37 ? -20.748 -3.227 -6.801 1.00 0.00 37 VAL A N 15
ATOM 9196 C CA . VAL A 1 37 ? -21.658 -2.826 -7.913 1.00 0.00 37 VAL A CA 15
ATOM 9197 C C . VAL A 1 37 ? -21.482 -3.789 -9.088 1.00 0.00 37 VAL A C 15
ATOM 9198 O O . VAL A 1 37 ? -20.773 -4.773 -8.993 1.00 0.00 37 VAL A O 15
ATOM 9211 N N . GLY A 1 38 ? -22.122 -3.509 -10.196 1.00 0.00 38 GLY A N 15
ATOM 9212 C CA . GLY A 1 38 ? -21.997 -4.401 -11.385 1.00 0.00 38 GLY A CA 15
ATOM 9213 C C . GLY A 1 38 ? -20.551 -4.394 -11.882 1.00 0.00 38 GLY A C 15
ATOM 9214 O O . GLY A 1 38 ? -19.699 -3.727 -11.326 1.00 0.00 38 GLY A O 15
ATOM 9218 N N . GLY A 1 39 ? -20.270 -5.132 -12.925 1.00 0.00 39 GLY A N 15
ATOM 9219 C CA . GLY A 1 39 ? -18.880 -5.175 -13.467 1.00 0.00 39 GLY A CA 15
ATOM 9220 C C . GLY A 1 39 ? -18.881 -5.880 -14.824 1.00 0.00 39 GLY A C 15
ATOM 9221 O O . GLY A 1 39 ? -19.747 -5.653 -15.649 1.00 0.00 39 GLY A O 15
ATOM 9225 N N . ILE A 1 40 ? -17.917 -6.734 -15.060 1.00 0.00 40 ILE A N 15
ATOM 9226 C CA . ILE A 1 40 ? -17.852 -7.460 -16.363 1.00 0.00 40 ILE A CA 15
ATOM 9227 C C . ILE A 1 40 ? -18.690 -8.739 -16.291 1.00 0.00 40 ILE A C 15
ATOM 9228 O O . ILE A 1 40 ? -19.137 -9.253 -17.299 1.00 0.00 40 ILE A O 15
ATOM 9244 N N . LEU A 1 41 ? -18.905 -9.254 -15.110 1.00 0.00 41 LEU A N 15
ATOM 9245 C CA . LEU A 1 41 ? -19.714 -10.499 -14.963 1.00 0.00 41 LEU A CA 15
ATOM 9246 C C . LEU A 1 41 ? -20.915 -10.225 -14.057 1.00 0.00 41 LEU A C 15
ATOM 9247 O O . LEU A 1 41 ? -20.879 -10.487 -12.869 1.00 0.00 41 LEU A O 15
ATOM 9263 N N . GLY A 1 42 ? -21.978 -9.700 -14.610 1.00 0.00 42 GLY A N 15
ATOM 9264 C CA . GLY A 1 42 ? -23.189 -9.404 -13.789 1.00 0.00 42 GLY A CA 15
ATOM 9265 C C . GLY A 1 42 ? -24.002 -10.685 -13.597 1.00 0.00 42 GLY A C 15
ATOM 9266 O O . GLY A 1 42 ? -24.438 -10.995 -12.504 1.00 0.00 42 GLY A O 15
ATOM 9270 N N . GLY A 1 43 ? -24.206 -11.431 -14.653 1.00 0.00 43 GLY A N 15
ATOM 9271 C CA . GLY A 1 43 ? -24.991 -12.697 -14.544 1.00 0.00 43 GLY A CA 15
ATOM 9272 C C . GLY A 1 43 ? -26.135 -12.678 -15.559 1.00 0.00 43 GLY A C 15
ATOM 9273 O O . GLY A 1 43 ? -27.137 -12.017 -15.363 1.00 0.00 43 GLY A O 15
ATOM 9277 N N . ILE A 1 44 ? -25.989 -13.399 -16.642 1.00 0.00 44 ILE A N 15
ATOM 9278 C CA . ILE A 1 44 ? -27.064 -13.430 -17.677 1.00 0.00 44 ILE A CA 15
ATOM 9279 C C . ILE A 1 44 ? -27.299 -14.874 -18.125 1.00 0.00 44 ILE A C 15
ATOM 9280 O O . ILE A 1 44 ? -26.535 -15.425 -18.896 1.00 0.00 44 ILE A O 15
ATOM 9296 N N . LEU A 1 45 ? -28.351 -15.488 -17.647 1.00 0.00 45 LEU A N 15
ATOM 9297 C CA . LEU A 1 45 ? -28.647 -16.897 -18.039 1.00 0.00 45 LEU A CA 15
ATOM 9298 C C . LEU A 1 45 ? -30.126 -17.025 -18.408 1.00 0.00 45 LEU A C 15
ATOM 9299 O O . LEU A 1 45 ? -30.487 -18.035 -18.990 1.00 0.00 45 LEU A O 15
ATOM 9316 N N . LEU A 1 1 ? 2.217 1.983 -14.191 1.00 0.00 1 LEU A N 16
ATOM 9317 C CA . LEU A 1 1 ? 2.791 2.428 -12.890 1.00 0.00 1 LEU A CA 16
ATOM 9318 C C . LEU A 1 1 ? 2.957 1.221 -11.964 1.00 0.00 1 LEU A C 16
ATOM 9319 O O . LEU A 1 1 ? 2.506 0.132 -12.267 1.00 0.00 1 LEU A O 16
ATOM 9337 N N . LEU A 1 2 ? 3.603 1.408 -10.841 1.00 0.00 2 LEU A N 16
ATOM 9338 C CA . LEU A 1 2 ? 3.805 0.277 -9.890 1.00 0.00 2 LEU A CA 16
ATOM 9339 C C . LEU A 1 2 ? 2.575 0.140 -8.990 1.00 0.00 2 LEU A C 16
ATOM 9340 O O . LEU A 1 2 ? 2.512 0.717 -7.920 1.00 0.00 2 LEU A O 16
ATOM 9356 N N . ALA A 1 3 ? 1.599 -0.621 -9.417 1.00 0.00 3 ALA A N 16
ATOM 9357 C CA . ALA A 1 3 ? 0.368 -0.804 -8.593 1.00 0.00 3 ALA A CA 16
ATOM 9358 C C . ALA A 1 3 ? 0.479 -2.108 -7.797 1.00 0.00 3 ALA A C 16
ATOM 9359 O O . ALA A 1 3 ? -0.467 -2.867 -7.693 1.00 0.00 3 ALA A O 16
ATOM 9366 N N . CYS A 1 4 ? 1.631 -2.369 -7.236 1.00 0.00 4 CYS A N 16
ATOM 9367 C CA . CYS A 1 4 ? 1.826 -3.617 -6.442 1.00 0.00 4 CYS A CA 16
ATOM 9368 C C . CYS A 1 4 ? 3.243 -3.613 -5.865 1.00 0.00 4 CYS A C 16
ATOM 9369 O O . CYS A 1 4 ? 4.197 -3.978 -6.528 1.00 0.00 4 CYS A O 16
ATOM 9376 N N . LEU A 1 5 ? 3.382 -3.194 -4.636 1.00 0.00 5 LEU A N 16
ATOM 9377 C CA . LEU A 1 5 ? 4.732 -3.150 -3.999 1.00 0.00 5 LEU A CA 16
ATOM 9378 C C . LEU A 1 5 ? 5.203 -4.570 -3.696 1.00 0.00 5 LEU A C 16
ATOM 9379 O O . LEU A 1 5 ? 6.386 -4.857 -3.715 1.00 0.00 5 LEU A O 16
ATOM 9395 N N . PHE A 1 6 ? 4.287 -5.459 -3.411 1.00 0.00 6 PHE A N 16
ATOM 9396 C CA . PHE A 1 6 ? 4.679 -6.864 -3.099 1.00 0.00 6 PHE A CA 16
ATOM 9397 C C . PHE A 1 6 ? 3.625 -7.834 -3.637 1.00 0.00 6 PHE A C 16
ATOM 9398 O O . PHE A 1 6 ? 3.825 -8.480 -4.649 1.00 0.00 6 PHE A O 16
ATOM 9415 N N . GLY A 1 7 ? 2.509 -7.946 -2.966 1.00 0.00 7 GLY A N 16
ATOM 9416 C CA . GLY A 1 7 ? 1.440 -8.878 -3.425 1.00 0.00 7 GLY A CA 16
ATOM 9417 C C . GLY A 1 7 ? 1.819 -10.311 -3.050 1.00 0.00 7 GLY A C 16
ATOM 9418 O O . GLY A 1 7 ? 1.453 -11.256 -3.725 1.00 0.00 7 GLY A O 16
ATOM 9422 N N . ASN A 1 8 ? 2.551 -10.479 -1.976 1.00 0.00 8 ASN A N 16
ATOM 9423 C CA . ASN A 1 8 ? 2.959 -11.849 -1.549 1.00 0.00 8 ASN A CA 16
ATOM 9424 C C . ASN A 1 8 ? 1.908 -12.447 -0.601 1.00 0.00 8 ASN A C 16
ATOM 9425 O O . ASN A 1 8 ? 2.140 -13.469 0.017 1.00 0.00 8 ASN A O 16
ATOM 9436 N N . GLY A 1 9 ? 0.755 -11.829 -0.485 1.00 0.00 9 GLY A N 16
ATOM 9437 C CA . GLY A 1 9 ? -0.304 -12.370 0.410 1.00 0.00 9 GLY A CA 16
ATOM 9438 C C . GLY A 1 9 ? -0.097 -11.900 1.857 1.00 0.00 9 GLY A C 16
ATOM 9439 O O . GLY A 1 9 ? -0.943 -12.125 2.702 1.00 0.00 9 GLY A O 16
ATOM 9443 N N . ARG A 1 10 ? 1.007 -11.253 2.158 1.00 0.00 10 ARG A N 16
ATOM 9444 C CA . ARG A 1 10 ? 1.240 -10.782 3.556 1.00 0.00 10 ARG A CA 16
ATOM 9445 C C . ARG A 1 10 ? 1.532 -9.282 3.552 1.00 0.00 10 ARG A C 16
ATOM 9446 O O . ARG A 1 10 ? 2.214 -8.774 2.682 1.00 0.00 10 ARG A O 16
ATOM 9467 N N . CYS A 1 11 ? 1.015 -8.575 4.520 1.00 0.00 11 CYS A N 16
ATOM 9468 C CA . CYS A 1 11 ? 1.250 -7.098 4.586 1.00 0.00 11 CYS A CA 16
ATOM 9469 C C . CYS A 1 11 ? 1.231 -6.610 6.032 1.00 0.00 11 CYS A C 16
ATOM 9470 O O . CYS A 1 11 ? 0.808 -7.307 6.935 1.00 0.00 11 CYS A O 16
ATOM 9477 N N . SER A 1 12 ? 1.663 -5.395 6.239 1.00 0.00 12 SER A N 16
ATOM 9478 C CA . SER A 1 12 ? 1.654 -4.804 7.607 1.00 0.00 12 SER A CA 16
ATOM 9479 C C . SER A 1 12 ? 0.545 -3.749 7.681 1.00 0.00 12 SER A C 16
ATOM 9480 O O . SER A 1 12 ? -0.020 -3.492 8.727 1.00 0.00 12 SER A O 16
ATOM 9488 N N . SER A 1 13 ? 0.229 -3.151 6.564 1.00 0.00 13 SER A N 16
ATOM 9489 C CA . SER A 1 13 ? -0.844 -2.121 6.516 1.00 0.00 13 SER A CA 16
ATOM 9490 C C . SER A 1 13 ? -1.545 -2.220 5.157 1.00 0.00 13 SER A C 16
ATOM 9491 O O . SER A 1 13 ? -1.185 -3.036 4.330 1.00 0.00 13 SER A O 16
ATOM 9499 N N . ASN A 1 14 ? -2.539 -1.404 4.922 1.00 0.00 14 ASN A N 16
ATOM 9500 C CA . ASN A 1 14 ? -3.265 -1.458 3.616 1.00 0.00 14 ASN A CA 16
ATOM 9501 C C . ASN A 1 14 ? -2.315 -1.081 2.474 1.00 0.00 14 ASN A C 16
ATOM 9502 O O . ASN A 1 14 ? -2.368 -1.648 1.397 1.00 0.00 14 ASN A O 16
ATOM 9513 N N . ARG A 1 15 ? -1.453 -0.122 2.699 1.00 0.00 15 ARG A N 16
ATOM 9514 C CA . ARG A 1 15 ? -0.504 0.310 1.627 1.00 0.00 15 ARG A CA 16
ATOM 9515 C C . ARG A 1 15 ? 0.519 -0.790 1.317 1.00 0.00 15 ARG A C 16
ATOM 9516 O O . ARG A 1 15 ? 1.253 -0.693 0.350 1.00 0.00 15 ARG A O 16
ATOM 9537 N N . ASP A 1 16 ? 0.578 -1.833 2.110 1.00 0.00 16 ASP A N 16
ATOM 9538 C CA . ASP A 1 16 ? 1.557 -2.927 1.835 1.00 0.00 16 ASP A CA 16
ATOM 9539 C C . ASP A 1 16 ? 0.948 -3.965 0.879 1.00 0.00 16 ASP A C 16
ATOM 9540 O O . ASP A 1 16 ? 1.479 -5.050 0.729 1.00 0.00 16 ASP A O 16
ATOM 9549 N N . CYS A 1 17 ? -0.157 -3.654 0.232 1.00 0.00 17 CYS A N 16
ATOM 9550 C CA . CYS A 1 17 ? -0.777 -4.641 -0.704 1.00 0.00 17 CYS A CA 16
ATOM 9551 C C . CYS A 1 17 ? -0.713 -4.110 -2.141 1.00 0.00 17 CYS A C 16
ATOM 9552 O O . CYS A 1 17 ? -0.028 -3.143 -2.418 1.00 0.00 17 CYS A O 16
ATOM 9559 N N . CYS A 1 18 ? -1.406 -4.743 -3.060 1.00 0.00 18 CYS A N 16
ATOM 9560 C CA . CYS A 1 18 ? -1.365 -4.282 -4.482 1.00 0.00 18 CYS A CA 16
ATOM 9561 C C . CYS A 1 18 ? -2.757 -3.820 -4.929 1.00 0.00 18 CYS A C 16
ATOM 9562 O O . CYS A 1 18 ? -3.691 -3.786 -4.151 1.00 0.00 18 CYS A O 16
ATOM 9569 N N . GLU A 1 19 ? -2.890 -3.452 -6.180 1.00 0.00 19 GLU A N 16
ATOM 9570 C CA . GLU A 1 19 ? -4.208 -2.976 -6.700 1.00 0.00 19 GLU A CA 16
ATOM 9571 C C . GLU A 1 19 ? -5.263 -4.077 -6.556 1.00 0.00 19 GLU A C 16
ATOM 9572 O O . GLU A 1 19 ? -6.330 -3.856 -6.017 1.00 0.00 19 GLU A O 16
ATOM 9584 N N . LEU A 1 20 ? -4.975 -5.264 -7.037 1.00 0.00 20 LEU A N 16
ATOM 9585 C CA . LEU A 1 20 ? -5.962 -6.389 -6.935 1.00 0.00 20 LEU A CA 16
ATOM 9586 C C . LEU A 1 20 ? -6.401 -6.576 -5.474 1.00 0.00 20 LEU A C 16
ATOM 9587 O O . LEU A 1 20 ? -7.471 -7.085 -5.199 1.00 0.00 20 LEU A O 16
ATOM 9603 N N . THR A 1 21 ? -5.581 -6.163 -4.543 1.00 0.00 21 THR A N 16
ATOM 9604 C CA . THR A 1 21 ? -5.932 -6.301 -3.103 1.00 0.00 21 THR A CA 16
ATOM 9605 C C . THR A 1 21 ? -5.623 -4.977 -2.396 1.00 0.00 21 THR A C 16
ATOM 9606 O O . THR A 1 21 ? -4.534 -4.793 -1.901 1.00 0.00 21 THR A O 16
ATOM 9617 N N . PRO A 1 22 ? -6.581 -4.078 -2.369 1.00 0.00 22 PRO A N 16
ATOM 9618 C CA . PRO A 1 22 ? -6.418 -2.744 -1.723 1.00 0.00 22 PRO A CA 16
ATOM 9619 C C . PRO A 1 22 ? -6.669 -2.816 -0.212 1.00 0.00 22 PRO A C 16
ATOM 9620 O O . PRO A 1 22 ? -6.753 -1.794 0.444 1.00 0.00 22 PRO A O 16
ATOM 9631 N N . VAL A 1 23 ? -6.790 -4.001 0.353 1.00 0.00 23 VAL A N 16
ATOM 9632 C CA . VAL A 1 23 ? -7.032 -4.085 1.826 1.00 0.00 23 VAL A CA 16
ATOM 9633 C C . VAL A 1 23 ? -5.992 -4.992 2.496 1.00 0.00 23 VAL A C 16
ATOM 9634 O O . VAL A 1 23 ? -5.540 -5.970 1.933 1.00 0.00 23 VAL A O 16
ATOM 9647 N N . CYS A 1 24 ? -5.624 -4.662 3.707 1.00 0.00 24 CYS A N 16
ATOM 9648 C CA . CYS A 1 24 ? -4.627 -5.480 4.455 1.00 0.00 24 CYS A CA 16
ATOM 9649 C C . CYS A 1 24 ? -5.270 -5.927 5.769 1.00 0.00 24 CYS A C 16
ATOM 9650 O O . CYS A 1 24 ? -5.298 -5.193 6.739 1.00 0.00 24 CYS A O 16
ATOM 9657 N N . LYS A 1 25 ? -5.796 -7.123 5.798 1.00 0.00 25 LYS A N 16
ATOM 9658 C CA . LYS A 1 25 ? -6.456 -7.626 7.040 1.00 0.00 25 LYS A CA 16
ATOM 9659 C C . LYS A 1 25 ? -5.796 -8.930 7.495 1.00 0.00 25 LYS A C 16
ATOM 9660 O O . LYS A 1 25 ? -5.426 -9.763 6.690 1.00 0.00 25 LYS A O 16
ATOM 9679 N N . ARG A 1 26 ? -5.655 -9.109 8.784 1.00 0.00 26 ARG A N 16
ATOM 9680 C CA . ARG A 1 26 ? -5.027 -10.355 9.322 1.00 0.00 26 ARG A CA 16
ATOM 9681 C C . ARG A 1 26 ? -3.601 -10.497 8.784 1.00 0.00 26 ARG A C 16
ATOM 9682 O O . ARG A 1 26 ? -3.141 -11.587 8.505 1.00 0.00 26 ARG A O 16
ATOM 9703 N N . GLY A 1 27 ? -2.898 -9.401 8.643 1.00 0.00 27 GLY A N 16
ATOM 9704 C CA . GLY A 1 27 ? -1.495 -9.460 8.128 1.00 0.00 27 GLY A CA 16
ATOM 9705 C C . GLY A 1 27 ? -1.478 -10.086 6.731 1.00 0.00 27 GLY A C 16
ATOM 9706 O O . GLY A 1 27 ? -0.509 -10.703 6.332 1.00 0.00 27 GLY A O 16
ATOM 9710 N N . SER A 1 28 ? -2.545 -9.930 5.990 1.00 0.00 28 SER A N 16
ATOM 9711 C CA . SER A 1 28 ? -2.601 -10.513 4.618 1.00 0.00 28 SER A CA 16
ATOM 9712 C C . SER A 1 28 ? -3.287 -9.523 3.677 1.00 0.00 28 SER A C 16
ATOM 9713 O O . SER A 1 28 ? -3.910 -8.578 4.113 1.00 0.00 28 SER A O 16
ATOM 9721 N N . CYS A 1 29 ? -3.172 -9.730 2.391 1.00 0.00 29 CYS A N 16
ATOM 9722 C CA . CYS A 1 29 ? -3.816 -8.792 1.421 1.00 0.00 29 CYS A CA 16
ATOM 9723 C C . CYS A 1 29 ? -5.011 -9.464 0.752 1.00 0.00 29 CYS A C 16
ATOM 9724 O O . CYS A 1 29 ? -4.952 -10.622 0.383 1.00 0.00 29 CYS A O 16
ATOM 9731 N N . VAL A 1 30 ? -6.084 -8.737 0.559 1.00 0.00 30 VAL A N 16
ATOM 9732 C CA . VAL A 1 30 ? -7.263 -9.321 -0.123 1.00 0.00 30 VAL A CA 16
ATOM 9733 C C . VAL A 1 30 ? -8.010 -8.209 -0.860 1.00 0.00 30 VAL A C 16
ATOM 9734 O O . VAL A 1 30 ? -7.636 -7.041 -0.804 1.00 0.00 30 VAL A O 16
ATOM 9747 N N . SER A 1 31 ? -9.051 -8.569 -1.555 1.00 0.00 31 SER A N 16
ATOM 9748 C CA . SER A 1 31 ? -9.836 -7.562 -2.317 1.00 0.00 31 SER A CA 16
ATOM 9749 C C . SER A 1 31 ? -10.999 -7.061 -1.464 1.00 0.00 31 SER A C 16
ATOM 9750 O O . SER A 1 31 ? -11.959 -7.772 -1.226 1.00 0.00 31 SER A O 16
ATOM 9758 N N . SER A 1 32 ? -10.918 -5.840 -1.007 1.00 0.00 32 SER A N 16
ATOM 9759 C CA . SER A 1 32 ? -12.018 -5.275 -0.168 1.00 0.00 32 SER A CA 16
ATOM 9760 C C . SER A 1 32 ? -13.266 -5.071 -1.027 1.00 0.00 32 SER A C 16
ATOM 9761 O O . SER A 1 32 ? -14.368 -5.383 -0.617 1.00 0.00 32 SER A O 16
ATOM 9769 N N . GLY A 1 33 ? -13.101 -4.546 -2.216 1.00 0.00 33 GLY A N 16
ATOM 9770 C CA . GLY A 1 33 ? -14.276 -4.315 -3.108 1.00 0.00 33 GLY A CA 16
ATOM 9771 C C . GLY A 1 33 ? -13.847 -3.467 -4.316 1.00 0.00 33 GLY A C 16
ATOM 9772 O O . GLY A 1 33 ? -13.882 -2.254 -4.248 1.00 0.00 33 GLY A O 16
ATOM 9776 N N . PRO A 1 34 ? -13.451 -4.117 -5.394 1.00 0.00 34 PRO A N 16
ATOM 9777 C CA . PRO A 1 34 ? -13.004 -3.435 -6.649 1.00 0.00 34 PRO A CA 16
ATOM 9778 C C . PRO A 1 34 ? -14.208 -3.096 -7.532 1.00 0.00 34 PRO A C 16
ATOM 9779 O O . PRO A 1 34 ? -14.564 -3.843 -8.423 1.00 0.00 34 PRO A O 16
ATOM 9790 N N . GLY A 1 35 ? -14.836 -1.974 -7.287 1.00 0.00 35 GLY A N 16
ATOM 9791 C CA . GLY A 1 35 ? -16.019 -1.575 -8.104 1.00 0.00 35 GLY A CA 16
ATOM 9792 C C . GLY A 1 35 ? -16.751 -0.423 -7.414 1.00 0.00 35 GLY A C 16
ATOM 9793 O O . GLY A 1 35 ? -17.304 0.446 -8.060 1.00 0.00 35 GLY A O 16
ATOM 9797 N N . LEU A 1 36 ? -16.755 -0.412 -6.105 1.00 0.00 36 LEU A N 16
ATOM 9798 C CA . LEU A 1 36 ? -17.447 0.679 -5.361 1.00 0.00 36 LEU A CA 16
ATOM 9799 C C . LEU A 1 36 ? -16.404 1.567 -4.674 1.00 0.00 36 LEU A C 16
ATOM 9800 O O . LEU A 1 36 ? -16.193 1.483 -3.478 1.00 0.00 36 LEU A O 16
ATOM 9816 N N . VAL A 1 37 ? -15.750 2.415 -5.427 1.00 0.00 37 VAL A N 16
ATOM 9817 C CA . VAL A 1 37 ? -14.717 3.312 -4.832 1.00 0.00 37 VAL A CA 16
ATOM 9818 C C . VAL A 1 37 ? -15.177 4.767 -4.949 1.00 0.00 37 VAL A C 16
ATOM 9819 O O . VAL A 1 37 ? -16.206 5.055 -5.530 1.00 0.00 37 VAL A O 16
ATOM 9832 N N . GLY A 1 38 ? -14.420 5.682 -4.401 1.00 0.00 38 GLY A N 16
ATOM 9833 C CA . GLY A 1 38 ? -14.805 7.123 -4.473 1.00 0.00 38 GLY A CA 16
ATOM 9834 C C . GLY A 1 38 ? -15.438 7.551 -3.149 1.00 0.00 38 GLY A C 16
ATOM 9835 O O . GLY A 1 38 ? -14.751 7.816 -2.180 1.00 0.00 38 GLY A O 16
ATOM 9839 N N . GLY A 1 39 ? -16.745 7.620 -3.103 1.00 0.00 39 GLY A N 16
ATOM 9840 C CA . GLY A 1 39 ? -17.434 8.031 -1.844 1.00 0.00 39 GLY A CA 16
ATOM 9841 C C . GLY A 1 39 ? -17.175 6.988 -0.755 1.00 0.00 39 GLY A C 16
ATOM 9842 O O . GLY A 1 39 ? -16.406 6.063 -0.942 1.00 0.00 39 GLY A O 16
ATOM 9846 N N . ILE A 1 40 ? -17.812 7.132 0.379 1.00 0.00 40 ILE A N 16
ATOM 9847 C CA . ILE A 1 40 ? -17.610 6.151 1.488 1.00 0.00 40 ILE A CA 16
ATOM 9848 C C . ILE A 1 40 ? -18.688 5.057 1.429 1.00 0.00 40 ILE A C 16
ATOM 9849 O O . ILE A 1 40 ? -18.535 3.999 2.009 1.00 0.00 40 ILE A O 16
ATOM 9865 N N . LEU A 1 41 ? -19.771 5.305 0.735 1.00 0.00 41 LEU A N 16
ATOM 9866 C CA . LEU A 1 41 ? -20.857 4.284 0.639 1.00 0.00 41 LEU A CA 16
ATOM 9867 C C . LEU A 1 41 ? -20.317 3.021 -0.036 1.00 0.00 41 LEU A C 16
ATOM 9868 O O . LEU A 1 41 ? -19.892 3.049 -1.175 1.00 0.00 41 LEU A O 16
ATOM 9884 N N . GLY A 1 42 ? -20.330 1.914 0.663 1.00 0.00 42 GLY A N 16
ATOM 9885 C CA . GLY A 1 42 ? -19.819 0.642 0.072 1.00 0.00 42 GLY A CA 16
ATOM 9886 C C . GLY A 1 42 ? -18.712 0.075 0.963 1.00 0.00 42 GLY A C 16
ATOM 9887 O O . GLY A 1 42 ? -17.663 -0.317 0.488 1.00 0.00 42 GLY A O 16
ATOM 9891 N N . GLY A 1 43 ? -18.941 0.031 2.251 1.00 0.00 43 GLY A N 16
ATOM 9892 C CA . GLY A 1 43 ? -17.907 -0.508 3.183 1.00 0.00 43 GLY A CA 16
ATOM 9893 C C . GLY A 1 43 ? -18.526 -0.722 4.566 1.00 0.00 43 GLY A C 16
ATOM 9894 O O . GLY A 1 43 ? -19.050 0.195 5.168 1.00 0.00 43 GLY A O 16
ATOM 9898 N N . ILE A 1 44 ? -18.469 -1.931 5.071 1.00 0.00 44 ILE A N 16
ATOM 9899 C CA . ILE A 1 44 ? -19.051 -2.221 6.418 1.00 0.00 44 ILE A CA 16
ATOM 9900 C C . ILE A 1 44 ? -20.547 -1.893 6.414 1.00 0.00 44 ILE A C 16
ATOM 9901 O O . ILE A 1 44 ? -20.940 -0.752 6.566 1.00 0.00 44 ILE A O 16
ATOM 9917 N N . LEU A 1 45 ? -21.380 -2.888 6.243 1.00 0.00 45 LEU A N 16
ATOM 9918 C CA . LEU A 1 45 ? -22.852 -2.645 6.227 1.00 0.00 45 LEU A CA 16
ATOM 9919 C C . LEU A 1 45 ? -23.571 -3.828 6.878 1.00 0.00 45 LEU A C 16
ATOM 9920 O O . LEU A 1 45 ? -23.614 -4.881 6.264 1.00 0.00 45 LEU A O 16
ATOM 9937 N N . LEU A 1 1 ? 3.380 0.908 -15.460 1.00 0.00 1 LEU A N 17
ATOM 9938 C CA . LEU A 1 1 ? 3.313 1.352 -14.039 1.00 0.00 1 LEU A CA 17
ATOM 9939 C C . LEU A 1 1 ? 3.327 0.129 -13.121 1.00 0.00 1 LEU A C 17
ATOM 9940 O O . LEU A 1 1 ? 2.930 -0.953 -13.509 1.00 0.00 1 LEU A O 17
ATOM 9958 N N . LEU A 1 2 ? 3.784 0.295 -11.905 1.00 0.00 2 LEU A N 17
ATOM 9959 C CA . LEU A 1 2 ? 3.829 -0.853 -10.953 1.00 0.00 2 LEU A CA 17
ATOM 9960 C C . LEU A 1 2 ? 2.682 -0.728 -9.948 1.00 0.00 2 LEU A C 17
ATOM 9961 O O . LEU A 1 2 ? 2.775 -0.006 -8.973 1.00 0.00 2 LEU A O 17
ATOM 9977 N N . ALA A 1 3 ? 1.604 -1.430 -10.182 1.00 0.00 3 ALA A N 17
ATOM 9978 C CA . ALA A 1 3 ? 0.442 -1.364 -9.247 1.00 0.00 3 ALA A CA 17
ATOM 9979 C C . ALA A 1 3 ? 0.511 -2.542 -8.269 1.00 0.00 3 ALA A C 17
ATOM 9980 O O . ALA A 1 3 ? -0.450 -3.266 -8.082 1.00 0.00 3 ALA A O 17
ATOM 9987 N N . CYS A 1 4 ? 1.645 -2.733 -7.642 1.00 0.00 4 CYS A N 17
ATOM 9988 C CA . CYS A 1 4 ? 1.799 -3.854 -6.673 1.00 0.00 4 CYS A CA 17
ATOM 9989 C C . CYS A 1 4 ? 3.204 -3.788 -6.069 1.00 0.00 4 CYS A C 17
ATOM 9990 O O . CYS A 1 4 ? 4.166 -4.246 -6.657 1.00 0.00 4 CYS A O 17
ATOM 9997 N N . LEU A 1 5 ? 3.322 -3.211 -4.904 1.00 0.00 5 LEU A N 17
ATOM 9998 C CA . LEU A 1 5 ? 4.658 -3.098 -4.246 1.00 0.00 5 LEU A CA 17
ATOM 9999 C C . LEU A 1 5 ? 5.174 -4.489 -3.892 1.00 0.00 5 LEU A C 17
ATOM 10000 O O . LEU A 1 5 ? 6.358 -4.760 -3.966 1.00 0.00 5 LEU A O 17
ATOM 10016 N N . PHE A 1 6 ? 4.291 -5.370 -3.503 1.00 0.00 6 PHE A N 17
ATOM 10017 C CA . PHE A 1 6 ? 4.722 -6.751 -3.134 1.00 0.00 6 PHE A CA 17
ATOM 10018 C C . PHE A 1 6 ? 3.729 -7.777 -3.689 1.00 0.00 6 PHE A C 17
ATOM 10019 O O . PHE A 1 6 ? 4.001 -8.443 -4.671 1.00 0.00 6 PHE A O 17
ATOM 10036 N N . GLY A 1 7 ? 2.588 -7.910 -3.066 1.00 0.00 7 GLY A N 17
ATOM 10037 C CA . GLY A 1 7 ? 1.576 -8.895 -3.547 1.00 0.00 7 GLY A CA 17
ATOM 10038 C C . GLY A 1 7 ? 1.978 -10.301 -3.101 1.00 0.00 7 GLY A C 17
ATOM 10039 O O . GLY A 1 7 ? 1.659 -11.280 -3.751 1.00 0.00 7 GLY A O 17
ATOM 10043 N N . ASN A 1 8 ? 2.675 -10.410 -1.996 1.00 0.00 8 ASN A N 17
ATOM 10044 C CA . ASN A 1 8 ? 3.098 -11.754 -1.503 1.00 0.00 8 ASN A CA 17
ATOM 10045 C C . ASN A 1 8 ? 2.028 -12.343 -0.572 1.00 0.00 8 ASN A C 17
ATOM 10046 O O . ASN A 1 8 ? 2.248 -13.358 0.062 1.00 0.00 8 ASN A O 17
ATOM 10057 N N . GLY A 1 9 ? 0.870 -11.727 -0.491 1.00 0.00 9 GLY A N 17
ATOM 10058 C CA . GLY A 1 9 ? -0.209 -12.261 0.385 1.00 0.00 9 GLY A CA 17
ATOM 10059 C C . GLY A 1 9 ? -0.018 -11.812 1.841 1.00 0.00 9 GLY A C 17
ATOM 10060 O O . GLY A 1 9 ? -0.872 -12.056 2.673 1.00 0.00 9 GLY A O 17
ATOM 10064 N N . ARG A 1 10 ? 1.080 -11.164 2.163 1.00 0.00 10 ARG A N 17
ATOM 10065 C CA . ARG A 1 10 ? 1.296 -10.715 3.572 1.00 0.00 10 ARG A CA 17
ATOM 10066 C C . ARG A 1 10 ? 1.556 -9.209 3.601 1.00 0.00 10 ARG A C 17
ATOM 10067 O O . ARG A 1 10 ? 2.250 -8.671 2.758 1.00 0.00 10 ARG A O 17
ATOM 10088 N N . CYS A 1 11 ? 0.999 -8.530 4.567 1.00 0.00 11 CYS A N 17
ATOM 10089 C CA . CYS A 1 11 ? 1.201 -7.049 4.667 1.00 0.00 11 CYS A CA 17
ATOM 10090 C C . CYS A 1 11 ? 1.128 -6.594 6.122 1.00 0.00 11 CYS A C 17
ATOM 10091 O O . CYS A 1 11 ? 0.665 -7.306 6.992 1.00 0.00 11 CYS A O 17
ATOM 10098 N N . SER A 1 12 ? 1.559 -5.387 6.374 1.00 0.00 12 SER A N 17
ATOM 10099 C CA . SER A 1 12 ? 1.498 -4.827 7.756 1.00 0.00 12 SER A CA 17
ATOM 10100 C C . SER A 1 12 ? 0.374 -3.786 7.819 1.00 0.00 12 SER A C 17
ATOM 10101 O O . SER A 1 12 ? -0.207 -3.541 8.858 1.00 0.00 12 SER A O 17
ATOM 10109 N N . SER A 1 13 ? 0.064 -3.187 6.700 1.00 0.00 13 SER A N 17
ATOM 10110 C CA . SER A 1 13 ? -1.021 -2.170 6.643 1.00 0.00 13 SER A CA 17
ATOM 10111 C C . SER A 1 13 ? -1.665 -2.231 5.254 1.00 0.00 13 SER A C 17
ATOM 10112 O O . SER A 1 13 ? -1.286 -3.040 4.428 1.00 0.00 13 SER A O 17
ATOM 10120 N N . ASN A 1 14 ? -2.631 -1.389 4.992 1.00 0.00 14 ASN A N 17
ATOM 10121 C CA . ASN A 1 14 ? -3.298 -1.407 3.654 1.00 0.00 14 ASN A CA 17
ATOM 10122 C C . ASN A 1 14 ? -2.302 -0.987 2.568 1.00 0.00 14 ASN A C 17
ATOM 10123 O O . ASN A 1 14 ? -2.326 -1.498 1.463 1.00 0.00 14 ASN A O 17
ATOM 10134 N N . ARG A 1 15 ? -1.432 -0.058 2.873 1.00 0.00 15 ARG A N 17
ATOM 10135 C CA . ARG A 1 15 ? -0.436 0.406 1.859 1.00 0.00 15 ARG A CA 17
ATOM 10136 C C . ARG A 1 15 ? 0.578 -0.699 1.538 1.00 0.00 15 ARG A C 17
ATOM 10137 O O . ARG A 1 15 ? 1.343 -0.580 0.598 1.00 0.00 15 ARG A O 17
ATOM 10158 N N . ASP A 1 16 ? 0.595 -1.769 2.296 1.00 0.00 16 ASP A N 17
ATOM 10159 C CA . ASP A 1 16 ? 1.562 -2.870 2.015 1.00 0.00 16 ASP A CA 17
ATOM 10160 C C . ASP A 1 16 ? 0.937 -3.891 1.052 1.00 0.00 16 ASP A C 17
ATOM 10161 O O . ASP A 1 16 ? 1.426 -4.998 0.923 1.00 0.00 16 ASP A O 17
ATOM 10170 N N . CYS A 1 17 ? -0.138 -3.539 0.379 1.00 0.00 17 CYS A N 17
ATOM 10171 C CA . CYS A 1 17 ? -0.778 -4.508 -0.562 1.00 0.00 17 CYS A CA 17
ATOM 10172 C C . CYS A 1 17 ? -0.683 -3.986 -2.000 1.00 0.00 17 CYS A C 17
ATOM 10173 O O . CYS A 1 17 ? -0.003 -3.014 -2.269 1.00 0.00 17 CYS A O 17
ATOM 10180 N N . CYS A 1 18 ? -1.349 -4.635 -2.928 1.00 0.00 18 CYS A N 17
ATOM 10181 C CA . CYS A 1 18 ? -1.285 -4.186 -4.353 1.00 0.00 18 CYS A CA 17
ATOM 10182 C C . CYS A 1 18 ? -2.665 -3.705 -4.815 1.00 0.00 18 CYS A C 17
ATOM 10183 O O . CYS A 1 18 ? -3.615 -3.691 -4.056 1.00 0.00 18 CYS A O 17
ATOM 10190 N N . GLU A 1 19 ? -2.773 -3.305 -6.058 1.00 0.00 19 GLU A N 17
ATOM 10191 C CA . GLU A 1 19 ? -4.076 -2.811 -6.590 1.00 0.00 19 GLU A CA 17
ATOM 10192 C C . GLU A 1 19 ? -5.129 -3.920 -6.513 1.00 0.00 19 GLU A C 17
ATOM 10193 O O . GLU A 1 19 ? -6.221 -3.714 -6.018 1.00 0.00 19 GLU A O 17
ATOM 10205 N N . LEU A 1 20 ? -4.813 -5.094 -7.004 1.00 0.00 20 LEU A N 17
ATOM 10206 C CA . LEU A 1 20 ? -5.795 -6.226 -6.967 1.00 0.00 20 LEU A CA 17
ATOM 10207 C C . LEU A 1 20 ? -6.283 -6.458 -5.530 1.00 0.00 20 LEU A C 17
ATOM 10208 O O . LEU A 1 20 ? -7.359 -6.983 -5.309 1.00 0.00 20 LEU A O 17
ATOM 10224 N N . THR A 1 21 ? -5.502 -6.064 -4.558 1.00 0.00 21 THR A N 17
ATOM 10225 C CA . THR A 1 21 ? -5.908 -6.249 -3.135 1.00 0.00 21 THR A CA 17
ATOM 10226 C C . THR A 1 21 ? -5.689 -4.930 -2.386 1.00 0.00 21 THR A C 17
ATOM 10227 O O . THR A 1 21 ? -4.637 -4.718 -1.823 1.00 0.00 21 THR A O 17
ATOM 10238 N N . PRO A 1 22 ? -6.680 -4.068 -2.397 1.00 0.00 22 PRO A N 17
ATOM 10239 C CA . PRO A 1 22 ? -6.610 -2.741 -1.712 1.00 0.00 22 PRO A CA 17
ATOM 10240 C C . PRO A 1 22 ? -6.865 -2.859 -0.204 1.00 0.00 22 PRO A C 17
ATOM 10241 O O . PRO A 1 22 ? -6.989 -1.856 0.475 1.00 0.00 22 PRO A O 17
ATOM 10252 N N . VAL A 1 23 ? -6.944 -4.059 0.336 1.00 0.00 23 VAL A N 17
ATOM 10253 C CA . VAL A 1 23 ? -7.190 -4.186 1.807 1.00 0.00 23 VAL A CA 17
ATOM 10254 C C . VAL A 1 23 ? -6.112 -5.059 2.466 1.00 0.00 23 VAL A C 17
ATOM 10255 O O . VAL A 1 23 ? -5.621 -6.009 1.889 1.00 0.00 23 VAL A O 17
ATOM 10268 N N . CYS A 1 24 ? -5.755 -4.732 3.682 1.00 0.00 24 CYS A N 17
ATOM 10269 C CA . CYS A 1 24 ? -4.726 -5.523 4.420 1.00 0.00 24 CYS A CA 17
ATOM 10270 C C . CYS A 1 24 ? -5.345 -5.990 5.740 1.00 0.00 24 CYS A C 17
ATOM 10271 O O . CYS A 1 24 ? -5.374 -5.263 6.715 1.00 0.00 24 CYS A O 17
ATOM 10278 N N . LYS A 1 25 ? -5.847 -7.196 5.768 1.00 0.00 25 LYS A N 17
ATOM 10279 C CA . LYS A 1 25 ? -6.482 -7.720 7.015 1.00 0.00 25 LYS A CA 17
ATOM 10280 C C . LYS A 1 25 ? -5.842 -9.053 7.406 1.00 0.00 25 LYS A C 17
ATOM 10281 O O . LYS A 1 25 ? -5.437 -9.828 6.563 1.00 0.00 25 LYS A O 17
ATOM 10300 N N . ARG A 1 26 ? -5.755 -9.322 8.687 1.00 0.00 26 ARG A N 17
ATOM 10301 C CA . ARG A 1 26 ? -5.146 -10.603 9.160 1.00 0.00 26 ARG A CA 17
ATOM 10302 C C . ARG A 1 26 ? -3.695 -10.693 8.683 1.00 0.00 26 ARG A C 17
ATOM 10303 O O . ARG A 1 26 ? -3.191 -11.763 8.400 1.00 0.00 26 ARG A O 17
ATOM 10324 N N . GLY A 1 27 ? -3.020 -9.574 8.594 1.00 0.00 27 GLY A N 17
ATOM 10325 C CA . GLY A 1 27 ? -1.597 -9.580 8.138 1.00 0.00 27 GLY A CA 17
ATOM 10326 C C . GLY A 1 27 ? -1.512 -10.146 6.718 1.00 0.00 27 GLY A C 17
ATOM 10327 O O . GLY A 1 27 ? -0.518 -10.735 6.336 1.00 0.00 27 GLY A O 17
ATOM 10331 N N . SER A 1 28 ? -2.548 -9.971 5.937 1.00 0.00 28 SER A N 17
ATOM 10332 C CA . SER A 1 28 ? -2.536 -10.496 4.541 1.00 0.00 28 SER A CA 17
ATOM 10333 C C . SER A 1 28 ? -3.254 -9.510 3.620 1.00 0.00 28 SER A C 17
ATOM 10334 O O . SER A 1 28 ? -3.915 -8.598 4.076 1.00 0.00 28 SER A O 17
ATOM 10342 N N . CYS A 1 29 ? -3.125 -9.682 2.329 1.00 0.00 29 CYS A N 17
ATOM 10343 C CA . CYS A 1 29 ? -3.799 -8.745 1.378 1.00 0.00 29 CYS A CA 17
ATOM 10344 C C . CYS A 1 29 ? -4.965 -9.445 0.684 1.00 0.00 29 CYS A C 17
ATOM 10345 O O . CYS A 1 29 ? -4.855 -10.583 0.269 1.00 0.00 29 CYS A O 17
ATOM 10352 N N . VAL A 1 30 ? -6.070 -8.759 0.526 1.00 0.00 30 VAL A N 17
ATOM 10353 C CA . VAL A 1 30 ? -7.230 -9.366 -0.173 1.00 0.00 30 VAL A CA 17
ATOM 10354 C C . VAL A 1 30 ? -8.032 -8.255 -0.853 1.00 0.00 30 VAL A C 17
ATOM 10355 O O . VAL A 1 30 ? -7.628 -7.098 -0.873 1.00 0.00 30 VAL A O 17
ATOM 10368 N N . SER A 1 31 ? -9.161 -8.603 -1.405 1.00 0.00 31 SER A N 17
ATOM 10369 C CA . SER A 1 31 ? -10.007 -7.591 -2.091 1.00 0.00 31 SER A CA 17
ATOM 10370 C C . SER A 1 31 ? -10.919 -6.909 -1.074 1.00 0.00 31 SER A C 17
ATOM 10371 O O . SER A 1 31 ? -11.690 -7.553 -0.386 1.00 0.00 31 SER A O 17
ATOM 10379 N N . SER A 1 32 ? -10.833 -5.608 -0.976 1.00 0.00 32 SER A N 17
ATOM 10380 C CA . SER A 1 32 ? -11.691 -4.864 -0.007 1.00 0.00 32 SER A CA 17
ATOM 10381 C C . SER A 1 32 ? -13.165 -5.066 -0.365 1.00 0.00 32 SER A C 17
ATOM 10382 O O . SER A 1 32 ? -14.027 -5.064 0.494 1.00 0.00 32 SER A O 17
ATOM 10390 N N . GLY A 1 33 ? -13.457 -5.244 -1.629 1.00 0.00 33 GLY A N 17
ATOM 10391 C CA . GLY A 1 33 ? -14.873 -5.451 -2.056 1.00 0.00 33 GLY A CA 17
ATOM 10392 C C . GLY A 1 33 ? -14.951 -6.661 -3.000 1.00 0.00 33 GLY A C 17
ATOM 10393 O O . GLY A 1 33 ? -15.106 -6.492 -4.193 1.00 0.00 33 GLY A O 17
ATOM 10397 N N . PRO A 1 34 ? -14.837 -7.854 -2.446 1.00 0.00 34 PRO A N 17
ATOM 10398 C CA . PRO A 1 34 ? -14.887 -9.133 -3.219 1.00 0.00 34 PRO A CA 17
ATOM 10399 C C . PRO A 1 34 ? -16.332 -9.619 -3.361 1.00 0.00 34 PRO A C 17
ATOM 10400 O O . PRO A 1 34 ? -16.655 -10.741 -3.016 1.00 0.00 34 PRO A O 17
ATOM 10411 N N . GLY A 1 35 ? -17.201 -8.782 -3.868 1.00 0.00 35 GLY A N 17
ATOM 10412 C CA . GLY A 1 35 ? -18.628 -9.185 -4.036 1.00 0.00 35 GLY A CA 17
ATOM 10413 C C . GLY A 1 35 ? -19.538 -8.108 -3.445 1.00 0.00 35 GLY A C 17
ATOM 10414 O O . GLY A 1 35 ? -20.422 -8.393 -2.659 1.00 0.00 35 GLY A O 17
ATOM 10418 N N . LEU A 1 36 ? -19.327 -6.871 -3.818 1.00 0.00 36 LEU A N 17
ATOM 10419 C CA . LEU A 1 36 ? -20.175 -5.766 -3.284 1.00 0.00 36 LEU A CA 17
ATOM 10420 C C . LEU A 1 36 ? -20.007 -4.524 -4.162 1.00 0.00 36 LEU A C 17
ATOM 10421 O O . LEU A 1 36 ? -19.248 -3.627 -3.844 1.00 0.00 36 LEU A O 17
ATOM 10437 N N . VAL A 1 37 ? -20.709 -4.470 -5.265 1.00 0.00 37 VAL A N 17
ATOM 10438 C CA . VAL A 1 37 ? -20.597 -3.291 -6.173 1.00 0.00 37 VAL A CA 17
ATOM 10439 C C . VAL A 1 37 ? -21.997 -2.820 -6.572 1.00 0.00 37 VAL A C 17
ATOM 10440 O O . VAL A 1 37 ? -22.413 -1.727 -6.234 1.00 0.00 37 VAL A O 17
ATOM 10453 N N . GLY A 1 38 ? -22.725 -3.639 -7.290 1.00 0.00 38 GLY A N 17
ATOM 10454 C CA . GLY A 1 38 ? -24.101 -3.248 -7.716 1.00 0.00 38 GLY A CA 17
ATOM 10455 C C . GLY A 1 38 ? -24.832 -4.473 -8.271 1.00 0.00 38 GLY A C 17
ATOM 10456 O O . GLY A 1 38 ? -24.240 -5.319 -8.914 1.00 0.00 38 GLY A O 17
ATOM 10460 N N . GLY A 1 39 ? -26.113 -4.570 -8.023 1.00 0.00 39 GLY A N 17
ATOM 10461 C CA . GLY A 1 39 ? -26.892 -5.738 -8.532 1.00 0.00 39 GLY A CA 17
ATOM 10462 C C . GLY A 1 39 ? -27.662 -6.381 -7.377 1.00 0.00 39 GLY A C 17
ATOM 10463 O O . GLY A 1 39 ? -27.548 -7.567 -7.129 1.00 0.00 39 GLY A O 17
ATOM 10467 N N . ILE A 1 40 ? -28.447 -5.606 -6.672 1.00 0.00 40 ILE A N 17
ATOM 10468 C CA . ILE A 1 40 ? -29.230 -6.162 -5.530 1.00 0.00 40 ILE A CA 17
ATOM 10469 C C . ILE A 1 40 ? -30.510 -6.826 -6.055 1.00 0.00 40 ILE A C 17
ATOM 10470 O O . ILE A 1 40 ? -31.048 -7.729 -5.441 1.00 0.00 40 ILE A O 17
ATOM 10486 N N . LEU A 1 41 ? -30.994 -6.381 -7.182 1.00 0.00 41 LEU A N 17
ATOM 10487 C CA . LEU A 1 41 ? -32.237 -6.974 -7.759 1.00 0.00 41 LEU A CA 17
ATOM 10488 C C . LEU A 1 41 ? -31.865 -8.000 -8.832 1.00 0.00 41 LEU A C 17
ATOM 10489 O O . LEU A 1 41 ? -30.702 -8.235 -9.100 1.00 0.00 41 LEU A O 17
ATOM 10505 N N . GLY A 1 42 ? -32.847 -8.608 -9.448 1.00 0.00 42 GLY A N 17
ATOM 10506 C CA . GLY A 1 42 ? -32.562 -9.620 -10.507 1.00 0.00 42 GLY A CA 17
ATOM 10507 C C . GLY A 1 42 ? -32.308 -8.909 -11.838 1.00 0.00 42 GLY A C 17
ATOM 10508 O O . GLY A 1 42 ? -31.247 -9.026 -12.421 1.00 0.00 42 GLY A O 17
ATOM 10512 N N . GLY A 1 43 ? -33.277 -8.172 -12.318 1.00 0.00 43 GLY A N 17
ATOM 10513 C CA . GLY A 1 43 ? -33.104 -7.446 -13.612 1.00 0.00 43 GLY A CA 17
ATOM 10514 C C . GLY A 1 43 ? -33.921 -8.141 -14.701 1.00 0.00 43 GLY A C 17
ATOM 10515 O O . GLY A 1 43 ? -33.464 -9.078 -15.329 1.00 0.00 43 GLY A O 17
ATOM 10519 N N . ILE A 1 44 ? -35.125 -7.684 -14.929 1.00 0.00 44 ILE A N 17
ATOM 10520 C CA . ILE A 1 44 ? -35.984 -8.308 -15.977 1.00 0.00 44 ILE A CA 17
ATOM 10521 C C . ILE A 1 44 ? -36.529 -7.221 -16.905 1.00 0.00 44 ILE A C 17
ATOM 10522 O O . ILE A 1 44 ? -36.344 -7.269 -18.107 1.00 0.00 44 ILE A O 17
ATOM 10538 N N . LEU A 1 45 ? -37.201 -6.241 -16.354 1.00 0.00 45 LEU A N 17
ATOM 10539 C CA . LEU A 1 45 ? -37.765 -5.145 -17.196 1.00 0.00 45 LEU A CA 17
ATOM 10540 C C . LEU A 1 45 ? -36.897 -3.893 -17.052 1.00 0.00 45 LEU A C 17
ATOM 10541 O O . LEU A 1 45 ? -36.129 -3.834 -16.105 1.00 0.00 45 LEU A O 17
ATOM 10558 N N . LEU A 1 1 ? 1.033 -2.243 -15.177 1.00 0.00 1 LEU A N 18
ATOM 10559 C CA . LEU A 1 1 ? 1.844 -1.085 -14.706 1.00 0.00 1 LEU A CA 18
ATOM 10560 C C . LEU A 1 1 ? 2.394 -1.381 -13.310 1.00 0.00 1 LEU A C 18
ATOM 10561 O O . LEU A 1 1 ? 2.221 -2.464 -12.783 1.00 0.00 1 LEU A O 18
ATOM 10579 N N . LEU A 1 2 ? 3.056 -0.424 -12.709 1.00 0.00 2 LEU A N 18
ATOM 10580 C CA . LEU A 1 2 ? 3.622 -0.642 -11.346 1.00 0.00 2 LEU A CA 18
ATOM 10581 C C . LEU A 1 2 ? 2.526 -0.429 -10.298 1.00 0.00 2 LEU A C 18
ATOM 10582 O O . LEU A 1 2 ? 2.476 0.590 -9.634 1.00 0.00 2 LEU A O 18
ATOM 10598 N N . ALA A 1 3 ? 1.649 -1.389 -10.148 1.00 0.00 3 ALA A N 18
ATOM 10599 C CA . ALA A 1 3 ? 0.550 -1.259 -9.147 1.00 0.00 3 ALA A CA 18
ATOM 10600 C C . ALA A 1 3 ? 0.602 -2.452 -8.185 1.00 0.00 3 ALA A C 18
ATOM 10601 O O . ALA A 1 3 ? -0.368 -3.166 -8.008 1.00 0.00 3 ALA A O 18
ATOM 10608 N N . CYS A 1 4 ? 1.734 -2.666 -7.564 1.00 0.00 4 CYS A N 18
ATOM 10609 C CA . CYS A 1 4 ? 1.872 -3.805 -6.610 1.00 0.00 4 CYS A CA 18
ATOM 10610 C C . CYS A 1 4 ? 3.274 -3.764 -5.995 1.00 0.00 4 CYS A C 18
ATOM 10611 O O . CYS A 1 4 ? 4.232 -4.241 -6.573 1.00 0.00 4 CYS A O 18
ATOM 10618 N N . LEU A 1 5 ? 3.393 -3.189 -4.828 1.00 0.00 5 LEU A N 18
ATOM 10619 C CA . LEU A 1 5 ? 4.726 -3.100 -4.160 1.00 0.00 5 LEU A CA 18
ATOM 10620 C C . LEU A 1 5 ? 5.227 -4.506 -3.832 1.00 0.00 5 LEU A C 18
ATOM 10621 O O . LEU A 1 5 ? 6.409 -4.786 -3.908 1.00 0.00 5 LEU A O 18
ATOM 10637 N N . PHE A 1 6 ? 4.335 -5.387 -3.466 1.00 0.00 6 PHE A N 18
ATOM 10638 C CA . PHE A 1 6 ? 4.749 -6.782 -3.126 1.00 0.00 6 PHE A CA 18
ATOM 10639 C C . PHE A 1 6 ? 3.736 -7.776 -3.700 1.00 0.00 6 PHE A C 18
ATOM 10640 O O . PHE A 1 6 ? 3.974 -8.394 -4.721 1.00 0.00 6 PHE A O 18
ATOM 10657 N N . GLY A 1 7 ? 2.611 -7.930 -3.053 1.00 0.00 7 GLY A N 18
ATOM 10658 C CA . GLY A 1 7 ? 1.576 -8.882 -3.552 1.00 0.00 7 GLY A CA 18
ATOM 10659 C C . GLY A 1 7 ? 1.928 -10.306 -3.116 1.00 0.00 7 GLY A C 18
ATOM 10660 O O . GLY A 1 7 ? 1.566 -11.268 -3.767 1.00 0.00 7 GLY A O 18
ATOM 10664 N N . ASN A 1 8 ? 2.628 -10.449 -2.016 1.00 0.00 8 ASN A N 18
ATOM 10665 C CA . ASN A 1 8 ? 3.001 -11.812 -1.536 1.00 0.00 8 ASN A CA 18
ATOM 10666 C C . ASN A 1 8 ? 1.919 -12.359 -0.592 1.00 0.00 8 ASN A C 18
ATOM 10667 O O . ASN A 1 8 ? 2.114 -13.368 0.058 1.00 0.00 8 ASN A O 18
ATOM 10678 N N . GLY A 1 9 ? 0.778 -11.710 -0.516 1.00 0.00 9 GLY A N 18
ATOM 10679 C CA . GLY A 1 9 ? -0.311 -12.201 0.375 1.00 0.00 9 GLY A CA 18
ATOM 10680 C C . GLY A 1 9 ? -0.062 -11.785 1.834 1.00 0.00 9 GLY A C 18
ATOM 10681 O O . GLY A 1 9 ? -0.881 -12.047 2.694 1.00 0.00 9 GLY A O 18
ATOM 10685 N N . ARG A 1 10 ? 1.050 -11.144 2.128 1.00 0.00 10 ARG A N 18
ATOM 10686 C CA . ARG A 1 10 ? 1.327 -10.725 3.534 1.00 0.00 10 ARG A CA 18
ATOM 10687 C C . ARG A 1 10 ? 1.588 -9.219 3.575 1.00 0.00 10 ARG A C 18
ATOM 10688 O O . ARG A 1 10 ? 2.291 -8.680 2.742 1.00 0.00 10 ARG A O 18
ATOM 10709 N N . CYS A 1 11 ? 1.022 -8.542 4.537 1.00 0.00 11 CYS A N 18
ATOM 10710 C CA . CYS A 1 11 ? 1.227 -7.063 4.639 1.00 0.00 11 CYS A CA 18
ATOM 10711 C C . CYS A 1 11 ? 1.136 -6.602 6.093 1.00 0.00 11 CYS A C 18
ATOM 10712 O O . CYS A 1 11 ? 0.691 -7.324 6.965 1.00 0.00 11 CYS A O 18
ATOM 10719 N N . SER A 1 12 ? 1.532 -5.382 6.340 1.00 0.00 12 SER A N 18
ATOM 10720 C CA . SER A 1 12 ? 1.455 -4.816 7.720 1.00 0.00 12 SER A CA 18
ATOM 10721 C C . SER A 1 12 ? 0.405 -3.690 7.754 1.00 0.00 12 SER A C 18
ATOM 10722 O O . SER A 1 12 ? 0.022 -3.219 8.808 1.00 0.00 12 SER A O 18
ATOM 10730 N N . SER A 1 13 ? -0.064 -3.264 6.605 1.00 0.00 13 SER A N 18
ATOM 10731 C CA . SER A 1 13 ? -1.086 -2.185 6.540 1.00 0.00 13 SER A CA 18
ATOM 10732 C C . SER A 1 13 ? -1.711 -2.207 5.143 1.00 0.00 13 SER A C 18
ATOM 10733 O O . SER A 1 13 ? -1.291 -2.963 4.286 1.00 0.00 13 SER A O 18
ATOM 10741 N N . ASN A 1 14 ? -2.708 -1.395 4.904 1.00 0.00 14 ASN A N 18
ATOM 10742 C CA . ASN A 1 14 ? -3.357 -1.380 3.558 1.00 0.00 14 ASN A CA 18
ATOM 10743 C C . ASN A 1 14 ? -2.339 -0.953 2.495 1.00 0.00 14 ASN A C 18
ATOM 10744 O O . ASN A 1 14 ? -2.345 -1.451 1.383 1.00 0.00 14 ASN A O 18
ATOM 10755 N N . ARG A 1 15 ? -1.470 -0.033 2.826 1.00 0.00 15 ARG A N 18
ATOM 10756 C CA . ARG A 1 15 ? -0.453 0.439 1.838 1.00 0.00 15 ARG A CA 18
ATOM 10757 C C . ARG A 1 15 ? 0.565 -0.664 1.529 1.00 0.00 15 ARG A C 18
ATOM 10758 O O . ARG A 1 15 ? 1.342 -0.544 0.599 1.00 0.00 15 ARG A O 18
ATOM 10779 N N . ASP A 1 16 ? 0.570 -1.736 2.283 1.00 0.00 16 ASP A N 18
ATOM 10780 C CA . ASP A 1 16 ? 1.539 -2.838 2.010 1.00 0.00 16 ASP A CA 18
ATOM 10781 C C . ASP A 1 16 ? 0.917 -3.863 1.054 1.00 0.00 16 ASP A C 18
ATOM 10782 O O . ASP A 1 16 ? 1.397 -4.975 0.940 1.00 0.00 16 ASP A O 18
ATOM 10791 N N . CYS A 1 17 ? -0.148 -3.508 0.367 1.00 0.00 17 CYS A N 18
ATOM 10792 C CA . CYS A 1 17 ? -0.787 -4.478 -0.571 1.00 0.00 17 CYS A CA 18
ATOM 10793 C C . CYS A 1 17 ? -0.692 -3.958 -2.008 1.00 0.00 17 CYS A C 18
ATOM 10794 O O . CYS A 1 17 ? -0.027 -2.975 -2.276 1.00 0.00 17 CYS A O 18
ATOM 10801 N N . CYS A 1 18 ? -1.345 -4.619 -2.936 1.00 0.00 18 CYS A N 18
ATOM 10802 C CA . CYS A 1 18 ? -1.284 -4.173 -4.362 1.00 0.00 18 CYS A CA 18
ATOM 10803 C C . CYS A 1 18 ? -2.671 -3.713 -4.820 1.00 0.00 18 CYS A C 18
ATOM 10804 O O . CYS A 1 18 ? -3.617 -3.703 -4.055 1.00 0.00 18 CYS A O 18
ATOM 10811 N N . GLU A 1 19 ? -2.792 -3.326 -6.066 1.00 0.00 19 GLU A N 18
ATOM 10812 C CA . GLU A 1 19 ? -4.109 -2.853 -6.590 1.00 0.00 19 GLU A CA 18
ATOM 10813 C C . GLU A 1 19 ? -5.139 -3.984 -6.520 1.00 0.00 19 GLU A C 18
ATOM 10814 O O . GLU A 1 19 ? -6.248 -3.794 -6.058 1.00 0.00 19 GLU A O 18
ATOM 10826 N N . LEU A 1 20 ? -4.783 -5.161 -6.977 1.00 0.00 20 LEU A N 18
ATOM 10827 C CA . LEU A 1 20 ? -5.740 -6.312 -6.943 1.00 0.00 20 LEU A CA 18
ATOM 10828 C C . LEU A 1 20 ? -6.232 -6.549 -5.507 1.00 0.00 20 LEU A C 18
ATOM 10829 O O . LEU A 1 20 ? -7.289 -7.110 -5.291 1.00 0.00 20 LEU A O 18
ATOM 10845 N N . THR A 1 21 ? -5.474 -6.118 -4.531 1.00 0.00 21 THR A N 18
ATOM 10846 C CA . THR A 1 21 ? -5.886 -6.305 -3.111 1.00 0.00 21 THR A CA 18
ATOM 10847 C C . THR A 1 21 ? -5.717 -4.973 -2.370 1.00 0.00 21 THR A C 18
ATOM 10848 O O . THR A 1 21 ? -4.682 -4.726 -1.793 1.00 0.00 21 THR A O 18
ATOM 10859 N N . PRO A 1 22 ? -6.733 -4.140 -2.410 1.00 0.00 22 PRO A N 18
ATOM 10860 C CA . PRO A 1 22 ? -6.712 -2.802 -1.742 1.00 0.00 22 PRO A CA 18
ATOM 10861 C C . PRO A 1 22 ? -6.929 -2.905 -0.226 1.00 0.00 22 PRO A C 18
ATOM 10862 O O . PRO A 1 22 ? -7.042 -1.892 0.443 1.00 0.00 22 PRO A O 18
ATOM 10873 N N . VAL A 1 23 ? -6.987 -4.096 0.331 1.00 0.00 23 VAL A N 18
ATOM 10874 C CA . VAL A 1 23 ? -7.195 -4.203 1.810 1.00 0.00 23 VAL A CA 18
ATOM 10875 C C . VAL A 1 23 ? -6.097 -5.061 2.456 1.00 0.00 23 VAL A C 18
ATOM 10876 O O . VAL A 1 23 ? -5.604 -6.008 1.876 1.00 0.00 23 VAL A O 18
ATOM 10889 N N . CYS A 1 24 ? -5.731 -4.727 3.667 1.00 0.00 24 CYS A N 18
ATOM 10890 C CA . CYS A 1 24 ? -4.683 -5.502 4.395 1.00 0.00 24 CYS A CA 18
ATOM 10891 C C . CYS A 1 24 ? -5.278 -5.960 5.730 1.00 0.00 24 CYS A C 18
ATOM 10892 O O . CYS A 1 24 ? -5.272 -5.232 6.705 1.00 0.00 24 CYS A O 18
ATOM 10899 N N . LYS A 1 25 ? -5.799 -7.157 5.770 1.00 0.00 25 LYS A N 18
ATOM 10900 C CA . LYS A 1 25 ? -6.410 -7.671 7.033 1.00 0.00 25 LYS A CA 18
ATOM 10901 C C . LYS A 1 25 ? -5.801 -9.027 7.389 1.00 0.00 25 LYS A C 18
ATOM 10902 O O . LYS A 1 25 ? -5.385 -9.774 6.526 1.00 0.00 25 LYS A O 18
ATOM 10921 N N . ARG A 1 26 ? -5.746 -9.344 8.660 1.00 0.00 26 ARG A N 18
ATOM 10922 C CA . ARG A 1 26 ? -5.164 -10.649 9.100 1.00 0.00 26 ARG A CA 18
ATOM 10923 C C . ARG A 1 26 ? -3.704 -10.741 8.648 1.00 0.00 26 ARG A C 18
ATOM 10924 O O . ARG A 1 26 ? -3.195 -11.812 8.377 1.00 0.00 26 ARG A O 18
ATOM 10945 N N . GLY A 1 27 ? -3.033 -9.623 8.572 1.00 0.00 27 GLY A N 18
ATOM 10946 C CA . GLY A 1 27 ? -1.603 -9.624 8.144 1.00 0.00 27 GLY A CA 18
ATOM 10947 C C . GLY A 1 27 ? -1.492 -10.163 6.716 1.00 0.00 27 GLY A C 18
ATOM 10948 O O . GLY A 1 27 ? -0.495 -10.754 6.345 1.00 0.00 27 GLY A O 18
ATOM 10952 N N . SER A 1 28 ? -2.507 -9.961 5.915 1.00 0.00 28 SER A N 18
ATOM 10953 C CA . SER A 1 28 ? -2.466 -10.459 4.510 1.00 0.00 28 SER A CA 18
ATOM 10954 C C . SER A 1 28 ? -3.218 -9.488 3.601 1.00 0.00 28 SER A C 18
ATOM 10955 O O . SER A 1 28 ? -3.880 -8.583 4.067 1.00 0.00 28 SER A O 18
ATOM 10963 N N . CYS A 1 29 ? -3.113 -9.662 2.308 1.00 0.00 29 CYS A N 18
ATOM 10964 C CA . CYS A 1 29 ? -3.819 -8.737 1.368 1.00 0.00 29 CYS A CA 18
ATOM 10965 C C . CYS A 1 29 ? -4.985 -9.453 0.693 1.00 0.00 29 CYS A C 18
ATOM 10966 O O . CYS A 1 29 ? -4.874 -10.595 0.287 1.00 0.00 29 CYS A O 18
ATOM 10973 N N . VAL A 1 30 ? -6.098 -8.776 0.543 1.00 0.00 30 VAL A N 18
ATOM 10974 C CA . VAL A 1 30 ? -7.265 -9.394 -0.135 1.00 0.00 30 VAL A CA 18
ATOM 10975 C C . VAL A 1 30 ? -8.086 -8.295 -0.815 1.00 0.00 30 VAL A C 18
ATOM 10976 O O . VAL A 1 30 ? -7.680 -7.141 -0.877 1.00 0.00 30 VAL A O 18
ATOM 10989 N N . SER A 1 31 ? -9.235 -8.651 -1.320 1.00 0.00 31 SER A N 18
ATOM 10990 C CA . SER A 1 31 ? -10.103 -7.654 -2.003 1.00 0.00 31 SER A CA 18
ATOM 10991 C C . SER A 1 31 ? -10.926 -6.891 -0.967 1.00 0.00 31 SER A C 18
ATOM 10992 O O . SER A 1 31 ? -11.691 -7.468 -0.217 1.00 0.00 31 SER A O 18
ATOM 11000 N N . SER A 1 32 ? -10.767 -5.593 -0.920 1.00 0.00 32 SER A N 18
ATOM 11001 C CA . SER A 1 32 ? -11.531 -4.769 0.065 1.00 0.00 32 SER A CA 18
ATOM 11002 C C . SER A 1 32 ? -13.035 -4.941 -0.169 1.00 0.00 32 SER A C 18
ATOM 11003 O O . SER A 1 32 ? -13.829 -4.817 0.744 1.00 0.00 32 SER A O 18
ATOM 11011 N N . GLY A 1 33 ? -13.427 -5.228 -1.385 1.00 0.00 33 GLY A N 18
ATOM 11012 C CA . GLY A 1 33 ? -14.876 -5.412 -1.685 1.00 0.00 33 GLY A CA 18
ATOM 11013 C C . GLY A 1 33 ? -15.373 -4.251 -2.561 1.00 0.00 33 GLY A C 18
ATOM 11014 O O . GLY A 1 33 ? -14.596 -3.394 -2.932 1.00 0.00 33 GLY A O 18
ATOM 11018 N N . PRO A 1 34 ? -16.655 -4.250 -2.872 1.00 0.00 34 PRO A N 18
ATOM 11019 C CA . PRO A 1 34 ? -17.298 -3.195 -3.714 1.00 0.00 34 PRO A CA 18
ATOM 11020 C C . PRO A 1 34 ? -17.735 -2.010 -2.850 1.00 0.00 34 PRO A C 18
ATOM 11021 O O . PRO A 1 34 ? -18.211 -2.181 -1.742 1.00 0.00 34 PRO A O 18
ATOM 11032 N N . GLY A 1 35 ? -17.575 -0.811 -3.350 1.00 0.00 35 GLY A N 18
ATOM 11033 C CA . GLY A 1 35 ? -17.977 0.395 -2.567 1.00 0.00 35 GLY A CA 18
ATOM 11034 C C . GLY A 1 35 ? -17.895 1.632 -3.461 1.00 0.00 35 GLY A C 18
ATOM 11035 O O . GLY A 1 35 ? -18.884 2.300 -3.702 1.00 0.00 35 GLY A O 18
ATOM 11039 N N . LEU A 1 36 ? -16.724 1.938 -3.955 1.00 0.00 36 LEU A N 18
ATOM 11040 C CA . LEU A 1 36 ? -16.565 3.131 -4.839 1.00 0.00 36 LEU A CA 18
ATOM 11041 C C . LEU A 1 36 ? -17.119 2.809 -6.228 1.00 0.00 36 LEU A C 18
ATOM 11042 O O . LEU A 1 36 ? -17.471 1.683 -6.516 1.00 0.00 36 LEU A O 18
ATOM 11058 N N . VAL A 1 37 ? -17.197 3.796 -7.088 1.00 0.00 37 VAL A N 18
ATOM 11059 C CA . VAL A 1 37 ? -17.727 3.580 -8.474 1.00 0.00 37 VAL A CA 18
ATOM 11060 C C . VAL A 1 37 ? -19.219 3.231 -8.416 1.00 0.00 37 VAL A C 18
ATOM 11061 O O . VAL A 1 37 ? -20.061 4.031 -8.776 1.00 0.00 37 VAL A O 18
ATOM 11074 N N . GLY A 1 38 ? -19.553 2.047 -7.965 1.00 0.00 38 GLY A N 18
ATOM 11075 C CA . GLY A 1 38 ? -20.990 1.648 -7.884 1.00 0.00 38 GLY A CA 18
ATOM 11076 C C . GLY A 1 38 ? -21.336 1.278 -6.441 1.00 0.00 38 GLY A C 18
ATOM 11077 O O . GLY A 1 38 ? -20.498 1.330 -5.561 1.00 0.00 38 GLY A O 18
ATOM 11081 N N . GLY A 1 39 ? -22.567 0.906 -6.194 1.00 0.00 39 GLY A N 18
ATOM 11082 C CA . GLY A 1 39 ? -22.978 0.529 -4.811 1.00 0.00 39 GLY A CA 18
ATOM 11083 C C . GLY A 1 39 ? -23.664 -0.837 -4.833 1.00 0.00 39 GLY A C 18
ATOM 11084 O O . GLY A 1 39 ? -24.328 -1.191 -5.789 1.00 0.00 39 GLY A O 18
ATOM 11088 N N . ILE A 1 40 ? -23.506 -1.607 -3.785 1.00 0.00 40 ILE A N 18
ATOM 11089 C CA . ILE A 1 40 ? -24.145 -2.954 -3.736 1.00 0.00 40 ILE A CA 18
ATOM 11090 C C . ILE A 1 40 ? -25.671 -2.805 -3.680 1.00 0.00 40 ILE A C 18
ATOM 11091 O O . ILE A 1 40 ? -26.405 -3.692 -4.076 1.00 0.00 40 ILE A O 18
ATOM 11107 N N . LEU A 1 41 ? -26.148 -1.691 -3.191 1.00 0.00 41 LEU A N 18
ATOM 11108 C CA . LEU A 1 41 ? -27.621 -1.471 -3.105 1.00 0.00 41 LEU A CA 18
ATOM 11109 C C . LEU A 1 41 ? -28.059 -0.506 -4.208 1.00 0.00 41 LEU A C 18
ATOM 11110 O O . LEU A 1 41 ? -27.249 0.192 -4.789 1.00 0.00 41 LEU A O 18
ATOM 11126 N N . GLY A 1 42 ? -29.335 -0.464 -4.498 1.00 0.00 42 GLY A N 18
ATOM 11127 C CA . GLY A 1 42 ? -29.836 0.454 -5.563 1.00 0.00 42 GLY A CA 18
ATOM 11128 C C . GLY A 1 42 ? -30.718 -0.330 -6.538 1.00 0.00 42 GLY A C 18
ATOM 11129 O O . GLY A 1 42 ? -30.312 -0.641 -7.642 1.00 0.00 42 GLY A O 18
ATOM 11133 N N . GLY A 1 43 ? -31.922 -0.649 -6.135 1.00 0.00 43 GLY A N 18
ATOM 11134 C CA . GLY A 1 43 ? -32.839 -1.411 -7.030 1.00 0.00 43 GLY A CA 18
ATOM 11135 C C . GLY A 1 43 ? -34.020 -1.946 -6.218 1.00 0.00 43 GLY A C 18
ATOM 11136 O O . GLY A 1 43 ? -33.861 -2.801 -5.367 1.00 0.00 43 GLY A O 18
ATOM 11140 N N . ILE A 1 44 ? -35.202 -1.446 -6.475 1.00 0.00 44 ILE A N 18
ATOM 11141 C CA . ILE A 1 44 ? -36.401 -1.917 -5.721 1.00 0.00 44 ILE A CA 18
ATOM 11142 C C . ILE A 1 44 ? -37.157 -2.950 -6.563 1.00 0.00 44 ILE A C 18
ATOM 11143 O O . ILE A 1 44 ? -38.124 -2.632 -7.228 1.00 0.00 44 ILE A O 18
ATOM 11159 N N . LEU A 1 45 ? -36.718 -4.183 -6.535 1.00 0.00 45 LEU A N 18
ATOM 11160 C CA . LEU A 1 45 ? -37.403 -5.244 -7.330 1.00 0.00 45 LEU A CA 18
ATOM 11161 C C . LEU A 1 45 ? -37.419 -6.550 -6.531 1.00 0.00 45 LEU A C 18
ATOM 11162 O O . LEU A 1 45 ? -38.477 -6.911 -6.044 1.00 0.00 45 LEU A O 18
ATOM 11179 N N . LEU A 1 1 ? 5.082 2.672 -13.879 1.00 0.00 1 LEU A N 19
ATOM 11180 C CA . LEU A 1 1 ? 3.827 2.361 -13.138 1.00 0.00 1 LEU A CA 19
ATOM 11181 C C . LEU A 1 1 ? 4.085 1.215 -12.157 1.00 0.00 1 LEU A C 19
ATOM 11182 O O . LEU A 1 1 ? 4.910 0.354 -12.400 1.00 0.00 1 LEU A O 19
ATOM 11200 N N . LEU A 1 2 ? 3.385 1.199 -11.052 1.00 0.00 2 LEU A N 19
ATOM 11201 C CA . LEU A 1 2 ? 3.582 0.111 -10.048 1.00 0.00 2 LEU A CA 19
ATOM 11202 C C . LEU A 1 2 ? 2.301 -0.059 -9.226 1.00 0.00 2 LEU A C 19
ATOM 11203 O O . LEU A 1 2 ? 2.054 0.676 -8.288 1.00 0.00 2 LEU A O 19
ATOM 11219 N N . ALA A 1 3 ? 1.486 -1.024 -9.572 1.00 0.00 3 ALA A N 19
ATOM 11220 C CA . ALA A 1 3 ? 0.218 -1.248 -8.818 1.00 0.00 3 ALA A CA 19
ATOM 11221 C C . ALA A 1 3 ? 0.364 -2.484 -7.926 1.00 0.00 3 ALA A C 19
ATOM 11222 O O . ALA A 1 3 ? -0.572 -3.240 -7.742 1.00 0.00 3 ALA A O 19
ATOM 11229 N N . CYS A 1 4 ? 1.531 -2.690 -7.372 1.00 0.00 4 CYS A N 19
ATOM 11230 C CA . CYS A 1 4 ? 1.756 -3.871 -6.488 1.00 0.00 4 CYS A CA 19
ATOM 11231 C C . CYS A 1 4 ? 3.183 -3.812 -5.940 1.00 0.00 4 CYS A C 19
ATOM 11232 O O . CYS A 1 4 ? 4.124 -4.244 -6.581 1.00 0.00 4 CYS A O 19
ATOM 11239 N N . LEU A 1 5 ? 3.345 -3.274 -4.761 1.00 0.00 5 LEU A N 19
ATOM 11240 C CA . LEU A 1 5 ? 4.707 -3.170 -4.155 1.00 0.00 5 LEU A CA 19
ATOM 11241 C C . LEU A 1 5 ? 5.131 -4.530 -3.597 1.00 0.00 5 LEU A C 19
ATOM 11242 O O . LEU A 1 5 ? 6.307 -4.828 -3.499 1.00 0.00 5 LEU A O 19
ATOM 11258 N N . PHE A 1 6 ? 4.184 -5.353 -3.223 1.00 0.00 6 PHE A N 19
ATOM 11259 C CA . PHE A 1 6 ? 4.532 -6.692 -2.661 1.00 0.00 6 PHE A CA 19
ATOM 11260 C C . PHE A 1 6 ? 3.876 -7.798 -3.495 1.00 0.00 6 PHE A C 19
ATOM 11261 O O . PHE A 1 6 ? 4.507 -8.397 -4.346 1.00 0.00 6 PHE A O 19
ATOM 11278 N N . GLY A 1 7 ? 2.618 -8.074 -3.258 1.00 0.00 7 GLY A N 19
ATOM 11279 C CA . GLY A 1 7 ? 1.919 -9.141 -4.032 1.00 0.00 7 GLY A CA 19
ATOM 11280 C C . GLY A 1 7 ? 2.259 -10.513 -3.444 1.00 0.00 7 GLY A C 19
ATOM 11281 O O . GLY A 1 7 ? 2.263 -11.510 -4.141 1.00 0.00 7 GLY A O 19
ATOM 11285 N N . ASN A 1 8 ? 2.543 -10.571 -2.165 1.00 0.00 8 ASN A N 19
ATOM 11286 C CA . ASN A 1 8 ? 2.882 -11.878 -1.528 1.00 0.00 8 ASN A CA 19
ATOM 11287 C C . ASN A 1 8 ? 1.764 -12.314 -0.568 1.00 0.00 8 ASN A C 19
ATOM 11288 O O . ASN A 1 8 ? 1.929 -13.249 0.194 1.00 0.00 8 ASN A O 19
ATOM 11299 N N . GLY A 1 9 ? 0.629 -11.654 -0.599 1.00 0.00 9 GLY A N 19
ATOM 11300 C CA . GLY A 1 9 ? -0.494 -12.038 0.306 1.00 0.00 9 GLY A CA 19
ATOM 11301 C C . GLY A 1 9 ? -0.164 -11.693 1.768 1.00 0.00 9 GLY A C 19
ATOM 11302 O O . GLY A 1 9 ? -0.897 -12.063 2.667 1.00 0.00 9 GLY A O 19
ATOM 11306 N N . ARG A 1 10 ? 0.917 -10.989 2.019 1.00 0.00 10 ARG A N 19
ATOM 11307 C CA . ARG A 1 10 ? 1.272 -10.628 3.424 1.00 0.00 10 ARG A CA 19
ATOM 11308 C C . ARG A 1 10 ? 1.542 -9.126 3.497 1.00 0.00 10 ARG A C 19
ATOM 11309 O O . ARG A 1 10 ? 2.210 -8.567 2.647 1.00 0.00 10 ARG A O 19
ATOM 11330 N N . CYS A 1 11 ? 1.016 -8.471 4.495 1.00 0.00 11 CYS A N 19
ATOM 11331 C CA . CYS A 1 11 ? 1.228 -6.994 4.617 1.00 0.00 11 CYS A CA 19
ATOM 11332 C C . CYS A 1 11 ? 1.200 -6.553 6.077 1.00 0.00 11 CYS A C 19
ATOM 11333 O O . CYS A 1 11 ? 0.736 -7.259 6.951 1.00 0.00 11 CYS A O 19
ATOM 11340 N N . SER A 1 12 ? 1.662 -5.356 6.323 1.00 0.00 12 SER A N 19
ATOM 11341 C CA . SER A 1 12 ? 1.641 -4.799 7.705 1.00 0.00 12 SER A CA 19
ATOM 11342 C C . SER A 1 12 ? 0.526 -3.748 7.786 1.00 0.00 12 SER A C 19
ATOM 11343 O O . SER A 1 12 ? -0.061 -3.522 8.825 1.00 0.00 12 SER A O 19
ATOM 11351 N N . SER A 1 13 ? 0.232 -3.121 6.677 1.00 0.00 13 SER A N 19
ATOM 11352 C CA . SER A 1 13 ? -0.843 -2.094 6.632 1.00 0.00 13 SER A CA 19
ATOM 11353 C C . SER A 1 13 ? -1.536 -2.187 5.268 1.00 0.00 13 SER A C 19
ATOM 11354 O O . SER A 1 13 ? -1.217 -3.045 4.467 1.00 0.00 13 SER A O 19
ATOM 11362 N N . ASN A 1 14 ? -2.476 -1.319 4.998 1.00 0.00 14 ASN A N 19
ATOM 11363 C CA . ASN A 1 14 ? -3.186 -1.366 3.683 1.00 0.00 14 ASN A CA 19
ATOM 11364 C C . ASN A 1 14 ? -2.224 -0.975 2.558 1.00 0.00 14 ASN A C 19
ATOM 11365 O O . ASN A 1 14 ? -2.282 -1.510 1.464 1.00 0.00 14 ASN A O 19
ATOM 11376 N N . ARG A 1 15 ? -1.340 -0.044 2.815 1.00 0.00 15 ARG A N 19
ATOM 11377 C CA . ARG A 1 15 ? -0.373 0.393 1.763 1.00 0.00 15 ARG A CA 19
ATOM 11378 C C . ARG A 1 15 ? 0.627 -0.724 1.439 1.00 0.00 15 ARG A C 19
ATOM 11379 O O . ARG A 1 15 ? 1.368 -0.630 0.478 1.00 0.00 15 ARG A O 19
ATOM 11400 N N . ASP A 1 16 ? 0.657 -1.779 2.218 1.00 0.00 16 ASP A N 19
ATOM 11401 C CA . ASP A 1 16 ? 1.610 -2.891 1.935 1.00 0.00 16 ASP A CA 19
ATOM 11402 C C . ASP A 1 16 ? 0.962 -3.922 0.997 1.00 0.00 16 ASP A C 19
ATOM 11403 O O . ASP A 1 16 ? 1.445 -5.033 0.872 1.00 0.00 16 ASP A O 19
ATOM 11412 N N . CYS A 1 17 ? -0.126 -3.575 0.341 1.00 0.00 17 CYS A N 19
ATOM 11413 C CA . CYS A 1 17 ? -0.787 -4.554 -0.576 1.00 0.00 17 CYS A CA 19
ATOM 11414 C C . CYS A 1 17 ? -0.697 -4.067 -2.027 1.00 0.00 17 CYS A C 19
ATOM 11415 O O . CYS A 1 17 ? -0.003 -3.113 -2.325 1.00 0.00 17 CYS A O 19
ATOM 11422 N N . CYS A 1 18 ? -1.384 -4.727 -2.934 1.00 0.00 18 CYS A N 19
ATOM 11423 C CA . CYS A 1 18 ? -1.326 -4.313 -4.371 1.00 0.00 18 CYS A CA 19
ATOM 11424 C C . CYS A 1 18 ? -2.700 -3.807 -4.826 1.00 0.00 18 CYS A C 19
ATOM 11425 O O . CYS A 1 18 ? -3.641 -3.759 -4.058 1.00 0.00 18 CYS A O 19
ATOM 11432 N N . GLU A 1 19 ? -2.811 -3.421 -6.074 1.00 0.00 19 GLU A N 19
ATOM 11433 C CA . GLU A 1 19 ? -4.111 -2.904 -6.598 1.00 0.00 19 GLU A CA 19
ATOM 11434 C C . GLU A 1 19 ? -5.186 -3.990 -6.504 1.00 0.00 19 GLU A C 19
ATOM 11435 O O . GLU A 1 19 ? -6.270 -3.757 -6.001 1.00 0.00 19 GLU A O 19
ATOM 11447 N N . LEU A 1 20 ? -4.898 -5.176 -6.985 1.00 0.00 20 LEU A N 19
ATOM 11448 C CA . LEU A 1 20 ? -5.903 -6.287 -6.927 1.00 0.00 20 LEU A CA 19
ATOM 11449 C C . LEU A 1 20 ? -6.382 -6.492 -5.481 1.00 0.00 20 LEU A C 19
ATOM 11450 O O . LEU A 1 20 ? -7.462 -6.998 -5.242 1.00 0.00 20 LEU A O 19
ATOM 11466 N N . THR A 1 21 ? -5.584 -6.095 -4.524 1.00 0.00 21 THR A N 19
ATOM 11467 C CA . THR A 1 21 ? -5.971 -6.251 -3.097 1.00 0.00 21 THR A CA 19
ATOM 11468 C C . THR A 1 21 ? -5.699 -4.930 -2.370 1.00 0.00 21 THR A C 19
ATOM 11469 O O . THR A 1 21 ? -4.623 -4.733 -1.853 1.00 0.00 21 THR A O 19
ATOM 11480 N N . PRO A 1 22 ? -6.670 -4.046 -2.349 1.00 0.00 22 PRO A N 19
ATOM 11481 C CA . PRO A 1 22 ? -6.539 -2.716 -1.684 1.00 0.00 22 PRO A CA 19
ATOM 11482 C C . PRO A 1 22 ? -6.797 -2.811 -0.176 1.00 0.00 22 PRO A C 19
ATOM 11483 O O . PRO A 1 22 ? -6.902 -1.796 0.491 1.00 0.00 22 PRO A O 19
ATOM 11494 N N . VAL A 1 23 ? -6.898 -4.003 0.376 1.00 0.00 23 VAL A N 19
ATOM 11495 C CA . VAL A 1 23 ? -7.145 -4.108 1.848 1.00 0.00 23 VAL A CA 19
ATOM 11496 C C . VAL A 1 23 ? -6.088 -4.999 2.514 1.00 0.00 23 VAL A C 19
ATOM 11497 O O . VAL A 1 23 ? -5.620 -5.968 1.947 1.00 0.00 23 VAL A O 19
ATOM 11510 N N . CYS A 1 24 ? -5.717 -4.664 3.724 1.00 0.00 24 CYS A N 19
ATOM 11511 C CA . CYS A 1 24 ? -4.700 -5.466 4.465 1.00 0.00 24 CYS A CA 19
ATOM 11512 C C . CYS A 1 24 ? -5.327 -5.934 5.782 1.00 0.00 24 CYS A C 19
ATOM 11513 O O . CYS A 1 24 ? -5.380 -5.198 6.750 1.00 0.00 24 CYS A O 19
ATOM 11520 N N . LYS A 1 25 ? -5.807 -7.150 5.816 1.00 0.00 25 LYS A N 19
ATOM 11521 C CA . LYS A 1 25 ? -6.442 -7.674 7.061 1.00 0.00 25 LYS A CA 19
ATOM 11522 C C . LYS A 1 25 ? -5.789 -8.998 7.462 1.00 0.00 25 LYS A C 19
ATOM 11523 O O . LYS A 1 25 ? -5.395 -9.785 6.623 1.00 0.00 25 LYS A O 19
ATOM 11542 N N . ARG A 1 26 ? -5.680 -9.248 8.744 1.00 0.00 26 ARG A N 19
ATOM 11543 C CA . ARG A 1 26 ? -5.061 -10.520 9.226 1.00 0.00 26 ARG A CA 19
ATOM 11544 C C . ARG A 1 26 ? -3.619 -10.624 8.719 1.00 0.00 26 ARG A C 19
ATOM 11545 O O . ARG A 1 26 ? -3.136 -11.700 8.418 1.00 0.00 26 ARG A O 19
ATOM 11566 N N . GLY A 1 27 ? -2.929 -9.515 8.629 1.00 0.00 27 GLY A N 19
ATOM 11567 C CA . GLY A 1 27 ? -1.514 -9.538 8.149 1.00 0.00 27 GLY A CA 19
ATOM 11568 C C . GLY A 1 27 ? -1.454 -10.112 6.731 1.00 0.00 27 GLY A C 19
ATOM 11569 O O . GLY A 1 27 ? -0.463 -10.694 6.330 1.00 0.00 27 GLY A O 19
ATOM 11573 N N . SER A 1 28 ? -2.507 -9.952 5.970 1.00 0.00 28 SER A N 19
ATOM 11574 C CA . SER A 1 28 ? -2.520 -10.485 4.576 1.00 0.00 28 SER A CA 19
ATOM 11575 C C . SER A 1 28 ? -3.240 -9.495 3.662 1.00 0.00 28 SER A C 19
ATOM 11576 O O . SER A 1 28 ? -3.879 -8.571 4.123 1.00 0.00 28 SER A O 19
ATOM 11584 N N . CYS A 1 29 ? -3.138 -9.676 2.371 1.00 0.00 29 CYS A N 19
ATOM 11585 C CA . CYS A 1 29 ? -3.816 -8.735 1.426 1.00 0.00 29 CYS A CA 19
ATOM 11586 C C . CYS A 1 29 ? -4.990 -9.430 0.743 1.00 0.00 29 CYS A C 19
ATOM 11587 O O . CYS A 1 29 ? -4.901 -10.584 0.366 1.00 0.00 29 CYS A O 19
ATOM 11594 N N . VAL A 1 30 ? -6.078 -8.726 0.550 1.00 0.00 30 VAL A N 19
ATOM 11595 C CA . VAL A 1 30 ? -7.240 -9.333 -0.143 1.00 0.00 30 VAL A CA 19
ATOM 11596 C C . VAL A 1 30 ? -8.003 -8.231 -0.879 1.00 0.00 30 VAL A C 19
ATOM 11597 O O . VAL A 1 30 ? -7.655 -7.056 -0.808 1.00 0.00 30 VAL A O 19
ATOM 11610 N N . SER A 1 31 ? -9.028 -8.607 -1.589 1.00 0.00 31 SER A N 19
ATOM 11611 C CA . SER A 1 31 ? -9.824 -7.609 -2.351 1.00 0.00 31 SER A CA 19
ATOM 11612 C C . SER A 1 31 ? -11.007 -7.136 -1.510 1.00 0.00 31 SER A C 19
ATOM 11613 O O . SER A 1 31 ? -11.961 -7.861 -1.299 1.00 0.00 31 SER A O 19
ATOM 11621 N N . SER A 1 32 ? -10.950 -5.920 -1.033 1.00 0.00 32 SER A N 19
ATOM 11622 C CA . SER A 1 32 ? -12.069 -5.381 -0.207 1.00 0.00 32 SER A CA 19
ATOM 11623 C C . SER A 1 32 ? -13.224 -4.973 -1.124 1.00 0.00 32 SER A C 19
ATOM 11624 O O . SER A 1 32 ? -14.248 -5.629 -1.176 1.00 0.00 32 SER A O 19
ATOM 11632 N N . GLY A 1 33 ? -13.064 -3.895 -1.850 1.00 0.00 33 GLY A N 19
ATOM 11633 C CA . GLY A 1 33 ? -14.146 -3.435 -2.771 1.00 0.00 33 GLY A CA 19
ATOM 11634 C C . GLY A 1 33 ? -15.412 -3.108 -1.964 1.00 0.00 33 GLY A C 19
ATOM 11635 O O . GLY A 1 33 ? -16.269 -3.956 -1.808 1.00 0.00 33 GLY A O 19
ATOM 11639 N N . PRO A 1 34 ? -15.504 -1.887 -1.470 1.00 0.00 34 PRO A N 19
ATOM 11640 C CA . PRO A 1 34 ? -16.668 -1.404 -0.663 1.00 0.00 34 PRO A CA 19
ATOM 11641 C C . PRO A 1 34 ? -17.746 -0.794 -1.568 1.00 0.00 34 PRO A C 19
ATOM 11642 O O . PRO A 1 34 ? -18.364 0.196 -1.222 1.00 0.00 34 PRO A O 19
ATOM 11653 N N . GLY A 1 35 ? -17.975 -1.375 -2.719 1.00 0.00 35 GLY A N 19
ATOM 11654 C CA . GLY A 1 35 ? -19.013 -0.831 -3.646 1.00 0.00 35 GLY A CA 19
ATOM 11655 C C . GLY A 1 35 ? -18.641 0.595 -4.058 1.00 0.00 35 GLY A C 19
ATOM 11656 O O . GLY A 1 35 ? -18.950 1.549 -3.367 1.00 0.00 35 GLY A O 19
ATOM 11660 N N . LEU A 1 36 ? -17.982 0.746 -5.178 1.00 0.00 36 LEU A N 19
ATOM 11661 C CA . LEU A 1 36 ? -17.586 2.109 -5.641 1.00 0.00 36 LEU A CA 19
ATOM 11662 C C . LEU A 1 36 ? -16.980 2.017 -7.043 1.00 0.00 36 LEU A C 19
ATOM 11663 O O . LEU A 1 36 ? -16.077 1.239 -7.287 1.00 0.00 36 LEU A O 19
ATOM 11679 N N . VAL A 1 37 ? -17.473 2.806 -7.963 1.00 0.00 37 VAL A N 19
ATOM 11680 C CA . VAL A 1 37 ? -16.934 2.774 -9.353 1.00 0.00 37 VAL A CA 19
ATOM 11681 C C . VAL A 1 37 ? -16.130 4.049 -9.618 1.00 0.00 37 VAL A C 19
ATOM 11682 O O . VAL A 1 37 ? -15.909 4.849 -8.728 1.00 0.00 37 VAL A O 19
ATOM 11695 N N . GLY A 1 38 ? -15.693 4.240 -10.836 1.00 0.00 38 GLY A N 19
ATOM 11696 C CA . GLY A 1 38 ? -14.902 5.459 -11.171 1.00 0.00 38 GLY A CA 19
ATOM 11697 C C . GLY A 1 38 ? -15.831 6.673 -11.225 1.00 0.00 38 GLY A C 19
ATOM 11698 O O . GLY A 1 38 ? -17.040 6.542 -11.165 1.00 0.00 38 GLY A O 19
ATOM 11702 N N . GLY A 1 39 ? -15.275 7.852 -11.339 1.00 0.00 39 GLY A N 19
ATOM 11703 C CA . GLY A 1 39 ? -16.117 9.082 -11.398 1.00 0.00 39 GLY A CA 19
ATOM 11704 C C . GLY A 1 39 ? -15.548 10.042 -12.443 1.00 0.00 39 GLY A C 19
ATOM 11705 O O . GLY A 1 39 ? -14.438 9.873 -12.913 1.00 0.00 39 GLY A O 19
ATOM 11709 N N . ILE A 1 40 ? -16.300 11.048 -12.810 1.00 0.00 40 ILE A N 19
ATOM 11710 C CA . ILE A 1 40 ? -15.812 12.025 -13.827 1.00 0.00 40 ILE A CA 19
ATOM 11711 C C . ILE A 1 40 ? -15.448 13.353 -13.146 1.00 0.00 40 ILE A C 19
ATOM 11712 O O . ILE A 1 40 ? -14.686 14.141 -13.674 1.00 0.00 40 ILE A O 19
ATOM 11728 N N . LEU A 1 41 ? -15.988 13.604 -11.981 1.00 0.00 41 LEU A N 19
ATOM 11729 C CA . LEU A 1 41 ? -15.678 14.876 -11.263 1.00 0.00 41 LEU A CA 19
ATOM 11730 C C . LEU A 1 41 ? -14.251 14.816 -10.714 1.00 0.00 41 LEU A C 19
ATOM 11731 O O . LEU A 1 41 ? -13.915 13.951 -9.928 1.00 0.00 41 LEU A O 19
ATOM 11747 N N . GLY A 1 42 ? -13.411 15.733 -11.123 1.00 0.00 42 GLY A N 19
ATOM 11748 C CA . GLY A 1 42 ? -12.001 15.740 -10.632 1.00 0.00 42 GLY A CA 19
ATOM 11749 C C . GLY A 1 42 ? -11.044 15.684 -11.824 1.00 0.00 42 GLY A C 19
ATOM 11750 O O . GLY A 1 42 ? -10.624 14.621 -12.243 1.00 0.00 42 GLY A O 19
ATOM 11754 N N . GLY A 1 43 ? -10.698 16.822 -12.371 1.00 0.00 43 GLY A N 19
ATOM 11755 C CA . GLY A 1 43 ? -9.767 16.845 -13.538 1.00 0.00 43 GLY A CA 19
ATOM 11756 C C . GLY A 1 43 ? -9.144 18.236 -13.668 1.00 0.00 43 GLY A C 19
ATOM 11757 O O . GLY A 1 43 ? -8.713 18.826 -12.696 1.00 0.00 43 GLY A O 19
ATOM 11761 N N . ILE A 1 44 ? -9.093 18.763 -14.867 1.00 0.00 44 ILE A N 19
ATOM 11762 C CA . ILE A 1 44 ? -8.499 20.116 -15.072 1.00 0.00 44 ILE A CA 19
ATOM 11763 C C . ILE A 1 44 ? -9.468 21.182 -14.560 1.00 0.00 44 ILE A C 19
ATOM 11764 O O . ILE A 1 44 ? -10.611 20.899 -14.254 1.00 0.00 44 ILE A O 19
ATOM 11780 N N . LEU A 1 45 ? -9.018 22.410 -14.464 1.00 0.00 45 LEU A N 19
ATOM 11781 C CA . LEU A 1 45 ? -9.906 23.509 -13.971 1.00 0.00 45 LEU A CA 19
ATOM 11782 C C . LEU A 1 45 ? -10.374 23.190 -12.547 1.00 0.00 45 LEU A C 19
ATOM 11783 O O . LEU A 1 45 ? -11.155 23.962 -12.015 1.00 0.00 45 LEU A O 19
ATOM 11800 N N . LEU A 1 1 ? 1.609 0.438 -15.244 1.00 0.00 1 LEU A N 20
ATOM 11801 C CA . LEU A 1 1 ? 1.437 1.250 -14.005 1.00 0.00 1 LEU A CA 20
ATOM 11802 C C . LEU A 1 1 ? 1.956 0.460 -12.803 1.00 0.00 1 LEU A C 20
ATOM 11803 O O . LEU A 1 1 ? 1.747 -0.734 -12.697 1.00 0.00 1 LEU A O 20
ATOM 11821 N N . LEU A 1 2 ? 2.630 1.121 -11.895 1.00 0.00 2 LEU A N 20
ATOM 11822 C CA . LEU A 1 2 ? 3.168 0.418 -10.694 1.00 0.00 2 LEU A CA 20
ATOM 11823 C C . LEU A 1 2 ? 2.114 0.424 -9.585 1.00 0.00 2 LEU A C 20
ATOM 11824 O O . LEU A 1 2 ? 1.984 1.383 -8.848 1.00 0.00 2 LEU A O 20
ATOM 11840 N N . ALA A 1 3 ? 1.364 -0.642 -9.462 1.00 0.00 3 ALA A N 20
ATOM 11841 C CA . ALA A 1 3 ? 0.315 -0.709 -8.404 1.00 0.00 3 ALA A CA 20
ATOM 11842 C C . ALA A 1 3 ? 0.438 -2.038 -7.650 1.00 0.00 3 ALA A C 20
ATOM 11843 O O . ALA A 1 3 ? -0.506 -2.801 -7.552 1.00 0.00 3 ALA A O 20
ATOM 11850 N N . CYS A 1 4 ? 1.601 -2.315 -7.113 1.00 0.00 4 CYS A N 20
ATOM 11851 C CA . CYS A 1 4 ? 1.806 -3.585 -6.360 1.00 0.00 4 CYS A CA 20
ATOM 11852 C C . CYS A 1 4 ? 3.232 -3.604 -5.807 1.00 0.00 4 CYS A C 20
ATOM 11853 O O . CYS A 1 4 ? 4.172 -3.954 -6.495 1.00 0.00 4 CYS A O 20
ATOM 11860 N N . LEU A 1 5 ? 3.391 -3.227 -4.567 1.00 0.00 5 LEU A N 20
ATOM 11861 C CA . LEU A 1 5 ? 4.751 -3.214 -3.950 1.00 0.00 5 LEU A CA 20
ATOM 11862 C C . LEU A 1 5 ? 5.231 -4.650 -3.752 1.00 0.00 5 LEU A C 20
ATOM 11863 O O . LEU A 1 5 ? 6.410 -4.939 -3.844 1.00 0.00 5 LEU A O 20
ATOM 11879 N N . PHE A 1 6 ? 4.324 -5.549 -3.476 1.00 0.00 6 PHE A N 20
ATOM 11880 C CA . PHE A 1 6 ? 4.715 -6.973 -3.264 1.00 0.00 6 PHE A CA 20
ATOM 11881 C C . PHE A 1 6 ? 3.607 -7.896 -3.779 1.00 0.00 6 PHE A C 20
ATOM 11882 O O . PHE A 1 6 ? 3.721 -8.483 -4.838 1.00 0.00 6 PHE A O 20
ATOM 11899 N N . GLY A 1 7 ? 2.542 -8.028 -3.034 1.00 0.00 7 GLY A N 20
ATOM 11900 C CA . GLY A 1 7 ? 1.421 -8.913 -3.466 1.00 0.00 7 GLY A CA 20
ATOM 11901 C C . GLY A 1 7 ? 1.734 -10.358 -3.076 1.00 0.00 7 GLY A C 20
ATOM 11902 O O . GLY A 1 7 ? 1.320 -11.291 -3.738 1.00 0.00 7 GLY A O 20
ATOM 11906 N N . ASN A 1 8 ? 2.463 -10.548 -2.004 1.00 0.00 8 ASN A N 20
ATOM 11907 C CA . ASN A 1 8 ? 2.807 -11.932 -1.562 1.00 0.00 8 ASN A CA 20
ATOM 11908 C C . ASN A 1 8 ? 1.738 -12.464 -0.595 1.00 0.00 8 ASN A C 20
ATOM 11909 O O . ASN A 1 8 ? 1.939 -13.470 0.058 1.00 0.00 8 ASN A O 20
ATOM 11920 N N . GLY A 1 9 ? 0.605 -11.807 -0.502 1.00 0.00 9 GLY A N 20
ATOM 11921 C CA . GLY A 1 9 ? -0.468 -12.282 0.414 1.00 0.00 9 GLY A CA 20
ATOM 11922 C C . GLY A 1 9 ? -0.186 -11.854 1.862 1.00 0.00 9 GLY A C 20
ATOM 11923 O O . GLY A 1 9 ? -0.980 -12.115 2.746 1.00 0.00 9 GLY A O 20
ATOM 11927 N N . ARG A 1 10 ? 0.928 -11.202 2.122 1.00 0.00 10 ARG A N 20
ATOM 11928 C CA . ARG A 1 10 ? 1.239 -10.769 3.518 1.00 0.00 10 ARG A CA 20
ATOM 11929 C C . ARG A 1 10 ? 1.532 -9.268 3.534 1.00 0.00 10 ARG A C 20
ATOM 11930 O O . ARG A 1 10 ? 2.206 -8.748 2.664 1.00 0.00 10 ARG A O 20
ATOM 11951 N N . CYS A 1 11 ? 1.026 -8.573 4.516 1.00 0.00 11 CYS A N 20
ATOM 11952 C CA . CYS A 1 11 ? 1.265 -7.098 4.598 1.00 0.00 11 CYS A CA 20
ATOM 11953 C C . CYS A 1 11 ? 1.250 -6.623 6.048 1.00 0.00 11 CYS A C 20
ATOM 11954 O O . CYS A 1 11 ? 0.826 -7.324 6.946 1.00 0.00 11 CYS A O 20
ATOM 11961 N N . SER A 1 12 ? 1.683 -5.408 6.261 1.00 0.00 12 SER A N 20
ATOM 11962 C CA . SER A 1 12 ? 1.675 -4.825 7.634 1.00 0.00 12 SER A CA 20
ATOM 11963 C C . SER A 1 12 ? 0.564 -3.773 7.713 1.00 0.00 12 SER A C 20
ATOM 11964 O O . SER A 1 12 ? -0.003 -3.526 8.761 1.00 0.00 12 SER A O 20
ATOM 11972 N N . SER A 1 13 ? 0.249 -3.167 6.600 1.00 0.00 13 SER A N 20
ATOM 11973 C CA . SER A 1 13 ? -0.827 -2.137 6.559 1.00 0.00 13 SER A CA 20
ATOM 11974 C C . SER A 1 13 ? -1.521 -2.219 5.195 1.00 0.00 13 SER A C 20
ATOM 11975 O O . SER A 1 13 ? -1.175 -3.041 4.368 1.00 0.00 13 SER A O 20
ATOM 11983 N N . ASN A 1 14 ? -2.496 -1.379 4.956 1.00 0.00 14 ASN A N 20
ATOM 11984 C CA . ASN A 1 14 ? -3.213 -1.415 3.645 1.00 0.00 14 ASN A CA 20
ATOM 11985 C C . ASN A 1 14 ? -2.256 -1.028 2.514 1.00 0.00 14 ASN A C 20
ATOM 11986 O O . ASN A 1 14 ? -2.316 -1.570 1.425 1.00 0.00 14 ASN A O 20
ATOM 11997 N N . ARG A 1 15 ? -1.377 -0.092 2.764 1.00 0.00 15 ARG A N 20
ATOM 11998 C CA . ARG A 1 15 ? -0.416 0.347 1.705 1.00 0.00 15 ARG A CA 20
ATOM 11999 C C . ARG A 1 15 ? 0.590 -0.765 1.379 1.00 0.00 15 ARG A C 20
ATOM 12000 O O . ARG A 1 15 ? 1.330 -0.663 0.417 1.00 0.00 15 ARG A O 20
ATOM 12021 N N . ASP A 1 16 ? 0.627 -1.822 2.154 1.00 0.00 16 ASP A N 20
ATOM 12022 C CA . ASP A 1 16 ? 1.589 -2.927 1.865 1.00 0.00 16 ASP A CA 20
ATOM 12023 C C . ASP A 1 16 ? 0.953 -3.954 0.916 1.00 0.00 16 ASP A C 20
ATOM 12024 O O . ASP A 1 16 ? 1.455 -5.054 0.771 1.00 0.00 16 ASP A O 20
ATOM 12033 N N . CYS A 1 17 ? -0.144 -3.617 0.269 1.00 0.00 17 CYS A N 20
ATOM 12034 C CA . CYS A 1 17 ? -0.791 -4.594 -0.659 1.00 0.00 17 CYS A CA 20
ATOM 12035 C C . CYS A 1 17 ? -0.724 -4.075 -2.101 1.00 0.00 17 CYS A C 20
ATOM 12036 O O . CYS A 1 17 ? -0.042 -3.108 -2.385 1.00 0.00 17 CYS A O 20
ATOM 12043 N N . CYS A 1 18 ? -1.415 -4.720 -3.014 1.00 0.00 18 CYS A N 20
ATOM 12044 C CA . CYS A 1 18 ? -1.374 -4.271 -4.442 1.00 0.00 18 CYS A CA 20
ATOM 12045 C C . CYS A 1 18 ? -2.764 -3.801 -4.886 1.00 0.00 18 CYS A C 20
ATOM 12046 O O . CYS A 1 18 ? -3.697 -3.761 -4.107 1.00 0.00 18 CYS A O 20
ATOM 12053 N N . GLU A 1 19 ? -2.899 -3.439 -6.139 1.00 0.00 19 GLU A N 20
ATOM 12054 C CA . GLU A 1 19 ? -4.215 -2.959 -6.659 1.00 0.00 19 GLU A CA 20
ATOM 12055 C C . GLU A 1 19 ? -5.265 -4.066 -6.536 1.00 0.00 19 GLU A C 20
ATOM 12056 O O . GLU A 1 19 ? -6.348 -3.849 -6.029 1.00 0.00 19 GLU A O 20
ATOM 12068 N N . LEU A 1 20 ? -4.953 -5.254 -6.998 1.00 0.00 20 LEU A N 20
ATOM 12069 C CA . LEU A 1 20 ? -5.933 -6.386 -6.913 1.00 0.00 20 LEU A CA 20
ATOM 12070 C C . LEU A 1 20 ? -6.389 -6.583 -5.460 1.00 0.00 20 LEU A C 20
ATOM 12071 O O . LEU A 1 20 ? -7.452 -7.115 -5.202 1.00 0.00 20 LEU A O 20
ATOM 12087 N N . THR A 1 21 ? -5.592 -6.152 -4.516 1.00 0.00 21 THR A N 20
ATOM 12088 C CA . THR A 1 21 ? -5.961 -6.299 -3.082 1.00 0.00 21 THR A CA 20
ATOM 12089 C C . THR A 1 21 ? -5.683 -4.972 -2.369 1.00 0.00 21 THR A C 20
ATOM 12090 O O . THR A 1 21 ? -4.598 -4.768 -1.869 1.00 0.00 21 THR A O 20
ATOM 12101 N N . PRO A 1 22 ? -6.658 -4.092 -2.343 1.00 0.00 22 PRO A N 20
ATOM 12102 C CA . PRO A 1 22 ? -6.523 -2.757 -1.692 1.00 0.00 22 PRO A CA 20
ATOM 12103 C C . PRO A 1 22 ? -6.776 -2.841 -0.184 1.00 0.00 22 PRO A C 20
ATOM 12104 O O . PRO A 1 22 ? -6.861 -1.824 0.481 1.00 0.00 22 PRO A O 20
ATOM 12115 N N . VAL A 1 23 ? -6.896 -4.031 0.373 1.00 0.00 23 VAL A N 20
ATOM 12116 C CA . VAL A 1 23 ? -7.137 -4.128 1.845 1.00 0.00 23 VAL A CA 20
ATOM 12117 C C . VAL A 1 23 ? -6.074 -5.014 2.505 1.00 0.00 23 VAL A C 20
ATOM 12118 O O . VAL A 1 23 ? -5.607 -5.983 1.937 1.00 0.00 23 VAL A O 20
ATOM 12131 N N . CYS A 1 24 ? -5.695 -4.676 3.711 1.00 0.00 24 CYS A N 20
ATOM 12132 C CA . CYS A 1 24 ? -4.669 -5.472 4.443 1.00 0.00 24 CYS A CA 20
ATOM 12133 C C . CYS A 1 24 ? -5.251 -5.877 5.800 1.00 0.00 24 CYS A C 20
ATOM 12134 O O . CYS A 1 24 ? -5.256 -5.101 6.738 1.00 0.00 24 CYS A O 20
ATOM 12141 N N . LYS A 1 25 ? -5.740 -7.083 5.904 1.00 0.00 25 LYS A N 20
ATOM 12142 C CA . LYS A 1 25 ? -6.325 -7.546 7.198 1.00 0.00 25 LYS A CA 20
ATOM 12143 C C . LYS A 1 25 ? -5.675 -8.865 7.621 1.00 0.00 25 LYS A C 20
ATOM 12144 O O . LYS A 1 25 ? -5.326 -9.687 6.797 1.00 0.00 25 LYS A O 20
ATOM 12163 N N . ARG A 1 26 ? -5.510 -9.067 8.906 1.00 0.00 26 ARG A N 20
ATOM 12164 C CA . ARG A 1 26 ? -4.882 -10.327 9.407 1.00 0.00 26 ARG A CA 20
ATOM 12165 C C . ARG A 1 26 ? -3.464 -10.459 8.845 1.00 0.00 26 ARG A C 20
ATOM 12166 O O . ARG A 1 26 ? -2.992 -11.550 8.579 1.00 0.00 26 ARG A O 20
ATOM 12187 N N . GLY A 1 27 ? -2.784 -9.356 8.666 1.00 0.00 27 GLY A N 20
ATOM 12188 C CA . GLY A 1 27 ? -1.393 -9.400 8.126 1.00 0.00 27 GLY A CA 20
ATOM 12189 C C . GLY A 1 27 ? -1.396 -10.023 6.728 1.00 0.00 27 GLY A C 20
ATOM 12190 O O . GLY A 1 27 ? -0.427 -10.627 6.308 1.00 0.00 27 GLY A O 20
ATOM 12194 N N . SER A 1 28 ? -2.477 -9.877 6.004 1.00 0.00 28 SER A N 20
ATOM 12195 C CA . SER A 1 28 ? -2.549 -10.457 4.632 1.00 0.00 28 SER A CA 20
ATOM 12196 C C . SER A 1 28 ? -3.269 -9.480 3.702 1.00 0.00 28 SER A C 20
ATOM 12197 O O . SER A 1 28 ? -3.900 -8.544 4.149 1.00 0.00 28 SER A O 20
ATOM 12205 N N . CYS A 1 29 ? -3.174 -9.685 2.412 1.00 0.00 29 CYS A N 20
ATOM 12206 C CA . CYS A 1 29 ? -3.850 -8.758 1.454 1.00 0.00 29 CYS A CA 20
ATOM 12207 C C . CYS A 1 29 ? -5.013 -9.460 0.764 1.00 0.00 29 CYS A C 20
ATOM 12208 O O . CYS A 1 29 ? -4.920 -10.621 0.406 1.00 0.00 29 CYS A O 20
ATOM 12215 N N . VAL A 1 30 ? -6.090 -8.755 0.532 1.00 0.00 30 VAL A N 20
ATOM 12216 C CA . VAL A 1 30 ? -7.237 -9.367 -0.181 1.00 0.00 30 VAL A CA 20
ATOM 12217 C C . VAL A 1 30 ? -7.977 -8.271 -0.951 1.00 0.00 30 VAL A C 20
ATOM 12218 O O . VAL A 1 30 ? -7.681 -7.086 -0.822 1.00 0.00 30 VAL A O 20
ATOM 12231 N N . SER A 1 31 ? -8.923 -8.665 -1.755 1.00 0.00 31 SER A N 20
ATOM 12232 C CA . SER A 1 31 ? -9.693 -7.678 -2.558 1.00 0.00 31 SER A CA 20
ATOM 12233 C C . SER A 1 31 ? -10.983 -7.312 -1.826 1.00 0.00 31 SER A C 20
ATOM 12234 O O . SER A 1 31 ? -11.889 -8.115 -1.707 1.00 0.00 31 SER A O 20
ATOM 12242 N N . SER A 1 32 ? -11.068 -6.103 -1.336 1.00 0.00 32 SER A N 20
ATOM 12243 C CA . SER A 1 32 ? -12.298 -5.672 -0.609 1.00 0.00 32 SER A CA 20
ATOM 12244 C C . SER A 1 32 ? -12.940 -4.491 -1.343 1.00 0.00 32 SER A C 20
ATOM 12245 O O . SER A 1 32 ? -14.107 -4.527 -1.687 1.00 0.00 32 SER A O 20
ATOM 12253 N N . GLY A 1 33 ? -12.187 -3.448 -1.583 1.00 0.00 33 GLY A N 20
ATOM 12254 C CA . GLY A 1 33 ? -12.746 -2.260 -2.292 1.00 0.00 33 GLY A CA 20
ATOM 12255 C C . GLY A 1 33 ? -12.937 -1.109 -1.291 1.00 0.00 33 GLY A C 20
ATOM 12256 O O . GLY A 1 33 ? -12.107 -0.224 -1.220 1.00 0.00 33 GLY A O 20
ATOM 12260 N N . PRO A 1 34 ? -14.021 -1.147 -0.541 1.00 0.00 34 PRO A N 20
ATOM 12261 C CA . PRO A 1 34 ? -14.353 -0.106 0.483 1.00 0.00 34 PRO A CA 20
ATOM 12262 C C . PRO A 1 34 ? -13.690 -0.444 1.821 1.00 0.00 34 PRO A C 20
ATOM 12263 O O . PRO A 1 34 ? -12.805 -1.276 1.892 1.00 0.00 34 PRO A O 20
ATOM 12274 N N . GLY A 1 35 ? -14.114 0.195 2.882 1.00 0.00 35 GLY A N 20
ATOM 12275 C CA . GLY A 1 35 ? -13.515 -0.083 4.221 1.00 0.00 35 GLY A CA 20
ATOM 12276 C C . GLY A 1 35 ? -14.628 -0.227 5.260 1.00 0.00 35 GLY A C 20
ATOM 12277 O O . GLY A 1 35 ? -14.915 0.693 6.005 1.00 0.00 35 GLY A O 20
ATOM 12281 N N . LEU A 1 36 ? -15.257 -1.373 5.313 1.00 0.00 36 LEU A N 20
ATOM 12282 C CA . LEU A 1 36 ? -16.355 -1.587 6.301 1.00 0.00 36 LEU A CA 20
ATOM 12283 C C . LEU A 1 36 ? -16.389 -3.059 6.718 1.00 0.00 36 LEU A C 20
ATOM 12284 O O . LEU A 1 36 ? -17.105 -3.857 6.144 1.00 0.00 36 LEU A O 20
ATOM 12300 N N . VAL A 1 37 ? -15.619 -3.421 7.713 1.00 0.00 37 VAL A N 20
ATOM 12301 C CA . VAL A 1 37 ? -15.602 -4.843 8.176 1.00 0.00 37 VAL A CA 20
ATOM 12302 C C . VAL A 1 37 ? -16.178 -4.917 9.588 1.00 0.00 37 VAL A C 20
ATOM 12303 O O . VAL A 1 37 ? -16.337 -3.911 10.254 1.00 0.00 37 VAL A O 20
ATOM 12316 N N . GLY A 1 38 ? -16.485 -6.101 10.052 1.00 0.00 38 GLY A N 20
ATOM 12317 C CA . GLY A 1 38 ? -17.043 -6.248 11.426 1.00 0.00 38 GLY A CA 20
ATOM 12318 C C . GLY A 1 38 ? -18.560 -6.054 11.387 1.00 0.00 38 GLY A C 20
ATOM 12319 O O . GLY A 1 38 ? -19.059 -4.969 11.619 1.00 0.00 38 GLY A O 20
ATOM 12323 N N . GLY A 1 39 ? -19.293 -7.098 11.096 1.00 0.00 39 GLY A N 20
ATOM 12324 C CA . GLY A 1 39 ? -20.780 -6.983 11.041 1.00 0.00 39 GLY A CA 20
ATOM 12325 C C . GLY A 1 39 ? -21.353 -8.140 10.221 1.00 0.00 39 GLY A C 20
ATOM 12326 O O . GLY A 1 39 ? -20.644 -8.804 9.489 1.00 0.00 39 GLY A O 20
ATOM 12330 N N . ILE A 1 40 ? -22.634 -8.384 10.340 1.00 0.00 40 ILE A N 20
ATOM 12331 C CA . ILE A 1 40 ? -23.266 -9.496 9.571 1.00 0.00 40 ILE A CA 20
ATOM 12332 C C . ILE A 1 40 ? -24.164 -8.910 8.476 1.00 0.00 40 ILE A C 20
ATOM 12333 O O . ILE A 1 40 ? -25.314 -9.285 8.332 1.00 0.00 40 ILE A O 20
ATOM 12349 N N . LEU A 1 41 ? -23.644 -7.990 7.705 1.00 0.00 41 LEU A N 20
ATOM 12350 C CA . LEU A 1 41 ? -24.456 -7.371 6.616 1.00 0.00 41 LEU A CA 20
ATOM 12351 C C . LEU A 1 41 ? -24.180 -8.099 5.298 1.00 0.00 41 LEU A C 20
ATOM 12352 O O . LEU A 1 41 ? -23.229 -8.849 5.182 1.00 0.00 41 LEU A O 20
ATOM 12368 N N . GLY A 1 42 ? -25.008 -7.882 4.307 1.00 0.00 42 GLY A N 20
ATOM 12369 C CA . GLY A 1 42 ? -24.803 -8.558 2.992 1.00 0.00 42 GLY A CA 20
ATOM 12370 C C . GLY A 1 42 ? -26.087 -8.467 2.165 1.00 0.00 42 GLY A C 20
ATOM 12371 O O . GLY A 1 42 ? -26.526 -9.438 1.578 1.00 0.00 42 GLY A O 20
ATOM 12375 N N . GLY A 1 43 ? -26.690 -7.306 2.117 1.00 0.00 43 GLY A N 20
ATOM 12376 C CA . GLY A 1 43 ? -27.948 -7.140 1.331 1.00 0.00 43 GLY A CA 20
ATOM 12377 C C . GLY A 1 43 ? -28.494 -5.727 1.535 1.00 0.00 43 GLY A C 20
ATOM 12378 O O . GLY A 1 43 ? -27.855 -4.750 1.192 1.00 0.00 43 GLY A O 20
ATOM 12382 N N . ILE A 1 44 ? -29.672 -5.614 2.092 1.00 0.00 44 ILE A N 20
ATOM 12383 C CA . ILE A 1 44 ? -30.273 -4.267 2.325 1.00 0.00 44 ILE A CA 20
ATOM 12384 C C . ILE A 1 44 ? -29.393 -3.475 3.295 1.00 0.00 44 ILE A C 20
ATOM 12385 O O . ILE A 1 44 ? -28.761 -4.035 4.171 1.00 0.00 44 ILE A O 20
ATOM 12401 N N . LEU A 1 45 ? -29.350 -2.176 3.143 1.00 0.00 45 LEU A N 20
ATOM 12402 C CA . LEU A 1 45 ? -28.514 -1.337 4.051 1.00 0.00 45 LEU A CA 20
ATOM 12403 C C . LEU A 1 45 ? -29.380 -0.805 5.195 1.00 0.00 45 LEU A C 20
ATOM 12404 O O . LEU A 1 45 ? -29.174 -1.236 6.318 1.00 0.00 45 LEU A O 20
#

Radius of gyration: 13.32 Å; Cα contacts (8 Å, |Δi|>4): 68; chains: 1; bounding box: 38×16×24 Å

Solvent-accessible surface area: 4075 Å² total; per-residue (Å²): 225,155,30,66,86,131,45,105,38,169,17,103,54,84,183,33,10,17,127,154,22,70,31,23,96,220,45,40,15,48,83,56,56,126,75,158,138,64,43,173,160,62,55,156,229

Sequence (45 aa):
LLACLFGNGRCSSNRDCCELTPVCKRGSCVSSGPGLVGGILGGILLLACLFGNGRCSSNRDCCELTPVCKRGSCVSSGPGLVGGILGGILLLACLFGNGRCSSNRDCCELTPVCKRGSCVSSGPGLVGGILGGILLLACLFGNGRCSSNRDCCELTPVCKRGSCVSSGPGLVGGILGGILLLACLFGNGRCSSNRDCCELTPVCKRGSCVSSGPGLVGGILGGILLLACLFGNGRCSSNRDCCELTPVCKRGSCVSSGPGLVGGILGGILLLACLFGNGRCSSNRDCCELTPVCKRGSCVSSGPGLVGGILGGILLLACLFGNGRCSSNRDCCELTPVCKRGSCVSSGPGLVGGILGGILLLACLFGNGRCSSNRDCCELTPVCKRGSCVSSGPGLVGGILGGILLLACLFGNGRCSSNRDCCELTPVCKRGSCVSSGPGLVGGILGGILLLACLFGNGRCSSNRDCCELTPVCKRGSCVSSGPGLVGGILGGILLLACLFGNGRCSSNRDCCELTPVCKRGSCVSSGPGLVGGILGGILLLACLFGNGRCSSNRDCCELTPVCKRGSCVSSGPGLVGGILGGILLLACLFGNGRCSSNRDCCELTPVCKRGSCVSSGPGLVGGILGGILLLACLFGNGRCSSNRDCCELTPVCKRGSCVSSGPGLVGGILGGILLLACLFGNGRCSSNRDCCELTPVCKRGSCVSSGPGLVGGILGGILLLACLFGNGRCSSNRDCCELTPVCKRGSCVSSGPGLVGGILGGILLLACLFGNGRCSSNRDCCELTPVCKRGSCVSSGPGLVGGILGGILLLACLFGNGRCSSNRDCCELTPVCKRGSCVSSGPGLVGGILGGILLLACLFGNGRCSSNRDCCELTPVCKRGSCVSSGPGLVGGILGGIL

InterPro domains:
  IPR012628 Magi 5 toxic peptide [PF08093] (3-32)
  IPR013139 Omega-atracotoxin, conserved site-2 [PS60017] (17-24)